Protein AF-0000000079019280 (afdb_homodimer)

InterPro domains:
  IPR000323 Copper type II, ascorbate-dependent monooxygenase, N-terminal [PF01082] (174-286)
  IPR000945 Dopamine beta-hydroxylase-like [PTHR10157] (162-452)
  IPR008977 PHM/PNGase F domain superfamily [SSF49742] (165-303)
  IPR008977 PHM/PNGase F domain superfamily [SSF49742] (304-452)
  IPR014784 Copper type II, ascorbate-dependent monooxygenase-like, C-terminal [G3DSA:2.60.120.230] (309-460)
  IPR024548 Copper type II ascorbate-dependent monooxygenase, C-terminal [PF03712] (306-454)
  IPR036939 Copper type II, ascorbate-dependent monooxygenase, N-terminal domain superfamily [G3DSA:2.60.120.310] (157-306)
  IPR057626 Temptin, Cys/Cys disulfide domain [PF24784] (20-116)

Radius of gyration: 43.37 Å; Cα contacts (8 Å, |Δi|>4): 2721; chains: 2; bounding box: 114×131×93 Å

Sequence (1210 aa):
MTSSTTLRFFLTLSLLLCVTSYRLYQSRIPNGDAVPFPCKPNSIWQGVGHFKDEGTGYRNPFGADFEKEGKIWTQALCQKDSDGDGQTNGQELGDPNCVWKEGTVPTQTRGLSHPAICDPWDSPLCFSKTVTNIKYINQEEWMKDMCKPKDFFCPGVSETGVRNVSLRLPSGSQVPAKETTYMCQIFDFETTTAPGDYHLIGMEPILDNRYVIHHIVAFGCDDSEVPSVGAFECGMSASYLCTSVITIWTVGLSGECFHPSTGVSVGTKGFKRIALQLHWNNPESRSDLVDSSGLLLHYTPHKRQYESGVLMTGVSGFTLPPGRLNFELTGTCHSTCTRQTFKGTVWVTSVWIHMHYAGRKGTIELIRNNKSIDFLLNDTFYSYDSPQVQQYKDNPIQLLPGDELITKCGFSTSIRSKSTKWGEATSDEMCYGFMNIYPKENITNLLCDSDGPDVSQCEPSTYQGCMDLFSYSNASWVNETSLYRDLKENCNSYSPCLEECTKMLVKHKKDNPCLKDEIFTHIKTTWLTHQDVGRELLALMASCDVEAYIAMKSLAAVPTSKPEDDDTIKEFNTASLTASCSRLLLMTSCFMSTALVVLTSGIFHMTSSTTLRFFLTLSLLLCVTSYRLYQSRIPNGDAVPFPCKPNSIWQGVGHFKDEGTGYRNPFGADFEKEGKIWTQALCQKDSDGDGQTNGQELGDPNCVWKEGTVPTQTRGLSHPAICDPWDSPLCFSKTVTNIKYINQEEWMKDMCKPKDFFCPGVSETGVRNVSLRLPSGSQVPAKETTYMCQIFDFETTTAPGDYHLIGMEPILDNRYVIHHIVAFGCDDSEVPSVGAFECGMSASYLCTSVITIWTVGLSGECFHPSTGVSVGTKGFKRIALQLHWNNPESRSDLVDSSGLLLHYTPHKRQYESGVLMTGVSGFTLPPGRLNFELTGTCHSTCTRQTFKGTVWVTSVWIHMHYAGRKGTIELIRNNKSIDFLLNDTFYSYDSPQVQQYKDNPIQLLPGDELITKCGFSTSIRSKSTKWGEATSDEMCYGFMNIYPKENITNLLCDSDGPDVSQCEPSTYQGCMDLFSYSNASWVNETSLYRDLKENCNSYSPCLEECTKMLVKHKKDNPCLKDEIFTHIKTTWLTHQDVGRELLALMASCDVEAYIAMKSLAAVPTSKPEDDDTIKEFNTASLTASCSRLLLMTSCFMSTALVVLTSGIFH

Secondary structure (DSSP, 8-state):
--------------------TTHHHHTTSTTTT-PBPSSSTT-B-S-TTBSSTTS-SSBPHHHHHHHHTTSS--HHHHH--SS-SS--HHHHHT-TTS---TTSPPS--SS---TTS-SSTTSHHHHTSB--SSS-SBHHHHHHHHTS------GGGGSTT-EEEEEEPPTTPBPPSSSEEEEEEEEEHHHHS-SSEEEEEEEEEE-S-TTTEEEEEEEE--TT----SS-EE-SSSS-TT--EEEEEEETT---EE--TTEEEEEESSSBSEEEEEEEEE-TT--SS-B---EEEEEEESS--SEE-EEEEEEEES-EEPTT-S-EEEEEEE-HHHHHHHBSS-EEEEEEEEE--TTEEEEEEEEEETTEEEEEEEEETT--TTS--EEE-SSSPEEE-TT-EEEEEEEE--TT-SS-EEBSSSTTSB-EEEEEEEE-GGGBS-SEEEEETTTB-TT-GGGGTT-TTTTGGG-HHHHHTSHHHHHHHHH--SSSPPPHHHHHHHHHHHHH-GGGSHHHHHHHHHHHHHS-HHHHHHHHHHHTSHHHHHHHHHHHHHS------S----------------------------------------/--------------------TTHHHHTTSTTTT-PBPSSSTT-B-S-TTBSSTTS-SSBPHHHHHHHHTTSS--HHHHH--SS-SS--HHHHHT-TTS---TTSPPS--SS---TTS-SSTTSHHHHTSB--SSS-SBHHHHHHHHTS------GGGGSTT-EEEEEEPPTTPBPPSSSEEEEEEEEEHHHHS-SSEEEEEEEEEE-S-TTTEEEEEEEE--TT----SS-EE-SSSS-TT--EEEEEEETT---EE--TTEEEEEETTSBSEEEEEEEEE-TT--SS-B---EEEEEEESS--SEE-EEEEEEEES-EEPTT-S-EEEEEEE-HHHHHHHBSS-EEEEEEEEE--TTEEEEEEEEEETTEEEEEEEEETT--TTS--EEE-SSSPEEE-TT-EEEEEEEE--TT-SS-EEBSSSTTSB-EEEEEEEE-GGGBS-SEEEEETTTBBTTBGGGGTT-TTGGGGG-HHHHHTSHHHHHHHHH--SSSPPPHHHHHHHHHHHHH-GGGSHHHHHHHHHHHHHH-HHHHHHHHHHHTSHHHHHHHHHHHHHS-----------------TT----------------------------

Nearest PDB structures (foldseek):
  4zel-assembly1_A  TM=9.066E-01  e=1.470E-28  Homo sapiens
  4zel-assembly1_B  TM=7.475E-01  e=1.859E-28  Homo sapiens
  6an3-assembly1_A  TM=7.447E-01  e=2.597E-20  Rattus norvegicus
  6nck-assembly1_A  TM=7.432E-01  e=1.625E-20  Rattus norvegicus
  8dsj-assembly1_A  TM=6.833E-01  e=1.421E-19  Rattus norvegicus

Organism: Lymnaea stagnalis (NCBI:txid6523)

Foldseek 3Di:
DCPPPPPPPPPPPPPPPDFQLLPPLLLQAQQSVPADQLQDPPHHQSLLQCLASLVDDDGFQLVVLCVVVVSHQAPVQQQDQRQPLPHGVCRQRQRNVSPDGRPDHHNGNPPHHRSRQRPVNPDPVQQCDQTPPFPDGGSVVSSVLNNPPLADDAVVLPDPFKDKDWDKADPFAWDFLDFKFKKKWKDQQQVRDDAAKKFFFWKFKFWDRSSWWFKKWKFFFDPPDDTDPGMDTDFPDPDPRTDFTQDMDGAAHGIDGHFQQEGAIEHDPGRRMMMMITMTGDHNSDGNHGITMGMMIMMGNPHGNAYKGKFKEEEAWEKAFAQAAKDKDKKKLALLNLLVFFQFKKWFFKKWKAKAQFWAWKWKWKDAPNHTDDIRDGGRGADNNHIDMGGCNPHTDIDGRRMMIMMMTMGGNNVPPGMATGGRGSSHITIMMITMMPRPVRGRDRYRYAYYQNHGPSDCVSLQQQPCLVVLLPPVSVCPDPLLVQLVVAFDQQDAGDPSLLVVVLVCVVVHVCCDDRNVVVSLVSLVVVPDSSVRSVRSCNNCVVVNVVVNVVVVPPPPDDPPPPPPPPPPPPVDDRPDPDDPDDPPPPPPDPPVDDPPPDDDD/DPPPPPPPPPPPPPVPPPQPLLDPLLLQAQQSVPADQLQDPPHHQSQLQCLASLVAFDGFQLVVLCVVVVSHQAPVQQQDQRQPLPQGVCRQRQRNVSPDGRPDHHNGNPPHHRSRQRPVNPDPVQQADQTPPFPDGGSVVSSVLNNPPLADDAVCLPDPFKDKDWDKADPFAWDFLDFKFKKKWKDQQQVRDDAAKKFFFWKFKFWDDSSWWFKKWKFFFDPPDDTDPGMDTDFPDPDPRTDFTQDMDGAAHGIDGHFPQEGAIEHDVGRRMMMMITMTGNRRSDGNHGITMGMMIMMGNPHGNAYKGKFKEEEAWEKAFAQAAKDKDKKKLALLNLLVFFQFKKWWFKKWKAKAQFWAWKWKWKDAPNHTDDIRDGGRGADNNHIDMGGCNPHTDIDGRRMMIMMMTMGGNNVPPGMATGGRGSSHITIMMITMMPRPVRGRDRYRTAYYQNHGPSDCVSLQQQPCLVVLLPPVSVCPDPLLVQLVVAFDQQDAGDPSLLVVVLVCVVVHVCCDDRNVVVSLVSLVPPDPSSVVSVRSCNNCVVVNVVVNVVVVPPPPDDPPPPPPPPPPPPVDDPPDPDDPPPPPPPDDDDDPDDDDDDDDD

Solvent-accessible surface area (backbone atoms only — not comparable to full-atom values): 64327 Å² total; per-residue (Å²): 137,77,82,74,79,78,79,77,78,77,78,78,78,77,76,80,79,76,91,45,66,60,35,55,65,18,48,34,36,55,54,26,85,57,24,40,31,91,70,38,88,100,35,59,23,50,14,63,35,20,73,33,43,79,43,40,69,51,61,24,53,31,24,50,50,32,52,75,54,71,66,45,69,41,60,70,55,22,65,31,44,49,45,66,58,82,52,28,29,12,49,21,31,14,25,72,81,52,73,67,48,76,89,56,81,44,87,34,86,64,86,53,39,44,43,42,51,33,65,63,59,85,36,74,72,32,25,65,36,73,41,79,91,54,79,30,66,20,38,41,58,43,47,56,60,69,46,47,80,67,67,69,78,50,78,71,66,75,40,89,74,44,44,72,49,77,49,58,44,53,86,70,33,74,39,67,57,39,41,59,45,34,39,16,36,34,38,52,48,39,79,74,40,78,86,44,58,28,16,38,42,32,37,31,71,37,79,63,32,71,62,32,53,41,34,38,36,35,19,33,25,41,86,86,58,70,62,48,98,49,71,42,82,43,62,102,41,72,40,91,49,25,70,44,59,72,46,76,46,43,44,82,58,41,50,48,57,49,52,88,53,27,17,39,58,25,22,75,86,33,34,33,30,39,29,40,37,36,34,33,47,30,84,80,34,50,70,85,45,53,42,34,36,37,37,34,37,31,34,23,66,76,60,45,84,32,42,45,31,52,39,35,33,12,44,37,16,36,52,42,66,43,52,28,71,70,47,75,46,63,7,50,28,43,30,60,36,29,50,70,29,31,77,40,66,31,32,34,36,31,27,34,62,46,44,25,74,39,36,36,25,36,34,31,34,36,30,49,89,89,32,81,74,47,65,68,33,77,39,78,55,42,34,62,47,49,57,65,71,39,76,21,72,91,62,50,44,82,44,48,55,42,30,26,40,42,27,35,35,30,31,37,29,52,89,33,86,50,65,35,42,49,49,86,43,63,82,23,33,53,35,35,35,44,28,37,30,30,41,34,85,26,44,78,57,50,68,38,48,9,31,27,71,43,32,30,92,62,36,70,84,46,41,65,77,20,85,55,59,72,48,62,68,34,64,74,56,41,70,68,33,66,68,48,52,50,40,68,72,39,33,34,66,50,44,52,58,40,71,57,25,27,55,50,48,37,52,48,44,72,73,32,51,49,60,36,73,47,53,22,46,30,51,50,35,46,20,59,73,40,61,72,65,35,48,50,52,50,34,24,46,44,17,27,46,52,58,21,50,52,54,52,51,56,61,66,66,57,71,85,67,76,79,68,81,77,75,78,74,76,80,75,78,77,74,71,75,51,35,7,49,41,82,81,76,78,83,63,89,74,78,80,80,67,80,78,76,75,84,71,86,80,82,90,132,134,84,75,74,77,75,76,77,74,76,77,75,77,76,75,79,75,77,72,50,63,58,33,55,66,18,47,35,34,54,53,25,86,59,24,41,31,92,68,38,88,99,36,58,22,51,13,62,32,20,73,33,45,80,44,39,69,50,60,23,53,31,23,49,49,33,52,74,55,70,65,41,68,41,60,70,55,22,65,31,44,49,43,65,57,81,51,28,29,12,49,21,31,14,25,71,82,51,72,66,49,77,89,59,81,45,86,34,88,64,84,53,40,44,43,41,50,34,64,66,59,83,34,73,72,30,24,63,37,74,42,81,93,53,80,33,65,19,39,40,58,43,47,55,59,69,45,45,80,65,66,71,78,51,78,71,67,76,41,88,75,46,42,74,49,76,49,57,44,56,84,72,33,73,38,66,57,38,40,60,46,32,40,15,36,34,38,51,48,38,80,74,42,77,85,44,58,28,16,38,41,32,38,31,70,38,81,63,32,71,56,32,53,40,36,38,37,34,17,34,25,41,86,85,57,71,63,46,98,48,70,43,81,42,63,100,40,71,41,95,49,24,71,43,60,71,48,75,46,44,46,83,59,43,51,48,57,50,53,87,54,27,17,38,56,25,23,74,84,33,31,34,30,40,28,41,37,35,33,34,48,29,85,82,35,50,70,76,42,50,42,34,36,37,38,35,39,31,31,23,65,77,60,45,84,32,42,47,33,54,38,35,33,11,42,39,17,36,49,43,65,41,52,28,72,70,48,76,48,62,6,49,28,43,32,60,36,30,49,70,30,30,79,40,68,31,31,34,37,31,26,35,63,46,42,25,74,40,35,36,25,38,34,33,34,36,29,49,90,92,33,81,76,47,65,66,34,76,38,79,57,41,34,62,46,48,55,65,71,40,77,22,73,92,64,51,45,80,44,48,57,41,30,26,41,40,29,35,37,30,30,35,30,52,90,33,88,51,65,34,41,49,48,88,44,62,82,22,32,54,36,35,35,43,28,38,31,31,40,35,86,26,45,78,58,51,69,37,48,9,37,33,83,42,33,29,91,64,37,69,83,46,42,66,77,21,86,55,61,74,50,64,71,32,65,73,56,42,68,68,34,67,66,47,52,49,40,68,73,40,33,32,66,51,43,64,60,39,70,57,24,27,54,51,50,39,52,50,44,70,74,32,50,48,61,35,72,52,53,23,39,32,49,49,24,36,21,64,72,74,34,75,65,34,50,52,51,50,34,23,49,44,16,27,45,52,57,21,52,53,54,51,52,55,61,68,67,59,69,87,65,77,79,69,82,78,75,79,75,77,79,76,79,78,73,72,74,65,33,8,46,38,82,81,74,79,80,70,78,80,76,80,80,82,82,92,76,88,77,87,81,91,86,85,126

pLDDT: mean 82.08, std 22.52, range [16.06, 98.0]

Structure (mmCIF, N/CA/C/O backbone):
data_AF-0000000079019280-model_v1
#
loop_
_entity.id
_entity.type
_entity.pdbx_description
1 polymer Temptin
#
loop_
_atom_site.group_PDB
_atom_site.id
_atom_site.type_symbol
_atom_site.label_atom_id
_atom_site.label_alt_id
_atom_site.label_comp_id
_atom_site.label_asym_id
_atom_site.label_entity_id
_atom_site.label_seq_id
_atom_site.pdbx_PDB_ins_code
_atom_site.Cartn_x
_atom_site.Cartn_y
_atom_site.Cartn_z
_atom_site.occupancy
_atom_site.B_iso_or_equiv
_atom_site.auth_seq_id
_atom_site.auth_comp_id
_atom_site.auth_asym_id
_atom_site.auth_atom_id
_atom_site.pdbx_PDB_model_num
ATOM 1 N N . MET A 1 1 ? 73.188 -38.594 2.738 1 24.27 1 MET A N 1
ATOM 2 C CA . MET A 1 1 ? 72 -38.938 3.557 1 24.27 1 MET A CA 1
ATOM 3 C C . MET A 1 1 ? 70.75 -38.75 2.77 1 24.27 1 MET A C 1
ATOM 5 O O . MET A 1 1 ? 70.5 -37.688 2.199 1 24.27 1 MET A O 1
ATOM 9 N N . THR A 1 2 ? 70.125 -39.875 2.266 1 26.86 2 THR A N 1
ATOM 10 C CA . THR A 1 2 ? 69.125 -40.406 1.332 1 26.86 2 THR A CA 1
ATOM 11 C C . THR A 1 2 ? 67.75 -40.094 1.82 1 26.86 2 THR A C 1
ATOM 13 O O . THR A 1 2 ? 66.75 -40.656 1.308 1 26.86 2 THR A O 1
ATOM 16 N N . SER A 1 3 ? 67.5 -38.875 2.334 1 28.83 3 SER A N 1
ATOM 17 C CA . SER A 1 3 ? 66.25 -38.719 3.062 1 28.83 3 SER A CA 1
ATOM 18 C C . SER A 1 3 ? 65.062 -39.062 2.186 1 28.83 3 SER A C 1
ATOM 20 O O . SER A 1 3 ? 64.938 -38.5 1.089 1 28.83 3 SER A O 1
ATOM 22 N N . SER A 1 4 ? 64.625 -40.312 2.27 1 28.17 4 SER A N 1
ATOM 23 C CA . SER A 1 4 ? 63.5 -41.031 1.66 1 28.17 4 SER A CA 1
ATOM 24 C C . SER A 1 4 ? 62.188 -40.344 1.944 1 28.17 4 SER A C 1
ATOM 26 O O . SER A 1 4 ? 61.812 -40.125 3.104 1 28.17 4 SER A O 1
ATOM 28 N N . THR A 1 5 ? 61.844 -39.312 1.137 1 29.53 5 THR A N 1
ATOM 29 C CA . THR A 1 5 ? 60.562 -38.594 1.133 1 29.53 5 THR A CA 1
ATOM 30 C C . THR A 1 5 ? 59.375 -39.531 1.07 1 29.53 5 THR A C 1
ATOM 32 O O . THR A 1 5 ? 59.188 -40.25 0.077 1 29.53 5 THR A O 1
ATOM 35 N N . THR A 1 6 ? 59.031 -40.25 2.221 1 26.84 6 THR A N 1
ATOM 36 C CA . THR A 1 6 ? 57.906 -41.188 2.346 1 26.84 6 THR A CA 1
ATOM 37 C C . THR A 1 6 ? 56.594 -40.5 1.931 1 26.84 6 THR A C 1
ATOM 39 O O . THR A 1 6 ? 56.219 -39.469 2.512 1 26.84 6 THR A O 1
ATOM 42 N N . LEU A 1 7 ? 56.188 -40.531 0.641 1 25.28 7 LEU A N 1
ATOM 43 C CA . LEU A 1 7 ? 54.938 -40.062 0.067 1 25.28 7 LEU A CA 1
ATOM 44 C C . LEU A 1 7 ? 53.75 -40.719 0.76 1 25.28 7 LEU A C 1
ATOM 46 O O . LEU A 1 7 ? 53.594 -41.938 0.698 1 25.28 7 LEU A O 1
ATOM 50 N N . ARG A 1 8 ? 53.281 -40.156 1.973 1 24.67 8 ARG A N 1
ATOM 51 C CA . ARG A 1 8 ? 52.094 -40.625 2.705 1 24.67 8 ARG A CA 1
ATOM 52 C C . ARG A 1 8 ? 50.875 -40.656 1.802 1 24.67 8 ARG A C 1
ATOM 54 O O . ARG A 1 8 ? 50.469 -39.625 1.243 1 24.67 8 ARG A O 1
ATOM 61 N N . PHE A 1 9 ? 50.625 -41.781 1.09 1 23.34 9 PHE A N 1
ATOM 62 C CA . PHE A 1 9 ? 49.438 -42.062 0.327 1 23.34 9 PHE A CA 1
ATOM 63 C C . PHE A 1 9 ? 48.188 -42 1.221 1 23.34 9 PHE A C 1
ATOM 65 O O . PHE A 1 9 ? 48.062 -42.781 2.152 1 23.34 9 PHE A O 1
ATOM 72 N N . PHE A 1 10 ? 47.688 -40.75 1.627 1 26.47 10 PHE A N 1
ATOM 73 C CA . PHE A 1 10 ? 46.406 -40.656 2.311 1 26.47 10 PHE A CA 1
ATOM 74 C C . PHE A 1 10 ? 45.312 -41.375 1.503 1 26.47 10 PHE A C 1
ATOM 76 O O . PHE A 1 10 ? 45.062 -41 0.352 1 26.47 10 PHE A O 1
ATOM 83 N N . LEU A 1 11 ? 45.094 -42.688 1.662 1 24.41 11 LEU A N 1
ATOM 84 C CA . LEU A 1 11 ? 43.969 -43.469 1.202 1 24.41 11 LEU A CA 1
ATOM 85 C C . LEU A 1 11 ? 42.656 -42.844 1.638 1 24.41 11 LEU A C 1
ATOM 87 O O . LEU A 1 11 ? 42.344 -42.75 2.834 1 24.41 11 LEU A O 1
ATOM 91 N N . THR A 1 12 ? 42.156 -41.75 0.911 1 27.11 12 THR A N 1
ATOM 92 C CA . THR A 1 12 ? 40.812 -41.188 1.089 1 27.11 12 THR A CA 1
ATOM 93 C C . THR A 1 12 ? 39.781 -42.281 0.954 1 27.11 12 THR A C 1
ATOM 95 O O . THR A 1 12 ? 39.625 -42.906 -0.108 1 27.11 12 THR A O 1
ATOM 98 N N . LEU A 1 13 ? 39.531 -43.094 1.988 1 25.91 13 LEU A N 1
ATOM 99 C CA . LEU A 1 13 ? 38.406 -44 2.094 1 25.91 13 LEU A CA 1
ATOM 100 C C . LEU A 1 13 ? 37.094 -43.281 1.799 1 25.91 13 LEU A C 1
ATOM 102 O O . LEU A 1 13 ? 36.656 -42.438 2.582 1 25.91 13 LEU A O 1
ATOM 106 N N . SER A 1 14 ? 36.812 -42.844 0.52 1 26.22 14 SER A N 1
ATOM 107 C CA . SER A 1 14 ? 35.531 -42.344 0.044 1 26.22 14 SER A CA 1
ATOM 108 C C . SER A 1 14 ? 34.406 -43.312 0.422 1 26.22 14 SER A C 1
ATOM 110 O O . SER A 1 14 ? 34.312 -44.438 -0.109 1 26.22 14 SER A O 1
ATOM 112 N N . LEU A 1 15 ? 34.031 -43.406 1.714 1 26.72 15 LEU A N 1
ATOM 113 C CA . LEU A 1 15 ? 32.875 -44.188 2.109 1 26.72 15 LEU A CA 1
ATOM 114 C C . LEU A 1 15 ? 31.641 -43.844 1.265 1 26.72 15 LEU A C 1
ATOM 116 O O . LEU A 1 15 ? 31.281 -42.656 1.187 1 26.72 15 LEU A O 1
ATOM 120 N N . LEU A 1 16 ? 31.266 -44.562 0.254 1 25.59 16 LEU A N 1
ATOM 121 C CA . LEU A 1 16 ? 30.094 -44.656 -0.611 1 25.59 16 LEU A CA 1
ATOM 122 C C . LEU A 1 16 ? 28.812 -44.594 0.205 1 25.59 16 LEU A C 1
ATOM 124 O O . LEU A 1 16 ? 28.453 -45.531 0.902 1 25.59 16 LEU A O 1
ATOM 128 N N . LEU A 1 17 ? 28.516 -43.5 0.936 1 27.42 17 LEU A N 1
ATOM 129 C CA . LEU A 1 17 ? 27.203 -43.344 1.562 1 27.42 17 LEU A CA 1
ATOM 130 C C . LEU A 1 17 ? 26.094 -43.469 0.523 1 27.42 17 LEU A C 1
ATOM 132 O O . LEU A 1 17 ? 26 -42.656 -0.392 1 27.42 17 LEU A O 1
ATOM 136 N N . CYS A 1 18 ? 25.578 -44.562 0.143 1 26.58 18 CYS A N 1
ATOM 137 C CA . CYS A 1 18 ? 24.438 -45.031 -0.637 1 26.58 18 CYS A CA 1
ATOM 138 C C . CYS A 1 18 ? 23.203 -44.188 -0.325 1 26.58 18 CYS A C 1
ATOM 140 O O . CYS A 1 18 ? 23.016 -43.75 0.809 1 26.58 18 CYS A O 1
ATOM 142 N N . VAL A 1 19 ? 22.406 -43.688 -1.337 1 29.62 19 VAL A N 1
ATOM 143 C CA . VAL A 1 19 ? 21.281 -42.844 -1.752 1 29.62 19 VAL A CA 1
ATOM 144 C C . VAL A 1 19 ? 20 -43.344 -1.075 1 29.62 19 VAL A C 1
ATOM 146 O O . VAL A 1 19 ? 19.438 -44.375 -1.478 1 29.62 19 VAL A O 1
ATOM 149 N N . THR A 1 20 ? 19.688 -43.281 0.29 1 32.84 20 THR A N 1
ATOM 150 C CA . THR A 1 20 ? 18.719 -43.844 1.225 1 32.84 20 THR A CA 1
ATOM 151 C C . THR A 1 20 ? 17.406 -43.062 1.173 1 32.84 20 THR A C 1
ATOM 153 O O . THR A 1 20 ? 16.578 -43.156 2.094 1 32.84 20 THR A O 1
ATOM 156 N N . SER A 1 21 ? 17.125 -42.375 0.175 1 35.03 21 SER A N 1
ATOM 157 C CA . SER A 1 21 ? 15.961 -41.531 0.494 1 35.03 21 SER A CA 1
ATOM 158 C C . SER A 1 21 ? 14.742 -42.375 0.817 1 35.03 21 SER A C 1
ATOM 160 O O . SER A 1 21 ? 14 -42.094 1.759 1 35.03 21 SER A O 1
ATOM 162 N N . TYR A 1 22 ? 14.117 -43.344 -0.181 1 44.34 22 TYR A N 1
ATOM 163 C CA . TYR A 1 22 ? 13.156 -44.375 0.208 1 44.34 22 TYR A CA 1
ATOM 164 C C . TYR A 1 22 ? 13.57 -45.031 1.517 1 44.34 22 TYR A C 1
ATOM 166 O O . TYR A 1 22 ? 12.711 -45.438 2.316 1 44.34 22 TYR A O 1
ATOM 174 N N . ARG A 1 23 ? 14.82 -44.812 1.728 1 51 23 ARG A N 1
ATOM 175 C CA . ARG A 1 23 ? 15.594 -45.562 2.693 1 51 23 ARG A CA 1
ATOM 176 C C . ARG A 1 23 ? 15.336 -45.094 4.117 1 51 23 ARG A C 1
ATOM 178 O O . ARG A 1 23 ? 15.352 -45.875 5.059 1 51 23 ARG A O 1
ATOM 185 N N . LEU A 1 24 ? 14.742 -43.812 4.082 1 59.81 24 LEU A N 1
ATOM 186 C CA . LEU A 1 24 ? 14.656 -43.375 5.469 1 59.81 24 LEU A CA 1
ATOM 187 C C . LEU A 1 24 ? 13.594 -44.156 6.227 1 59.81 24 LEU A C 1
ATOM 189 O O . LEU A 1 24 ? 13.875 -44.719 7.293 1 59.81 24 LEU A O 1
ATOM 193 N N . TYR A 1 25 ? 12.273 -44.125 5.566 1 76.38 25 TYR A N 1
ATOM 194 C CA . TYR A 1 25 ? 11.258 -44.844 6.332 1 76.38 25 TYR A CA 1
ATOM 195 C C . TYR A 1 25 ? 11.375 -46.344 6.121 1 76.38 25 TYR A C 1
ATOM 197 O O . TYR A 1 25 ? 10.945 -47.125 6.969 1 76.38 25 TYR A O 1
ATOM 205 N N . GLN A 1 26 ? 12.008 -46.594 4.969 1 78.88 26 GLN A N 1
ATOM 206 C CA . GLN A 1 26 ? 12.242 -48.031 4.754 1 78.88 26 GLN A CA 1
ATOM 207 C C . GLN A 1 26 ? 13.133 -48.594 5.844 1 78.88 26 GLN A C 1
ATOM 209 O O . GLN A 1 26 ? 12.914 -49.719 6.301 1 78.88 26 GLN A O 1
ATOM 214 N N . SER A 1 27 ? 14.008 -47.688 6.281 1 78.31 27 SER A N 1
ATOM 215 C CA . SER A 1 27 ? 14.945 -48.156 7.297 1 78.31 27 SER A CA 1
ATOM 216 C C . SER A 1 27 ? 14.305 -48.188 8.68 1 78.31 27 SER A C 1
ATOM 218 O O . SER A 1 27 ? 14.859 -48.75 9.617 1 78.31 27 SER A O 1
ATOM 220 N N . ARG A 1 28 ? 13.148 -47.656 8.758 1 87.31 28 ARG A N 1
ATOM 221 C CA . ARG A 1 28 ? 12.5 -47.531 10.062 1 87.31 28 ARG A CA 1
ATOM 222 C C . ARG A 1 28 ? 11.5 -48.656 10.266 1 87.31 28 ARG A C 1
ATOM 224 O O . ARG A 1 28 ? 10.773 -48.688 11.266 1 87.31 28 ARG A O 1
ATOM 231 N N . ILE A 1 29 ? 11.438 -49.531 9.289 1 91.31 29 ILE A N 1
ATOM 232 C CA . ILE A 1 29 ? 10.633 -50.719 9.43 1 91.31 29 ILE A CA 1
ATOM 233 C C . ILE A 1 29 ? 11.445 -51.938 9.016 1 91.31 29 ILE A C 1
ATOM 235 O O . ILE A 1 29 ? 12.359 -51.844 8.188 1 91.31 29 ILE A O 1
ATOM 239 N N . PRO A 1 30 ? 11.18 -53.125 9.703 1 90.44 30 PRO A N 1
ATOM 240 C CA . PRO A 1 30 ? 11.922 -54.312 9.312 1 90.44 30 PRO A CA 1
ATOM 241 C C . PRO A 1 30 ? 11.703 -54.688 7.852 1 90.44 30 PRO A C 1
ATOM 243 O O . PRO A 1 30 ? 10.562 -54.781 7.395 1 90.44 30 PRO A O 1
ATOM 246 N N . ASN A 1 31 ? 12.828 -54.844 7.094 1 85.31 31 ASN A N 1
ATOM 247 C CA . ASN A 1 31 ? 12.836 -55.25 5.691 1 85.31 31 ASN A CA 1
ATOM 248 C C . ASN A 1 31 ? 12.117 -54.219 4.816 1 85.31 31 ASN A C 1
ATOM 250 O O . ASN A 1 31 ? 11.484 -54.594 3.82 1 85.31 31 ASN A O 1
ATOM 254 N N . GLY A 1 32 ? 12.086 -53.062 5.266 1 86.81 32 GLY A N 1
ATOM 255 C CA . GLY A 1 32 ? 11.375 -52.031 4.535 1 86.81 32 GLY A CA 1
ATOM 256 C C . GLY A 1 32 ? 11.828 -51.875 3.096 1 86.81 32 GLY A C 1
ATOM 257 O O . GLY A 1 32 ? 11.078 -51.406 2.244 1 86.81 32 GLY A O 1
ATOM 258 N N . ASP A 1 33 ? 13.086 -52.312 2.789 1 75.75 33 ASP A N 1
ATOM 259 C CA . ASP A 1 33 ? 13.641 -52.188 1.446 1 75.75 33 ASP A CA 1
ATOM 260 C C . ASP A 1 33 ? 13.547 -53.531 0.696 1 75.75 33 ASP A C 1
ATOM 262 O O . ASP A 1 33 ? 14.18 -53.719 -0.344 1 75.75 33 ASP A O 1
ATOM 266 N N . ALA A 1 34 ? 12.695 -54.438 1.212 1 79.5 34 ALA A N 1
ATOM 267 C CA . ALA A 1 34 ? 12.633 -55.75 0.595 1 79.5 34 ALA A CA 1
ATOM 268 C C . ALA A 1 34 ? 11.195 -56.281 0.532 1 79.5 34 ALA A C 1
ATOM 270 O O . ALA A 1 34 ? 10.961 -57.469 0.278 1 79.5 34 ALA A O 1
ATOM 271 N N . VAL A 1 35 ? 10.297 -55.344 0.715 1 87.94 35 VAL A N 1
ATOM 272 C CA . VAL A 1 35 ? 8.906 -55.781 0.682 1 87.94 35 VAL A CA 1
ATOM 273 C C . VAL A 1 35 ? 8.508 -56.156 -0.747 1 87.94 35 VAL A C 1
ATOM 275 O O . VAL A 1 35 ? 8.578 -55.312 -1.651 1 87.94 35 VAL A O 1
ATOM 278 N N . PRO A 1 36 ? 8.156 -57.344 -0.981 1 82.62 36 PRO A N 1
ATOM 279 C CA . PRO A 1 36 ? 7.926 -57.781 -2.354 1 82.62 36 PRO A CA 1
ATOM 280 C C . PRO A 1 36 ? 6.676 -57.188 -2.977 1 82.62 36 PRO A C 1
ATOM 282 O O . PRO A 1 36 ? 5.691 -56.906 -2.275 1 82.62 36 PRO A O 1
ATOM 285 N N . PHE A 1 37 ? 6.773 -56.906 -4.242 1 82.75 37 PHE A N 1
ATOM 286 C CA . PHE A 1 37 ? 5.602 -56.594 -5.059 1 82.75 37 PHE A CA 1
ATOM 287 C C . PHE A 1 37 ? 4.754 -57.844 -5.266 1 82.75 37 PHE A C 1
ATOM 289 O O . PHE A 1 37 ? 5.262 -58.906 -5.691 1 82.75 37 PHE A O 1
ATOM 296 N N . PRO A 1 38 ? 3.545 -57.812 -4.906 1 85.94 38 PRO A N 1
ATOM 297 C CA . PRO A 1 38 ? 2.764 -59.062 -4.922 1 85.94 38 PRO A CA 1
ATOM 298 C C . PRO A 1 38 ? 2.633 -59.656 -6.32 1 85.94 38 PRO A C 1
ATOM 300 O O . PRO A 1 38 ? 2.6 -60.875 -6.473 1 85.94 38 PRO A O 1
ATOM 303 N N . CYS A 1 39 ? 2.641 -58.812 -7.328 1 77.81 39 CYS A N 1
ATOM 304 C CA . CYS A 1 39 ? 2.324 -59.344 -8.648 1 77.81 39 CYS A CA 1
ATOM 305 C C . CYS A 1 39 ? 3.465 -59.094 -9.625 1 77.81 39 CYS A C 1
ATOM 307 O O . CYS A 1 39 ? 3.311 -59.312 -10.836 1 77.81 39 CYS A O 1
ATOM 309 N N . 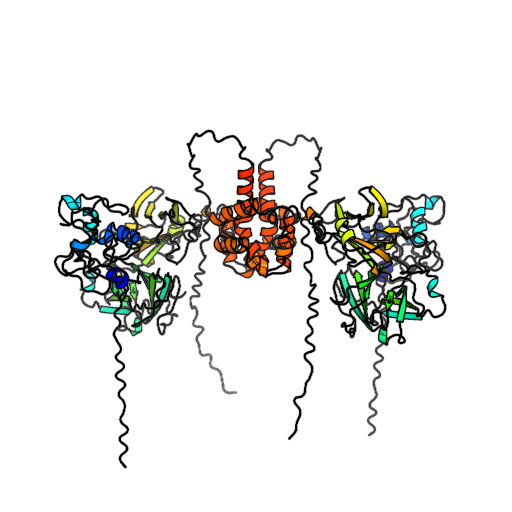LYS A 1 40 ? 4.465 -58.562 -9.227 1 73.56 40 LYS A N 1
ATOM 310 C CA . LYS A 1 40 ? 5.656 -58.375 -10.047 1 73.56 40 LYS A CA 1
ATOM 311 C C . LYS A 1 40 ? 6.859 -59.094 -9.445 1 73.56 40 LYS A C 1
ATOM 313 O O . LYS A 1 40 ? 7.453 -58.625 -8.477 1 73.56 40 LYS A O 1
ATOM 318 N N . PRO A 1 41 ? 7.082 -60.344 -10.102 1 65.06 41 PRO A N 1
ATOM 319 C CA . PRO A 1 41 ? 8.18 -61.156 -9.555 1 65.06 41 PRO A CA 1
ATOM 320 C C . PRO A 1 41 ? 9.5 -60.375 -9.508 1 65.06 41 PRO A C 1
ATOM 322 O O . PRO A 1 41 ? 9.805 -59.594 -10.414 1 65.06 41 PRO A O 1
ATOM 325 N N . ASN A 1 42 ? 10.227 -60.5 -8.445 1 62.66 42 ASN A N 1
ATOM 326 C CA . ASN A 1 42 ? 11.547 -59.938 -8.219 1 62.66 42 ASN A CA 1
ATOM 327 C C . ASN A 1 42 ? 11.484 -58.406 -8.094 1 62.66 42 ASN A C 1
ATOM 329 O O . ASN A 1 42 ? 12.469 -57.719 -8.352 1 62.66 42 ASN A O 1
ATOM 333 N N . SER A 1 43 ? 10.289 -57.906 -7.883 1 71.62 43 SER A N 1
ATOM 334 C CA . SER A 1 43 ? 10.117 -56.469 -7.656 1 71.62 43 SER A CA 1
ATOM 335 C C . SER A 1 43 ? 9.727 -56.188 -6.207 1 71.62 43 SER A C 1
ATOM 337 O O . SER A 1 43 ? 9.164 -57.062 -5.531 1 71.62 43 SER A O 1
ATOM 339 N N . ILE A 1 44 ? 10.094 -54.938 -5.734 1 76.75 44 ILE A N 1
ATOM 340 C CA . ILE A 1 44 ? 9.789 -54.562 -4.359 1 76.75 44 ILE A CA 1
ATOM 341 C C . ILE A 1 44 ? 8.797 -53.406 -4.344 1 76.75 44 ILE A C 1
ATOM 343 O O . ILE A 1 44 ? 8.75 -52.594 -5.285 1 76.75 44 ILE A O 1
ATOM 347 N N . TRP A 1 45 ? 7.867 -53.438 -3.432 1 84.06 45 TRP A N 1
ATOM 348 C CA . TRP A 1 45 ? 7.039 -52.281 -3.133 1 84.06 45 TRP A CA 1
ATOM 349 C C . TRP A 1 45 ? 7.82 -51.25 -2.322 1 84.06 45 TRP A C 1
ATOM 351 O O . TRP A 1 45 ? 7.977 -51.375 -1.107 1 84.06 45 TRP A O 1
ATOM 361 N N . GLN A 1 46 ? 8.312 -50.219 -2.996 1 75.31 46 GLN A N 1
ATOM 362 C CA . GLN A 1 46 ? 9.266 -49.312 -2.396 1 75.31 46 GLN A CA 1
ATOM 363 C C . GLN A 1 46 ? 8.602 -48.469 -1.296 1 75.31 46 GLN A C 1
ATOM 365 O O . GLN A 1 46 ? 9.188 -48.25 -0.233 1 75.31 46 GLN A O 1
ATOM 370 N N . GLY A 1 47 ? 7.445 -48 -1.547 1 81.75 47 GLY A N 1
ATOM 371 C CA . GLY A 1 47 ? 6.711 -47.188 -0.58 1 81.75 47 GLY A CA 1
ATOM 372 C C . GLY A 1 47 ? 5.715 -48 0.23 1 81.75 47 GLY A C 1
ATOM 373 O O . GLY A 1 47 ? 4.504 -47.875 0.032 1 81.75 47 GLY A O 1
ATOM 374 N N . VAL A 1 48 ? 6.199 -48.688 1.178 1 87.69 48 VAL A N 1
ATOM 375 C CA . VAL A 1 48 ? 5.449 -49.75 1.876 1 87.69 48 VAL A CA 1
ATOM 376 C C . VAL A 1 48 ? 4.211 -49.125 2.533 1 87.69 48 VAL A C 1
ATOM 378 O O . VAL A 1 48 ? 3.168 -49.781 2.631 1 87.69 48 VAL A O 1
ATOM 381 N N . GLY A 1 49 ? 4.391 -47.906 2.879 1 88.88 49 GLY A N 1
ATOM 382 C CA . GLY A 1 49 ? 3.285 -47.281 3.58 1 88.88 49 GLY A CA 1
ATOM 383 C C . GLY A 1 49 ? 2.27 -46.656 2.646 1 88.88 49 GLY A C 1
ATOM 384 O O . GLY A 1 49 ? 1.297 -46.062 3.1 1 88.88 49 GLY A O 1
ATOM 385 N N . HIS A 1 50 ? 2.518 -46.812 1.32 1 84.19 50 HIS A N 1
ATOM 386 C CA . HIS A 1 50 ? 1.665 -46.125 0.35 1 84.19 50 HIS A CA 1
ATOM 387 C C . HIS A 1 50 ? 0.966 -47.125 -0.562 1 84.19 50 HIS A C 1
ATOM 389 O O . HIS A 1 50 ? 1.419 -48.281 -0.701 1 84.19 50 HIS A O 1
ATOM 395 N N . PHE A 1 51 ? -0.152 -46.75 -1.088 1 82.88 51 PHE A N 1
ATOM 396 C CA . PHE A 1 51 ? -0.89 -47.594 -2.027 1 82.88 51 PHE A CA 1
ATOM 397 C C . PHE A 1 51 ? -0.102 -47.781 -3.316 1 82.88 51 PHE A C 1
ATOM 399 O O . PHE A 1 51 ? -0.224 -48.812 -3.977 1 82.88 51 PHE A O 1
ATOM 406 N N . LYS A 1 52 ? 0.71 -46.875 -3.537 1 76.31 52 LYS A N 1
ATOM 407 C CA . LYS A 1 52 ? 1.587 -47 -4.703 1 76.31 52 LYS A CA 1
ATOM 408 C C . LYS A 1 52 ? 2.967 -47.5 -4.305 1 76.31 52 LYS A C 1
ATOM 410 O O . LYS A 1 52 ? 3.535 -47.062 -3.303 1 76.31 52 LYS A O 1
ATOM 415 N N . ASP A 1 53 ? 3.43 -48.375 -5.172 1 79.25 53 ASP A N 1
ATOM 416 C CA . ASP A 1 53 ? 4.664 -49.062 -4.816 1 79.25 53 ASP A CA 1
ATOM 417 C C . ASP A 1 53 ? 5.844 -48.094 -4.762 1 79.25 53 ASP A C 1
ATOM 419 O O . ASP A 1 53 ? 6.824 -48.344 -4.055 1 79.25 53 ASP A O 1
ATOM 423 N N . GLU A 1 54 ? 5.715 -47.031 -5.434 1 70 54 GLU A N 1
ATOM 424 C CA . GLU A 1 54 ? 6.824 -46.094 -5.504 1 70 54 GLU A CA 1
ATOM 425 C C . GLU A 1 54 ? 6.844 -45.156 -4.289 1 70 54 GLU A C 1
ATOM 427 O O . GLU A 1 54 ? 7.797 -44.406 -4.098 1 70 54 GLU A O 1
ATOM 432 N N . GLY A 1 55 ? 5.895 -45.312 -3.422 1 70.56 55 GLY A N 1
ATOM 433 C CA . GLY A 1 55 ? 5.883 -44.562 -2.172 1 70.56 55 GLY A CA 1
ATOM 434 C C . GLY A 1 55 ? 5.242 -43.188 -2.295 1 70.56 55 GLY A C 1
ATOM 435 O O . GLY A 1 55 ? 5.426 -42.344 -1.429 1 70.56 55 GLY A O 1
ATOM 436 N N . THR A 1 56 ? 4.625 -43 -3.354 1 64.38 56 THR A N 1
ATOM 437 C CA . THR A 1 56 ? 3.957 -41.719 -3.553 1 64.38 56 THR A CA 1
ATOM 438 C C . THR A 1 56 ? 2.453 -41.844 -3.342 1 64.38 56 THR A C 1
ATOM 440 O O . THR A 1 56 ? 1.925 -42.969 -3.279 1 64.38 56 THR A O 1
ATOM 443 N N . GLY A 1 57 ? 1.776 -40.812 -3.012 1 64.19 57 GLY A N 1
ATOM 444 C CA . GLY A 1 57 ? 0.327 -40.812 -2.895 1 64.19 57 GLY A CA 1
ATOM 445 C C . GLY A 1 57 ? -0.154 -41.125 -1.489 1 64.19 57 GLY A C 1
ATOM 446 O O . GLY A 1 57 ? 0.505 -40.781 -0.509 1 64.19 57 GLY A O 1
ATOM 447 N N . TYR A 1 58 ? -1.354 -41.656 -1.494 1 73.75 58 TYR A N 1
ATOM 448 C CA . TYR A 1 58 ? -2.029 -41.938 -0.229 1 73.75 58 TYR A CA 1
ATOM 449 C C . TYR A 1 58 ? -1.332 -43.062 0.534 1 73.75 58 TYR A C 1
ATOM 451 O O . TYR A 1 58 ? -0.836 -44 -0.068 1 73.75 58 TYR A O 1
ATOM 459 N N . ARG A 1 59 ? -1.369 -42.719 1.791 1 83.44 59 ARG A N 1
ATOM 460 C CA . ARG A 1 59 ? -0.884 -43.812 2.656 1 83.44 59 ARG A CA 1
ATOM 461 C C . ARG A 1 59 ? -1.856 -44.969 2.67 1 83.44 59 ARG A C 1
ATOM 463 O O . ARG A 1 59 ? -3.074 -44.781 2.67 1 83.44 59 ARG A O 1
ATOM 470 N N . ASN A 1 60 ? -1.392 -46.125 2.621 1 87.38 60 ASN A N 1
ATOM 471 C CA . ASN A 1 60 ? -2.197 -47.312 2.844 1 87.38 60 ASN A CA 1
ATOM 472 C C . ASN A 1 60 ? -2.379 -47.594 4.332 1 87.38 60 ASN A C 1
ATOM 474 O O . ASN A 1 60 ? -1.872 -46.875 5.176 1 87.38 60 ASN A O 1
ATOM 478 N N . PRO A 1 61 ? -3.188 -48.562 4.664 1 89.25 61 PRO A N 1
ATOM 479 C CA . PRO A 1 61 ? -3.49 -48.812 6.078 1 89.25 61 PRO A CA 1
ATOM 480 C C . PRO A 1 61 ? -2.234 -48.969 6.93 1 89.25 61 PRO A C 1
ATOM 482 O O . PRO A 1 61 ? -2.191 -48.5 8.07 1 89.25 61 PRO A O 1
ATOM 485 N N . PHE A 1 62 ? -1.229 -49.562 6.395 1 93.75 62 PHE A N 1
ATOM 486 C CA . PHE A 1 62 ? 0.017 -49.688 7.141 1 93.75 62 PHE A CA 1
ATOM 487 C C . PHE A 1 62 ? 0.669 -48.312 7.328 1 93.75 62 PHE A C 1
ATOM 489 O O . PHE A 1 62 ? 1.131 -48 8.422 1 93.75 62 PHE A O 1
ATOM 496 N N . GLY A 1 63 ? 0.708 -47.594 6.172 1 90.81 63 GLY A N 1
ATOM 497 C CA . GLY A 1 63 ? 1.259 -46.25 6.25 1 90.81 63 GLY A CA 1
ATOM 498 C C . GLY A 1 63 ? 0.557 -45.375 7.273 1 90.81 63 GLY A C 1
ATOM 499 O O . GLY A 1 63 ? 1.204 -44.594 7.988 1 90.81 63 GLY A O 1
ATOM 500 N N . ALA A 1 64 ? -0.757 -45.469 7.355 1 89.5 64 ALA A N 1
ATOM 501 C CA . ALA A 1 64 ? -1.54 -44.719 8.336 1 89.5 64 ALA A CA 1
ATOM 502 C C . ALA A 1 64 ? -1.183 -45.156 9.758 1 89.5 64 ALA A C 1
ATOM 504 O O . ALA A 1 64 ? -1.018 -44.312 10.641 1 89.5 64 ALA A O 1
ATOM 505 N N . ASP A 1 65 ? -1.071 -46.438 10 1 93.81 65 ASP A N 1
ATOM 506 C CA . ASP A 1 65 ? -0.697 -46.938 11.312 1 93.81 65 ASP A CA 1
ATOM 507 C C . ASP A 1 65 ? 0.717 -46.531 11.695 1 93.81 65 ASP A C 1
ATOM 509 O O . ASP A 1 65 ? 0.977 -46.156 12.844 1 93.81 65 ASP A O 1
ATOM 513 N N . PHE A 1 66 ? 1.516 -46.5 10.641 1 93 66 PHE A N 1
ATOM 514 C CA . PHE A 1 66 ? 2.896 -46.094 10.836 1 93 66 PHE A CA 1
ATOM 515 C C . PHE A 1 66 ? 2.961 -44.625 11.25 1 93 66 PHE A C 1
ATOM 517 O O . PHE A 1 66 ? 3.699 -44.25 12.164 1 93 66 PHE A O 1
ATOM 524 N N . GLU A 1 67 ? 2.182 -43.844 10.633 1 88.69 67 GLU A N 1
ATOM 525 C CA . GLU A 1 67 ? 2.104 -42.438 10.961 1 88.69 67 GLU A CA 1
ATOM 526 C C . GLU A 1 67 ? 1.603 -42.219 12.383 1 88.69 67 GLU A C 1
ATOM 528 O O . GLU A 1 67 ? 2.131 -41.375 13.117 1 88.69 67 GLU A O 1
ATOM 533 N N . LYS A 1 68 ? 0.621 -42.938 12.781 1 89.31 68 LYS A N 1
ATOM 534 C CA . LYS A 1 68 ? 0.027 -42.844 14.117 1 89.31 68 LYS A CA 1
ATOM 535 C C . LYS A 1 68 ? 1.047 -43.188 15.195 1 89.31 68 LYS A C 1
ATOM 537 O O . LYS A 1 68 ? 0.985 -42.656 16.312 1 89.31 68 LYS A O 1
ATOM 542 N N . GLU A 1 69 ? 1.976 -44.031 14.828 1 91.31 69 GLU A N 1
ATOM 543 C CA . GLU A 1 69 ? 2.984 -44.469 15.789 1 91.31 69 GLU A CA 1
ATOM 544 C C . GLU A 1 69 ? 4.227 -43.594 15.727 1 91.31 69 GLU A C 1
ATOM 546 O O . GLU A 1 69 ? 5.285 -43.969 16.25 1 91.31 69 GLU A O 1
ATOM 551 N N . GLY A 1 70 ? 4.074 -42.406 15.031 1 87.44 70 GLY A N 1
ATOM 552 C CA . GLY A 1 70 ? 5.164 -41.438 15.008 1 87.44 70 GLY A CA 1
ATOM 553 C C . GLY A 1 70 ? 6.25 -41.781 14.008 1 87.44 70 GLY A C 1
ATOM 554 O O . GLY A 1 70 ? 7.406 -41.406 14.188 1 87.44 70 GLY A O 1
ATOM 555 N N . LYS A 1 71 ? 6.023 -42.781 12.984 1 84.81 71 LYS A N 1
ATOM 556 C CA . LYS A 1 71 ? 6.93 -43.188 11.914 1 84.81 71 LYS A CA 1
ATOM 557 C C . LYS A 1 71 ? 8.141 -43.938 12.469 1 84.81 71 LYS A C 1
ATOM 559 O O . LYS A 1 71 ? 9.266 -43.75 11.984 1 84.81 71 LYS A O 1
ATOM 564 N N . ILE A 1 72 ? 7.781 -44.562 13.602 1 89.75 72 ILE A N 1
ATOM 565 C CA . ILE A 1 72 ? 8.789 -45.438 14.188 1 89.75 72 ILE A CA 1
ATOM 566 C C . ILE A 1 72 ? 8.211 -46.844 14.367 1 89.75 72 ILE A C 1
ATOM 568 O O . ILE A 1 72 ? 7.004 -47 14.562 1 89.75 72 ILE A O 1
ATOM 572 N N . TRP A 1 73 ? 9.031 -47.875 14.266 1 93.62 73 TRP A N 1
ATOM 573 C CA . TRP A 1 73 ? 8.625 -49.25 14.453 1 93.62 73 TRP A CA 1
ATOM 574 C C . TRP A 1 73 ? 8.438 -49.562 15.93 1 93.62 73 TRP A C 1
ATOM 576 O O . TRP A 1 73 ? 9.414 -49.781 16.656 1 93.62 73 TRP A O 1
ATOM 586 N N . THR A 1 74 ? 7.207 -49.5 16.375 1 94.06 74 THR A N 1
ATOM 587 C CA . THR A 1 74 ? 6.863 -49.75 17.766 1 94.06 74 THR A CA 1
ATOM 588 C C . THR A 1 74 ? 6.297 -51.156 17.922 1 94.06 74 THR A C 1
ATOM 590 O O . THR A 1 74 ? 5.945 -51.812 16.922 1 94.06 74 THR A O 1
ATOM 593 N N . GLN A 1 75 ? 6.219 -51.594 19.219 1 94.25 75 GLN A N 1
ATOM 594 C CA . GLN A 1 75 ? 5.59 -52.875 19.516 1 94.25 75 GLN A CA 1
ATOM 595 C C . GLN A 1 75 ? 4.125 -52.875 19.094 1 94.25 75 GLN A C 1
ATOM 597 O O . GLN A 1 75 ? 3.625 -53.875 18.562 1 94.25 75 GLN A O 1
ATOM 602 N N . ALA A 1 76 ? 3.504 -51.75 19.297 1 95.19 76 ALA A N 1
ATOM 603 C CA . ALA A 1 76 ? 2.094 -51.625 18.938 1 95.19 76 ALA A CA 1
ATOM 604 C C . ALA A 1 76 ? 1.902 -51.781 17.438 1 95.19 76 ALA A C 1
ATOM 606 O O . ALA A 1 76 ? 0.992 -52.469 16.969 1 95.19 76 ALA A O 1
ATOM 607 N N . LEU A 1 77 ? 2.744 -51.125 16.625 1 96 77 LEU A N 1
ATOM 608 C CA . LEU A 1 77 ? 2.674 -51.219 15.18 1 96 77 LEU A CA 1
ATOM 609 C C . LEU A 1 77 ? 2.975 -52.625 14.695 1 96 77 LEU A C 1
ATOM 611 O O . LEU A 1 77 ? 2.295 -53.156 13.805 1 96 77 LEU A O 1
ATOM 615 N N . CYS A 1 78 ? 3.934 -53.219 15.266 1 96.25 78 CYS A N 1
ATOM 616 C CA . CYS A 1 78 ? 4.375 -54.562 14.914 1 96.25 78 CYS A CA 1
ATOM 617 C C . CYS A 1 78 ? 3.246 -55.562 15.094 1 96.25 78 CYS A C 1
ATOM 619 O O . CYS A 1 78 ? 3.025 -56.406 14.227 1 96.25 78 CYS A O 1
ATOM 621 N N . GLN A 1 79 ? 2.51 -55.375 16.188 1 95.56 79 GLN A N 1
ATOM 622 C CA . GLN A 1 79 ? 1.49 -56.375 16.562 1 95.56 79 GLN A CA 1
ATOM 623 C C . GLN A 1 79 ? 0.185 -56.125 15.812 1 95.56 79 GLN A C 1
ATOM 625 O O . GLN A 1 79 ? -0.695 -56.969 15.781 1 95.56 79 GLN A O 1
ATOM 630 N N . LYS A 1 80 ? 0.115 -55.094 15.125 1 95.94 80 LYS A N 1
ATOM 631 C CA . LYS A 1 80 ? -1.11 -54.75 14.406 1 95.94 80 LYS A CA 1
ATOM 632 C C . LYS A 1 80 ? -1.224 -55.531 13.109 1 95.94 80 LYS A C 1
ATOM 634 O O . LYS A 1 80 ? -0.212 -55.938 12.523 1 95.94 80 LYS A O 1
ATOM 639 N N . ASP A 1 81 ? -2.414 -55.812 12.773 1 95.38 81 ASP A N 1
ATOM 640 C CA . ASP A 1 81 ? -2.789 -56.375 11.477 1 95.38 81 ASP A CA 1
ATOM 641 C C . ASP A 1 81 ? -3.436 -55.312 10.594 1 95.38 81 ASP A C 1
ATOM 643 O O . ASP A 1 81 ? -4.66 -55.188 10.539 1 95.38 81 ASP A O 1
ATOM 647 N N . SER A 1 82 ? -2.508 -54.562 9.898 1 94.19 82 SER A N 1
ATOM 648 C CA . SER A 1 82 ? -2.961 -53.344 9.258 1 94.19 82 SER A CA 1
ATOM 649 C C . SER A 1 82 ? -3.906 -53.625 8.094 1 94.19 82 SER A C 1
ATOM 651 O O . SER A 1 82 ? -4.773 -52.812 7.773 1 94.19 82 SER A O 1
ATOM 653 N N . ASP A 1 83 ? -3.74 -54.75 7.367 1 92.06 83 ASP A N 1
ATOM 654 C CA . ASP A 1 83 ? -4.586 -55.031 6.211 1 92.06 83 ASP A CA 1
ATOM 655 C C . ASP A 1 83 ? -5.648 -56.094 6.539 1 92.06 83 ASP A C 1
ATOM 657 O O . ASP A 1 83 ? -6.465 -56.438 5.688 1 92.06 83 ASP A O 1
ATOM 661 N N . GLY A 1 84 ? -5.578 -56.688 7.766 1 90.81 84 GLY A N 1
ATOM 662 C CA . GLY A 1 84 ? -6.633 -57.531 8.281 1 90.81 84 GLY A CA 1
ATOM 663 C C . GLY A 1 84 ? -6.609 -58.938 7.68 1 90.81 84 GLY A C 1
ATOM 664 O O . GLY A 1 84 ? -7.652 -59.594 7.551 1 90.81 84 GLY A O 1
ATOM 665 N N . ASP A 1 85 ? -5.516 -59.375 7.176 1 91.94 85 ASP A N 1
ATOM 666 C CA . ASP A 1 85 ? -5.484 -60.688 6.551 1 91.94 85 ASP A CA 1
ATOM 667 C C . ASP A 1 85 ? -5.062 -61.75 7.555 1 91.94 85 ASP A C 1
ATOM 669 O O . ASP A 1 85 ? -4.863 -62.906 7.188 1 91.94 85 ASP A O 1
ATOM 673 N N . GLY A 1 86 ? -4.938 -61.344 8.844 1 91.88 86 GLY A N 1
ATOM 674 C CA . GLY A 1 86 ? -4.645 -62.281 9.898 1 91.88 86 GLY A CA 1
ATOM 675 C C . GLY A 1 86 ? -3.174 -62.344 10.266 1 91.88 86 GLY A C 1
ATOM 676 O O . GLY A 1 86 ? -2.789 -63.031 11.211 1 91.88 86 GLY A O 1
ATOM 677 N N . GLN A 1 87 ? -2.387 -61.719 9.492 1 94.12 87 GLN A N 1
ATOM 678 C CA . GLN A 1 87 ? -0.963 -61.625 9.805 1 94.12 87 GLN A CA 1
ATOM 679 C C . GLN A 1 87 ? -0.611 -60.25 10.367 1 94.12 87 GLN A C 1
ATOM 681 O O . GLN A 1 87 ? -1.071 -59.219 9.859 1 94.12 87 GLN A O 1
ATOM 686 N N . THR A 1 88 ? 0.133 -60.219 11.484 1 95.62 88 THR A N 1
ATOM 687 C CA . THR A 1 88 ? 0.583 -58.938 12.031 1 95.62 88 THR A CA 1
ATOM 688 C C . THR A 1 88 ? 1.613 -58.281 11.117 1 95.62 88 THR A C 1
ATOM 690 O O . THR A 1 88 ? 2.229 -58.969 10.289 1 95.62 88 THR A O 1
ATOM 693 N N . ASN A 1 89 ? 1.822 -56.969 11.25 1 96.81 89 ASN A N 1
ATOM 694 C CA . ASN A 1 89 ? 2.842 -56.25 10.484 1 96.81 89 ASN A CA 1
ATOM 695 C C . ASN A 1 89 ? 4.227 -56.875 10.695 1 96.81 89 ASN A C 1
ATOM 697 O O . ASN A 1 89 ? 5.012 -56.969 9.75 1 96.81 89 ASN A O 1
ATOM 701 N N . GLY A 1 90 ? 4.445 -57.281 11.914 1 96.25 90 GLY A N 1
ATOM 702 C CA . GLY A 1 90 ? 5.719 -57.875 12.25 1 96.25 90 GLY A CA 1
ATOM 703 C C . GLY A 1 90 ? 5.957 -59.188 11.508 1 96.25 90 GLY A C 1
ATOM 704 O O . GLY A 1 90 ? 7.059 -59.438 11.008 1 96.25 90 GLY A O 1
ATOM 705 N N . GLN A 1 91 ? 4.953 -60.031 11.484 1 94.56 91 GLN A N 1
ATOM 706 C CA . GLN A 1 91 ? 5.051 -61.281 10.758 1 94.56 91 GLN A CA 1
ATOM 707 C C . GLN A 1 91 ? 5.32 -61.062 9.273 1 94.56 91 GLN A C 1
ATOM 709 O O . GLN A 1 91 ? 6.125 -61.75 8.656 1 94.56 91 GLN A O 1
ATOM 714 N N . GLU A 1 92 ? 4.734 -60 8.711 1 95 92 GLU A N 1
ATOM 715 C CA . GLU A 1 92 ? 4.805 -59.719 7.273 1 95 92 GLU A CA 1
ATOM 716 C C . GLU A 1 92 ? 6.121 -59.062 6.898 1 95 92 GLU A C 1
ATOM 718 O O . GLU A 1 92 ? 6.621 -59.25 5.785 1 95 92 GLU A O 1
ATOM 723 N N . LEU A 1 93 ? 6.66 -58.312 7.836 1 95.12 93 LEU A N 1
ATOM 724 C CA . LEU A 1 93 ? 7.863 -57.562 7.523 1 95.12 93 LEU A CA 1
ATOM 725 C C . LEU A 1 93 ? 9.102 -58.219 8.125 1 95.12 93 LEU A C 1
ATOM 727 O O . LEU A 1 93 ? 10.195 -57.656 8.07 1 95.12 93 LEU A O 1
ATOM 731 N N . GLY A 1 94 ? 8.914 -59.406 8.711 1 92.5 94 GLY A N 1
ATOM 732 C CA . GLY A 1 94 ? 10.055 -60.219 9.125 1 92.5 94 GLY A CA 1
ATOM 733 C C . GLY A 1 94 ? 10.477 -59.969 10.562 1 92.5 94 GLY A C 1
ATOM 734 O O . GLY A 1 94 ? 11.641 -60.156 10.914 1 92.5 94 GLY A O 1
ATOM 735 N N . ASP A 1 95 ? 9.531 -59.469 11.406 1 94.38 95 ASP A N 1
ATOM 736 C CA . ASP A 1 95 ? 9.75 -59.281 12.836 1 94.38 95 ASP A CA 1
ATOM 737 C C . ASP A 1 95 ? 8.609 -59.844 13.656 1 94.38 95 ASP A C 1
ATOM 739 O O . ASP A 1 95 ? 7.949 -59.156 14.414 1 94.38 95 ASP A O 1
ATOM 743 N N . PRO A 1 96 ? 8.422 -61.156 13.562 1 93.81 96 PRO A N 1
ATOM 744 C CA . PRO A 1 96 ? 7.25 -61.75 14.18 1 93.81 96 PRO A CA 1
ATOM 745 C C . PRO A 1 96 ? 7.223 -61.594 15.695 1 93.81 96 PRO A C 1
ATOM 747 O O . PRO A 1 96 ? 6.148 -61.625 16.297 1 93.81 96 PRO A O 1
ATOM 750 N N . ASN A 1 97 ? 8.406 -61.375 16.359 1 92.94 97 ASN A N 1
ATOM 751 C CA . ASN A 1 97 ? 8.461 -61.25 17.812 1 92.94 97 ASN A CA 1
ATOM 752 C C . ASN A 1 97 ? 8.555 -59.781 18.234 1 92.94 97 ASN A C 1
ATOM 754 O O . ASN A 1 97 ? 8.68 -59.5 19.422 1 92.94 97 ASN A O 1
ATOM 758 N N . CYS A 1 98 ? 8.531 -58.844 17.266 1 94.81 98 CYS A N 1
ATOM 759 C CA . CYS A 1 98 ? 8.523 -57.406 17.5 1 94.81 98 CYS A CA 1
ATOM 760 C C . CYS A 1 98 ? 9.719 -56.969 18.328 1 94.81 98 CYS A C 1
ATOM 762 O O . CYS A 1 98 ? 9.578 -56.219 19.297 1 94.81 98 CYS A O 1
ATOM 764 N N . VAL A 1 99 ? 10.883 -57.469 17.906 1 92.12 99 VAL A N 1
ATOM 765 C CA . VAL A 1 99 ? 12.094 -57.156 18.672 1 92.12 99 VAL A CA 1
ATOM 766 C C . VAL A 1 99 ? 13.055 -56.344 17.812 1 92.12 99 VAL A C 1
ATOM 768 O O . VAL A 1 99 ? 14.094 -55.906 18.281 1 92.12 99 VAL A O 1
ATOM 771 N N . TRP A 1 100 ? 12.758 -56.156 16.547 1 92.94 100 TRP A N 1
ATOM 772 C CA . TRP A 1 100 ? 13.656 -55.469 15.617 1 92.94 100 TRP A CA 1
ATOM 773 C C . TRP A 1 100 ? 13.828 -54.031 16.016 1 92.94 100 TRP A C 1
ATOM 775 O O . TRP A 1 100 ? 12.875 -53.375 16.438 1 92.94 100 TRP A O 1
ATOM 785 N N . LYS A 1 101 ? 14.984 -53.469 15.938 1 85.75 101 LYS A N 1
ATOM 786 C CA . LYS A 1 101 ? 15.336 -52.062 16.125 1 85.75 101 LYS A CA 1
ATOM 787 C C . LYS A 1 101 ? 16 -51.5 14.867 1 85.75 101 LYS A C 1
ATOM 789 O O . LYS A 1 101 ? 16.703 -52.219 14.156 1 85.75 101 LYS A O 1
ATOM 794 N N . GLU A 1 102 ? 15.664 -50.281 14.617 1 84.56 102 GLU A N 1
ATOM 795 C CA . GLU A 1 102 ? 16.234 -49.625 13.461 1 84.56 102 GLU A CA 1
ATOM 796 C C . GLU A 1 102 ? 17.75 -49.812 13.406 1 84.56 102 GLU A C 1
ATOM 798 O O . GLU A 1 102 ? 18.438 -49.688 14.422 1 84.56 102 GLU A O 1
ATOM 803 N N . GLY A 1 103 ? 18.203 -50.219 12.273 1 77.94 103 GLY A N 1
ATOM 804 C CA . GLY A 1 103 ? 19.641 -50.406 12.094 1 77.94 103 GLY A CA 1
ATOM 805 C C . GLY A 1 103 ? 20.062 -51.875 12.266 1 77.94 103 GLY A C 1
ATOM 806 O O . GLY A 1 103 ? 21.234 -52.188 12.047 1 77.94 103 GLY A O 1
ATOM 807 N N . THR A 1 104 ? 19.188 -52.719 12.734 1 80.44 104 THR A N 1
ATOM 808 C CA . THR A 1 104 ? 19.516 -54.125 12.914 1 80.44 104 THR A CA 1
ATOM 809 C C . THR A 1 104 ? 18.906 -55 11.805 1 80.44 104 THR A C 1
ATOM 811 O O . THR A 1 104 ? 18.031 -54.531 11.078 1 80.44 104 THR A O 1
ATOM 814 N N . VAL A 1 105 ? 19.5 -56.156 11.641 1 78.88 105 VAL A N 1
ATOM 815 C CA . VAL A 1 105 ? 18.984 -57.094 10.648 1 78.88 105 VAL A CA 1
ATOM 816 C C . VAL A 1 105 ? 17.734 -57.812 11.195 1 78.88 105 VAL A C 1
ATOM 818 O O . VAL A 1 105 ? 17.766 -58.312 12.312 1 78.88 105 VAL A O 1
ATOM 821 N N . PRO A 1 106 ? 16.734 -57.75 10.469 1 84.44 106 PRO A N 1
ATOM 822 C CA . PRO A 1 106 ? 15.523 -58.438 10.938 1 84.44 106 PRO A CA 1
ATOM 823 C C . PRO A 1 106 ? 15.711 -59.938 11.062 1 84.44 106 PRO A C 1
ATOM 825 O O . PRO A 1 106 ? 16.578 -60.531 10.398 1 84.44 106 PRO A O 1
ATOM 828 N N . THR A 1 107 ? 14.969 -60.531 11.914 1 84.62 107 THR A N 1
ATOM 829 C CA . THR A 1 107 ? 15.086 -61.938 12.211 1 84.62 107 THR A CA 1
ATOM 830 C C . THR A 1 107 ? 14.703 -62.781 11 1 84.62 107 THR A C 1
ATOM 832 O O . THR A 1 107 ? 15.258 -63.844 10.773 1 84.62 107 THR A O 1
ATOM 835 N N . GLN A 1 108 ? 13.766 -62.344 10.211 1 83.88 108 GLN A N 1
ATOM 836 C CA . GLN A 1 108 ? 13.312 -63.031 9.008 1 83.88 108 GLN A CA 1
ATOM 837 C C . GLN A 1 108 ? 13.453 -62.125 7.781 1 83.88 108 GLN A C 1
ATOM 839 O O . GLN A 1 108 ? 12.992 -61 7.785 1 83.88 108 GLN A O 1
ATOM 844 N N . THR A 1 109 ? 14.172 -62.688 6.809 1 82.12 109 THR A N 1
ATOM 845 C CA . THR A 1 109 ? 14.383 -61.906 5.605 1 82.12 109 THR A CA 1
ATOM 846 C C . THR A 1 109 ? 13.68 -62.531 4.406 1 82.12 109 THR A C 1
ATOM 848 O O . THR A 1 109 ? 13.734 -62 3.295 1 82.12 109 THR A O 1
ATOM 851 N N . ARG A 1 110 ? 13.148 -63.688 4.598 1 79.19 110 ARG A N 1
ATOM 852 C CA . ARG A 1 110 ? 12.406 -64.375 3.555 1 79.19 110 ARG A CA 1
ATOM 853 C C . ARG A 1 110 ? 10.945 -64.562 3.951 1 79.19 110 ARG A C 1
ATOM 855 O O . ARG A 1 110 ? 10.586 -64.375 5.117 1 79.19 110 ARG A O 1
ATOM 862 N N . GLY A 1 111 ? 10.141 -64.875 2.857 1 81.44 111 GLY A N 1
ATOM 863 C CA . GLY A 1 111 ? 8.734 -65.062 3.129 1 81.44 111 GLY A CA 1
ATOM 864 C C . GLY A 1 111 ? 8 -63.812 3.539 1 81.44 111 GLY A C 1
ATOM 865 O O . GLY A 1 111 ? 7.062 -63.875 4.34 1 81.44 111 GLY A O 1
ATOM 866 N N . LEU A 1 112 ? 8.461 -62.688 3.135 1 90 112 LEU A N 1
ATOM 867 C CA . LEU A 1 112 ? 7.855 -61.375 3.438 1 90 112 LEU A CA 1
ATOM 868 C C . LEU A 1 112 ? 6.586 -61.188 2.617 1 90 112 LEU A C 1
ATOM 870 O O . LEU A 1 112 ? 6.426 -61.781 1.551 1 90 112 LEU A O 1
ATOM 874 N N . SER A 1 113 ? 5.625 -60.406 3.133 1 91.06 113 SER A N 1
ATOM 875 C CA . SER A 1 113 ? 4.445 -59.938 2.428 1 91.06 113 SER A CA 1
ATOM 876 C C . SER A 1 113 ? 4.152 -58.469 2.773 1 91.06 113 SER A C 1
ATOM 878 O O . SER A 1 113 ? 4.727 -57.938 3.721 1 91.06 113 SER A O 1
ATOM 880 N N . HIS A 1 114 ? 3.473 -57.812 1.917 1 92.69 114 HIS A N 1
ATOM 881 C CA . HIS A 1 114 ? 3.16 -56.406 2.123 1 92.69 114 HIS A CA 1
ATOM 882 C C . HIS A 1 114 ? 2.188 -56.219 3.283 1 92.69 114 HIS A C 1
ATOM 884 O O . HIS A 1 114 ? 1.136 -56.844 3.324 1 92.69 114 HIS A O 1
ATOM 890 N N . PRO A 1 115 ? 2.453 -55.344 4.266 1 94.69 115 PRO A N 1
ATOM 891 C CA . PRO A 1 115 ? 1.64 -55.25 5.48 1 94.69 115 PRO A CA 1
ATOM 892 C C . PRO A 1 115 ? 0.31 -54.531 5.246 1 94.69 115 PRO A C 1
ATOM 894 O O . PRO A 1 115 ? -0.557 -54.531 6.125 1 94.69 115 PRO A O 1
ATOM 897 N N . ALA A 1 116 ? 0.204 -54.031 4.098 1 93.56 116 ALA A N 1
ATOM 898 C CA . ALA A 1 116 ? -1.042 -53.312 3.818 1 93.56 116 ALA A CA 1
ATOM 899 C C . ALA A 1 116 ? -1.804 -53.969 2.674 1 93.56 116 ALA A C 1
ATOM 901 O O . ALA A 1 116 ? -2.852 -53.469 2.25 1 93.56 116 ALA A O 1
ATOM 902 N N . ILE A 1 117 ? -1.255 -54.906 2.061 1 92.5 117 ILE A N 1
ATOM 903 C CA . ILE A 1 117 ? -1.918 -55.688 1.002 1 92.5 117 ILE A CA 1
ATOM 904 C C . ILE A 1 117 ? -2.303 -57.062 1.519 1 92.5 117 ILE A C 1
ATOM 906 O O . ILE A 1 117 ? -1.438 -57.844 1.909 1 92.5 117 ILE A O 1
ATOM 910 N N . CYS A 1 118 ? -3.592 -57.312 1.486 1 93.25 118 CYS A N 1
ATOM 911 C CA . CYS A 1 118 ? -4.125 -58.594 1.917 1 93.25 118 CYS A CA 1
ATOM 912 C C . CYS A 1 118 ? -3.477 -59.75 1.146 1 93.25 118 CYS A C 1
ATOM 914 O O . CYS A 1 118 ? -3.318 -59.656 -0.073 1 93.25 118 CYS A O 1
ATOM 916 N N . ASP A 1 119 ? -3.021 -60.719 1.857 1 87.62 119 ASP A N 1
ATOM 917 C CA . ASP A 1 119 ? -2.355 -61.875 1.262 1 87.62 119 ASP A CA 1
ATOM 918 C C . ASP A 1 119 ? -3.176 -63.125 1.467 1 87.62 119 ASP A C 1
ATOM 920 O O . ASP A 1 119 ? -3.732 -63.344 2.545 1 87.62 119 ASP A O 1
ATOM 924 N N . PRO A 1 120 ? -3.258 -64.25 0.518 1 84.88 120 PRO A N 1
ATOM 925 C CA . PRO A 1 120 ? -2.76 -64.125 -0.857 1 84.88 120 PRO A CA 1
ATOM 926 C C . PRO A 1 120 ? -3.443 -63.062 -1.667 1 84.88 120 PRO A C 1
ATOM 928 O O . PRO A 1 120 ? -4.676 -63 -1.722 1 84.88 120 PRO A O 1
ATOM 931 N N . TRP A 1 121 ? -2.615 -62.219 -2.311 1 89.25 121 TRP A N 1
ATOM 932 C CA . TRP A 1 121 ? -3.078 -60.938 -2.812 1 89.25 121 TRP A CA 1
ATOM 933 C C . TRP A 1 121 ? -4.16 -61.125 -3.869 1 89.25 121 TRP A C 1
ATOM 935 O O . TRP A 1 121 ? -5.02 -60.25 -4.043 1 89.25 121 TRP A O 1
ATOM 945 N N . ASP A 1 122 ? -4.105 -62.312 -4.559 1 83.12 122 ASP A N 1
ATOM 946 C CA . ASP A 1 122 ? -5.012 -62.531 -5.68 1 83.12 122 ASP A CA 1
ATOM 947 C C . ASP A 1 122 ? -6.129 -63.5 -5.293 1 83.12 122 ASP A C 1
ATOM 949 O O . ASP A 1 122 ? -6.824 -64.062 -6.16 1 83.12 122 ASP A O 1
ATOM 953 N N . SER A 1 123 ? -6.316 -63.75 -3.973 1 86.06 123 SER A N 1
ATOM 954 C CA . SER A 1 123 ? -7.418 -64.625 -3.514 1 86.06 123 SER A CA 1
ATOM 955 C C . SER A 1 123 ? -8.75 -63.875 -3.607 1 86.06 123 SER A C 1
ATOM 957 O O . SER A 1 123 ? -8.797 -62.625 -3.539 1 86.06 123 SER A O 1
ATOM 959 N N . PRO A 1 124 ? -9.812 -64.625 -3.826 1 85.62 124 PRO A N 1
ATOM 960 C CA . PRO A 1 124 ? -11.133 -64 -3.865 1 85.62 124 PRO A CA 1
ATOM 961 C C . PRO A 1 124 ? -11.445 -63.188 -2.6 1 85.62 124 PRO A C 1
ATOM 963 O O . PRO A 1 124 ? -12.047 -62.125 -2.672 1 85.62 124 PRO A O 1
ATOM 966 N N . LEU A 1 125 ? -11.055 -63.719 -1.498 1 88.75 125 LEU A N 1
ATOM 967 C CA . LEU A 1 125 ? -11.266 -63 -0.236 1 88.75 125 LEU A CA 1
ATOM 968 C C . LEU A 1 125 ? -10.523 -61.688 -0.223 1 88.75 125 LEU A C 1
ATOM 970 O O . LEU A 1 125 ? -11.094 -60.656 0.162 1 88.75 125 LEU A O 1
ATOM 974 N N . CYS A 1 126 ? -9.281 -61.625 -0.603 1 91.88 126 CYS A N 1
ATOM 975 C CA . CYS A 1 126 ? -8.477 -60.406 -0.583 1 91.88 126 CYS A CA 1
ATOM 976 C C . CYS A 1 126 ? -8.914 -59.438 -1.68 1 91.88 126 CYS A C 1
ATOM 978 O O . CYS A 1 126 ? -8.914 -58.219 -1.481 1 91.88 126 CYS A O 1
ATOM 980 N N . PHE A 1 127 ? -9.227 -59.938 -2.822 1 89 127 PHE A N 1
ATOM 981 C CA . PHE A 1 127 ? -9.695 -59.094 -3.924 1 89 127 PHE A CA 1
ATOM 982 C C . PHE A 1 127 ? -10.938 -58.312 -3.52 1 89 127 PHE A C 1
ATOM 984 O O . PHE A 1 127 ? -11.117 -57.156 -3.92 1 89 127 PHE A O 1
ATOM 991 N N . SER A 1 128 ? -11.742 -58.875 -2.609 1 89.25 128 SER A N 1
ATOM 992 C CA . SER A 1 128 ? -13.008 -58.25 -2.23 1 89.25 128 SER A CA 1
ATOM 993 C C . SER A 1 128 ? -12.82 -57.25 -1.099 1 89.25 128 SER A C 1
ATOM 995 O O . SER A 1 128 ? -13.734 -56.5 -0.782 1 89.25 128 SER A O 1
ATOM 997 N N . LYS A 1 129 ? -11.68 -57.219 -0.514 1 91.31 129 LYS A N 1
ATOM 998 C CA . LYS A 1 129 ? -11.438 -56.312 0.593 1 91.31 129 LYS A CA 1
ATOM 999 C C . LYS A 1 129 ? -11.516 -54.875 0.129 1 91.31 129 LYS A C 1
ATOM 1001 O O . LYS A 1 129 ? -10.914 -54.5 -0.88 1 91.31 129 LYS A O 1
ATOM 1006 N N . THR A 1 130 ? -12.258 -54.094 0.835 1 86.88 130 THR A N 1
ATOM 1007 C CA . THR A 1 130 ? -12.453 -52.688 0.514 1 86.88 130 THR A CA 1
ATOM 1008 C C . THR A 1 130 ? -11.18 -51.906 0.803 1 86.88 130 THR A C 1
ATOM 1010 O O . THR A 1 130 ? -10.523 -52.125 1.822 1 86.88 130 THR A O 1
ATOM 1013 N N . VAL A 1 131 ? -10.75 -51.062 -0.178 1 83 131 VAL A N 1
ATOM 1014 C CA . VAL A 1 131 ? -9.664 -50.125 0.038 1 83 131 VAL A CA 1
ATOM 1015 C C . VAL A 1 131 ? -10.227 -48.688 0.124 1 83 131 VAL A C 1
ATOM 1017 O O . VAL A 1 131 ? -11.133 -48.344 -0.625 1 83 131 VAL A O 1
ATOM 1020 N N . THR A 1 132 ? -9.891 -47.938 1.23 1 73.44 132 THR A N 1
ATOM 1021 C CA . THR A 1 132 ? -10.5 -46.625 1.459 1 73.44 132 THR A CA 1
ATOM 1022 C C . THR A 1 132 ? -9.516 -45.5 1.121 1 73.44 132 THR A C 1
ATOM 1024 O O . THR A 1 132 ? -8.297 -45.719 1.143 1 73.44 132 THR A O 1
ATOM 1027 N N . ASN A 1 133 ? -10.016 -44.438 0.734 1 60.31 133 ASN A N 1
ATOM 1028 C CA . ASN A 1 133 ? -9.328 -43.156 0.59 1 60.31 133 ASN A CA 1
ATOM 1029 C C . ASN A 1 133 ? -8.492 -43.125 -0.684 1 60.31 133 ASN A C 1
ATOM 1031 O O . ASN A 1 133 ? -7.5 -42.406 -0.754 1 60.31 133 ASN A O 1
ATOM 1035 N N . ILE A 1 134 ? -8.852 -44.188 -1.548 1 65.06 134 ILE A N 1
ATOM 1036 C CA . ILE A 1 134 ? -8.172 -44.188 -2.842 1 65.06 134 ILE A CA 1
ATOM 1037 C C . ILE A 1 134 ? -9.172 -44.562 -3.943 1 65.06 134 ILE A C 1
ATOM 1039 O O . ILE A 1 134 ? -10.336 -44.844 -3.662 1 65.06 134 ILE A O 1
ATOM 1043 N N . LYS A 1 135 ? -8.727 -44.438 -5.18 1 66.56 135 LYS A N 1
ATOM 1044 C CA . LYS A 1 135 ? -9.609 -44.562 -6.336 1 66.56 135 LYS A CA 1
ATOM 1045 C C . LYS A 1 135 ? -10.109 -46 -6.477 1 66.56 135 LYS A C 1
ATOM 1047 O O . LYS A 1 135 ? -11.047 -46.281 -7.234 1 66.56 135 LYS A O 1
ATOM 1052 N N . TYR A 1 136 ? -9.57 -46.812 -5.77 1 77.75 136 TYR A N 1
ATOM 1053 C CA . TYR A 1 136 ? -9.93 -48.219 -5.91 1 77.75 136 TYR A CA 1
ATOM 1054 C C . TYR A 1 136 ? -10.984 -48.625 -4.887 1 77.75 136 TYR A C 1
ATOM 1056 O O . TYR A 1 136 ? -10.984 -48.125 -3.758 1 77.75 136 TYR A O 1
ATOM 1064 N N . ILE A 1 137 ? -11.906 -49.344 -5.324 1 79.69 137 ILE A N 1
ATOM 1065 C CA . ILE A 1 137 ? -12.977 -49.781 -4.43 1 79.69 137 ILE A CA 1
ATOM 1066 C C . ILE A 1 137 ? -12.492 -50.938 -3.596 1 79.69 137 ILE A C 1
ATOM 1068 O O . ILE A 1 137 ? -12.906 -51.125 -2.443 1 79.69 137 ILE A O 1
ATOM 1072 N N . ASN A 1 138 ? -11.758 -51.75 -4.211 1 87.38 138 ASN A N 1
ATOM 1073 C CA . ASN A 1 138 ? -11.266 -52.938 -3.531 1 87.38 138 ASN A CA 1
ATOM 1074 C C . ASN A 1 138 ? -9.836 -53.281 -3.939 1 87.38 138 ASN A C 1
ATOM 1076 O O . ASN A 1 138 ? -9.266 -52.625 -4.812 1 87.38 138 ASN A O 1
ATOM 1080 N N . GLN A 1 139 ? -9.242 -54.25 -3.301 1 89.75 139 GLN A N 1
ATOM 1081 C CA . GLN A 1 139 ? -7.848 -54.594 -3.547 1 89.75 139 GLN A CA 1
ATOM 1082 C C . GLN A 1 139 ? -7.66 -55.156 -4.961 1 89.75 139 GLN A C 1
ATOM 1084 O O . GLN A 1 139 ? -6.602 -54.969 -5.562 1 89.75 139 GLN A O 1
ATOM 1089 N N . GLU A 1 140 ? -8.672 -55.781 -5.48 1 87.69 140 GLU A N 1
ATOM 1090 C CA . GLU A 1 140 ? -8.562 -56.281 -6.844 1 87.69 140 GLU A CA 1
ATOM 1091 C C . GLU A 1 140 ? -8.242 -55.156 -7.828 1 87.69 140 GLU A C 1
ATOM 1093 O O . GLU A 1 140 ? -7.289 -55.25 -8.602 1 87.69 140 GLU A O 1
ATOM 1098 N N . GLU A 1 141 ? -9.016 -54.188 -7.73 1 85.12 141 GLU A N 1
ATOM 1099 C CA . GLU A 1 141 ? -8.82 -53.062 -8.633 1 85.12 141 GLU A CA 1
ATOM 1100 C C . GLU A 1 141 ? -7.465 -52.406 -8.398 1 85.12 141 GLU A C 1
ATOM 1102 O O . GLU A 1 141 ? -6.781 -52.031 -9.352 1 85.12 141 GLU A O 1
ATOM 1107 N N . TRP A 1 142 ? -7.129 -52.312 -7.16 1 86.31 142 TRP A N 1
ATOM 1108 C CA . TRP A 1 142 ? -5.852 -51.75 -6.773 1 86.31 142 TRP A CA 1
ATOM 1109 C C . TRP A 1 142 ? -4.688 -52.531 -7.355 1 86.31 142 TRP A C 1
ATOM 1111 O O . TRP A 1 142 ? -3.834 -51.969 -8.055 1 86.31 142 TRP A O 1
ATOM 1121 N N . MET A 1 143 ? -4.727 -53.781 -7.184 1 85.81 143 MET A N 1
ATOM 1122 C CA . MET A 1 143 ? -3.598 -54.625 -7.586 1 85.81 143 MET A CA 1
ATOM 1123 C C . MET A 1 143 ? -3.549 -54.781 -9.102 1 85.81 143 MET A C 1
ATOM 1125 O O . MET A 1 143 ? -2.467 -54.844 -9.688 1 85.81 143 MET A O 1
ATOM 1129 N N . LYS A 1 144 ? -4.664 -54.719 -9.703 1 81.06 144 LYS A N 1
ATOM 1130 C CA . LYS A 1 144 ? -4.688 -54.75 -11.156 1 81.06 144 LYS A CA 1
ATOM 1131 C C . LYS A 1 144 ? -3.922 -53.562 -11.742 1 81.06 144 LYS A C 1
ATOM 1133 O O . LYS A 1 144 ? -3.207 -53.719 -12.742 1 81.06 144 LYS A O 1
ATOM 1138 N N . ASP A 1 145 ? -4.113 -52.594 -11.109 1 77 145 ASP A N 1
ATOM 1139 C CA . ASP A 1 145 ? -3.42 -51.406 -11.578 1 77 145 ASP A CA 1
ATOM 1140 C C . ASP A 1 145 ? -1.929 -51.469 -11.258 1 77 145 ASP A C 1
ATOM 1142 O O . ASP A 1 145 ? -1.09 -51.156 -12.102 1 77 145 ASP A O 1
ATOM 1146 N N . MET A 1 146 ? -1.613 -51.875 -10.047 1 78.62 146 MET A N 1
ATOM 1147 C CA . MET A 1 146 ? -0.225 -51.938 -9.602 1 78.62 146 MET A CA 1
ATOM 1148 C C . MET A 1 146 ? 0.551 -52.969 -10.398 1 78.62 146 MET A C 1
ATOM 1150 O O . MET A 1 146 ? 1.758 -52.844 -10.609 1 78.62 146 MET A O 1
ATOM 1154 N N . CYS A 1 147 ? -0.114 -53.906 -10.953 1 71.75 147 CYS A N 1
ATOM 1155 C CA . CYS A 1 147 ? 0.561 -55.062 -11.57 1 71.75 147 CYS A CA 1
ATOM 1156 C C . CYS A 1 147 ? 0.773 -54.812 -13.062 1 71.75 147 CYS A C 1
ATOM 1158 O O . CYS A 1 147 ? 1.401 -55.625 -13.742 1 71.75 147 CYS A O 1
ATOM 1160 N N . LYS A 1 148 ? 0.252 -53.781 -13.555 1 66.12 148 LYS A N 1
ATOM 1161 C CA . LYS A 1 148 ? 0.506 -53.469 -14.961 1 66.12 148 LYS A CA 1
ATOM 1162 C C . LYS A 1 148 ? 1.997 -53.25 -15.219 1 66.12 148 LYS A C 1
ATOM 1164 O O . LYS A 1 148 ? 2.709 -52.719 -14.383 1 66.12 148 LYS A O 1
ATOM 1169 N N . PRO A 1 149 ? 2.359 -54.062 -16.266 1 53.34 149 PRO A N 1
ATOM 1170 C CA . PRO A 1 149 ? 3.775 -53.875 -16.594 1 53.34 149 PRO A CA 1
ATOM 1171 C C . PRO A 1 149 ? 4.16 -52.406 -16.781 1 53.34 149 PRO A C 1
ATOM 1173 O O . PRO A 1 149 ? 3.391 -51.625 -17.359 1 53.34 149 PRO A O 1
ATOM 1176 N N . LYS A 1 150 ? 4.988 -51.875 -15.883 1 58.31 150 LYS A N 1
ATOM 1177 C CA . LYS A 1 150 ? 5.547 -50.5 -15.953 1 58.31 150 LYS A CA 1
ATOM 1178 C C . LYS A 1 150 ? 6.57 -50.406 -17.078 1 58.31 150 LYS A C 1
ATOM 1180 O O . LYS A 1 150 ? 7.234 -49.375 -17.219 1 58.31 150 LYS A O 1
ATOM 1185 N N . ASP A 1 151 ? 6.605 -51.469 -17.938 1 60.81 151 ASP A N 1
ATOM 1186 C CA . ASP A 1 151 ? 7.695 -51.406 -18.906 1 60.81 151 ASP A CA 1
ATOM 1187 C C . ASP A 1 151 ? 7.352 -50.469 -20.062 1 60.81 151 ASP A C 1
ATOM 1189 O O . ASP A 1 151 ? 6.184 -50.344 -20.453 1 60.81 151 ASP A O 1
ATOM 1193 N N . PHE A 1 152 ? 8.289 -49.625 -20.422 1 76.19 152 PHE A N 1
ATOM 1194 C CA . PHE A 1 152 ? 8.164 -48.719 -21.562 1 76.19 152 PHE A CA 1
ATOM 1195 C C . PHE A 1 152 ? 8 -49.531 -22.859 1 76.19 152 PHE A C 1
ATOM 1197 O O . PHE A 1 152 ? 8.828 -50.406 -23.156 1 76.19 152 PHE A O 1
ATOM 1204 N N . PHE A 1 153 ? 6.855 -49.469 -23.453 1 77.56 153 PHE A N 1
ATOM 1205 C CA . PHE A 1 153 ? 6.59 -50.156 -24.719 1 77.56 153 PHE A CA 1
ATOM 1206 C C . PHE A 1 153 ? 6.398 -49.156 -25.844 1 77.56 153 PHE A C 1
ATOM 1208 O O . PHE A 1 153 ? 5.461 -48.344 -25.812 1 77.56 153 PHE A O 1
ATOM 1215 N N . CYS A 1 154 ? 7.312 -49.156 -26.828 1 88.88 154 CYS A N 1
ATOM 1216 C CA . CYS A 1 154 ? 7.293 -48.281 -28 1 88.88 154 CYS A CA 1
ATOM 1217 C C . CYS A 1 154 ? 7.816 -49 -29.234 1 88.88 154 CYS A C 1
ATOM 1219 O O . CYS A 1 154 ? 9.023 -49.031 -29.484 1 88.88 154 CYS A O 1
ATOM 1221 N N . PRO A 1 155 ? 7.008 -49.531 -30.062 1 86.19 155 PRO A N 1
ATOM 1222 C CA . PRO A 1 155 ? 7.43 -50.375 -31.203 1 86.19 155 PRO A CA 1
ATOM 1223 C C . PRO A 1 155 ? 8.414 -49.656 -32.125 1 86.19 155 PRO A C 1
ATOM 1225 O O . PRO A 1 155 ? 9.336 -50.281 -32.656 1 86.19 155 PRO A O 1
ATOM 1228 N N . GLY A 1 156 ? 8.273 -48.469 -32.25 1 90.25 156 GLY A N 1
ATOM 1229 C CA . GLY A 1 156 ? 9.125 -47.688 -33.156 1 90.25 156 GLY A CA 1
ATOM 1230 C C . GLY A 1 156 ? 10.586 -47.719 -32.75 1 90.25 156 GLY A C 1
ATOM 1231 O O . GLY A 1 156 ? 11.477 -47.531 -33.594 1 90.25 156 GLY A O 1
ATOM 1232 N N . VAL A 1 157 ? 10.82 -47.938 -31.562 1 91.31 157 VAL A N 1
ATOM 1233 C CA . VAL A 1 157 ? 12.18 -47.812 -31.047 1 91.31 157 VAL A CA 1
ATOM 1234 C C . VAL A 1 157 ? 13.016 -49 -31.562 1 91.31 157 VAL A C 1
ATOM 1236 O O . VAL A 1 157 ? 14.242 -48.906 -31.594 1 91.31 157 VAL A O 1
ATOM 1239 N N . SER A 1 158 ? 12.375 -50.031 -32 1 88.38 158 SER A N 1
ATOM 1240 C CA . SER A 1 158 ? 13.078 -51.219 -32.5 1 88.38 158 SER A CA 1
ATOM 1241 C C . SER A 1 158 ? 13.297 -51.125 -34 1 88.38 158 SER A C 1
ATOM 1243 O O . SER A 1 158 ? 13.922 -52.031 -34.594 1 88.38 158 SER A O 1
ATOM 1245 N N . GLU A 1 159 ? 12.938 -50.094 -34.594 1 92 159 GLU A N 1
ATOM 1246 C CA . GLU A 1 159 ? 13.102 -49.938 -36.031 1 92 159 GLU A CA 1
ATOM 1247 C C . GLU A 1 159 ? 14.562 -49.688 -36.406 1 92 159 GLU A C 1
ATOM 1249 O O . GLU A 1 159 ? 15.344 -49.219 -35.562 1 92 159 GLU A O 1
ATOM 1254 N N . THR A 1 160 ? 14.789 -50.031 -37.656 1 90.75 160 THR A N 1
ATOM 1255 C CA . THR A 1 160 ? 16.141 -49.844 -38.125 1 90.75 160 THR A CA 1
ATOM 1256 C C . THR A 1 160 ? 16.516 -48.344 -38.156 1 90.75 160 THR A C 1
ATOM 1258 O O . THR A 1 160 ? 15.727 -47.531 -38.625 1 90.75 160 THR A O 1
ATOM 1261 N N . GLY A 1 161 ? 17.719 -48.062 -37.625 1 91.44 161 GLY A N 1
ATOM 1262 C CA . GLY A 1 161 ? 18.234 -46.719 -37.719 1 91.44 161 GLY A CA 1
ATOM 1263 C C . GLY A 1 161 ? 17.922 -45.875 -36.5 1 91.44 161 GLY A C 1
ATOM 1264 O O . GLY A 1 161 ? 18.453 -44.781 -36.344 1 91.44 161 GLY A O 1
ATOM 1265 N N . VAL A 1 162 ? 17.062 -46.406 -35.656 1 94.88 162 VAL A N 1
ATOM 1266 C CA . VAL A 1 162 ? 16.75 -45.656 -34.438 1 94.88 162 VAL A CA 1
ATOM 1267 C C . VAL A 1 162 ? 17.969 -45.625 -33.5 1 94.88 162 VAL A C 1
ATOM 1269 O O . VAL A 1 162 ? 18.656 -46.625 -33.344 1 94.88 162 VAL A O 1
ATOM 1272 N N . ARG A 1 163 ? 18.203 -44.438 -33 1 94.44 163 ARG A N 1
ATOM 1273 C CA . ARG A 1 163 ? 19.297 -44.188 -32.062 1 94.44 163 ARG A CA 1
ATOM 1274 C C . ARG A 1 163 ? 18.766 -43.625 -30.75 1 94.44 163 ARG A C 1
ATOM 1276 O O . ARG A 1 163 ? 17.594 -43.312 -30.641 1 94.44 163 ARG A O 1
ATOM 1283 N N . ASN A 1 164 ? 19.625 -43.625 -29.781 1 94.38 164 ASN A N 1
ATOM 1284 C CA . ASN A 1 164 ? 19.219 -43.031 -28.5 1 94.38 164 ASN A CA 1
ATOM 1285 C C . ASN A 1 164 ? 20.328 -42.156 -27.906 1 94.38 164 ASN A C 1
ATOM 1287 O O . ASN A 1 164 ? 21.484 -42.312 -28.281 1 94.38 164 ASN A O 1
ATOM 1291 N N . VAL A 1 165 ? 19.984 -41.219 -27.188 1 95.06 165 VAL A N 1
ATOM 1292 C CA . VAL A 1 165 ? 20.906 -40.344 -26.453 1 95.06 165 VAL A CA 1
ATOM 1293 C C . VAL A 1 165 ? 20.344 -40.094 -25.047 1 95.06 165 VAL A C 1
ATOM 1295 O O . VAL A 1 165 ? 19.141 -39.906 -24.875 1 95.06 165 VAL A O 1
ATOM 1298 N N . SER A 1 166 ? 21.172 -40.156 -24.094 1 94.56 166 SER A N 1
ATOM 1299 C CA . SER A 1 166 ? 20.781 -39.875 -22.719 1 94.56 166 SER A CA 1
ATOM 1300 C C . SER A 1 166 ? 21.078 -38.438 -22.344 1 94.56 166 SER A C 1
ATOM 1302 O O . SER A 1 166 ? 22.188 -37.938 -22.531 1 94.56 166 SER A O 1
ATOM 1304 N N . LEU A 1 167 ? 20.109 -37.75 -21.922 1 95.94 167 LEU A N 1
ATOM 1305 C CA . LEU A 1 167 ? 20.25 -36.438 -21.312 1 95.94 167 LEU A CA 1
ATOM 1306 C C . LEU A 1 167 ? 19.984 -36.5 -19.812 1 95.94 167 LEU A C 1
ATOM 1308 O O . LEU A 1 167 ? 18.844 -36.75 -19.391 1 95.94 167 LEU A O 1
ATOM 1312 N N . ARG A 1 168 ? 20.969 -36.25 -19.016 1 94.88 168 ARG A N 1
ATOM 1313 C CA . ARG A 1 168 ? 20.844 -36.375 -17.578 1 94.88 168 ARG A CA 1
ATOM 1314 C C . ARG A 1 168 ? 21.562 -35.219 -16.859 1 94.88 168 ARG A C 1
ATOM 1316 O O . ARG A 1 168 ? 22.531 -34.656 -17.391 1 94.88 168 ARG A O 1
ATOM 1323 N N . LEU A 1 169 ? 21.109 -34.969 -15.672 1 96.12 169 LEU A N 1
ATOM 1324 C CA . LEU A 1 169 ? 21.859 -34.031 -14.844 1 96.12 169 LEU A CA 1
ATOM 1325 C C . LEU A 1 169 ? 23.234 -34.594 -14.484 1 96.12 169 LEU A C 1
ATOM 1327 O O . LEU A 1 169 ? 23.422 -35.812 -14.492 1 96.12 169 LEU A O 1
ATOM 1331 N N . PRO A 1 170 ? 24.172 -33.656 -14.195 1 93.81 170 PRO A N 1
ATOM 1332 C CA . PRO A 1 170 ? 25.484 -34.156 -13.781 1 93.81 170 PRO A CA 1
ATOM 1333 C C . PRO A 1 170 ? 25.422 -35.062 -12.555 1 93.81 170 PRO A C 1
ATOM 1335 O O . PRO A 1 170 ? 24.594 -34.844 -11.664 1 93.81 170 PRO A O 1
ATOM 1338 N N . SER A 1 171 ? 26.312 -36.031 -12.617 1 90.81 171 SER A N 1
ATOM 1339 C CA . SER A 1 171 ? 26.391 -36.969 -11.492 1 90.81 171 SER A CA 1
ATOM 1340 C C . SER A 1 171 ? 26.609 -36.219 -10.172 1 90.81 171 SER A C 1
ATOM 1342 O O . SER A 1 171 ? 27.438 -35.312 -10.094 1 90.81 171 SER A O 1
ATOM 1344 N N . GLY A 1 172 ? 25.766 -36.531 -9.258 1 87.88 172 GLY A N 1
ATOM 1345 C CA . GLY A 1 172 ? 25.938 -35.969 -7.938 1 87.88 172 GLY A CA 1
ATOM 1346 C C . GLY A 1 172 ? 25.281 -34.594 -7.777 1 87.88 172 GLY A C 1
ATOM 1347 O O . GLY A 1 172 ? 25.516 -33.906 -6.797 1 87.88 172 GLY A O 1
ATOM 1348 N N . SER A 1 173 ? 24.469 -34.219 -8.672 1 94.44 173 SER A N 1
ATOM 1349 C CA . SER A 1 173 ? 23.766 -32.969 -8.523 1 94.44 173 SER A CA 1
ATOM 1350 C C . SER A 1 173 ? 23.016 -32.906 -7.199 1 94.44 173 SER A C 1
ATOM 1352 O O . SER A 1 173 ? 22.25 -33.812 -6.867 1 94.44 173 SER A O 1
ATOM 1354 N N . GLN A 1 174 ? 23.172 -31.812 -6.445 1 94.62 174 GLN A N 1
ATOM 1355 C CA . GLN A 1 174 ? 22.609 -31.656 -5.102 1 94.62 174 GLN A CA 1
ATOM 1356 C C . GLN A 1 174 ? 21.156 -31.219 -5.152 1 94.62 174 GLN A C 1
ATOM 1358 O O . GLN A 1 174 ? 20.797 -30.312 -5.902 1 94.62 174 GLN A O 1
ATOM 1363 N N . VAL A 1 175 ? 20.344 -31.891 -4.383 1 94.06 175 VAL A N 1
ATOM 1364 C CA . VAL A 1 175 ? 18.953 -31.469 -4.176 1 94.06 175 VAL A CA 1
ATOM 1365 C C . VAL A 1 175 ? 18.891 -30.453 -3.035 1 94.06 175 VAL A C 1
ATOM 1367 O O . VAL A 1 175 ? 19.281 -30.75 -1.901 1 94.06 175 VAL A O 1
ATOM 1370 N N . PRO A 1 176 ? 18.469 -29.25 -3.299 1 94.88 176 PRO A N 1
ATOM 1371 C CA . PRO A 1 176 ? 18.406 -28.234 -2.244 1 94.88 176 PRO A CA 1
ATOM 1372 C C . PRO A 1 176 ? 17.484 -28.625 -1.095 1 94.88 176 PRO A C 1
ATOM 1374 O O . PRO A 1 176 ? 16.5 -29.328 -1.308 1 94.88 176 PRO A O 1
ATOM 1377 N N . ALA A 1 177 ? 17.781 -28.062 0.117 1 92 177 ALA A N 1
ATOM 1378 C CA . ALA A 1 177 ? 17 -28.344 1.319 1 92 177 ALA A CA 1
ATOM 1379 C C . ALA A 1 177 ? 15.75 -27.484 1.374 1 92 177 ALA A C 1
ATOM 1381 O O . ALA A 1 177 ? 15.562 -26.703 2.316 1 92 177 ALA A O 1
ATOM 1382 N N . LYS A 1 178 ? 14.938 -27.609 0.493 1 92.12 178 LYS A N 1
ATOM 1383 C CA . LYS A 1 178 ? 13.625 -26.969 0.43 1 92.12 178 LYS A CA 1
ATOM 1384 C C . LYS A 1 178 ? 12.594 -27.891 -0.207 1 92.12 178 LYS A C 1
ATOM 1386 O O . LYS A 1 178 ? 12.953 -28.828 -0.92 1 92.12 178 LYS A O 1
ATOM 1391 N N . GLU A 1 179 ? 11.414 -27.656 0.009 1 85.5 179 GLU A N 1
ATOM 1392 C CA . GLU A 1 179 ? 10.344 -28.578 -0.364 1 85.5 179 GLU A CA 1
ATOM 1393 C C . GLU A 1 179 ? 10.32 -28.828 -1.87 1 85.5 179 GLU A C 1
ATOM 1395 O O . GLU A 1 179 ? 10.273 -29.969 -2.32 1 85.5 179 GLU A O 1
ATOM 1400 N N . THR A 1 180 ? 10.25 -27.688 -2.658 1 91.12 180 THR A N 1
ATOM 1401 C CA . THR A 1 180 ? 10.109 -27.781 -4.105 1 91.12 180 THR A CA 1
ATOM 1402 C C . THR A 1 180 ? 11.289 -27.094 -4.805 1 91.12 180 THR A C 1
ATOM 1404 O O . THR A 1 180 ? 11.648 -25.969 -4.465 1 91.12 180 THR A O 1
ATOM 1407 N N . THR A 1 181 ? 11.898 -27.812 -5.715 1 94.31 181 THR A N 1
ATOM 1408 C CA . THR A 1 181 ? 12.945 -27.234 -6.547 1 94.31 181 THR A CA 1
ATOM 1409 C C . THR A 1 181 ? 12.742 -27.609 -8.008 1 94.31 181 THR A C 1
ATOM 1411 O O . THR A 1 181 ? 12.469 -28.781 -8.32 1 94.31 181 THR A O 1
ATOM 1414 N N . TYR A 1 182 ? 12.844 -26.641 -8.867 1 94.56 182 TYR A N 1
ATOM 1415 C CA . TYR A 1 182 ? 12.977 -26.875 -10.297 1 94.56 182 TYR A CA 1
ATOM 1416 C C . TYR A 1 182 ? 14.438 -26.75 -10.734 1 94.56 182 TYR A C 1
ATOM 1418 O O . TYR A 1 182 ? 15.031 -25.688 -10.617 1 94.56 182 TYR A O 1
ATOM 1426 N N . MET A 1 183 ? 14.953 -27.859 -11.141 1 96.06 183 MET A N 1
ATOM 1427 C CA . MET A 1 183 ? 16.328 -27.906 -11.602 1 96.06 183 MET A CA 1
ATOM 1428 C C . MET A 1 183 ? 16.391 -28.125 -13.109 1 96.06 183 MET A C 1
ATOM 1430 O O . MET A 1 183 ? 15.789 -29.062 -13.633 1 96.06 183 MET A O 1
ATOM 1434 N N . CYS A 1 184 ? 17.203 -27.25 -13.773 1 97.12 184 CYS A N 1
ATOM 1435 C CA . CYS A 1 184 ? 17.219 -27.312 -15.234 1 97.12 184 CYS A CA 1
ATOM 1436 C C . CYS A 1 184 ? 18.625 -27.5 -15.758 1 97.12 184 CYS A C 1
ATOM 1438 O O . CYS A 1 184 ? 19.594 -27.219 -15.047 1 97.12 184 CYS A O 1
ATOM 1440 N N . GLN A 1 185 ? 18.688 -28.031 -16.969 1 97 185 GLN A N 1
ATOM 1441 C CA . GLN A 1 185 ? 19.906 -28.047 -17.766 1 97 185 GLN A CA 1
ATOM 1442 C C . GLN A 1 185 ? 19.578 -27.984 -19.25 1 97 185 GLN A C 1
ATOM 1444 O O . GLN A 1 185 ? 18.641 -28.641 -19.719 1 97 185 GLN A O 1
ATOM 1449 N N . ILE A 1 186 ? 20.297 -27.188 -19.938 1 97.31 186 ILE A N 1
ATOM 1450 C CA . ILE A 1 186 ? 20.125 -27.047 -21.391 1 97.31 186 ILE A CA 1
ATOM 1451 C C . ILE A 1 186 ? 21.219 -27.844 -22.109 1 97.31 186 ILE A C 1
ATOM 1453 O O . ILE A 1 186 ? 22.406 -27.609 -21.906 1 97.31 186 ILE A O 1
ATOM 1457 N N . PHE A 1 187 ? 20.844 -28.734 -22.969 1 96.62 187 PHE A N 1
ATOM 1458 C CA . PHE A 1 187 ? 21.75 -29.625 -23.688 1 96.62 187 PHE A CA 1
ATOM 1459 C C . PHE A 1 187 ? 21.859 -29.234 -25.156 1 96.62 187 PHE A C 1
ATOM 1461 O O . PHE A 1 187 ? 20.891 -28.75 -25.734 1 96.62 187 PHE A O 1
ATOM 1468 N N . ASP A 1 188 ? 23.016 -29.484 -25.625 1 95.06 188 ASP A N 1
ATOM 1469 C CA . ASP A 1 188 ? 23.234 -29.328 -27.062 1 95.06 188 ASP A CA 1
ATOM 1470 C C . ASP A 1 188 ? 22.984 -30.625 -27.812 1 95.06 188 ASP A C 1
ATOM 1472 O O . ASP A 1 188 ? 23.875 -31.469 -27.938 1 95.06 188 ASP A O 1
ATOM 1476 N N . PHE A 1 189 ? 21.859 -30.828 -28.344 1 94 189 PHE A N 1
ATOM 1477 C CA . PHE A 1 189 ? 21.5 -32.062 -29.047 1 94 189 PHE A CA 1
ATOM 1478 C C . PHE A 1 189 ? 22.297 -32.188 -30.328 1 94 189 PHE A C 1
ATOM 1480 O O . PHE A 1 189 ? 22.75 -33.281 -30.688 1 94 189 PHE A O 1
ATOM 1487 N N . GLU A 1 190 ? 22.469 -31.109 -30.984 1 89.25 190 GLU A N 1
ATOM 1488 C CA . GLU A 1 190 ? 23.125 -31.109 -32.281 1 89.25 190 GLU A CA 1
ATOM 1489 C C . GLU A 1 190 ? 24.562 -31.609 -32.188 1 89.25 190 GLU A C 1
ATOM 1491 O O . GLU A 1 190 ? 25.031 -32.312 -33.062 1 89.25 190 GLU A O 1
ATOM 1496 N N . THR A 1 191 ? 25.234 -31.266 -31.125 1 87.81 191 THR A N 1
ATOM 1497 C CA . THR A 1 191 ? 26.625 -31.656 -31.031 1 87.81 191 THR A CA 1
ATOM 1498 C C . THR A 1 191 ? 26.766 -33 -30.328 1 87.81 191 THR A C 1
ATOM 1500 O O . THR A 1 191 ? 27.797 -33.656 -30.438 1 87.81 191 THR A O 1
ATOM 1503 N N . THR A 1 192 ? 25.75 -33.438 -29.656 1 88.25 192 THR A N 1
ATOM 1504 C CA . THR A 1 192 ? 25.797 -34.688 -28.938 1 88.25 192 THR A CA 1
ATOM 1505 C C . THR A 1 192 ? 25.422 -35.875 -29.844 1 88.25 192 THR A C 1
ATOM 1507 O O . THR A 1 192 ? 25.719 -37.031 -29.531 1 88.25 192 THR A O 1
ATOM 1510 N N . THR A 1 193 ? 24.828 -35.5 -30.938 1 86.88 193 THR A N 1
ATOM 1511 C CA . THR A 1 193 ? 24.406 -36.5 -31.891 1 86.88 193 THR A CA 1
ATOM 1512 C C . THR A 1 193 ? 25.031 -36.281 -33.25 1 86.88 193 THR A C 1
ATOM 1514 O O . THR A 1 193 ? 25.625 -35.219 -33.5 1 86.88 193 THR A O 1
ATOM 1517 N N . ALA A 1 194 ? 24.906 -37.281 -34.125 1 89.44 194 ALA A N 1
ATOM 1518 C CA . ALA A 1 194 ? 25.406 -37.125 -35.5 1 89.44 194 ALA A CA 1
ATOM 1519 C C . ALA A 1 194 ? 24.609 -36.031 -36.219 1 89.44 194 ALA A C 1
ATOM 1521 O O . ALA A 1 194 ? 23.406 -35.875 -36 1 89.44 194 ALA A O 1
ATOM 1522 N N . PRO A 1 195 ? 25.406 -35.281 -37 1 91.25 195 PRO A N 1
ATOM 1523 C CA . PRO A 1 195 ? 24.703 -34.25 -37.75 1 91.25 195 PRO A CA 1
ATOM 1524 C C . PRO A 1 195 ? 23.578 -34.844 -38.625 1 91.25 195 PRO A C 1
ATOM 1526 O O . PRO A 1 195 ? 23.734 -35.906 -39.219 1 91.25 195 PRO A O 1
ATOM 1529 N N . GLY A 1 196 ? 22.406 -34.188 -38.594 1 93.75 196 GLY A N 1
ATOM 1530 C CA . GLY A 1 196 ? 21.281 -34.625 -39.375 1 93.75 196 GLY A CA 1
ATOM 1531 C C . GLY A 1 196 ? 19.938 -34.125 -38.875 1 93.75 196 GLY A C 1
ATOM 1532 O O . GLY A 1 196 ? 19.891 -33.375 -37.875 1 93.75 196 GLY A O 1
ATOM 1533 N N . ASP A 1 197 ? 18.953 -34.5 -39.719 1 95.31 197 ASP A N 1
ATOM 1534 C CA . ASP A 1 197 ? 17.578 -34.188 -39.344 1 95.31 197 ASP A CA 1
ATOM 1535 C C . ASP A 1 197 ? 16.875 -35.438 -38.812 1 95.31 197 ASP A C 1
ATOM 1537 O O . ASP A 1 197 ? 16.828 -36.469 -39.5 1 95.31 197 ASP A O 1
ATOM 1541 N N . TYR A 1 198 ? 16.328 -35.281 -37.594 1 97.31 198 TYR A N 1
ATOM 1542 C CA . TYR A 1 198 ? 15.75 -36.438 -36.938 1 97.31 198 TYR A CA 1
ATOM 1543 C C . TYR A 1 198 ? 14.367 -36.125 -36.375 1 97.31 198 TYR A C 1
ATOM 1545 O O . TYR A 1 198 ? 13.977 -34.969 -36.281 1 97.31 198 TYR A O 1
ATOM 1553 N N . HIS A 1 199 ? 13.625 -37.188 -36.156 1 97.88 199 HIS A N 1
ATOM 1554 C CA . HIS A 1 199 ? 12.438 -37.125 -35.312 1 97.88 199 HIS A CA 1
ATOM 1555 C C . HIS A 1 199 ? 12.656 -37.875 -34 1 97.88 199 HIS A C 1
ATOM 1557 O O . HIS A 1 199 ? 13.148 -39 -34 1 97.88 199 HIS A O 1
ATOM 1563 N N . LEU A 1 200 ? 12.391 -37.125 -32.906 1 97.69 200 LEU A N 1
ATOM 1564 C CA . LEU A 1 200 ? 12.195 -37.875 -31.656 1 97.69 200 LEU A CA 1
ATOM 1565 C C . LEU A 1 200 ? 10.938 -38.719 -31.734 1 97.69 200 LEU A C 1
ATOM 1567 O O . LEU A 1 200 ? 9.875 -38.25 -32.125 1 97.69 200 LEU A O 1
ATOM 1571 N N . ILE A 1 201 ? 10.992 -40 -31.297 1 96.31 201 ILE A N 1
ATOM 1572 C CA . ILE A 1 201 ? 9.828 -40.875 -31.453 1 96.31 201 ILE A CA 1
ATOM 1573 C C . ILE A 1 201 ? 9.484 -41.5 -30.125 1 96.31 201 ILE A C 1
ATOM 1575 O O . ILE A 1 201 ? 8.461 -42.188 -30 1 96.31 201 ILE A O 1
ATOM 1579 N N . GLY A 1 202 ? 10.281 -41.344 -29.156 1 94.69 202 GLY A N 1
ATOM 1580 C CA . GLY A 1 202 ? 10.023 -41.844 -27.828 1 94.69 202 GLY A CA 1
ATOM 1581 C C . GLY A 1 202 ? 11 -41.344 -26.781 1 94.69 202 GLY A C 1
ATOM 1582 O O . GLY A 1 202 ? 12.094 -40.906 -27.125 1 94.69 202 GLY A O 1
ATOM 1583 N N . MET A 1 203 ? 10.594 -41.375 -25.562 1 94.5 203 MET A N 1
ATOM 1584 C CA . MET A 1 203 ? 11.43 -41 -24.422 1 94.5 203 MET A CA 1
ATOM 1585 C C . MET A 1 203 ? 11.18 -41.875 -23.219 1 94.5 203 MET A C 1
ATOM 1587 O O . MET A 1 203 ? 10.039 -42.281 -22.969 1 94.5 203 MET A O 1
ATOM 1591 N N . GLU A 1 204 ? 12.195 -42.156 -22.547 1 90.69 204 GLU A N 1
ATOM 1592 C CA . GLU A 1 204 ? 12.141 -42.906 -21.312 1 90.69 204 GLU A CA 1
ATOM 1593 C C . GLU A 1 204 ? 12.836 -42.188 -20.172 1 90.69 204 GLU A C 1
ATOM 1595 O O . GLU A 1 204 ? 13.883 -41.562 -20.375 1 90.69 204 GLU A O 1
ATOM 1600 N N . PRO A 1 205 ? 12.242 -42.344 -19 1 90.81 205 PRO A N 1
ATOM 1601 C CA . PRO A 1 205 ? 12.922 -41.719 -17.859 1 90.81 205 PRO A CA 1
ATOM 1602 C C . PRO A 1 205 ? 14.164 -42.5 -17.406 1 90.81 205 PRO A C 1
ATOM 1604 O O . PRO A 1 205 ? 14.18 -43.719 -17.469 1 90.81 205 PRO A O 1
ATOM 1607 N N . ILE A 1 206 ? 15.18 -41.719 -17.141 1 90.5 206 ILE A N 1
ATOM 1608 C CA . ILE A 1 206 ? 16.328 -42.25 -16.406 1 90.5 206 ILE A CA 1
ATOM 1609 C C . ILE A 1 206 ? 16.266 -41.75 -14.961 1 90.5 206 ILE A C 1
ATOM 1611 O O . ILE A 1 206 ? 16.469 -40.594 -14.68 1 90.5 206 ILE A O 1
ATOM 1615 N N . LEU A 1 207 ? 15.961 -42.719 -14.055 1 86.69 207 LEU A N 1
ATOM 1616 C CA . LEU A 1 207 ? 15.719 -42.312 -12.68 1 86.69 207 LEU A CA 1
ATOM 1617 C C . LEU A 1 207 ? 16.891 -42.688 -11.781 1 86.69 207 LEU A C 1
ATOM 1619 O O . LEU A 1 207 ? 17.297 -43.844 -11.719 1 86.69 207 LEU A O 1
ATOM 1623 N N . ASP A 1 208 ? 17.484 -41.688 -11.219 1 86.44 208 ASP A N 1
ATOM 1624 C CA . ASP A 1 208 ? 18.578 -41.875 -10.273 1 86.44 208 ASP A CA 1
ATOM 1625 C C . ASP A 1 208 ? 18.078 -41.844 -8.836 1 86.44 208 ASP A C 1
ATOM 1627 O O . ASP A 1 208 ? 18.391 -42.75 -8.055 1 86.44 208 ASP A O 1
ATOM 1631 N N . ASN A 1 209 ? 17.344 -40.844 -8.461 1 85 209 ASN A N 1
ATOM 1632 C CA . ASN A 1 209 ? 16.781 -40.719 -7.117 1 85 209 ASN A CA 1
ATOM 1633 C C . ASN A 1 209 ? 15.258 -40.625 -7.152 1 85 209 ASN A C 1
ATOM 1635 O O . ASN A 1 209 ? 14.703 -39.531 -7.258 1 85 209 ASN A O 1
ATOM 1639 N N . ARG A 1 210 ? 14.578 -41.656 -7.039 1 78 210 ARG A N 1
ATOM 1640 C CA . ARG A 1 210 ? 13.125 -41.75 -7.156 1 78 210 ARG A CA 1
ATOM 1641 C C . ARG A 1 210 ? 12.43 -41.094 -5.977 1 78 210 ARG A C 1
ATOM 1643 O O . ARG A 1 210 ? 11.227 -40.812 -6.023 1 78 210 ARG A O 1
ATOM 1650 N N . TYR A 1 211 ? 13.234 -40.781 -4.965 1 69.75 211 TYR A N 1
ATOM 1651 C CA . TYR A 1 211 ? 12.664 -40.188 -3.756 1 69.75 211 TYR A CA 1
ATOM 1652 C C . TYR A 1 211 ? 12.312 -38.75 -3.979 1 69.75 211 TYR A C 1
ATOM 1654 O O . TYR A 1 211 ? 11.406 -38.219 -3.328 1 69.75 211 TYR A O 1
ATOM 1662 N N . VAL A 1 212 ? 12.992 -38.125 -4.852 1 85.38 212 VAL A N 1
ATOM 1663 C CA . VAL A 1 212 ? 12.797 -36.688 -4.941 1 85.38 212 VAL A CA 1
ATOM 1664 C C . VAL A 1 212 ? 12.25 -36.312 -6.32 1 85.38 212 VAL A C 1
ATOM 1666 O O . VAL A 1 212 ? 11.578 -35.281 -6.477 1 85.38 212 VAL A O 1
ATOM 1669 N N . ILE A 1 213 ? 12.547 -37.156 -7.297 1 88.75 213 ILE A N 1
ATOM 1670 C CA . ILE A 1 213 ? 12.18 -36.812 -8.664 1 88.75 213 ILE A CA 1
ATOM 1671 C C . ILE A 1 213 ? 10.68 -37 -8.867 1 88.75 213 ILE A C 1
ATOM 1673 O O . ILE A 1 213 ? 10.164 -38.094 -8.656 1 88.75 213 ILE A O 1
ATOM 1677 N N . HIS A 1 214 ? 10.039 -36 -9.266 1 87.38 214 HIS A N 1
ATOM 1678 C CA . HIS A 1 214 ? 8.594 -36.094 -9.461 1 87.38 214 HIS A CA 1
ATOM 1679 C C . HIS A 1 214 ? 8.219 -35.969 -10.93 1 87.38 214 HIS A C 1
ATOM 1681 O O . HIS A 1 214 ? 7.379 -36.719 -11.438 1 87.38 214 HIS A O 1
ATOM 1687 N N . HIS A 1 215 ? 8.703 -34.969 -11.586 1 90.38 215 HIS A N 1
ATOM 1688 C CA . HIS A 1 215 ? 8.43 -34.875 -13.016 1 90.38 215 HIS A CA 1
ATOM 1689 C C . HIS A 1 215 ? 9.617 -34.312 -13.773 1 90.38 215 HIS A C 1
ATOM 1691 O O . HIS A 1 215 ? 10.508 -33.719 -13.172 1 90.38 215 HIS A O 1
ATOM 1697 N N . ILE A 1 216 ? 9.672 -34.656 -15.031 1 94.38 216 ILE A N 1
ATOM 1698 C CA . ILE A 1 216 ? 10.664 -34.125 -15.961 1 94.38 216 ILE A CA 1
ATOM 1699 C C . ILE A 1 216 ? 9.977 -33.562 -17.188 1 94.38 216 ILE A C 1
ATOM 1701 O O . ILE A 1 216 ? 9.109 -34.219 -17.797 1 94.38 216 ILE A O 1
ATOM 1705 N N . VAL A 1 217 ? 10.305 -32.344 -17.469 1 95.75 217 VAL A N 1
ATOM 1706 C CA . VAL A 1 217 ? 9.789 -31.719 -18.688 1 95.75 217 VAL A CA 1
ATOM 1707 C C . VAL A 1 217 ? 10.938 -31.453 -19.672 1 95.75 217 VAL A C 1
ATOM 1709 O O . VAL A 1 217 ? 11.984 -30.938 -19.281 1 95.75 217 VAL A O 1
ATOM 1712 N N . ALA A 1 218 ? 10.75 -31.875 -20.906 1 96.81 218 ALA A N 1
ATOM 1713 C CA . ALA A 1 218 ? 11.688 -31.531 -21.969 1 96.81 218 ALA A CA 1
ATOM 1714 C C . ALA A 1 218 ? 11.148 -30.391 -22.828 1 96.81 218 ALA A C 1
ATOM 1716 O O . ALA A 1 218 ? 10.008 -30.438 -23.281 1 96.81 218 ALA A O 1
ATOM 1717 N N . PHE A 1 219 ? 12.008 -29.438 -23 1 96.69 219 PHE A N 1
ATOM 1718 C CA . PHE A 1 219 ? 11.641 -28.266 -23.797 1 96.69 219 PHE A CA 1
ATOM 1719 C C . PHE A 1 219 ? 12.555 -28.156 -25.016 1 96.69 219 PHE A C 1
ATOM 1721 O O . PHE A 1 219 ? 13.758 -28.375 -24.922 1 96.69 219 PHE A O 1
ATOM 1728 N N . GLY A 1 220 ? 11.93 -27.859 -26.141 1 96.44 220 GLY A N 1
ATOM 1729 C CA . GLY A 1 220 ? 12.711 -27.344 -27.266 1 96.44 220 GLY A CA 1
ATOM 1730 C C . GLY A 1 220 ? 13.047 -25.875 -27.125 1 96.44 220 GLY A C 1
ATOM 1731 O O . GLY A 1 220 ? 12.219 -25.078 -26.688 1 96.44 220 GLY A O 1
ATOM 1732 N N . CYS A 1 221 ? 14.297 -25.547 -27.531 1 96.38 221 CYS A N 1
ATOM 1733 C CA . CYS A 1 221 ? 14.75 -24.172 -27.344 1 96.38 221 CYS A CA 1
ATOM 1734 C C . CYS A 1 221 ? 14.914 -23.469 -28.688 1 96.38 221 CYS A C 1
ATOM 1736 O O . CYS A 1 221 ? 15.078 -24.125 -29.719 1 96.38 221 CYS A O 1
ATOM 1738 N N . ASP A 1 222 ? 14.82 -22.188 -28.578 1 94.44 222 ASP A N 1
ATOM 1739 C CA . ASP A 1 222 ? 15.172 -21.359 -29.734 1 94.44 222 ASP A CA 1
ATOM 1740 C C . ASP A 1 222 ? 16.641 -21.547 -30.109 1 94.44 222 ASP A C 1
ATOM 1742 O O . ASP A 1 222 ? 17.484 -21.812 -29.25 1 94.44 222 ASP A O 1
ATOM 1746 N N . ASP A 1 223 ? 16.922 -21.297 -31.375 1 92.88 223 ASP A N 1
ATOM 1747 C CA . ASP A 1 223 ? 18.266 -21.5 -31.906 1 92.88 223 ASP A CA 1
ATOM 1748 C C . ASP A 1 223 ? 19.281 -20.594 -31.203 1 92.88 223 ASP A C 1
ATOM 1750 O O . ASP A 1 223 ? 20.469 -20.938 -31.125 1 92.88 223 ASP A O 1
ATOM 1754 N N . SER A 1 224 ? 18.75 -19.5 -30.719 1 93.81 224 SER A N 1
ATOM 1755 C CA . SER A 1 224 ? 19.656 -18.516 -30.125 1 93.81 224 SER A CA 1
ATOM 1756 C C . SER A 1 224 ? 20.047 -18.922 -28.703 1 93.81 224 SER A C 1
ATOM 1758 O O . SER A 1 224 ? 20.953 -18.328 -28.125 1 93.81 224 SER A O 1
ATOM 1760 N N . GLU A 1 225 ? 19.359 -19.953 -28.219 1 92.31 225 GLU A N 1
ATOM 1761 C CA . GLU A 1 225 ? 19.703 -20.422 -26.875 1 92.31 225 GLU A CA 1
ATOM 1762 C C . GLU A 1 225 ? 21.062 -21.094 -26.844 1 92.31 225 GLU A C 1
ATOM 1764 O O . GLU A 1 225 ? 21.5 -21.656 -27.844 1 92.31 225 GLU A O 1
ATOM 1769 N N . VAL A 1 226 ? 21.781 -20.953 -25.672 1 93.69 226 VAL A N 1
ATOM 1770 C CA . VAL A 1 226 ? 23.094 -21.578 -25.5 1 93.69 226 VAL A CA 1
ATOM 1771 C C . VAL A 1 226 ? 23.016 -22.656 -24.438 1 93.69 226 VAL A C 1
ATOM 1773 O O . VAL A 1 226 ? 22.281 -22.5 -23.438 1 93.69 226 VAL A O 1
ATOM 1776 N N . PRO A 1 227 ? 23.734 -23.797 -24.75 1 94.25 227 PRO A N 1
ATOM 1777 C CA . PRO A 1 227 ? 23.75 -24.828 -23.719 1 94.25 227 PRO A CA 1
ATOM 1778 C C . PRO A 1 227 ? 24.25 -24.312 -22.375 1 94.25 227 PRO A C 1
ATOM 1780 O O . PRO A 1 227 ? 25.141 -23.469 -22.328 1 94.25 227 PRO A O 1
ATOM 1783 N N . SER A 1 228 ? 23.734 -24.875 -21.312 1 94.25 228 SER A N 1
ATOM 1784 C CA . SER A 1 228 ? 24.203 -24.484 -19.984 1 94.25 228 SER A CA 1
ATOM 1785 C C . SER A 1 228 ? 25.422 -25.297 -19.578 1 94.25 228 SER A C 1
ATOM 1787 O O . SER A 1 228 ? 25.625 -26.422 -20.047 1 94.25 228 SER A O 1
ATOM 1789 N N . VAL A 1 229 ? 26.344 -24.781 -18.781 1 89.75 229 VAL A N 1
ATOM 1790 C CA . VAL A 1 229 ? 27.547 -25.469 -18.312 1 89.75 229 VAL A CA 1
ATOM 1791 C C . VAL A 1 229 ? 27.172 -26.547 -17.312 1 89.75 229 VAL A C 1
ATOM 1793 O O . VAL A 1 229 ? 27.844 -27.578 -17.219 1 89.75 229 VAL A O 1
ATOM 1796 N N . GLY A 1 230 ? 26.031 -26.547 -16.781 1 91.81 230 GLY A N 1
ATOM 1797 C CA . GLY A 1 230 ? 25.547 -27.469 -15.781 1 91.81 230 GLY A CA 1
ATOM 1798 C C . GLY A 1 230 ? 24.094 -27.234 -15.398 1 91.81 230 GLY A C 1
ATOM 1799 O O . GLY A 1 230 ? 23.359 -26.594 -16.141 1 91.81 230 GLY A O 1
ATOM 1800 N N . ALA A 1 231 ? 23.844 -27.953 -14.359 1 95.06 231 ALA A N 1
ATOM 1801 C CA . ALA A 1 231 ? 22.484 -27.812 -13.859 1 95.06 231 ALA A CA 1
ATOM 1802 C C . ALA A 1 231 ? 22.297 -26.5 -13.117 1 95.06 231 ALA A C 1
ATOM 1804 O O . ALA A 1 231 ? 23.25 -25.984 -12.516 1 95.06 231 ALA A O 1
ATOM 1805 N N . PHE A 1 232 ? 21.156 -25.875 -13.234 1 95.31 232 PHE A N 1
ATOM 1806 C CA . PHE A 1 232 ? 20.844 -24.625 -12.547 1 95.31 232 PHE A CA 1
ATOM 1807 C C . PHE A 1 232 ? 19.391 -24.594 -12.102 1 95.31 232 PHE A C 1
ATOM 1809 O O . PHE A 1 232 ? 18.531 -25.234 -12.727 1 95.31 232 PHE A O 1
ATOM 1816 N N . GLU A 1 233 ? 19.109 -23.906 -10.977 1 94.31 233 GLU A N 1
ATOM 1817 C CA . GLU A 1 233 ? 17.734 -23.734 -10.523 1 94.31 233 GLU A CA 1
ATOM 1818 C C . GLU A 1 233 ? 16.953 -22.812 -11.453 1 94.31 233 GLU A C 1
ATOM 1820 O O . GLU A 1 233 ? 17.469 -21.766 -11.883 1 94.31 233 GLU A O 1
ATOM 1825 N N . CYS A 1 234 ? 15.773 -23.281 -11.789 1 93.19 234 CYS A N 1
ATOM 1826 C CA . CYS A 1 234 ? 14.93 -22.5 -12.688 1 93.19 234 CYS A CA 1
ATOM 1827 C C . CYS A 1 234 ? 13.492 -22.469 -12.188 1 93.19 234 CYS A C 1
ATOM 1829 O O . CYS A 1 234 ? 13.234 -22.719 -11.008 1 93.19 234 CYS A O 1
ATOM 1831 N N . GLY A 1 235 ? 12.562 -22 -13.039 1 88.44 235 GLY A N 1
ATOM 1832 C CA . GLY A 1 235 ? 11.141 -21.984 -12.75 1 88.44 235 GLY A CA 1
ATOM 1833 C C . GLY A 1 235 ? 10.32 -22.844 -13.695 1 88.44 235 GLY A C 1
ATOM 1834 O O . GLY A 1 235 ? 10.688 -24 -13.969 1 88.44 235 GLY A O 1
ATOM 1835 N N . MET A 1 236 ? 9.227 -22.266 -14.117 1 80.25 236 MET A N 1
ATOM 1836 C CA . MET A 1 236 ? 8.297 -23.016 -14.961 1 80.25 236 MET A CA 1
ATOM 1837 C C . MET A 1 236 ? 8.969 -23.438 -16.266 1 80.25 236 MET A C 1
ATOM 1839 O O . MET A 1 236 ? 8.516 -24.391 -16.906 1 80.25 236 MET A O 1
ATOM 1843 N N . SER A 1 237 ? 9.992 -22.703 -16.594 1 86.62 237 SER A N 1
ATOM 1844 C CA . SER A 1 237 ? 10.797 -23.062 -17.75 1 86.62 237 SER A CA 1
ATOM 1845 C C . SER A 1 237 ? 12.281 -22.797 -17.5 1 86.62 237 SER A C 1
ATOM 1847 O O . SER A 1 237 ? 12.641 -22.125 -16.547 1 86.62 237 SER A O 1
ATOM 1849 N N . ALA A 1 238 ? 13.047 -23.516 -18.391 1 86.62 238 ALA A N 1
ATOM 1850 C CA . ALA A 1 238 ? 14.484 -23.344 -18.25 1 86.62 238 ALA A CA 1
ATOM 1851 C C . ALA A 1 238 ? 14.906 -21.938 -18.656 1 86.62 238 ALA A C 1
ATOM 1853 O O . ALA A 1 238 ? 15.836 -21.359 -18.094 1 86.62 238 ALA A O 1
ATOM 1854 N N . SER A 1 239 ? 14.305 -21.406 -19.609 1 88.19 239 SER A N 1
ATOM 1855 C CA . SER A 1 239 ? 14.539 -20.047 -20.125 1 88.19 239 SER A CA 1
ATOM 1856 C C . SER A 1 239 ? 13.359 -19.578 -20.969 1 88.19 239 SER A C 1
ATOM 1858 O O . SER A 1 239 ? 12.523 -20.375 -21.391 1 88.19 239 SER A O 1
ATOM 1860 N N . TYR A 1 240 ? 13.383 -18.312 -21.219 1 85.94 240 TYR A N 1
ATOM 1861 C CA . TYR A 1 240 ? 12.336 -17.75 -22.062 1 85.94 240 TYR A CA 1
ATOM 1862 C C . TYR A 1 240 ? 12.5 -18.188 -23.5 1 85.94 240 TYR A C 1
ATOM 1864 O O . TYR A 1 240 ? 11.586 -18.047 -24.328 1 85.94 240 TYR A O 1
ATOM 1872 N N . LEU A 1 241 ? 13.617 -18.797 -23.766 1 91.56 241 LEU A N 1
ATOM 1873 C CA . LEU A 1 241 ? 13.891 -19.266 -25.125 1 91.56 241 LEU A CA 1
ATOM 1874 C C . LEU A 1 241 ? 13.641 -20.766 -25.234 1 91.56 241 LEU A C 1
ATOM 1876 O O . LEU A 1 241 ? 13.773 -21.344 -26.312 1 91.56 241 LEU A O 1
ATOM 1880 N N . CYS A 1 242 ? 13.305 -21.406 -24.156 1 93.31 242 CYS A N 1
ATOM 1881 C CA . CYS A 1 242 ? 13.039 -22.844 -24.125 1 93.31 242 CYS A CA 1
ATOM 1882 C C . CYS A 1 242 ? 11.617 -23.125 -23.641 1 93.31 242 CYS A C 1
ATOM 1884 O O . CYS A 1 242 ? 11.422 -23.672 -22.562 1 93.31 242 CYS A O 1
ATOM 1886 N N . THR A 1 243 ? 10.625 -22.844 -24.453 1 89.25 243 THR A N 1
ATOM 1887 C CA . THR A 1 243 ? 9.242 -22.875 -23.969 1 89.25 243 THR A CA 1
ATOM 1888 C C . THR A 1 243 ? 8.422 -23.906 -24.719 1 89.25 243 THR A C 1
ATOM 1890 O O . THR A 1 243 ? 7.266 -24.172 -24.375 1 89.25 243 THR A O 1
ATOM 1893 N N . SER A 1 244 ? 9.023 -24.469 -25.75 1 91.56 244 SER A N 1
ATOM 1894 C CA . SER A 1 244 ? 8.273 -25.469 -26.5 1 91.56 244 SER A CA 1
ATOM 1895 C C . SER A 1 244 ? 8.289 -26.828 -25.797 1 91.56 244 SER A C 1
ATOM 1897 O O . SER A 1 244 ? 9.297 -27.531 -25.844 1 91.56 244 SER A O 1
ATOM 1899 N N . VAL A 1 245 ? 7.188 -27.234 -25.312 1 93.56 245 VAL A N 1
ATOM 1900 C CA . VAL A 1 245 ? 7.113 -28.5 -24.594 1 93.56 245 VAL A CA 1
ATOM 1901 C C . VAL A 1 245 ? 7.227 -29.656 -25.562 1 93.56 245 VAL A C 1
ATOM 1903 O O . VAL A 1 245 ? 6.445 -29.766 -26.516 1 93.56 245 VAL A O 1
ATOM 1906 N N . ILE A 1 246 ? 8.203 -30.469 -25.312 1 95.06 246 ILE A N 1
ATOM 1907 C CA . ILE A 1 246 ? 8.383 -31.672 -26.125 1 95.06 246 ILE A CA 1
ATOM 1908 C C . ILE A 1 246 ? 7.645 -32.844 -25.469 1 95.06 246 ILE A C 1
ATOM 1910 O O . ILE A 1 246 ? 6.898 -33.562 -26.141 1 95.06 246 ILE A O 1
ATOM 1914 N N . THR A 1 247 ? 7.91 -33 -24.219 1 91 247 THR A N 1
ATOM 1915 C CA . THR A 1 247 ? 7.266 -34.062 -23.469 1 91 247 THR A CA 1
ATOM 1916 C C . THR A 1 247 ? 7.34 -33.812 -21.969 1 91 247 THR A C 1
ATOM 1918 O O . THR A 1 247 ? 8.125 -32.969 -21.516 1 91 247 THR A O 1
ATOM 1921 N N . ILE A 1 248 ? 6.43 -34.438 -21.328 1 91.88 248 ILE A N 1
ATOM 1922 C CA . ILE A 1 248 ? 6.383 -34.375 -19.859 1 91.88 248 ILE A CA 1
ATOM 1923 C C . ILE A 1 248 ? 6.316 -35.812 -19.297 1 91.88 248 ILE A C 1
ATOM 1925 O O . ILE A 1 248 ? 5.457 -36.594 -19.688 1 91.88 248 ILE A O 1
ATOM 1929 N N . TRP A 1 249 ? 7.285 -36.125 -18.5 1 90.62 249 TRP A N 1
ATOM 1930 C CA . TRP A 1 249 ? 7.223 -37.344 -17.734 1 90.62 249 TRP A CA 1
ATOM 1931 C C . TRP A 1 249 ? 6.883 -37.094 -16.281 1 90.62 249 TRP A C 1
ATOM 1933 O O . TRP A 1 249 ? 7.398 -36.125 -15.68 1 90.62 249 TRP A O 1
ATOM 1943 N N . THR A 1 250 ? 6.047 -37.812 -15.75 1 83.94 250 THR A N 1
ATOM 1944 C CA . THR A 1 250 ? 5.766 -37.75 -14.32 1 83.94 250 THR A CA 1
ATOM 1945 C C . THR A 1 250 ? 5.852 -39.125 -13.68 1 83.94 250 THR A C 1
ATOM 1947 O O . THR A 1 250 ? 5.738 -40.156 -14.375 1 83.94 250 THR A O 1
ATOM 1950 N N . VAL A 1 251 ? 6.137 -39.062 -12.414 1 76.12 251 VAL A N 1
ATOM 1951 C CA . VAL A 1 251 ? 6.242 -40.312 -11.648 1 76.12 251 VAL A CA 1
ATOM 1952 C C . VAL A 1 251 ? 5.035 -41.188 -11.938 1 76.12 251 VAL A C 1
ATOM 1954 O O . VAL A 1 251 ? 3.902 -40.719 -12.016 1 76.12 251 VAL A O 1
ATOM 1957 N N . GLY A 1 252 ? 5.309 -42.438 -12.188 1 67.69 252 GLY A N 1
ATOM 1958 C CA . GLY A 1 252 ? 4.254 -43.406 -12.469 1 67.69 252 GLY A CA 1
ATOM 1959 C C . GLY A 1 252 ? 4.137 -43.75 -13.945 1 67.69 252 GLY A C 1
ATOM 1960 O O . GLY A 1 252 ? 3.531 -44.75 -14.305 1 67.69 252 GLY A O 1
ATOM 1961 N N . LEU A 1 253 ? 4.676 -42.906 -14.758 1 75.19 253 LEU A N 1
ATOM 1962 C CA . LEU A 1 253 ? 4.637 -43.188 -16.188 1 75.19 253 LEU A CA 1
ATOM 1963 C C . LEU A 1 253 ? 5.922 -43.875 -16.656 1 75.19 253 LEU A C 1
ATOM 1965 O O . LEU A 1 253 ? 6.996 -43.594 -16.109 1 75.19 253 LEU A O 1
ATOM 1969 N N . SER A 1 254 ? 5.82 -44.75 -17.625 1 76 254 SER A N 1
ATOM 1970 C CA . SER A 1 254 ? 6.984 -45.469 -18.141 1 76 254 SER A CA 1
ATOM 1971 C C . SER A 1 254 ? 7.738 -44.625 -19.172 1 76 254 SER A C 1
ATOM 1973 O O . SER A 1 254 ? 8.914 -44.875 -19.438 1 76 254 SER A O 1
ATOM 1975 N N . GLY A 1 255 ? 7.18 -43.688 -19.703 1 87.44 255 GLY A N 1
ATOM 1976 C CA . GLY A 1 255 ? 7.734 -42.875 -20.781 1 87.44 255 GLY A CA 1
ATOM 1977 C C . GLY A 1 255 ? 6.699 -42.438 -21.797 1 87.44 255 GLY A C 1
ATOM 1978 O O . GLY A 1 255 ? 5.496 -42.625 -21.578 1 87.44 255 GLY A O 1
ATOM 1979 N N . GLU A 1 256 ? 7.203 -41.812 -22.75 1 90.06 256 GLU A N 1
ATOM 1980 C CA . GLU A 1 256 ? 6.34 -41.344 -23.828 1 90.06 256 GLU A CA 1
ATOM 1981 C C . GLU A 1 256 ? 6.688 -42 -25.141 1 90.06 256 GLU A C 1
ATOM 1983 O O . GLU A 1 256 ? 7.855 -42.062 -25.531 1 90.06 256 GLU A O 1
ATOM 1988 N N . CYS A 1 257 ? 5.738 -42.656 -25.672 1 91.81 257 CYS A N 1
ATOM 1989 C CA . CYS A 1 257 ? 5.855 -43.188 -27.031 1 91.81 257 CYS A CA 1
ATOM 1990 C C . CYS A 1 257 ? 4.977 -42.406 -27.984 1 91.81 257 CYS A C 1
ATOM 1992 O O . CYS A 1 257 ? 3.75 -42.438 -27.906 1 91.81 257 CYS A O 1
ATOM 1994 N N . PHE A 1 258 ? 5.59 -41.688 -28.922 1 94.19 258 PHE A N 1
ATOM 1995 C CA . PHE A 1 258 ? 4.816 -40.875 -29.859 1 94.19 258 PHE A CA 1
ATOM 1996 C C . PHE A 1 258 ? 4.023 -41.75 -30.812 1 94.19 258 PHE A C 1
ATOM 1998 O O . PHE A 1 258 ? 4.398 -42.906 -31.078 1 94.19 258 PHE A O 1
ATOM 2005 N N . HIS A 1 259 ? 2.908 -41.25 -31.297 1 93.44 259 HIS A N 1
ATOM 2006 C CA . HIS A 1 259 ? 2.135 -41.938 -32.312 1 93.44 259 HIS A CA 1
ATOM 2007 C C . HIS A 1 259 ? 3.016 -42.312 -33.5 1 93.44 259 HIS A C 1
ATOM 2009 O O . HIS A 1 259 ? 3.908 -41.562 -33.906 1 93.44 259 HIS A O 1
ATOM 2015 N N . PRO A 1 260 ? 2.752 -43.438 -34.125 1 92.5 260 PRO A N 1
ATOM 2016 C CA . PRO A 1 260 ? 3.633 -43.938 -35.188 1 92.5 260 PRO A CA 1
ATOM 2017 C C . PRO A 1 260 ? 3.775 -42.938 -36.344 1 92.5 260 PRO A C 1
ATOM 2019 O O . PRO A 1 260 ? 4.777 -42.969 -37.062 1 92.5 260 PRO A O 1
ATOM 2022 N N . SER A 1 261 ? 2.873 -42.094 -36.531 1 94.19 261 SER A N 1
ATOM 2023 C CA . SER A 1 261 ? 2.906 -41.156 -37.656 1 94.19 261 SER A CA 1
ATOM 2024 C C . SER A 1 261 ? 3.549 -39.844 -37.25 1 94.19 261 SER A C 1
ATOM 2026 O O . SER A 1 261 ? 3.588 -38.875 -38.062 1 94.19 261 SER A O 1
ATOM 2028 N N . THR A 1 262 ? 3.945 -39.781 -36.031 1 96 262 THR A N 1
ATOM 2029 C CA . THR A 1 262 ? 4.367 -38.469 -35.562 1 96 262 THR A CA 1
ATOM 2030 C C . THR A 1 262 ? 5.746 -38.531 -34.906 1 96 262 THR A C 1
ATOM 2032 O O . THR A 1 262 ? 6.207 -39.625 -34.531 1 96 262 THR A O 1
ATOM 2035 N N . GLY A 1 263 ? 6.371 -37.438 -34.812 1 97 263 GLY A N 1
ATOM 2036 C CA . GLY A 1 263 ? 7.609 -37.188 -34.094 1 97 263 GLY A CA 1
ATOM 2037 C C . GLY A 1 263 ? 7.848 -35.719 -33.812 1 97 263 GLY A C 1
ATOM 2038 O O . GLY A 1 263 ? 7.047 -34.844 -34.188 1 97 263 GLY A O 1
ATOM 2039 N N . VAL A 1 264 ? 8.891 -35.438 -33.062 1 97.62 264 VAL A N 1
ATOM 2040 C CA . VAL A 1 264 ? 9.32 -34.062 -32.812 1 97.62 264 VAL A CA 1
ATOM 2041 C C . VAL A 1 264 ? 10.656 -33.812 -33.5 1 97.62 264 VAL A C 1
ATOM 2043 O O . VAL A 1 264 ? 11.633 -34.531 -33.25 1 97.62 264 VAL A O 1
ATOM 2046 N N . SER A 1 265 ? 10.727 -32.75 -34.281 1 97.19 265 SER A N 1
ATOM 2047 C CA . SER A 1 265 ? 11.922 -32.469 -35.094 1 97.19 265 SER A CA 1
ATOM 2048 C C . SER A 1 265 ? 13.07 -32 -34.188 1 97.19 265 SER A C 1
ATOM 2050 O O . SER A 1 265 ? 12.914 -31.062 -33.406 1 97.19 265 SER A O 1
ATOM 2052 N N . VAL A 1 266 ? 14.172 -32.688 -34.312 1 96.81 266 VAL A N 1
ATOM 2053 C CA . VAL A 1 266 ? 15.414 -32.312 -33.656 1 96.81 266 VAL A CA 1
ATOM 2054 C C . VAL A 1 266 ? 16.578 -32.406 -34.625 1 96.81 266 VAL A C 1
ATOM 2056 O O . VAL A 1 266 ? 16.453 -33.031 -35.688 1 96.81 266 VAL A O 1
ATOM 2059 N N . GLY A 1 267 ? 17.656 -31.75 -34.281 1 94.56 267 GLY A N 1
ATOM 2060 C CA . GLY A 1 267 ? 18.812 -31.75 -35.156 1 94.56 267 GLY A CA 1
ATOM 2061 C C . GLY A 1 267 ? 18.984 -30.469 -35.938 1 94.56 267 GLY A C 1
ATOM 2062 O O . GLY A 1 267 ? 18.625 -29.391 -35.469 1 94.56 267 GLY A O 1
ATOM 2063 N N . THR A 1 268 ? 19.453 -30.594 -37.125 1 92.94 268 THR A N 1
ATOM 2064 C CA . THR A 1 268 ? 19.875 -29.438 -37.906 1 92.94 268 THR A CA 1
ATOM 2065 C C . THR A 1 268 ? 18.672 -28.547 -38.281 1 92.94 268 THR A C 1
ATOM 2067 O O . THR A 1 268 ? 18.781 -27.328 -38.25 1 92.94 268 THR A O 1
ATOM 2070 N N . LYS A 1 269 ? 17.547 -29.141 -38.625 1 93.25 269 LYS A N 1
ATOM 2071 C CA . LYS A 1 269 ? 16.375 -28.359 -39.031 1 93.25 269 LYS A CA 1
ATOM 2072 C C . LYS A 1 269 ? 15.312 -28.344 -37.938 1 93.25 269 LYS A C 1
ATOM 2074 O O . LYS A 1 269 ? 14.211 -27.844 -38.156 1 93.25 269 LYS A O 1
ATOM 2079 N N . GLY A 1 270 ? 15.586 -28.969 -36.844 1 95.12 270 GLY A N 1
ATOM 2080 C CA . GLY A 1 270 ? 14.711 -28.969 -35.688 1 95.12 270 GLY A CA 1
ATOM 2081 C C . GLY A 1 270 ? 15.328 -28.312 -34.469 1 95.12 270 GLY A C 1
ATOM 2082 O O . GLY A 1 270 ? 16.141 -27.406 -34.594 1 95.12 270 GLY A O 1
ATOM 2083 N N . PHE A 1 271 ? 14.859 -28.719 -33.312 1 96.44 271 PHE A N 1
ATOM 2084 C CA . PHE A 1 271 ? 15.461 -28.203 -32.094 1 96.44 271 PHE A CA 1
ATOM 2085 C C . PHE A 1 271 ? 16.922 -28.609 -32 1 96.44 271 PHE A C 1
ATOM 2087 O O . PHE A 1 271 ? 17.234 -29.812 -31.984 1 96.44 271 PHE A O 1
ATOM 2094 N N . LYS A 1 272 ? 17.766 -27.688 -31.875 1 96.38 272 LYS A N 1
ATOM 2095 C CA . LYS A 1 272 ? 19.188 -27.938 -31.719 1 96.38 272 LYS A CA 1
ATOM 2096 C C . LYS A 1 272 ? 19.562 -28.062 -30.234 1 96.38 272 LYS A C 1
ATOM 2098 O O . LYS A 1 272 ? 20.562 -28.703 -29.906 1 96.38 272 LYS A O 1
ATOM 2103 N N . ARG A 1 273 ? 18.781 -27.359 -29.484 1 96.75 273 ARG A N 1
ATOM 2104 C CA . ARG A 1 273 ? 18.953 -27.375 -28.031 1 96.75 273 ARG A CA 1
ATOM 2105 C C . ARG A 1 273 ? 17.688 -27.906 -27.344 1 96.75 273 ARG A C 1
ATOM 2107 O O . ARG A 1 273 ? 16.578 -27.578 -27.75 1 96.75 273 ARG A O 1
ATOM 2114 N N . ILE A 1 274 ? 17.922 -28.766 -26.344 1 97.31 274 ILE A N 1
ATOM 2115 C CA . ILE A 1 274 ? 16.844 -29.312 -25.547 1 97.31 274 ILE A CA 1
ATOM 2116 C C . ILE A 1 274 ? 17.109 -29.047 -24.062 1 97.31 274 ILE A C 1
ATOM 2118 O O . ILE A 1 274 ? 18.219 -29.297 -23.562 1 97.31 274 ILE A O 1
ATOM 2122 N N . ALA A 1 275 ? 16.141 -28.469 -23.438 1 97.94 275 ALA A N 1
ATOM 2123 C CA . ALA A 1 275 ? 16.234 -28.234 -22 1 97.94 275 ALA A CA 1
ATOM 2124 C C . ALA A 1 275 ? 15.445 -29.281 -21.219 1 97.94 275 ALA A C 1
ATOM 2126 O O . ALA A 1 275 ? 14.336 -29.641 -21.609 1 97.94 275 ALA A O 1
ATOM 2127 N N . LEU A 1 276 ? 16.047 -29.797 -20.172 1 97.44 276 LEU A N 1
ATOM 2128 C CA . LEU A 1 276 ? 15.328 -30.625 -19.219 1 97.44 276 LEU A CA 1
ATOM 2129 C C . LEU A 1 276 ? 15.047 -29.844 -17.938 1 97.44 276 LEU A C 1
ATOM 2131 O O . LEU A 1 276 ? 15.906 -29.125 -17.438 1 97.44 276 LEU A O 1
ATOM 2135 N N . GLN A 1 277 ? 13.812 -29.906 -17.531 1 97 277 GLN A N 1
ATOM 2136 C CA . GLN A 1 277 ? 13.406 -29.391 -16.234 1 97 277 GLN A CA 1
ATOM 2137 C C . GLN A 1 277 ? 12.969 -30.531 -15.305 1 97 277 GLN A C 1
ATOM 2139 O O . GLN A 1 277 ? 12.039 -31.266 -15.617 1 97 277 GLN A O 1
ATOM 2144 N N . LEU A 1 278 ? 13.688 -30.719 -14.25 1 95.56 278 LEU A N 1
ATOM 2145 C CA . LEU A 1 278 ? 13.344 -31.703 -13.234 1 95.56 278 LEU A CA 1
ATOM 2146 C C . LEU A 1 278 ? 12.68 -31.047 -12.031 1 95.56 278 LEU A C 1
ATOM 2148 O O . LEU A 1 278 ? 13.164 -30.031 -11.523 1 95.56 278 LEU A O 1
ATOM 2152 N N . HIS A 1 279 ? 11.641 -31.609 -11.664 1 94.06 279 HIS A N 1
ATOM 2153 C CA . HIS A 1 279 ? 10.938 -31.172 -10.469 1 94.06 279 HIS A CA 1
ATOM 2154 C C . HIS A 1 279 ? 11.188 -32.125 -9.297 1 94.06 279 HIS A C 1
ATOM 2156 O O . HIS A 1 279 ? 10.805 -33.281 -9.352 1 94.06 279 HIS A O 1
ATOM 2162 N N . TRP A 1 280 ? 11.844 -31.562 -8.281 1 92.06 280 TRP A N 1
ATOM 2163 C CA . TRP A 1 280 ? 12.117 -32.344 -7.066 1 92.06 280 TRP A CA 1
ATOM 2164 C C . TRP A 1 280 ? 11.133 -31.969 -5.961 1 92.06 280 TRP A C 1
ATOM 2166 O O . TRP A 1 280 ? 10.812 -30.797 -5.773 1 92.06 280 TRP A O 1
ATOM 2176 N N . ASN A 1 281 ? 10.562 -32.969 -5.355 1 86.12 281 ASN A N 1
ATOM 2177 C CA . ASN A 1 281 ? 9.789 -32.781 -4.133 1 86.12 281 ASN A CA 1
ATOM 2178 C C . ASN A 1 281 ? 10.547 -33.312 -2.912 1 86.12 281 ASN A C 1
ATOM 2180 O O . ASN A 1 281 ? 10.836 -34.5 -2.816 1 86.12 281 ASN A O 1
ATOM 2184 N N . ASN A 1 282 ? 10.953 -32.344 -2.029 1 86.12 282 ASN A N 1
ATOM 2185 C CA . ASN A 1 282 ? 11.734 -32.625 -0.827 1 86.12 282 ASN A CA 1
ATOM 2186 C C . ASN A 1 282 ? 11.047 -32.062 0.422 1 86.12 282 ASN A C 1
ATOM 2188 O O . ASN A 1 282 ? 11.523 -31.125 1.042 1 86.12 282 ASN A O 1
ATOM 2192 N N . PRO A 1 283 ? 9.906 -32.719 0.815 1 76.56 283 PRO A N 1
ATOM 2193 C CA . PRO A 1 283 ? 9.047 -32.125 1.861 1 76.56 283 PRO A CA 1
ATOM 2194 C C . PRO A 1 283 ? 9.758 -32.031 3.209 1 76.56 283 PRO A C 1
ATOM 2196 O O . PRO A 1 283 ? 9.406 -31.172 4.027 1 76.56 283 PRO A O 1
ATOM 2199 N N . GLU A 1 284 ? 10.797 -32.844 3.488 1 77.19 284 GLU A N 1
ATOM 2200 C CA . GLU A 1 284 ? 11.516 -32.812 4.758 1 77.19 284 GLU A CA 1
ATOM 2201 C C . GLU A 1 284 ? 12.695 -31.828 4.695 1 77.19 284 GLU A C 1
ATOM 2203 O O . GLU A 1 284 ? 13.445 -31.703 5.664 1 77.19 284 GLU A O 1
ATOM 2208 N N . SER A 1 285 ? 12.906 -31.25 3.604 1 88.44 285 SER A N 1
ATOM 2209 C CA . SER A 1 285 ? 13.977 -30.281 3.396 1 88.44 285 SER A CA 1
ATOM 2210 C C . SER A 1 285 ? 15.336 -30.875 3.75 1 88.44 285 SER A C 1
ATOM 2212 O O . SER A 1 285 ? 16.125 -30.234 4.453 1 88.44 285 SER A O 1
ATOM 2214 N N . ARG A 1 286 ? 15.57 -32.031 3.273 1 84.12 286 ARG A N 1
ATOM 2215 C CA . ARG A 1 286 ? 16.844 -32.719 3.498 1 84.12 286 ARG A CA 1
ATOM 2216 C C . ARG A 1 286 ? 17.938 -32.094 2.627 1 84.12 286 ARG A C 1
ATOM 2218 O O . ARG A 1 286 ? 17.703 -31.766 1.466 1 84.12 286 ARG A O 1
ATOM 2225 N N . SER A 1 287 ? 19.125 -32.031 3.25 1 90.06 287 SER A N 1
ATOM 2226 C CA . SER A 1 287 ? 20.25 -31.422 2.541 1 90.06 287 SER A CA 1
ATOM 2227 C C . SER A 1 287 ? 21.203 -32.469 1.983 1 90.06 287 SER A C 1
ATOM 2229 O O . SER A 1 287 ? 22.141 -32.156 1.263 1 90.06 287 SER A O 1
ATOM 2231 N N . ASP A 1 288 ? 21 -33.75 2.25 1 88.5 288 ASP A N 1
ATOM 2232 C CA . ASP A 1 288 ? 21.938 -34.812 1.892 1 88.5 288 ASP A CA 1
ATOM 2233 C C . ASP A 1 288 ? 21.516 -35.5 0.592 1 88.5 288 ASP A C 1
ATOM 2235 O O . ASP A 1 288 ? 22.172 -36.438 0.142 1 88.5 288 ASP A O 1
ATOM 2239 N N . LEU A 1 289 ? 20.516 -35.031 -0.034 1 87.19 289 LEU A N 1
ATOM 2240 C CA . LEU A 1 289 ? 19.969 -35.719 -1.2 1 87.19 289 LEU A CA 1
ATOM 2241 C C . LEU A 1 289 ? 20.672 -35.281 -2.475 1 87.19 289 LEU A C 1
ATOM 2243 O O . LEU A 1 289 ? 21.031 -34.094 -2.605 1 87.19 289 LEU A O 1
ATOM 2247 N N . VAL A 1 290 ? 20.906 -36.25 -3.393 1 91.75 290 VAL A N 1
ATOM 2248 C CA . VAL A 1 290 ? 21.453 -35.969 -4.719 1 91.75 290 VAL A CA 1
ATOM 2249 C C . VAL A 1 290 ? 20.594 -36.656 -5.781 1 91.75 290 VAL A C 1
ATOM 2251 O O . VAL A 1 290 ? 19.875 -37.625 -5.488 1 91.75 290 VAL A O 1
ATOM 2254 N N . ASP A 1 291 ? 20.594 -36.156 -6.988 1 92 291 ASP A N 1
ATOM 2255 C CA . ASP A 1 291 ? 19.828 -36.75 -8.078 1 92 291 ASP A CA 1
ATOM 2256 C C . ASP A 1 291 ? 20.438 -36.406 -9.438 1 92 291 ASP A C 1
ATOM 2258 O O . ASP A 1 291 ? 20.766 -35.25 -9.688 1 92 291 ASP A O 1
ATOM 2262 N N . SER A 1 292 ? 20.641 -37.406 -10.258 1 93.75 292 SER A N 1
ATOM 2263 C CA . SER A 1 292 ? 21.172 -37.219 -11.609 1 93.75 292 SER A CA 1
ATOM 2264 C C . SER A 1 292 ? 20.219 -37.781 -12.648 1 93.75 292 SER A C 1
ATOM 2266 O O . SER A 1 292 ? 20.672 -38.344 -13.656 1 93.75 292 SER A O 1
ATOM 2268 N N . SER A 1 293 ? 18.953 -37.75 -12.336 1 92.62 293 SER A N 1
ATOM 2269 C CA . SER A 1 293 ? 17.938 -38.281 -13.234 1 92.62 293 SER A CA 1
ATOM 2270 C C . SER A 1 293 ? 17.906 -37.5 -14.547 1 92.62 293 SER A C 1
ATOM 2272 O O . SER A 1 293 ? 18.5 -36.438 -14.648 1 92.62 293 SER A O 1
ATOM 2274 N N . GLY A 1 294 ? 17.203 -38.062 -15.539 1 95.5 294 GLY A N 1
ATOM 2275 C CA . GLY A 1 294 ? 17.031 -37.469 -16.859 1 95.5 294 GLY A CA 1
ATOM 2276 C C . GLY A 1 294 ? 16.125 -38.25 -17.766 1 95.5 294 GLY A C 1
ATOM 2277 O O . GLY A 1 294 ? 15.156 -38.875 -17.312 1 95.5 294 GLY A O 1
ATOM 2278 N N . LEU A 1 295 ? 16.406 -38.125 -19.047 1 96.19 295 LEU A N 1
ATOM 2279 C CA . LEU A 1 295 ? 15.609 -38.812 -20.062 1 96.19 295 LEU A CA 1
ATOM 2280 C C . LEU A 1 295 ? 16.5 -39.469 -21.094 1 96.19 295 LEU A C 1
ATOM 2282 O O . LEU A 1 295 ? 17.531 -38.906 -21.484 1 96.19 295 LEU A O 1
ATOM 2286 N N . LEU A 1 296 ? 16.062 -40.625 -21.453 1 95 296 LEU A N 1
ATOM 2287 C CA . LEU A 1 296 ? 16.578 -41.281 -22.656 1 95 296 LEU A CA 1
ATOM 2288 C C . LEU A 1 296 ? 15.719 -40.938 -23.875 1 95 296 LEU A C 1
ATOM 2290 O O . LEU A 1 296 ? 14.531 -41.25 -23.891 1 95 296 LEU A O 1
ATOM 2294 N N . LEU A 1 297 ? 16.328 -40.344 -24.875 1 96.56 297 LEU A N 1
ATOM 2295 C CA . LEU A 1 297 ? 15.594 -39.938 -26.078 1 96.56 297 LEU A CA 1
ATOM 2296 C C . LEU A 1 297 ? 15.852 -40.906 -27.219 1 96.56 297 LEU A C 1
ATOM 2298 O O . LEU A 1 297 ? 17 -41.219 -27.531 1 96.56 297 LEU A O 1
ATOM 2302 N N . HIS A 1 298 ? 14.828 -41.406 -27.781 1 96.38 298 HIS A N 1
ATOM 2303 C CA . HIS A 1 298 ? 14.914 -42.219 -28.984 1 96.38 298 HIS A CA 1
ATOM 2304 C C . HIS A 1 298 ? 14.609 -41.406 -30.234 1 96.38 298 HIS A C 1
ATOM 2306 O O . HIS A 1 298 ? 13.539 -40.812 -30.328 1 96.38 298 HIS A O 1
ATOM 2312 N N . TYR A 1 299 ? 15.562 -41.344 -31.188 1 96.5 299 TYR A N 1
ATOM 2313 C CA . TYR A 1 299 ? 15.391 -40.531 -32.375 1 96.5 299 TYR A CA 1
ATOM 2314 C C . TYR A 1 299 ? 15.758 -41.281 -33.625 1 96.5 299 TYR A C 1
ATOM 2316 O O . TYR A 1 299 ? 16.469 -42.281 -33.562 1 96.5 299 TYR A O 1
ATOM 2324 N N . THR A 1 300 ? 15.234 -40.875 -34.781 1 97.19 300 THR A N 1
ATOM 2325 C CA . THR A 1 300 ? 15.422 -41.594 -36.031 1 97.19 300 THR A CA 1
ATOM 2326 C C . THR A 1 300 ? 15.594 -40.625 -37.188 1 97.19 300 THR A C 1
ATOM 2328 O O . THR A 1 300 ? 14.984 -39.531 -37.219 1 97.19 300 THR A O 1
ATOM 2331 N N . PRO A 1 301 ? 16.422 -40.969 -38.156 1 95.75 301 PRO A N 1
ATOM 2332 C CA . PRO A 1 301 ? 16.516 -40.156 -39.375 1 95.75 301 PRO A CA 1
ATOM 2333 C C . PRO A 1 301 ? 15.344 -40.375 -40.312 1 95.75 301 PRO A C 1
ATOM 2335 O O . PRO A 1 301 ? 15.164 -39.594 -41.281 1 95.75 301 PRO A O 1
ATOM 2338 N N . HIS A 1 302 ? 14.602 -41.438 -40.094 1 95.62 302 HIS A N 1
ATOM 2339 C CA . HIS A 1 302 ? 13.398 -41.688 -40.875 1 95.62 302 HIS A CA 1
ATOM 2340 C C . HIS A 1 302 ? 12.219 -40.875 -40.344 1 95.62 302 HIS A C 1
ATOM 2342 O O . HIS A 1 302 ? 11.391 -41.438 -39.594 1 95.62 302 HIS A O 1
ATOM 2348 N N . LYS A 1 303 ? 12.117 -39.719 -40.781 1 95.62 303 LYS A N 1
ATOM 2349 C CA . LYS A 1 303 ? 11.141 -38.781 -40.219 1 95.62 303 LYS A CA 1
ATOM 2350 C C . LYS A 1 303 ? 9.719 -39.281 -40.469 1 95.62 303 LYS A C 1
ATOM 2352 O O . LYS A 1 303 ? 9.422 -39.844 -41.531 1 95.62 303 LYS A O 1
ATOM 2357 N N . ARG A 1 304 ? 8.969 -39.062 -39.531 1 96.19 304 ARG A N 1
ATOM 2358 C CA . ARG A 1 304 ? 7.551 -39.406 -39.594 1 96.19 304 ARG A CA 1
ATOM 2359 C C . ARG A 1 304 ? 6.77 -38.344 -40.375 1 96.19 304 ARG A C 1
ATOM 2361 O O . ARG A 1 304 ? 7.312 -37.281 -40.719 1 96.19 304 ARG A O 1
ATOM 2368 N N . GLN A 1 305 ? 5.562 -38.688 -40.625 1 96.38 305 GLN A N 1
ATOM 2369 C CA . GLN A 1 305 ? 4.75 -37.875 -41.531 1 96.38 305 GLN A CA 1
ATOM 2370 C C . GLN A 1 305 ? 4.422 -36.531 -40.906 1 96.38 305 GLN A C 1
ATOM 2372 O O . GLN A 1 305 ? 4.367 -35.5 -41.594 1 96.38 305 GLN A O 1
ATOM 2377 N N . TYR A 1 306 ? 4.125 -36.5 -39.594 1 97.12 306 TYR A N 1
ATOM 2378 C CA . TYR A 1 306 ? 3.635 -35.281 -38.969 1 97.12 306 TYR A CA 1
ATOM 2379 C C . TYR A 1 306 ? 4.504 -34.906 -37.781 1 97.12 306 TYR A C 1
ATOM 2381 O O . TYR A 1 306 ? 5.164 -35.75 -37.156 1 97.12 306 TYR A O 1
ATOM 2389 N N . GLU A 1 307 ? 4.438 -33.531 -37.469 1 97.19 307 GLU A N 1
ATOM 2390 C CA . GLU A 1 307 ? 5.023 -33.031 -36.219 1 97.19 307 GLU A CA 1
ATOM 2391 C C . GLU A 1 307 ? 4.059 -33.188 -35.062 1 97.19 307 GLU A C 1
ATOM 2393 O O . GLU A 1 307 ? 2.859 -32.906 -35.188 1 97.19 307 GLU A O 1
ATOM 2398 N N . SER A 1 308 ? 4.609 -33.625 -33.969 1 96.44 308 SER A N 1
ATOM 2399 C CA . SER A 1 308 ? 3.828 -33.719 -32.75 1 96.44 308 SER A CA 1
ATOM 2400 C C . SER A 1 308 ? 3.945 -32.469 -31.906 1 96.44 308 SER A C 1
ATOM 2402 O O . SER A 1 308 ? 4.953 -31.75 -31.984 1 96.44 308 SER A O 1
ATOM 2404 N N . GLY A 1 309 ? 2.848 -32.094 -31.203 1 95.56 309 GLY A N 1
ATOM 2405 C CA . GLY A 1 309 ? 2.83 -31 -30.25 1 95.56 309 GLY A CA 1
ATOM 2406 C C . GLY A 1 309 ? 2.035 -31.312 -29 1 95.56 309 GLY A C 1
ATOM 2407 O O . GLY A 1 309 ? 1.399 -32.375 -28.906 1 95.56 309 GLY A O 1
ATOM 2408 N N . VAL A 1 310 ? 2.17 -30.422 -28.047 1 95.44 310 VAL A N 1
ATOM 2409 C CA . VAL A 1 310 ? 1.4 -30.562 -26.812 1 95.44 310 VAL A CA 1
ATOM 2410 C C . VAL A 1 310 ? 0.49 -29.344 -26.641 1 95.44 310 VAL A C 1
ATOM 2412 O O . VAL A 1 310 ? 0.969 -28.219 -26.453 1 95.44 310 VAL A O 1
ATOM 2415 N N . LEU A 1 311 ? -0.785 -29.547 -26.734 1 96.5 311 LEU A N 1
ATOM 2416 C CA . LEU A 1 311 ? -1.763 -28.5 -26.453 1 96.5 311 LEU A CA 1
ATOM 2417 C C . LEU A 1 311 ? -2.092 -28.438 -24.969 1 96.5 311 LEU A C 1
ATOM 2419 O O . LEU A 1 311 ? -2.402 -29.469 -24.359 1 96.5 311 LEU A O 1
ATOM 2423 N N . MET A 1 312 ? -1.957 -27.297 -24.406 1 95.5 312 MET A N 1
ATOM 2424 C CA . MET A 1 312 ? -2.221 -27.078 -22.984 1 95.5 312 MET A CA 1
ATOM 2425 C C . MET A 1 312 ? -3.5 -26.281 -22.781 1 95.5 312 MET A C 1
ATOM 2427 O O . MET A 1 312 ? -3.707 -25.25 -23.438 1 95.5 312 MET A O 1
ATOM 2431 N N . THR A 1 313 ? -4.414 -26.781 -21.953 1 96.25 313 THR A N 1
ATOM 2432 C CA . THR A 1 313 ? -5.629 -26.094 -21.531 1 96.25 313 THR A CA 1
ATOM 2433 C C . THR A 1 313 ? -5.695 -25.984 -20.016 1 96.25 313 THR A C 1
ATOM 2435 O O . THR A 1 313 ? -4.891 -26.594 -19.312 1 96.25 313 THR A O 1
ATOM 2438 N N . GLY A 1 314 ? -6.617 -25.141 -19.531 1 95.75 314 GLY A N 1
ATOM 2439 C CA . GLY A 1 314 ? -6.785 -25.062 -18.078 1 95.75 314 GLY A CA 1
ATOM 2440 C C . GLY A 1 314 ? -6.961 -23.641 -17.578 1 95.75 314 GLY A C 1
ATOM 2441 O O . GLY A 1 314 ? -7.527 -22.797 -18.281 1 95.75 314 GLY A O 1
ATOM 2442 N N . VAL A 1 315 ? -6.617 -23.531 -16.266 1 92.94 315 VAL A N 1
ATOM 2443 C CA . VAL A 1 315 ? -6.824 -22.234 -15.609 1 92.94 315 VAL A CA 1
ATOM 2444 C C . VAL A 1 315 ? -5.574 -21.859 -14.82 1 92.94 315 VAL A C 1
ATOM 2446 O O . VAL A 1 315 ? -4.953 -22.703 -14.18 1 92.94 315 VAL A O 1
ATOM 2449 N N . SER A 1 316 ? -5.285 -20.531 -14.906 1 90.44 316 SER A N 1
ATOM 2450 C CA . SER A 1 316 ? -4.188 -19.984 -14.117 1 90.44 316 SER A CA 1
ATOM 2451 C C . SER A 1 316 ? -4.676 -18.875 -13.18 1 90.44 316 SER A C 1
ATOM 2453 O O . SER A 1 316 ? -5.816 -18.422 -13.297 1 90.44 316 SER A O 1
ATOM 2455 N N . GLY A 1 317 ? -3.861 -18.547 -12.219 1 88.5 317 GLY A N 1
ATOM 2456 C CA . GLY A 1 317 ? -4.078 -17.359 -11.414 1 88.5 317 GLY A CA 1
ATOM 2457 C C . GLY A 1 317 ? -5.242 -17.484 -10.453 1 88.5 317 GLY A C 1
ATOM 2458 O O . GLY A 1 317 ? -6.031 -16.547 -10.289 1 88.5 317 GLY A O 1
ATOM 2459 N N . PHE A 1 318 ? -5.48 -18.594 -9.898 1 90.62 318 PHE A N 1
ATOM 2460 C CA . PHE A 1 318 ? -6.598 -18.797 -8.984 1 90.62 318 PHE A CA 1
ATOM 2461 C C . PHE A 1 318 ? -6.105 -18.984 -7.555 1 90.62 318 PHE A C 1
ATOM 2463 O O . PHE A 1 318 ? -4.902 -19.125 -7.32 1 90.62 318 PHE A O 1
ATOM 2470 N N . THR A 1 319 ? -6.988 -18.859 -6.629 1 92.25 319 THR A N 1
ATOM 2471 C CA . THR A 1 319 ? -6.781 -19.156 -5.215 1 92.25 319 THR A CA 1
ATOM 2472 C C . THR A 1 319 ? -7.883 -20.078 -4.691 1 92.25 319 THR A C 1
ATOM 2474 O O . THR A 1 319 ? -9.062 -19.844 -4.938 1 92.25 319 THR A O 1
ATOM 2477 N N . LEU A 1 320 ? -7.477 -21.109 -4.027 1 94.38 320 LEU A N 1
ATOM 2478 C CA . LEU A 1 320 ? -8.422 -22.031 -3.412 1 94.38 320 LEU A CA 1
ATOM 2479 C C . LEU A 1 320 ? -8.656 -21.672 -1.946 1 94.38 320 LEU A C 1
ATOM 2481 O O . LEU A 1 320 ? -7.695 -21.469 -1.196 1 94.38 320 LEU A O 1
ATOM 2485 N N . PRO A 1 321 ? -9.906 -21.594 -1.539 1 93.81 321 PRO A N 1
ATOM 2486 C CA . PRO A 1 321 ? -10.172 -21.359 -0.117 1 93.81 321 PRO A CA 1
ATOM 2487 C C . PRO A 1 321 ? -9.781 -22.547 0.764 1 93.81 321 PRO A C 1
ATOM 2489 O O . PRO A 1 321 ? -9.789 -23.688 0.305 1 93.81 321 PRO A O 1
ATOM 2492 N N . PRO A 1 322 ? -9.438 -22.297 1.985 1 92.62 322 PRO A N 1
ATOM 2493 C CA . PRO A 1 322 ? -9.078 -23.391 2.895 1 92.62 322 PRO A CA 1
ATOM 2494 C C . PRO A 1 322 ? -10.297 -24.156 3.418 1 92.62 322 PRO A C 1
ATOM 2496 O O . PRO A 1 322 ? -11.406 -23.609 3.426 1 92.62 322 PRO A O 1
ATOM 2499 N N . GLY A 1 323 ? -10.102 -25.359 3.723 1 90.62 323 GLY A N 1
ATOM 2500 C CA . GLY A 1 323 ? -11.078 -26.125 4.48 1 90.62 323 GLY A CA 1
ATOM 2501 C C . GLY A 1 323 ? -12.258 -26.578 3.646 1 90.62 323 GLY A C 1
ATOM 2502 O O . GLY A 1 323 ? -13.352 -26.797 4.176 1 90.62 323 GLY A O 1
ATOM 2503 N N . ARG A 1 324 ? -12.117 -26.641 2.383 1 91.81 324 ARG A N 1
ATOM 2504 C CA . ARG A 1 324 ? -13.219 -27.047 1.52 1 91.81 324 ARG A CA 1
ATOM 2505 C C . ARG A 1 324 ? -13.055 -28.5 1.074 1 91.81 324 ARG A C 1
ATOM 2507 O O . ARG A 1 324 ? -11.992 -28.891 0.589 1 91.81 324 ARG A O 1
ATOM 2514 N N . LEU A 1 325 ? -14.07 -29.281 1.183 1 88.31 325 LEU A N 1
ATOM 2515 C CA . LEU A 1 325 ? -14.047 -30.672 0.743 1 88.31 325 LEU A CA 1
ATOM 2516 C C . LEU A 1 325 ? -14.062 -30.766 -0.779 1 88.31 325 LEU A C 1
ATOM 2518 O O . LEU A 1 325 ? -13.453 -31.672 -1.359 1 88.31 325 LEU A O 1
ATOM 2522 N N . ASN A 1 326 ? -14.844 -29.891 -1.268 1 91.12 326 ASN A N 1
ATOM 2523 C CA . ASN A 1 326 ? -14.969 -29.859 -2.721 1 91.12 326 ASN A CA 1
ATOM 2524 C C . ASN A 1 326 ? -14.914 -28.438 -3.264 1 91.12 326 ASN A C 1
ATOM 2526 O O . ASN A 1 326 ? -15.586 -27.547 -2.742 1 91.12 326 ASN A O 1
ATOM 2530 N N . PHE A 1 327 ? -14.062 -28.234 -4.152 1 94.25 327 PHE A N 1
ATOM 2531 C CA . PHE A 1 327 ? -13.945 -26.969 -4.887 1 94.25 327 PHE A CA 1
ATOM 2532 C C . PHE A 1 327 ? -13.594 -27.234 -6.348 1 94.25 327 PHE A C 1
ATOM 2534 O O . PHE A 1 327 ? -12.641 -27.953 -6.645 1 94.25 327 PHE A O 1
ATOM 2541 N N . GLU A 1 328 ? -14.352 -26.656 -7.246 1 94.12 328 GLU A N 1
ATOM 2542 C CA . GLU A 1 328 ? -14.148 -26.938 -8.664 1 94.12 328 GLU A CA 1
ATOM 2543 C C . GLU A 1 328 ? -13.75 -25.672 -9.43 1 94.12 328 GLU A C 1
ATOM 2545 O O . GLU A 1 328 ? -14.312 -24.609 -9.188 1 94.12 328 GLU A O 1
ATOM 2550 N N . LEU A 1 329 ? -12.812 -25.828 -10.281 1 94.19 329 LEU A N 1
ATOM 2551 C CA . LEU A 1 329 ? -12.406 -24.781 -11.211 1 94.19 329 LEU A CA 1
ATOM 2552 C C . LEU A 1 329 ? -12.641 -25.219 -12.656 1 94.19 329 LEU A C 1
ATOM 2554 O O . LEU A 1 329 ? -12.5 -26.391 -12.984 1 94.19 329 LEU A O 1
ATOM 2558 N N . THR A 1 330 ? -12.961 -24.25 -13.414 1 93.06 330 THR A N 1
ATOM 2559 C CA . THR A 1 330 ? -13.195 -24.516 -14.828 1 93.06 330 THR A CA 1
ATOM 2560 C C . THR A 1 330 ? -12.391 -23.547 -15.703 1 93.06 330 THR A C 1
ATOM 2562 O O . THR A 1 330 ? -12.367 -22.344 -15.445 1 93.06 330 THR A O 1
ATOM 2565 N N . GLY A 1 331 ? -11.633 -24.125 -16.609 1 94.38 331 GLY A N 1
ATOM 2566 C CA . GLY A 1 331 ? -10.992 -23.375 -17.688 1 94.38 331 GLY A CA 1
ATOM 2567 C C . GLY A 1 331 ? -11.516 -23.75 -19.062 1 94.38 331 GLY A C 1
ATOM 2568 O O . GLY A 1 331 ? -11.648 -24.922 -19.391 1 94.38 331 GLY A O 1
ATOM 2569 N N . THR A 1 332 ? -11.867 -22.703 -19.828 1 94.25 332 THR A N 1
ATOM 2570 C CA . THR A 1 332 ? -12.492 -22.969 -21.125 1 94.25 332 THR A CA 1
ATOM 2571 C C . THR A 1 332 ? -11.609 -22.469 -22.266 1 94.25 332 THR A C 1
ATOM 2573 O O . THR A 1 332 ? -11.211 -21.297 -22.281 1 94.25 332 THR A O 1
ATOM 2576 N N . CYS A 1 333 ? -11.227 -23.328 -23.125 1 96.06 333 CYS A N 1
ATOM 2577 C CA . CYS A 1 333 ? -10.781 -22.938 -24.469 1 96.06 333 CYS A CA 1
ATOM 2578 C C . CYS A 1 333 ? -11.969 -22.75 -25.406 1 96.06 333 CYS A C 1
ATOM 2580 O O . CYS A 1 333 ? -12.477 -23.734 -25.969 1 96.06 333 CYS A O 1
ATOM 2582 N N . HIS A 1 334 ? -12.305 -21.547 -25.578 1 95.38 334 HIS A N 1
ATOM 2583 C CA . HIS A 1 334 ? -13.547 -21.203 -26.266 1 95.38 334 HIS A CA 1
ATOM 2584 C C . HIS A 1 334 ? -13.461 -21.484 -27.75 1 95.38 334 HIS A C 1
ATOM 2586 O O . HIS A 1 334 ? -12.359 -21.531 -28.312 1 95.38 334 HIS A O 1
ATOM 2592 N N . SER A 1 335 ? -14.656 -21.578 -28.312 1 96.06 335 SER A N 1
ATOM 2593 C CA . SER A 1 335 ? -14.75 -21.797 -29.75 1 96.06 335 SER A CA 1
ATOM 2594 C C . SER A 1 335 ? -14.055 -20.688 -30.531 1 96.06 335 SER A C 1
ATOM 2596 O O . SER A 1 335 ? -13.422 -20.938 -31.562 1 96.06 335 SER A O 1
ATOM 2598 N N . THR A 1 336 ? -14.156 -19.562 -30 1 95.19 336 THR A N 1
ATOM 2599 C CA . THR A 1 336 ? -13.516 -18.406 -30.625 1 95.19 336 THR A CA 1
ATOM 2600 C C . THR A 1 336 ? -12 -18.578 -30.625 1 95.19 336 THR A C 1
ATOM 2602 O O . THR A 1 336 ? -11.328 -18.188 -31.594 1 95.19 336 THR A O 1
ATOM 2605 N N . CYS A 1 337 ? -11.477 -19.172 -29.641 1 95.44 337 CYS A N 1
ATOM 2606 C CA . CYS A 1 337 ? -10.031 -19.359 -29.516 1 95.44 337 CYS A CA 1
ATOM 2607 C C . CYS A 1 337 ? -9.531 -20.375 -30.547 1 95.44 337 CYS A C 1
ATOM 2609 O O . CYS A 1 337 ? -8.547 -20.109 -31.234 1 95.44 337 CYS A O 1
ATOM 2611 N N . THR A 1 338 ? -10.211 -21.453 -30.656 1 96.62 338 THR A N 1
ATOM 2612 C CA . THR A 1 338 ? -9.781 -22.484 -31.594 1 96.62 338 THR A CA 1
ATOM 2613 C C . THR A 1 338 ? -9.969 -22.031 -33.031 1 96.62 338 THR A C 1
ATOM 2615 O O . THR A 1 338 ? -9.188 -22.391 -33.906 1 96.62 338 THR A O 1
ATOM 2618 N N . ARG A 1 339 ? -11.008 -21.219 -33.312 1 96.5 339 ARG A N 1
ATOM 2619 C CA . ARG A 1 339 ? -11.188 -20.656 -34.656 1 96.5 339 ARG A CA 1
ATOM 2620 C C . ARG A 1 339 ? -10.008 -19.781 -35.062 1 96.5 339 ARG A C 1
ATOM 2622 O O . ARG A 1 339 ? -9.633 -19.719 -36.219 1 96.5 339 ARG A O 1
ATOM 2629 N N . GLN A 1 340 ? -9.461 -19.188 -34.031 1 95 340 GLN A N 1
ATOM 2630 C CA . GLN A 1 340 ? -8.359 -18.266 -34.312 1 95 340 GLN A CA 1
ATOM 2631 C C . GLN A 1 340 ? -7.031 -19.016 -34.406 1 95 340 GLN A C 1
ATOM 2633 O O . GLN A 1 340 ? -6.148 -18.609 -35.156 1 95 340 GLN A O 1
ATOM 2638 N N . THR A 1 341 ? -6.875 -20.078 -33.688 1 95.56 341 THR A N 1
ATOM 2639 C CA . THR A 1 341 ? -5.539 -20.641 -33.531 1 95.56 341 THR A CA 1
ATOM 2640 C C . THR A 1 341 ? -5.375 -21.906 -34.375 1 95.56 341 THR A C 1
ATOM 2642 O O . THR A 1 341 ? -4.258 -22.266 -34.75 1 95.56 341 THR A O 1
ATOM 2645 N N . PHE A 1 342 ? -6.52 -22.625 -34.688 1 97 342 PHE A N 1
ATOM 2646 C CA . PHE A 1 342 ? -6.441 -23.828 -35.5 1 97 342 PHE A CA 1
ATOM 2647 C C . PHE A 1 342 ? -6.512 -23.5 -36.969 1 97 342 PHE A C 1
ATOM 2649 O O . PHE A 1 342 ? -7.43 -22.797 -37.438 1 97 342 PHE A O 1
ATOM 2656 N N . LYS A 1 343 ? -5.59 -23.953 -37.75 1 96.88 343 LYS A N 1
ATOM 2657 C CA . LYS A 1 343 ? -5.566 -23.75 -39.188 1 96.88 343 LYS A CA 1
ATOM 2658 C C . LYS A 1 343 ? -6.195 -24.922 -39.938 1 96.88 343 LYS A C 1
ATOM 2660 O O . LYS A 1 343 ? -6.434 -24.844 -41.156 1 96.88 343 LYS A O 1
ATOM 2665 N N . GLY A 1 344 ? -6.445 -25.984 -39.219 1 96.81 344 GLY A N 1
ATOM 2666 C CA . GLY A 1 344 ? -7.051 -27.188 -39.719 1 96.81 344 GLY A CA 1
ATOM 2667 C C . GLY A 1 344 ? -7.32 -28.234 -38.656 1 96.81 344 GLY A C 1
ATOM 2668 O O . GLY A 1 344 ? -7.367 -27.906 -37.469 1 96.81 344 GLY A O 1
ATOM 2669 N N . THR A 1 345 ? -7.551 -29.422 -39.156 1 96.94 345 THR A N 1
ATOM 2670 C CA . THR A 1 345 ? -7.844 -30.531 -38.25 1 96.94 345 THR A CA 1
ATOM 2671 C C . THR A 1 345 ? -6.605 -30.922 -37.469 1 96.94 345 THR A C 1
ATOM 2673 O O . THR A 1 345 ? -5.496 -30.953 -38 1 96.94 345 THR A O 1
ATOM 2676 N N . VAL A 1 346 ? -6.902 -31.156 -36.219 1 97.31 346 VAL A N 1
ATOM 2677 C CA . VAL A 1 346 ? -5.867 -31.656 -35.312 1 97.31 346 VAL A CA 1
ATOM 2678 C C . VAL A 1 346 ? -6.34 -32.938 -34.656 1 97.31 346 VAL A C 1
ATOM 2680 O O . VAL A 1 346 ? -7.531 -33.125 -34.406 1 97.31 346 VAL A O 1
ATOM 2683 N N . TRP A 1 347 ? -5.43 -33.812 -34.469 1 97.5 347 TRP A N 1
ATOM 2684 C CA . TRP A 1 347 ? -5.754 -35.125 -33.875 1 97.5 347 TRP A CA 1
ATOM 2685 C C . TRP A 1 347 ? -5.09 -35.281 -32.531 1 97.5 347 TRP A C 1
ATOM 2687 O O . TRP A 1 347 ? -3.893 -35.031 -32.375 1 97.5 347 TRP A O 1
ATOM 2697 N N . VAL A 1 348 ? -5.902 -35.75 -31.547 1 97.56 348 VAL A N 1
ATOM 2698 C CA . VAL A 1 348 ? -5.41 -35.969 -30.188 1 97.56 348 VAL A CA 1
ATOM 2699 C C . VAL A 1 348 ? -5.027 -37.438 -30.016 1 97.56 348 VAL A C 1
ATOM 2701 O O . VAL A 1 348 ? -5.824 -38.344 -30.312 1 97.56 348 VAL A O 1
ATOM 2704 N N . THR A 1 349 ? -3.82 -37.688 -29.484 1 95.75 349 THR A N 1
ATOM 2705 C CA . THR A 1 349 ? -3.346 -39.062 -29.375 1 95.75 349 THR A CA 1
ATOM 2706 C C . THR A 1 349 ? -3.268 -39.469 -27.906 1 95.75 349 THR A C 1
ATOM 2708 O O . THR A 1 349 ? -3.205 -40.656 -27.594 1 95.75 349 THR A O 1
ATOM 2711 N N . SER A 1 350 ? -3.234 -38.594 -27.016 1 93.06 350 SER A N 1
ATOM 2712 C CA . SER A 1 350 ? -3.279 -38.875 -25.578 1 93.06 350 SER A CA 1
ATOM 2713 C C . SER A 1 350 ? -3.641 -37.625 -24.797 1 93.06 350 SER A C 1
ATOM 2715 O O . SER A 1 350 ? -3.479 -36.5 -25.281 1 93.06 350 SER A O 1
ATOM 2717 N N . VAL A 1 351 ? -4.211 -37.812 -23.609 1 94.69 351 VAL A N 1
ATOM 2718 C CA . VAL A 1 351 ? -4.656 -36.688 -22.781 1 94.69 351 VAL A CA 1
ATOM 2719 C C . VAL A 1 351 ? -4.441 -37.031 -21.312 1 94.69 351 VAL A C 1
ATOM 2721 O O . VAL A 1 351 ? -4.645 -38.188 -20.891 1 94.69 351 VAL A O 1
ATOM 2724 N N . TRP A 1 352 ? -4.023 -36.094 -20.547 1 91.5 352 TRP A N 1
ATOM 2725 C CA . TRP A 1 352 ? -3.971 -36.188 -19.094 1 91.5 352 TRP A CA 1
ATOM 2726 C C . TRP A 1 352 ? -4.047 -34.844 -18.438 1 91.5 352 TRP A C 1
ATOM 2728 O O . TRP A 1 352 ? -4.055 -33.812 -19.125 1 91.5 352 TRP A O 1
ATOM 2738 N N . ILE A 1 353 ? -4.25 -34.812 -17.156 1 94.19 353 ILE A N 1
ATOM 2739 C CA . ILE A 1 353 ? -4.426 -33.562 -16.422 1 94.19 353 ILE A CA 1
ATOM 2740 C C . ILE A 1 353 ? -3.393 -33.469 -15.305 1 94.19 353 ILE A C 1
ATOM 2742 O O . ILE A 1 353 ? -2.867 -34.5 -14.859 1 94.19 353 ILE A O 1
ATOM 2746 N N . HIS A 1 354 ? -3.031 -32.25 -14.992 1 93.81 354 HIS A N 1
ATOM 2747 C CA . HIS A 1 354 ? -2.02 -32.031 -13.961 1 93.81 354 HIS A CA 1
ATOM 2748 C C . HIS A 1 354 ? -2.539 -31.094 -12.867 1 93.81 354 HIS A C 1
ATOM 2750 O O . HIS A 1 354 ? -2.955 -29.969 -13.148 1 93.81 354 HIS A O 1
ATOM 2756 N N . MET A 1 355 ? -2.545 -31.547 -11.703 1 94 355 MET A N 1
ATOM 2757 C CA . MET A 1 355 ? -2.779 -30.828 -10.461 1 94 355 MET A CA 1
ATOM 2758 C C . MET A 1 355 ? -1.761 -31.234 -9.398 1 94 355 MET A C 1
ATOM 2760 O O . MET A 1 355 ? -0.862 -32.031 -9.664 1 94 355 MET A O 1
ATOM 2764 N N . HIS A 1 356 ? -1.77 -30.531 -8.305 1 92.44 356 HIS A N 1
ATOM 2765 C CA . HIS A 1 356 ? -0.899 -30.938 -7.207 1 92.44 356 HIS A CA 1
ATOM 2766 C C . HIS A 1 356 ? -1.678 -31.703 -6.141 1 92.44 356 HIS A C 1
ATOM 2768 O O . HIS A 1 356 ? -2.562 -32.5 -6.461 1 92.44 356 HIS A O 1
ATOM 2774 N N . TYR A 1 357 ? -1.377 -31.547 -4.891 1 87.5 357 TYR A N 1
ATOM 2775 C CA . TYR A 1 357 ? -1.821 -32.469 -3.859 1 87.5 357 TYR A CA 1
ATOM 2776 C C . TYR A 1 357 ? -3.268 -32.188 -3.467 1 87.5 357 TYR A C 1
ATOM 2778 O O . TYR A 1 357 ? -3.922 -33.062 -2.855 1 87.5 357 TYR A O 1
ATOM 2786 N N . ALA A 1 358 ? -3.818 -31.062 -3.785 1 93.06 358 ALA A N 1
ATOM 2787 C CA . ALA A 1 358 ? -5.223 -30.812 -3.463 1 93.06 358 ALA A CA 1
ATOM 2788 C C . ALA A 1 358 ? -6.141 -31.375 -4.539 1 93.06 358 ALA A C 1
ATOM 2790 O O . ALA A 1 358 ? -7.355 -31.484 -4.34 1 93.06 358 ALA A O 1
ATOM 2791 N N . GLY A 1 359 ? -5.57 -31.688 -5.719 1 94.38 359 GLY A N 1
ATOM 2792 C CA . GLY A 1 359 ? -6.363 -32.219 -6.816 1 94.38 359 GLY A CA 1
ATOM 2793 C C . GLY A 1 359 ? -6.977 -33.562 -6.508 1 94.38 359 GLY A C 1
ATOM 2794 O O . GLY A 1 359 ? -6.332 -34.438 -5.906 1 94.38 359 GLY A O 1
ATOM 2795 N N . ARG A 1 360 ? -8.273 -33.781 -6.941 1 88.56 360 ARG A N 1
ATOM 2796 C CA . ARG A 1 360 ? -8.984 -35 -6.656 1 88.56 360 ARG A CA 1
ATOM 2797 C C . ARG A 1 360 ? -9.609 -35.594 -7.922 1 88.56 360 ARG A C 1
ATOM 2799 O O . ARG A 1 360 ? -9.75 -36.812 -8.047 1 88.56 360 ARG A O 1
ATOM 2806 N N . LYS A 1 361 ? -9.969 -34.688 -8.766 1 90.5 361 LYS A N 1
ATOM 2807 C CA . LYS A 1 361 ? -10.594 -35.125 -10.008 1 90.5 361 LYS A CA 1
ATOM 2808 C C . LYS A 1 361 ? -10.359 -34.125 -11.133 1 90.5 361 LYS A C 1
ATOM 2810 O O . LYS A 1 361 ? -10.055 -32.969 -10.867 1 90.5 361 LYS A O 1
ATOM 2815 N N . GLY A 1 362 ? -10.438 -34.594 -12.391 1 94.88 362 GLY A N 1
ATOM 2816 C CA . GLY A 1 362 ? -10.273 -33.75 -13.547 1 94.88 362 GLY A CA 1
ATOM 2817 C C . GLY A 1 362 ? -10.945 -34.281 -14.797 1 94.88 362 GLY A C 1
ATOM 2818 O O . GLY A 1 362 ? -10.969 -35.5 -15.023 1 94.88 362 GLY A O 1
ATOM 2819 N N . THR A 1 363 ? -11.531 -33.344 -15.516 1 95.19 363 THR A N 1
ATOM 2820 C CA . THR A 1 363 ? -12.148 -33.719 -16.781 1 95.19 363 THR A CA 1
ATOM 2821 C C . THR A 1 363 ? -11.766 -32.75 -17.891 1 95.19 363 THR A C 1
ATOM 2823 O O . THR A 1 363 ? -11.453 -31.594 -17.609 1 95.19 363 THR A O 1
ATOM 2826 N N . ILE A 1 364 ? -11.625 -33.219 -19.062 1 97.62 364 ILE A N 1
ATOM 2827 C CA . ILE A 1 364 ? -11.531 -32.438 -20.281 1 97.62 364 ILE A CA 1
ATOM 2828 C C . ILE A 1 364 ? -12.625 -32.844 -21.25 1 97.62 364 ILE A C 1
ATOM 2830 O O . ILE A 1 364 ? -12.641 -34 -21.734 1 97.62 364 ILE A O 1
ATOM 2834 N N . GLU A 1 365 ? -13.508 -31.938 -21.516 1 97.38 365 GLU A N 1
ATOM 2835 C CA . GLU A 1 365 ? -14.68 -32.188 -22.344 1 97.38 365 GLU A CA 1
ATOM 2836 C C . GLU A 1 365 ? -14.578 -31.484 -23.688 1 97.38 365 GLU A C 1
ATOM 2838 O O . GLU A 1 365 ? -14.164 -30.312 -23.734 1 97.38 365 GLU A O 1
ATOM 2843 N N . LEU A 1 366 ? -14.891 -32.188 -24.75 1 97.88 366 LEU A N 1
ATOM 2844 C CA . LEU A 1 366 ? -14.953 -31.625 -26.094 1 97.88 366 LEU A CA 1
ATOM 2845 C C . LEU A 1 366 ? -16.391 -31.281 -26.469 1 97.88 366 LEU A C 1
ATOM 2847 O O . LEU A 1 366 ? -17.266 -32.156 -26.453 1 97.88 366 LEU A O 1
ATOM 2851 N N . ILE A 1 367 ? -16.562 -29.984 -26.75 1 97.31 367 ILE A N 1
ATOM 2852 C CA . ILE A 1 367 ? -17.859 -29.484 -27.188 1 97.31 367 ILE A CA 1
ATOM 2853 C C . ILE A 1 367 ? -17.766 -29.016 -28.625 1 97.31 367 ILE A C 1
ATOM 2855 O O . ILE A 1 367 ? -16.844 -28.297 -29 1 97.31 367 ILE A O 1
ATOM 2859 N N . ARG A 1 368 ? -18.656 -29.438 -29.547 1 96.88 368 ARG A N 1
ATOM 2860 C CA . ARG A 1 368 ? -18.766 -29 -30.938 1 96.88 368 ARG A CA 1
ATOM 2861 C C . ARG A 1 368 ? -20.172 -28.531 -31.266 1 96.88 368 ARG A C 1
ATOM 2863 O O . ARG A 1 368 ? -21.141 -29.281 -31.078 1 96.88 368 ARG A O 1
ATOM 2870 N N . ASN A 1 369 ? -20.266 -27.281 -31.766 1 95.31 369 ASN A N 1
ATOM 2871 C CA . ASN A 1 369 ? -21.578 -26.703 -32.094 1 95.31 369 ASN A CA 1
ATOM 2872 C C . ASN A 1 369 ? -22.531 -26.797 -30.906 1 95.31 369 ASN A C 1
ATOM 2874 O O . ASN A 1 369 ? -23.656 -27.266 -31.062 1 95.31 369 ASN A O 1
ATOM 2878 N N . ASN A 1 370 ? -22.016 -26.562 -29.734 1 92.75 370 ASN A N 1
ATOM 2879 C CA . ASN A 1 370 ? -22.766 -26.469 -28.484 1 92.75 370 ASN A CA 1
ATOM 2880 C C . ASN A 1 370 ? -23.266 -27.828 -28.031 1 92.75 370 ASN A C 1
ATOM 2882 O O . ASN A 1 370 ? -24.219 -27.922 -27.25 1 92.75 370 ASN A O 1
ATOM 2886 N N . LYS A 1 371 ? -22.688 -28.828 -28.531 1 94.69 371 LYS A N 1
ATOM 2887 C CA . LYS A 1 371 ? -23.031 -30.172 -28.109 1 94.69 371 LYS A CA 1
ATOM 2888 C C . LYS A 1 371 ? -21.797 -30.906 -27.578 1 94.69 371 LYS A C 1
ATOM 2890 O O . LYS A 1 371 ? -20.719 -30.797 -28.172 1 94.69 371 LYS A O 1
ATOM 2895 N N . SER A 1 372 ? -22.016 -31.578 -26.5 1 93.94 372 SER A N 1
ATOM 2896 C CA . SER A 1 372 ? -20.938 -32.406 -25.969 1 93.94 372 SER A CA 1
ATOM 2897 C C . SER A 1 372 ? -20.625 -33.562 -26.875 1 93.94 372 SER A C 1
ATOM 2899 O O . SER A 1 372 ? -21.516 -34.375 -27.188 1 93.94 372 SER A O 1
ATOM 2901 N N . ILE A 1 373 ? -19.469 -33.75 -27.344 1 92.56 373 ILE A N 1
ATOM 2902 C CA . ILE A 1 373 ? -19.062 -34.812 -28.25 1 92.56 373 ILE A CA 1
ATOM 2903 C C . ILE A 1 373 ? -18.469 -35.969 -27.453 1 92.56 373 ILE A C 1
ATOM 2905 O O . ILE A 1 373 ? -18.797 -37.125 -27.688 1 92.56 373 ILE A O 1
ATOM 2909 N N . ASP A 1 374 ? -17.516 -35.625 -26.516 1 90.88 374 ASP A N 1
ATOM 2910 C CA . ASP A 1 374 ? -16.812 -36.656 -25.734 1 90.88 374 ASP A CA 1
ATOM 2911 C C . ASP A 1 374 ? -16.062 -36.031 -24.562 1 90.88 374 ASP A C 1
ATOM 2913 O O . ASP A 1 374 ? -15.852 -34.812 -24.531 1 90.88 374 ASP A O 1
ATOM 2917 N N . PHE A 1 375 ? -15.875 -36.875 -23.578 1 94 375 PHE A N 1
ATOM 2918 C CA . PHE A 1 375 ? -14.867 -36.562 -22.578 1 94 375 PHE A CA 1
ATOM 2919 C C . PHE A 1 375 ? -13.508 -37.125 -22.969 1 94 375 PHE A C 1
ATOM 2921 O O . PHE A 1 375 ? -13.297 -38.312 -22.938 1 94 375 PHE A O 1
ATOM 2928 N N . LEU A 1 376 ? -12.633 -36.188 -23.359 1 96.44 376 LEU A N 1
ATOM 2929 C CA . LEU A 1 376 ? -11.289 -36.625 -23.703 1 96.44 376 LEU A CA 1
ATOM 2930 C C . LEU A 1 376 ? -10.586 -37.25 -22.5 1 96.44 376 LEU A C 1
ATOM 2932 O O . LEU A 1 376 ? -9.742 -38.125 -22.672 1 96.44 376 LEU A O 1
ATOM 2936 N N . LEU A 1 377 ? -10.891 -36.719 -21.375 1 95.06 377 LEU A N 1
ATOM 2937 C CA . LEU A 1 377 ? -10.406 -37.25 -20.109 1 95.06 377 LEU A CA 1
ATOM 2938 C C . LEU A 1 377 ? -11.492 -37.156 -19.031 1 95.06 377 LEU A C 1
ATOM 2940 O O . LEU A 1 377 ? -12.203 -36.156 -18.938 1 95.06 377 LEU A O 1
ATOM 2944 N N . ASN A 1 378 ? -11.672 -38.188 -18.359 1 92.06 378 ASN A N 1
ATOM 2945 C CA . ASN A 1 378 ? -12.516 -38.25 -17.172 1 92.06 378 ASN A CA 1
ATOM 2946 C C . ASN A 1 378 ? -11.828 -38.969 -16.016 1 92.06 378 ASN A C 1
ATOM 2948 O O . ASN A 1 378 ? -12.109 -40.156 -15.773 1 92.06 378 ASN A O 1
ATOM 2952 N N . ASP A 1 379 ? -10.945 -38.25 -15.375 1 89.12 379 ASP A N 1
ATOM 2953 C CA . ASP A 1 379 ? -10.211 -38.781 -14.242 1 89.12 379 ASP A CA 1
ATOM 2954 C C . ASP A 1 379 ? -10.953 -38.531 -12.93 1 89.12 379 ASP A C 1
ATOM 2956 O O . ASP A 1 379 ? -10.805 -37.469 -12.328 1 89.12 379 ASP A O 1
ATOM 2960 N N . THR A 1 380 ? -11.664 -39.438 -12.414 1 81.88 380 THR A N 1
ATOM 2961 C CA . THR A 1 380 ? -12.531 -39.281 -11.25 1 81.88 380 THR A CA 1
ATOM 2962 C C . THR A 1 380 ? -11.758 -39.5 -9.961 1 81.88 380 THR A C 1
ATOM 2964 O O . THR A 1 380 ? -12.258 -39.188 -8.867 1 81.88 380 THR A O 1
ATOM 2967 N N . PHE A 1 381 ? -10.609 -40.062 -10.094 1 78.94 381 PHE A N 1
ATOM 2968 C CA . PHE A 1 381 ? -9.758 -40.281 -8.93 1 78.94 381 PHE A CA 1
ATOM 2969 C C . PHE A 1 381 ? -8.328 -39.844 -9.203 1 78.94 381 PHE A C 1
ATOM 2971 O O . PHE A 1 381 ? -7.398 -40.625 -9.148 1 78.94 381 PHE A O 1
ATOM 2978 N N . TYR A 1 382 ? -8.156 -38.625 -9.391 1 86.06 382 TYR A N 1
ATOM 2979 C CA . TYR A 1 382 ? -6.855 -38.031 -9.727 1 86.06 382 TYR A CA 1
ATOM 2980 C C . TYR A 1 382 ? -5.883 -38.188 -8.562 1 86.06 382 TYR A C 1
ATOM 2982 O O . TYR A 1 382 ? -6.266 -38 -7.406 1 86.06 382 TYR A O 1
ATOM 2990 N N . SER A 1 383 ? -4.66 -38.5 -8.938 1 76.62 383 SER A N 1
ATOM 2991 C CA . SER A 1 383 ? -3.553 -38.5 -7.984 1 76.62 383 SER A CA 1
ATOM 2992 C C . SER A 1 383 ? -2.316 -37.844 -8.57 1 76.62 383 SER A C 1
ATOM 2994 O O . SER A 1 383 ? -1.869 -38.188 -9.664 1 76.62 383 SER A O 1
ATOM 2996 N N . TYR A 1 384 ? -1.841 -36.875 -7.867 1 82.44 384 TYR A N 1
ATOM 2997 C CA . TYR A 1 384 ? -0.637 -36.156 -8.273 1 82.44 384 TYR A CA 1
ATOM 2998 C C . TYR A 1 384 ? 0.526 -37.125 -8.484 1 82.44 384 TYR A C 1
ATOM 3000 O O . TYR A 1 384 ? 1.359 -36.906 -9.367 1 82.44 384 TYR A O 1
ATOM 3008 N N . ASP A 1 385 ? 0.562 -38.125 -7.754 1 70.88 385 ASP A N 1
ATOM 3009 C CA . ASP A 1 385 ? 1.677 -39.094 -7.789 1 70.88 385 ASP A CA 1
ATOM 3010 C C . ASP A 1 385 ? 1.443 -40.156 -8.828 1 70.88 385 ASP A C 1
ATOM 3012 O O . ASP A 1 385 ? 2.35 -40.938 -9.133 1 70.88 385 ASP A O 1
ATOM 3016 N N . SER A 1 386 ? 0.264 -40.219 -9.328 1 72.94 386 SER A N 1
ATOM 3017 C CA . SER A 1 386 ? -0.052 -41.25 -10.336 1 72.94 386 SER A CA 1
ATOM 3018 C C . SER A 1 386 ? -1.122 -40.75 -11.297 1 72.94 386 SER A C 1
ATOM 3020 O O . SER A 1 386 ? -2.234 -41.281 -11.328 1 72.94 386 SER A O 1
ATOM 3022 N N . PRO A 1 387 ? -0.735 -39.875 -12.062 1 77.94 387 PRO A N 1
ATOM 3023 C CA . PRO A 1 387 ? -1.743 -39.344 -13 1 77.94 387 PRO A CA 1
ATOM 3024 C C . PRO A 1 387 ? -2.133 -40.375 -14.062 1 77.94 387 PRO A C 1
ATOM 3026 O O . PRO A 1 387 ? -1.324 -41.25 -14.422 1 77.94 387 PRO A O 1
ATOM 3029 N N . GLN A 1 388 ? -3.352 -40.281 -14.461 1 76.69 388 GLN A N 1
ATOM 3030 C CA . GLN A 1 388 ? -3.852 -41.156 -15.516 1 76.69 388 GLN A CA 1
ATOM 3031 C C . GLN A 1 388 ? -3.709 -40.5 -16.891 1 76.69 388 GLN A C 1
ATOM 3033 O O . GLN A 1 388 ? -3.955 -39.312 -17.031 1 76.69 388 GLN A O 1
ATOM 3038 N N . VAL A 1 389 ? -3.162 -41.312 -17.797 1 86.06 389 VAL A N 1
ATOM 3039 C CA . VAL A 1 389 ? -3.055 -40.812 -19.172 1 86.06 389 VAL A CA 1
ATOM 3040 C C . VAL A 1 389 ? -4.035 -41.594 -20.062 1 86.06 389 VAL A C 1
ATOM 3042 O O . VAL A 1 389 ? -3.992 -42.812 -20.141 1 86.06 389 VAL A O 1
ATOM 3045 N N . GLN A 1 390 ? -4.938 -40.875 -20.594 1 88.94 390 GLN A N 1
ATOM 3046 C CA . GLN A 1 390 ? -5.836 -41.469 -21.578 1 88.94 390 GLN A CA 1
ATOM 3047 C C . GLN A 1 390 ? -5.184 -41.531 -22.953 1 88.94 390 GLN A C 1
ATOM 3049 O O . GLN A 1 390 ? -4.738 -40.5 -23.484 1 88.94 390 GLN A O 1
ATOM 3054 N N . GLN A 1 391 ? -5.156 -42.781 -23.531 1 87 391 GLN A N 1
ATOM 3055 C CA . GLN A 1 391 ? -4.484 -43 -24.812 1 87 391 GLN A CA 1
ATOM 3056 C C . GLN A 1 391 ? -5.492 -43.125 -25.953 1 87 391 GLN A C 1
ATOM 3058 O O . GLN A 1 391 ? -6.543 -43.75 -25.797 1 87 391 GLN A O 1
ATOM 3063 N N . TYR A 1 392 ? -5.207 -42.438 -27.031 1 90.31 392 TYR A N 1
ATOM 3064 C CA . TYR A 1 392 ? -5.988 -42.531 -28.266 1 90.31 392 TYR A CA 1
ATOM 3065 C C . TYR A 1 392 ? -5.105 -42.906 -29.453 1 90.31 392 TYR A C 1
ATOM 3067 O O . TYR A 1 392 ? -5.23 -42.344 -30.531 1 90.31 392 TYR A O 1
ATOM 3075 N N . LYS A 1 393 ? -4.242 -43.781 -29.312 1 80.38 393 LYS A N 1
ATOM 3076 C CA . LYS A 1 393 ? -3.236 -44.094 -30.312 1 80.38 393 LYS A CA 1
ATOM 3077 C C . LYS A 1 393 ? -3.877 -44.719 -31.547 1 80.38 393 LYS A C 1
ATOM 3079 O O . LYS A 1 393 ? -3.553 -44.375 -32.688 1 80.38 393 LYS A O 1
ATOM 3084 N N . ASP A 1 394 ? -4.785 -45.656 -31.375 1 83.81 394 ASP A N 1
ATOM 3085 C CA . ASP A 1 394 ? -5.395 -46.375 -32.5 1 83.81 394 ASP A CA 1
ATOM 3086 C C . ASP A 1 394 ? -6.5 -45.562 -33.125 1 83.81 394 ASP A C 1
ATOM 3088 O O . ASP A 1 394 ? -6.688 -45.594 -34.344 1 83.81 394 ASP A O 1
ATOM 3092 N N . ASN A 1 395 ? -7.152 -44.812 -32.344 1 90 395 ASN A N 1
ATOM 3093 C CA . ASN A 1 395 ? -8.234 -43.969 -32.844 1 90 395 ASN A CA 1
ATOM 3094 C C . ASN A 1 395 ? -8.117 -42.531 -32.281 1 90 395 ASN A C 1
ATOM 3096 O O . ASN A 1 395 ? -8.883 -42.125 -31.406 1 90 395 ASN A O 1
ATOM 3100 N N . PRO A 1 396 ? -7.234 -41.781 -32.906 1 95.06 396 PRO A N 1
ATOM 3101 C CA . PRO A 1 396 ? -7.078 -40.406 -32.438 1 95.06 396 PRO A CA 1
ATOM 3102 C C . PRO A 1 396 ? -8.367 -39.594 -32.562 1 95.06 396 PRO A C 1
ATOM 3104 O O . PRO A 1 396 ? -9.156 -39.812 -33.469 1 95.06 396 PRO A O 1
ATOM 3107 N N . ILE A 1 397 ? -8.555 -38.719 -31.625 1 96.44 397 ILE A N 1
ATOM 3108 C CA . ILE A 1 397 ? -9.766 -37.906 -31.594 1 96.44 397 ILE A CA 1
ATOM 3109 C C . ILE A 1 397 ? -9.547 -36.625 -32.375 1 96.44 397 ILE A C 1
ATOM 3111 O O . ILE A 1 397 ? -8.516 -35.969 -32.219 1 96.44 397 ILE A O 1
ATOM 3115 N N . GLN A 1 398 ? -10.539 -36.312 -33.125 1 96.5 398 GLN A N 1
ATOM 3116 C CA . GLN A 1 398 ? -10.461 -35.156 -34 1 96.5 398 GLN A CA 1
ATOM 3117 C C . GLN A 1 398 ? -10.875 -33.875 -33.281 1 96.5 398 GLN A C 1
ATOM 3119 O O . GLN A 1 398 ? -11.922 -33.844 -32.625 1 96.5 398 GLN A O 1
ATOM 3124 N N . LEU A 1 399 ? -10.023 -32.812 -33.344 1 98 399 LEU A N 1
ATOM 3125 C CA . LEU A 1 399 ? -10.383 -31.453 -32.969 1 98 399 LEU A CA 1
ATOM 3126 C C . LEU A 1 399 ? -10.484 -30.547 -34.188 1 98 399 LEU A C 1
ATOM 3128 O O . LEU A 1 399 ? -9.688 -30.656 -35.125 1 98 399 LEU A O 1
ATOM 3132 N N . LEU A 1 400 ? -11.422 -29.703 -34.219 1 97.81 400 LEU A N 1
ATOM 3133 C CA . LEU A 1 400 ? -11.68 -28.812 -35.344 1 97.81 400 LEU A CA 1
ATOM 3134 C C . LEU A 1 400 ? -11.719 -27.359 -34.906 1 97.81 400 LEU A C 1
ATOM 3136 O O . LEU A 1 400 ? -12.016 -27.062 -33.719 1 97.81 400 LEU A O 1
ATOM 3140 N N . PRO A 1 401 ? -11.32 -26.469 -35.938 1 97.38 401 PRO A N 1
ATOM 3141 C CA . PRO A 1 401 ? -11.617 -25.062 -35.625 1 97.38 401 PRO A CA 1
ATOM 3142 C C . PRO A 1 401 ? -13.078 -24.844 -35.219 1 97.38 401 PRO A C 1
ATOM 3144 O O . PRO A 1 401 ? -13.984 -25.344 -35.906 1 97.38 401 PRO A O 1
ATOM 3147 N N . GLY A 1 402 ? -13.273 -24.156 -34.062 1 97.38 402 GLY A N 1
ATOM 3148 C CA . GLY A 1 402 ? -14.625 -23.922 -33.594 1 97.38 402 GLY A CA 1
ATOM 3149 C C . GLY A 1 402 ? -15.016 -24.828 -32.438 1 97.38 402 GLY A C 1
ATOM 3150 O O . GLY A 1 402 ? -16.031 -24.594 -31.781 1 97.38 402 GLY A O 1
ATOM 3151 N N . ASP A 1 403 ? -14.227 -25.844 -32.188 1 97.81 403 ASP A N 1
ATOM 3152 C CA . ASP A 1 403 ? -14.461 -26.703 -31.016 1 97.81 403 ASP A CA 1
ATOM 3153 C C . ASP A 1 403 ? -14.195 -25.953 -29.719 1 97.81 403 ASP A C 1
ATOM 3155 O O . ASP A 1 403 ? -13.438 -24.969 -29.703 1 97.81 403 ASP A O 1
ATOM 3159 N N . GLU A 1 404 ? -14.867 -26.391 -28.719 1 96.75 404 GLU A N 1
ATOM 3160 C CA . GLU A 1 404 ? -14.633 -25.906 -27.375 1 96.75 404 GLU A CA 1
ATOM 3161 C C . GLU A 1 404 ? -14.102 -27.016 -26.469 1 96.75 404 GLU A C 1
ATOM 3163 O O . GLU A 1 404 ? -14.57 -28.156 -26.531 1 96.75 404 GLU A O 1
ATOM 3168 N N . LEU A 1 405 ? -13.094 -26.688 -25.688 1 97.62 405 LEU A N 1
ATOM 3169 C CA . LEU A 1 405 ? -12.562 -27.625 -24.688 1 97.62 405 LEU A CA 1
ATOM 3170 C C . LEU A 1 405 ? -12.758 -27.094 -23.281 1 97.62 405 LEU A C 1
ATOM 3172 O O . LEU A 1 405 ? -12.289 -26 -22.953 1 97.62 405 LEU A O 1
ATOM 3176 N N . ILE A 1 406 ? -13.438 -27.828 -22.469 1 96.5 406 ILE A N 1
ATOM 3177 C CA . ILE A 1 406 ? -13.688 -27.438 -21.078 1 96.5 406 ILE A CA 1
ATOM 3178 C C . ILE A 1 406 ? -12.844 -28.297 -20.141 1 96.5 406 ILE A C 1
ATOM 3180 O O . ILE A 1 406 ? -13.047 -29.516 -20.047 1 96.5 406 ILE A O 1
ATOM 3184 N N . THR A 1 407 ? -11.898 -27.703 -19.484 1 96.81 407 THR A N 1
ATOM 3185 C CA . THR A 1 407 ? -11.062 -28.359 -18.484 1 96.81 407 THR A CA 1
ATOM 3186 C C . THR A 1 407 ? -11.578 -28.078 -17.078 1 96.81 407 THR A C 1
ATOM 3188 O O . THR A 1 407 ? -11.664 -26.906 -16.672 1 96.81 407 THR A O 1
ATOM 3191 N N . LYS A 1 408 ? -11.922 -29.094 -16.359 1 96 408 LYS A N 1
ATOM 3192 C CA . LYS A 1 408 ? -12.406 -28.953 -14.984 1 96 408 LYS A CA 1
ATOM 3193 C C . LYS A 1 408 ? -11.477 -29.656 -14 1 96 408 LYS A C 1
ATOM 3195 O O . LYS A 1 408 ? -11.086 -30.797 -14.219 1 96 408 LYS A O 1
ATOM 3200 N N . CYS A 1 409 ? -11.125 -28.984 -12.992 1 96.44 409 CYS A N 1
ATOM 3201 C CA . CYS A 1 409 ? -10.32 -29.531 -11.906 1 96.44 409 CYS A CA 1
ATOM 3202 C C . CYS A 1 409 ? -11.086 -29.5 -10.586 1 96.44 409 CYS A C 1
ATOM 3204 O O . CYS A 1 409 ? -11.648 -28.469 -10.219 1 96.44 409 CYS A O 1
ATOM 3206 N N . GLY A 1 410 ? -11.156 -30.594 -9.938 1 95.5 410 GLY A N 1
ATOM 3207 C CA . GLY A 1 410 ? -11.727 -30.688 -8.602 1 95.5 410 GLY A CA 1
ATOM 3208 C C . GLY A 1 410 ? -10.688 -30.781 -7.508 1 95.5 410 GLY A C 1
ATOM 3209 O O . GLY A 1 410 ? -9.742 -31.578 -7.613 1 95.5 410 GLY A O 1
ATOM 3210 N N . PHE A 1 411 ? -10.852 -30 -6.453 1 95.44 411 PHE A N 1
ATOM 3211 C CA . PHE A 1 411 ? -9.875 -29.906 -5.379 1 95.44 411 PHE A CA 1
ATOM 3212 C C . PHE A 1 411 ? -10.523 -30.203 -4.031 1 95.44 411 PHE A C 1
ATOM 3214 O O . PHE A 1 411 ? -11.727 -30 -3.855 1 95.44 411 PHE A O 1
ATOM 3221 N N . SER A 1 412 ? -9.695 -30.703 -3.145 1 91.94 412 SER A N 1
ATOM 3222 C CA . SER A 1 412 ? -10.039 -30.734 -1.725 1 91.94 412 SER A CA 1
ATOM 3223 C C . SER A 1 412 ? -8.977 -30.047 -0.885 1 91.94 412 SER A C 1
ATOM 3225 O O . SER A 1 412 ? -7.809 -30.453 -0.89 1 91.94 412 SER A O 1
ATOM 3227 N N . THR A 1 413 ? -9.398 -28.984 -0.238 1 93.12 413 THR A N 1
ATOM 3228 C CA . THR A 1 413 ? -8.5 -28.266 0.665 1 93.12 413 THR A CA 1
ATOM 3229 C C . THR A 1 413 ? -8.922 -28.469 2.117 1 93.12 413 THR A C 1
ATOM 3231 O O . THR A 1 413 ? -8.68 -27.609 2.967 1 93.12 413 THR A O 1
ATOM 3234 N N . SER A 1 414 ? -9.594 -29.5 2.443 1 86.19 414 SER A N 1
ATOM 3235 C CA . SER A 1 414 ? -10.219 -29.75 3.738 1 86.19 414 SER A CA 1
ATOM 3236 C C . SER A 1 414 ? -9.18 -29.797 4.852 1 86.19 414 SER A C 1
ATOM 3238 O O . SER A 1 414 ? -9.469 -29.453 5.996 1 86.19 414 SER A O 1
ATOM 3240 N N . ILE A 1 415 ? -7.984 -30.172 4.52 1 81.31 415 ILE A N 1
ATOM 3241 C CA . ILE A 1 415 ? -6.977 -30.328 5.566 1 81.31 415 ILE A CA 1
ATOM 3242 C C . ILE A 1 415 ? -6.027 -29.141 5.551 1 81.31 415 ILE A C 1
ATOM 3244 O O . ILE A 1 415 ? -4.973 -29.172 6.188 1 81.31 415 ILE A O 1
ATOM 3248 N N . ARG A 1 416 ? -6.32 -28.203 4.719 1 87.56 416 ARG A N 1
ATOM 3249 C CA . ARG A 1 416 ? -5.496 -27 4.648 1 87.56 416 ARG A CA 1
ATOM 3250 C C . ARG A 1 416 ? -6.145 -25.844 5.414 1 87.56 416 ARG A C 1
ATOM 3252 O O . ARG A 1 416 ? -7.32 -25.547 5.211 1 87.56 416 ARG A O 1
ATOM 3259 N N . SER A 1 417 ? -5.453 -25.172 6.27 1 88.94 417 SER A N 1
ATOM 3260 C CA . SER A 1 417 ? -5.98 -24.094 7.102 1 88.94 417 SER A CA 1
ATOM 3261 C C . SER A 1 417 ? -5.809 -22.734 6.426 1 88.94 417 SER A C 1
ATOM 3263 O O . SER A 1 417 ? -6.406 -21.734 6.852 1 88.94 417 SER A O 1
ATOM 3265 N N . LYS A 1 418 ? -5.039 -22.688 5.355 1 92.81 418 LYS A N 1
ATOM 3266 C CA . LYS A 1 418 ? -4.797 -21.469 4.605 1 92.81 418 LYS A CA 1
ATOM 3267 C C . LYS A 1 418 ? -5.18 -21.625 3.137 1 92.81 418 LYS A C 1
ATOM 3269 O O . LYS A 1 418 ? -5.238 -22.75 2.629 1 92.81 418 LYS A O 1
ATOM 3274 N N . SER A 1 419 ? -5.43 -20.562 2.539 1 95.31 419 SER A N 1
ATOM 3275 C CA . SER A 1 419 ? -5.707 -20.578 1.106 1 95.31 419 SER A CA 1
ATOM 3276 C C . SER A 1 419 ? -4.527 -21.141 0.32 1 95.31 419 SER A C 1
ATOM 3278 O O . SER A 1 419 ? -3.377 -21.016 0.747 1 95.31 419 SER A O 1
ATOM 3280 N N . THR A 1 420 ? -4.898 -21.781 -0.765 1 94.56 420 THR A N 1
ATOM 3281 C CA . THR A 1 420 ? -3.885 -22.328 -1.658 1 94.56 420 THR A CA 1
ATOM 3282 C C . THR A 1 420 ? -3.816 -21.531 -2.957 1 94.56 420 THR A C 1
ATOM 3284 O O . THR A 1 420 ? -4.816 -21.406 -3.668 1 94.56 420 THR A O 1
ATOM 3287 N N . LYS A 1 421 ? -2.713 -21.047 -3.256 1 92.94 421 LYS A N 1
ATOM 3288 C CA . LYS A 1 421 ? -2.568 -20.219 -4.441 1 92.94 421 LYS A CA 1
ATOM 3289 C C . LYS A 1 421 ? -2.16 -21.047 -5.656 1 92.94 421 LYS A C 1
ATOM 3291 O O . LYS A 1 421 ? -1.62 -22.141 -5.508 1 92.94 421 LYS A O 1
ATOM 3296 N N . TRP A 1 422 ? -2.451 -20.531 -6.766 1 93.94 422 TRP A N 1
ATOM 3297 C CA . TRP A 1 422 ? -1.857 -21.047 -7.996 1 93.94 422 TRP A CA 1
ATOM 3298 C C . TRP A 1 422 ? -0.35 -20.812 -8.016 1 93.94 422 TRP A C 1
ATOM 3300 O O . TRP A 1 422 ? 0.116 -19.719 -7.711 1 93.94 422 TRP A O 1
ATOM 3310 N N . GLY A 1 423 ? 0.38 -21.875 -8.336 1 90.81 423 GLY A N 1
ATOM 3311 C CA . GLY A 1 423 ? 1.821 -21.688 -8.344 1 90.81 423 GLY A CA 1
ATOM 3312 C C . GLY A 1 423 ? 2.592 -22.938 -8.695 1 90.81 423 GLY A C 1
ATOM 3313 O O . GLY A 1 423 ? 1.996 -23.969 -9.016 1 90.81 423 GLY A O 1
ATOM 3314 N N . GLU A 1 424 ? 3.844 -22.812 -8.602 1 88.06 424 GLU A N 1
ATOM 3315 C CA . GLU A 1 424 ? 4.75 -23.859 -9.07 1 88.06 424 GLU A CA 1
ATOM 3316 C C . GLU A 1 424 ? 5.027 -24.875 -7.969 1 88.06 424 GLU A C 1
ATOM 3318 O O . GLU A 1 424 ? 5.309 -26.047 -8.25 1 88.06 424 GLU A O 1
ATOM 3323 N N . ALA A 1 425 ? 4.902 -24.438 -6.762 1 88.12 425 ALA A N 1
ATOM 3324 C CA . ALA A 1 425 ? 5.277 -25.297 -5.648 1 88.12 425 ALA A CA 1
ATOM 3325 C C . ALA A 1 425 ? 4.254 -26.422 -5.453 1 88.12 425 ALA A C 1
ATOM 3327 O O . ALA A 1 425 ? 3.064 -26.234 -5.723 1 88.12 425 ALA A O 1
ATOM 3328 N N . THR A 1 426 ? 4.711 -27.531 -4.957 1 85.94 426 THR A N 1
ATOM 3329 C CA . THR A 1 426 ? 3.855 -28.672 -4.684 1 85.94 426 THR A CA 1
ATOM 3330 C C . THR A 1 426 ? 2.721 -28.297 -3.736 1 85.94 426 THR A C 1
ATOM 3332 O O . THR A 1 426 ? 1.613 -28.828 -3.838 1 85.94 426 THR A O 1
ATOM 3335 N N . SER A 1 427 ? 3.039 -27.266 -2.846 1 88.56 427 SER A N 1
ATOM 3336 C CA . SER A 1 427 ? 2.035 -26.812 -1.887 1 88.56 427 SER A CA 1
ATOM 3337 C C . SER A 1 427 ? 1.047 -25.859 -2.531 1 88.56 427 SER A C 1
ATOM 3339 O O . SER A 1 427 ? -0.017 -25.578 -1.972 1 88.56 427 SER A O 1
ATOM 3341 N N . ASP A 1 428 ? 1.408 -25.375 -3.676 1 93.62 428 ASP A N 1
ATOM 3342 C CA . ASP A 1 428 ? 0.474 -24.609 -4.496 1 93.62 428 ASP A CA 1
ATOM 3343 C C . ASP A 1 428 ? -0.449 -25.547 -5.285 1 93.62 428 ASP A C 1
ATOM 3345 O O . ASP A 1 428 ? -0.533 -26.734 -4.992 1 93.62 428 ASP A O 1
ATOM 3349 N N . GLU A 1 429 ? -1.146 -24.953 -6.23 1 94.5 429 GLU A N 1
ATOM 3350 C CA . GLU A 1 429 ? -1.954 -25.812 -7.098 1 94.5 429 GLU A CA 1
ATOM 3351 C C . GLU A 1 429 ? -1.887 -25.344 -8.547 1 94.5 429 GLU A C 1
ATOM 3353 O O . GLU A 1 429 ? -1.539 -24.188 -8.82 1 94.5 429 GLU A O 1
ATOM 3358 N N . MET A 1 430 ? -2.16 -26.266 -9.406 1 94.81 430 MET A N 1
ATOM 3359 C CA . MET A 1 430 ? -2.285 -26.031 -10.844 1 94.81 430 MET A CA 1
ATOM 3360 C C . MET A 1 430 ? -3.531 -26.719 -11.391 1 94.81 430 MET A C 1
ATOM 3362 O O . MET A 1 430 ? -4.137 -27.562 -10.719 1 94.81 430 MET A O 1
ATOM 3366 N N . CYS A 1 431 ? -3.984 -26.281 -12.5 1 95.88 431 CYS A N 1
ATOM 3367 C CA . CYS A 1 431 ? -5.066 -26.922 -13.25 1 95.88 431 CYS A CA 1
ATOM 3368 C C . CYS A 1 431 ? -4.805 -26.859 -14.75 1 95.88 431 CYS A C 1
ATOM 3370 O O . CYS A 1 431 ? -5.254 -25.938 -15.422 1 95.88 431 CYS A O 1
ATOM 3372 N N . TYR A 1 432 ? -4.152 -27.969 -15.211 1 95.81 432 TYR A N 1
ATOM 3373 C CA . TYR A 1 432 ? -3.793 -27.953 -16.625 1 95.81 432 TYR A CA 1
ATOM 3374 C C . TYR A 1 432 ? -4.102 -29.297 -17.281 1 95.81 432 TYR A C 1
ATOM 3376 O O . TYR A 1 432 ? -3.877 -30.344 -16.672 1 95.81 432 TYR A O 1
ATOM 3384 N N . GLY A 1 433 ? -4.672 -29.219 -18.406 1 95.88 433 GLY A N 1
ATOM 3385 C CA . GLY A 1 433 ? -4.766 -30.359 -19.297 1 95.88 433 GLY A CA 1
ATOM 3386 C C . GLY A 1 433 ? -3.695 -30.375 -20.375 1 95.88 433 GLY A C 1
ATOM 3387 O O . GLY A 1 433 ? -3.377 -29.328 -20.953 1 95.88 433 GLY A O 1
ATOM 3388 N N . PHE A 1 434 ? -3.131 -31.531 -20.562 1 95.06 434 PHE A N 1
ATOM 3389 C CA . PHE A 1 434 ? -2.127 -31.719 -21.594 1 95.06 434 PHE A CA 1
ATOM 3390 C C . PHE A 1 434 ? -2.615 -32.719 -22.641 1 95.06 434 PHE A C 1
ATOM 3392 O O . PHE A 1 434 ? -3.033 -33.812 -22.312 1 95.06 434 PHE A O 1
ATOM 3399 N N . MET A 1 435 ? -2.514 -32.312 -23.906 1 96.31 435 MET A N 1
ATOM 3400 C CA . MET A 1 435 ? -2.93 -33.156 -25.016 1 96.31 435 MET A CA 1
ATOM 3401 C C . MET A 1 435 ? -1.823 -33.25 -26.062 1 96.31 435 MET A C 1
ATOM 3403 O O . MET A 1 435 ? -1.401 -32.25 -26.641 1 96.31 435 MET A O 1
ATOM 3407 N N . ASN A 1 436 ? -1.401 -34.469 -26.25 1 95.56 436 ASN A N 1
ATOM 3408 C CA . ASN A 1 436 ? -0.542 -34.688 -27.422 1 95.56 436 ASN A CA 1
ATOM 3409 C C . ASN A 1 436 ? -1.335 -34.625 -28.719 1 95.56 436 ASN A C 1
ATOM 3411 O O . ASN A 1 436 ? -2.361 -35.312 -28.859 1 95.56 436 ASN A O 1
ATOM 3415 N N . ILE A 1 437 ? -0.805 -33.844 -29.656 1 97.31 437 ILE A N 1
ATOM 3416 C CA . ILE A 1 437 ? -1.605 -33.594 -30.844 1 97.31 437 ILE A CA 1
ATOM 3417 C C . ILE A 1 437 ? -0.716 -33.656 -32.094 1 97.31 437 ILE A C 1
ATOM 3419 O O . ILE A 1 437 ? 0.512 -33.625 -31.984 1 97.31 437 ILE A O 1
ATOM 3423 N N . TYR A 1 438 ? -1.306 -33.844 -33.25 1 96.81 438 TYR A N 1
ATOM 3424 C CA . TYR A 1 438 ? -0.688 -33.688 -34.562 1 96.81 438 TYR A CA 1
ATOM 3425 C C . TYR A 1 438 ? -1.725 -33.281 -35.594 1 96.81 438 TYR A C 1
ATOM 3427 O O . TYR A 1 438 ? -2.916 -33.562 -35.438 1 96.81 438 TYR A O 1
ATOM 3435 N N . PRO A 1 439 ? -1.427 -32.688 -36.688 1 97.38 439 PRO A N 1
ATOM 3436 C CA . PRO A 1 439 ? -0.115 -32.062 -36.906 1 97.38 439 PRO A CA 1
ATOM 3437 C C . PRO A 1 439 ? 0.056 -30.75 -36.125 1 97.38 439 PRO A C 1
ATOM 3439 O O . PRO A 1 439 ? -0.844 -29.906 -36.125 1 97.38 439 PRO A O 1
ATOM 3442 N N . LYS A 1 440 ? 1.149 -30.578 -35.562 1 96.12 440 LYS A N 1
ATOM 3443 C CA . LYS A 1 440 ? 1.44 -29.359 -34.812 1 96.12 440 LYS A CA 1
ATOM 3444 C C . LYS A 1 440 ? 1.322 -28.109 -35.688 1 96.12 440 LYS A C 1
ATOM 3446 O O . LYS A 1 440 ? 0.933 -27.047 -35.219 1 96.12 440 LYS A O 1
ATOM 3451 N N . GLU A 1 441 ? 1.583 -28.219 -36.938 1 94.06 441 GLU A N 1
ATOM 3452 C CA . GLU A 1 441 ? 1.57 -27.125 -37.875 1 94.06 441 GLU A CA 1
ATOM 3453 C C . GLU A 1 441 ? 0.175 -26.516 -38 1 94.06 441 GLU A C 1
ATOM 3455 O O . GLU A 1 441 ? 0.024 -25.375 -38.469 1 94.06 441 GLU A O 1
ATOM 3460 N N . ASN A 1 442 ? -0.8 -27.312 -37.594 1 97.06 442 ASN A N 1
ATOM 3461 C CA . ASN A 1 442 ? -2.174 -26.828 -37.75 1 97.06 442 ASN A CA 1
ATOM 3462 C C . ASN A 1 442 ? -2.598 -25.984 -36.562 1 97.06 442 ASN A C 1
ATOM 3464 O O . ASN A 1 442 ? -3.756 -25.578 -36.469 1 97.06 442 ASN A O 1
ATOM 3468 N N . ILE A 1 443 ? -1.701 -25.719 -35.656 1 96.12 443 ILE A N 1
ATOM 3469 C CA . ILE A 1 443 ? -2.025 -24.891 -34.5 1 96.12 443 ILE A CA 1
ATOM 3470 C C . ILE A 1 443 ? -0.985 -23.797 -34.344 1 96.12 443 ILE A C 1
ATOM 3472 O O . ILE A 1 443 ? 0.219 -24.047 -34.406 1 96.12 443 ILE A O 1
ATOM 3476 N N . THR A 1 444 ? -1.451 -22.578 -34.156 1 94.56 444 THR A N 1
ATOM 3477 C CA . THR A 1 444 ? -0.537 -21.438 -34.094 1 94.56 444 THR A CA 1
ATOM 3478 C C . THR A 1 444 ? -0.167 -21.125 -32.656 1 94.56 444 THR A C 1
ATOM 3480 O O . THR A 1 444 ? 0.847 -20.484 -32.375 1 94.56 444 THR A O 1
ATOM 3483 N N . ASN A 1 445 ? -1.03 -21.547 -31.734 1 92.81 445 ASN A N 1
ATOM 3484 C CA . ASN A 1 445 ? -0.787 -21.359 -30.312 1 92.81 445 ASN A CA 1
ATOM 3485 C C . ASN A 1 445 ? -1.16 -22.594 -29.516 1 92.81 445 ASN A C 1
ATOM 3487 O O . ASN A 1 445 ? -2.318 -23.016 -29.516 1 92.81 445 ASN A O 1
ATOM 3491 N N . LEU A 1 446 ? -0.262 -23.094 -28.75 1 93.81 446 LEU A N 1
ATOM 3492 C CA . LEU A 1 446 ? -0.452 -24.375 -28.078 1 93.81 446 LEU A CA 1
ATOM 3493 C C . LEU A 1 446 ? -0.944 -24.172 -26.656 1 93.81 446 LEU A C 1
ATOM 3495 O O . LEU A 1 446 ? -1.114 -25.141 -25.906 1 93.81 446 LEU A O 1
ATOM 3499 N N . LEU A 1 447 ? -1.135 -23 -26.281 1 92.31 447 LEU A N 1
ATOM 3500 C CA . LEU A 1 447 ? -1.689 -22.688 -24.969 1 92.31 447 LEU A CA 1
ATOM 3501 C C . LEU A 1 447 ? -3.082 -22.078 -25.094 1 92.31 447 LEU A C 1
ATOM 3503 O O . LEU A 1 447 ? -3.258 -21.062 -25.766 1 92.31 447 LEU A O 1
ATOM 3507 N N . CYS A 1 448 ? -4.062 -22.688 -24.562 1 94 448 CYS A N 1
ATOM 3508 C CA . CYS A 1 448 ? -5.43 -22.188 -24.516 1 94 448 CYS A CA 1
ATOM 3509 C C . CYS A 1 448 ? -6.012 -22.266 -23.109 1 94 448 CYS A C 1
ATOM 3511 O O . CYS A 1 448 ? -6.812 -23.141 -22.828 1 94 448 CYS A O 1
ATOM 3513 N N . ASP A 1 449 ? -5.582 -21.438 -22.266 1 90.44 449 ASP A N 1
ATOM 3514 C CA . ASP A 1 449 ? -6.004 -21.453 -20.859 1 90.44 449 ASP A CA 1
ATOM 3515 C C . ASP A 1 449 ? -6.742 -20.156 -20.516 1 90.44 449 ASP A C 1
ATOM 3517 O O . ASP A 1 449 ? -6.816 -19.234 -21.328 1 90.44 449 ASP A O 1
ATOM 3521 N N . SER A 1 450 ? -7.453 -20.219 -19.438 1 88.19 450 SER A N 1
ATOM 3522 C CA . SER A 1 450 ? -8.109 -19.047 -18.875 1 88.19 450 SER A CA 1
ATOM 3523 C C . SER A 1 450 ? -7.391 -18.547 -17.625 1 88.19 450 SER A C 1
ATOM 3525 O O . SER A 1 450 ? -6.602 -19.281 -17.016 1 88.19 450 SER A O 1
ATOM 3527 N N . ASP A 1 451 ? -7.555 -17.281 -17.375 1 81.5 451 ASP A N 1
ATOM 3528 C CA . ASP A 1 451 ? -7.016 -16.688 -16.156 1 81.5 451 ASP A CA 1
ATOM 3529 C C . ASP A 1 451 ? -8.117 -16.469 -15.125 1 81.5 451 ASP A C 1
ATOM 3531 O O . ASP A 1 451 ? -9.25 -16.125 -15.477 1 81.5 451 ASP A O 1
ATOM 3535 N N . GLY A 1 452 ? -7.789 -16.641 -13.844 1 69.44 452 GLY A N 1
ATOM 3536 C CA . GLY A 1 452 ? -8.633 -16.25 -12.727 1 69.44 452 GLY A CA 1
ATOM 3537 C C . GLY A 1 452 ? -10.047 -16.781 -12.828 1 69.44 452 GLY A C 1
ATOM 3538 O O . GLY A 1 452 ? -10.266 -17.984 -12.844 1 69.44 452 GLY A O 1
ATOM 3539 N N . PRO A 1 453 ? -11.031 -15.711 -13.023 1 67.38 453 PRO A N 1
ATOM 3540 C CA . PRO A 1 453 ? -12.461 -16 -13.18 1 67.38 453 PRO A CA 1
ATOM 3541 C C . PRO A 1 453 ? -12.836 -16.375 -14.617 1 67.38 453 PRO A C 1
ATOM 3543 O O . PRO A 1 453 ? -13.781 -15.805 -15.172 1 67.38 453 PRO A O 1
ATOM 3546 N N . ASP A 1 454 ? -12.039 -17.219 -15.148 1 75.62 454 ASP A N 1
ATOM 3547 C CA . ASP A 1 454 ? -12.258 -17.766 -16.484 1 75.62 454 ASP A CA 1
ATOM 3548 C C . ASP A 1 454 ? -12.18 -16.672 -17.547 1 75.62 454 ASP A C 1
ATOM 3550 O O . ASP A 1 454 ? -13.031 -16.625 -18.438 1 75.62 454 ASP A O 1
ATOM 3554 N N . VAL A 1 455 ? -11.289 -15.734 -17.359 1 85.5 455 VAL A N 1
ATOM 3555 C CA . VAL A 1 455 ? -11.023 -14.719 -18.375 1 85.5 455 VAL A CA 1
ATOM 3556 C C . VAL A 1 455 ? -10.109 -15.289 -19.453 1 85.5 455 VAL A C 1
ATOM 3558 O O . VAL A 1 455 ? -9.07 -15.875 -19.141 1 85.5 455 VAL A O 1
ATOM 3561 N N . SER A 1 456 ? -10.57 -15.18 -20.672 1 88.94 456 SER A N 1
ATOM 3562 C CA . SER A 1 456 ? -9.797 -15.68 -21.812 1 88.94 456 SER A CA 1
ATOM 3563 C C . SER A 1 456 ? -9.422 -14.555 -22.766 1 88.94 456 SER A C 1
ATOM 3565 O O . SER A 1 456 ? -10.273 -13.766 -23.172 1 88.94 456 SER A O 1
ATOM 3567 N N . GLN A 1 457 ? -8.18 -14.547 -23.109 1 83.75 457 GLN A N 1
ATOM 3568 C CA . GLN A 1 457 ? -7.695 -13.492 -23.984 1 83.75 457 GLN A CA 1
ATOM 3569 C C . GLN A 1 457 ? -8.367 -13.555 -25.359 1 83.75 457 GLN A C 1
ATOM 3571 O O . GLN A 1 457 ? -8.594 -12.523 -26 1 83.75 457 GLN A O 1
ATOM 3576 N N . CYS A 1 458 ? -8.742 -14.695 -25.719 1 89.06 458 CYS A N 1
ATOM 3577 C CA . CYS A 1 458 ? -9.273 -14.883 -27.062 1 89.06 458 CYS A CA 1
ATOM 3578 C C . CYS A 1 458 ? -10.789 -14.781 -27.062 1 89.06 458 CYS A C 1
ATOM 3580 O O . CYS A 1 458 ? -11.422 -14.891 -28.125 1 89.06 458 CYS A O 1
ATOM 3582 N N . GLU A 1 459 ? -11.398 -14.516 -25.906 1 91.38 459 GLU A N 1
ATOM 3583 C CA . GLU A 1 459 ? -12.859 -14.422 -25.812 1 91.38 459 GLU A CA 1
ATOM 3584 C C . GLU A 1 459 ? -13.289 -13.18 -25.047 1 91.38 459 GLU A C 1
ATOM 3586 O O . GLU A 1 459 ? -13.57 -13.242 -23.844 1 91.38 459 GLU A O 1
ATOM 3591 N N . PRO A 1 460 ? -13.547 -12.117 -25.703 1 89.06 460 PRO A N 1
ATOM 3592 C CA . PRO A 1 460 ? -13.859 -10.836 -25.062 1 89.06 460 PRO A CA 1
ATOM 3593 C C . PRO A 1 460 ? -15.125 -10.891 -24.203 1 89.06 460 PRO A C 1
ATOM 3595 O O . PRO A 1 460 ? -15.289 -10.078 -23.297 1 89.06 460 PRO A O 1
ATOM 3598 N N . SER A 1 461 ? -16.031 -11.797 -24.531 1 89.06 461 SER A N 1
ATOM 3599 C CA . SER A 1 461 ? -17.25 -11.898 -23.734 1 89.06 461 SER A CA 1
ATOM 3600 C C . SER A 1 461 ? -16.953 -12.227 -22.281 1 89.06 461 SER A C 1
ATOM 3602 O O . SER A 1 461 ? -17.781 -12.008 -21.406 1 89.06 461 SER A O 1
ATOM 3604 N N . THR A 1 462 ? -15.703 -12.727 -22.031 1 90.19 462 THR A N 1
ATOM 3605 C CA . THR A 1 462 ? -15.312 -13.109 -20.672 1 90.19 462 THR A CA 1
ATOM 3606 C C . THR A 1 462 ? -14.797 -11.898 -19.906 1 90.19 462 THR A C 1
ATOM 3608 O O . THR A 1 462 ? -14.516 -11.992 -18.703 1 90.19 462 THR A O 1
ATOM 3611 N N . TYR A 1 463 ? -14.719 -10.742 -20.516 1 89.94 463 TYR A N 1
ATOM 3612 C CA . TYR A 1 463 ? -14.141 -9.562 -19.891 1 89.94 463 TYR A CA 1
ATOM 3613 C C . TYR A 1 463 ? -15.18 -8.828 -19.047 1 89.94 463 TYR A C 1
ATOM 3615 O O . TYR A 1 463 ? -14.859 -7.832 -18.391 1 89.94 463 TYR A O 1
ATOM 3623 N N . GLN A 1 464 ? -16.391 -9.219 -19.109 1 90.31 464 GLN A N 1
ATOM 3624 C CA . GLN A 1 464 ? -17.484 -8.641 -18.344 1 90.31 464 GLN A CA 1
ATOM 3625 C C . GLN A 1 464 ? -17.594 -7.137 -18.578 1 90.31 464 GLN A C 1
ATOM 3627 O O . GLN A 1 464 ? -17.672 -6.355 -17.625 1 90.31 464 GLN A O 1
ATOM 3632 N N . GLY A 1 465 ? -17.359 -6.738 -19.781 1 91.94 465 GLY A N 1
ATOM 3633 C CA . GLY A 1 465 ? -17.562 -5.355 -20.172 1 91.94 465 GLY A CA 1
ATOM 3634 C C . GLY A 1 465 ? -16.281 -4.539 -20.125 1 91.94 465 GLY A C 1
ATOM 3635 O O . GLY A 1 465 ? -16.234 -3.41 -20.625 1 91.94 465 GLY A O 1
ATOM 3636 N N . CYS A 1 466 ? -15.195 -5.039 -19.562 1 93.81 466 CYS A N 1
ATOM 3637 C CA . CYS A 1 466 ? -13.922 -4.336 -19.484 1 93.81 466 CYS A CA 1
ATOM 3638 C C . CYS A 1 466 ? -13.125 -4.504 -20.781 1 93.81 466 CYS A C 1
ATOM 3640 O O . CYS A 1 466 ? -12.273 -5.387 -20.875 1 93.81 466 CYS A O 1
ATOM 3642 N N . MET A 1 467 ? -13.234 -3.623 -21.609 1 91.06 467 MET A N 1
ATOM 3643 C CA . MET A 1 467 ? -12.609 -3.74 -22.922 1 91.06 467 MET A CA 1
ATOM 3644 C C . MET A 1 467 ? -11.133 -3.375 -22.859 1 91.06 467 MET A C 1
ATOM 3646 O O . MET A 1 467 ? -10.359 -3.744 -23.75 1 91.06 467 MET A O 1
ATOM 3650 N N . ASP A 1 468 ? -10.758 -2.697 -21.781 1 90.88 468 ASP A N 1
ATOM 3651 C CA . ASP A 1 468 ? -9.367 -2.287 -21.625 1 90.88 468 ASP A CA 1
ATOM 3652 C C . ASP A 1 468 ? -8.609 -3.244 -20.719 1 90.88 468 ASP A C 1
ATOM 3654 O O . ASP A 1 468 ? -7.555 -2.895 -20.172 1 90.88 468 ASP A O 1
ATOM 3658 N N . LEU A 1 469 ? -9.156 -4.352 -20.484 1 90 469 LEU A N 1
ATOM 3659 C CA . LEU A 1 469 ? -8.625 -5.293 -19.5 1 90 469 LEU A CA 1
ATOM 3660 C C . LEU A 1 469 ? -7.121 -5.492 -19.703 1 90 469 LEU A C 1
ATOM 3662 O O . LEU A 1 469 ? -6.352 -5.395 -18.734 1 90 469 LEU A O 1
ATOM 3666 N N . PHE A 1 470 ? -6.68 -5.688 -20.875 1 87 470 PHE A N 1
ATOM 3667 C CA . PHE A 1 470 ? -5.277 -6 -21.109 1 87 470 PHE A CA 1
ATOM 3668 C C . PHE A 1 470 ? -4.445 -4.723 -21.203 1 87 470 PHE A C 1
ATOM 3670 O O . PHE A 1 470 ? -3.221 -4.766 -21.047 1 87 470 PHE A O 1
ATOM 3677 N N . SER A 1 471 ? -5.105 -3.586 -21.391 1 89.38 471 SER A N 1
ATOM 3678 C CA . SER A 1 471 ? -4.402 -2.307 -21.359 1 89.38 471 SER A CA 1
ATOM 3679 C C . SER A 1 471 ? -3.873 -1.998 -19.969 1 89.38 471 SER A C 1
ATOM 3681 O O . SER A 1 471 ? -2.838 -1.345 -19.812 1 89.38 471 SER A O 1
ATOM 3683 N N . TYR A 1 472 ? -4.527 -2.496 -19.047 1 89.31 472 TYR A N 1
ATOM 3684 C CA . TYR A 1 472 ? -4.164 -2.219 -17.656 1 89.31 472 TYR A CA 1
ATOM 3685 C C . TYR A 1 472 ? -2.848 -2.896 -17.297 1 89.31 472 TYR A C 1
ATOM 3687 O O . TYR A 1 472 ? -2.248 -2.588 -16.266 1 89.31 472 TYR A O 1
ATOM 3695 N N . SER A 1 473 ? -2.381 -3.777 -18.109 1 84.56 473 SER A N 1
ATOM 3696 C CA . SER A 1 473 ? -1.093 -4.418 -17.859 1 84.56 473 SER A CA 1
ATOM 3697 C C . SER A 1 473 ? 0.058 -3.547 -18.344 1 84.56 473 SER A C 1
ATOM 3699 O O . SER A 1 473 ? 1.222 -3.816 -18.047 1 84.56 473 SER A O 1
ATOM 3701 N N . ASN A 1 474 ? -0.298 -2.553 -19.031 1 88 474 ASN A N 1
ATOM 3702 C CA . ASN A 1 474 ? 0.692 -1.625 -19.562 1 88 474 ASN A CA 1
ATOM 3703 C C . ASN A 1 474 ? 0.823 -0.381 -18.688 1 88 474 ASN A C 1
ATOM 3705 O O . ASN A 1 474 ? -0.054 0.485 -18.703 1 88 474 ASN A O 1
ATOM 3709 N N . ALA A 1 475 ? 1.945 -0.203 -18.109 1 86.56 475 ALA A N 1
ATOM 3710 C CA . ALA A 1 475 ? 2.17 0.882 -17.156 1 86.56 475 ALA A CA 1
ATOM 3711 C C . ALA A 1 475 ? 2.072 2.242 -17.844 1 86.56 475 ALA A C 1
ATOM 3713 O O . ALA A 1 475 ? 1.549 3.199 -17.281 1 86.56 475 ALA A O 1
ATOM 3714 N N . SER A 1 476 ? 2.643 2.311 -19 1 88.12 476 SER A N 1
ATOM 3715 C CA . SER A 1 476 ? 2.613 3.576 -19.734 1 88.12 476 SER A CA 1
ATOM 3716 C C . SER A 1 476 ? 1.183 4 -20.047 1 88.12 476 SER A C 1
ATOM 3718 O O . SER A 1 476 ? 0.854 5.188 -19.984 1 88.12 476 SER A O 1
ATOM 3720 N N . TRP A 1 477 ? 0.394 3.029 -20.406 1 91.5 477 TRP A N 1
ATOM 3721 C CA . TRP A 1 477 ? -1.007 3.324 -20.688 1 91.5 477 TRP A CA 1
ATOM 3722 C C . TRP A 1 477 ? -1.737 3.758 -19.422 1 91.5 477 TRP A C 1
ATOM 3724 O O . TRP A 1 477 ? -2.504 4.727 -19.438 1 91.5 477 TRP A O 1
ATOM 3734 N N . VAL A 1 478 ? -1.496 3.119 -18.344 1 90.75 478 VAL A N 1
ATOM 3735 C CA . VAL A 1 478 ? -2.154 3.412 -17.078 1 90.75 478 VAL A CA 1
ATOM 3736 C C . VAL A 1 478 ? -1.827 4.84 -16.641 1 90.75 478 VAL A C 1
ATOM 3738 O O . VAL A 1 478 ? -2.699 5.559 -16.156 1 90.75 478 VAL A O 1
ATOM 3741 N N . ASN A 1 479 ? -0.608 5.309 -16.828 1 89.88 479 ASN A N 1
ATOM 3742 C CA . ASN A 1 479 ? -0.137 6.629 -16.422 1 89.88 479 ASN A CA 1
ATOM 3743 C C . ASN A 1 479 ? -0.869 7.742 -17.172 1 89.88 479 ASN A C 1
ATOM 3745 O O . ASN A 1 479 ? -0.878 8.891 -16.734 1 89.88 479 ASN A O 1
ATOM 3749 N N . GLU A 1 480 ? -1.47 7.336 -18.266 1 92.19 480 GLU A N 1
ATOM 3750 C CA . GLU A 1 480 ? -2.131 8.336 -19.094 1 92.19 480 GLU A CA 1
ATOM 3751 C C . GLU A 1 480 ? -3.639 8.336 -18.859 1 92.19 480 GLU A C 1
ATOM 3753 O O . GLU A 1 480 ? -4.352 9.195 -19.391 1 92.19 480 GLU A O 1
ATOM 3758 N N . THR A 1 481 ? -4.09 7.488 -18.062 1 92.19 481 THR A N 1
ATOM 3759 C CA . THR A 1 481 ? -5.527 7.371 -17.844 1 92.19 481 THR A CA 1
ATOM 3760 C C . THR A 1 481 ? -6.02 8.477 -16.922 1 92.19 481 THR A C 1
ATOM 3762 O O . THR A 1 481 ? -5.25 9.016 -16.109 1 92.19 481 THR A O 1
ATOM 3765 N N . SER A 1 482 ? -7.297 8.781 -16.969 1 94.5 482 SER A N 1
ATOM 3766 C CA . SER A 1 482 ? -7.934 9.719 -16.047 1 94.5 482 SER A CA 1
ATOM 3767 C C . SER A 1 482 ? -7.98 9.148 -14.625 1 94.5 482 SER A C 1
ATOM 3769 O O . SER A 1 482 ? -7.91 9.898 -13.648 1 94.5 482 SER A O 1
ATOM 3771 N N . LEU A 1 483 ? -8.102 7.789 -14.562 1 94.06 483 LEU A N 1
ATOM 3772 C CA . LEU A 1 483 ? -8.117 7.148 -13.25 1 94.06 483 LEU A CA 1
ATOM 3773 C C . LEU A 1 483 ? -6.852 7.484 -12.469 1 94.06 483 LEU A C 1
ATOM 3775 O O . LEU A 1 483 ? -6.926 7.871 -11.297 1 94.06 483 LEU A O 1
ATOM 3779 N N . TYR A 1 484 ? -5.711 7.395 -13.078 1 93.44 484 TYR A N 1
ATOM 3780 C CA . TYR A 1 484 ? -4.438 7.664 -12.422 1 93.44 484 TYR A CA 1
ATOM 3781 C C . TYR A 1 484 ? -4.348 9.125 -11.984 1 93.44 484 TYR A C 1
ATOM 3783 O O . TYR A 1 484 ? -3.992 9.414 -10.844 1 93.44 484 TYR A O 1
ATOM 3791 N N . ARG A 1 485 ? -4.656 9.977 -12.898 1 95 485 ARG A N 1
ATOM 3792 C CA . ARG A 1 485 ? -4.598 11.406 -12.617 1 95 485 ARG A CA 1
ATOM 3793 C C . ARG A 1 485 ? -5.531 11.773 -11.469 1 95 485 ARG A C 1
ATOM 3795 O O . ARG A 1 485 ? -5.141 12.492 -10.547 1 95 485 ARG A O 1
ATOM 3802 N N . ASP A 1 486 ? -6.703 11.289 -11.523 1 96.56 486 ASP A N 1
ATOM 3803 C CA . ASP A 1 486 ? -7.711 11.617 -10.523 1 96.56 486 ASP A CA 1
ATOM 3804 C C . ASP A 1 486 ? -7.312 11.086 -9.148 1 96.56 486 ASP A C 1
ATOM 3806 O O . ASP A 1 486 ? -7.516 11.75 -8.133 1 96.56 486 ASP A O 1
ATOM 3810 N N . LEU A 1 487 ? -6.797 9.875 -9.125 1 96.69 487 LEU A N 1
ATOM 3811 C CA . LEU A 1 487 ? -6.352 9.305 -7.859 1 96.69 487 LEU A CA 1
ATOM 3812 C C . LEU A 1 487 ? -5.234 10.141 -7.246 1 96.69 487 LEU A C 1
ATOM 3814 O O . LEU A 1 487 ? -5.277 10.469 -6.059 1 96.69 487 LEU A O 1
ATOM 3818 N N . LYS A 1 488 ? -4.309 10.555 -8.023 1 95.06 488 LYS A N 1
ATOM 3819 C CA . LYS A 1 488 ? -3.17 11.344 -7.559 1 95.06 488 LYS A CA 1
ATOM 3820 C C . LYS A 1 488 ? -3.621 12.711 -7.051 1 95.06 488 LYS A C 1
ATOM 3822 O O . LYS A 1 488 ? -3.062 13.234 -6.086 1 95.06 488 LYS A O 1
ATOM 3827 N N . GLU A 1 489 ? -4.621 13.156 -7.641 1 94.81 489 GLU A N 1
ATOM 3828 C CA . GLU A 1 489 ? -5.062 14.508 -7.336 1 94.81 489 GLU A CA 1
ATOM 3829 C C . GLU A 1 489 ? -5.984 14.531 -6.121 1 94.81 489 GLU A C 1
ATOM 3831 O O . GLU A 1 489 ? -6.047 15.531 -5.402 1 94.81 489 GLU A O 1
ATOM 3836 N N . ASN A 1 490 ? -6.66 13.43 -5.863 1 95.75 490 ASN A N 1
ATOM 3837 C CA . ASN A 1 490 ? -7.777 13.539 -4.934 1 95.75 490 ASN A CA 1
ATOM 3838 C C . ASN A 1 490 ? -7.594 12.625 -3.725 1 95.75 490 ASN A C 1
ATOM 3840 O O . ASN A 1 490 ? -8.312 12.75 -2.732 1 95.75 490 ASN A O 1
ATOM 3844 N N . CYS A 1 491 ? -6.707 11.727 -3.797 1 96.25 491 CYS A N 1
ATOM 3845 C CA . CYS A 1 491 ? -6.633 10.727 -2.738 1 96.25 491 CYS A CA 1
ATOM 3846 C C . CYS A 1 491 ? -5.277 10.773 -2.041 1 96.25 491 CYS A C 1
ATOM 3848 O O . CYS A 1 491 ? -4.281 11.18 -2.639 1 96.25 491 CYS A O 1
ATOM 3850 N N . ASN A 1 492 ? -5.297 10.477 -0.712 1 94 492 ASN A N 1
ATOM 3851 C CA . ASN A 1 492 ? -4.07 10.188 0.025 1 94 492 ASN A CA 1
ATOM 3852 C C . ASN A 1 492 ? -3.703 8.703 -0.066 1 94 492 ASN A C 1
ATOM 3854 O O . ASN A 1 492 ? -4.559 7.863 -0.344 1 94 492 ASN A O 1
ATOM 3858 N N . SER A 1 493 ? -2.414 8.461 0.104 1 92.44 493 SER A N 1
ATOM 3859 C CA . SER A 1 493 ? -2.023 7.059 0.217 1 92.44 493 SER A CA 1
ATOM 3860 C C . SER A 1 493 ? -2.461 6.469 1.554 1 92.44 493 SER A C 1
ATOM 3862 O O . SER A 1 493 ? -1.997 6.898 2.611 1 92.44 493 SER A O 1
ATOM 3864 N N . TYR A 1 494 ? -3.432 5.527 1.64 1 92.75 494 TYR A N 1
ATOM 3865 C CA . TYR A 1 494 ? -3.898 4.711 2.754 1 92.75 494 TYR A CA 1
ATOM 3866 C C . TYR A 1 494 ? -4.816 5.508 3.672 1 92.75 494 TYR A C 1
ATOM 3868 O O . TYR A 1 494 ? -5.824 4.992 4.152 1 92.75 494 TYR A O 1
ATOM 3876 N N . SER A 1 495 ? -4.473 6.773 4.016 1 90.81 495 SER A N 1
ATOM 3877 C CA . SER A 1 495 ? -5.199 7.539 5.02 1 90.81 495 SER A CA 1
ATOM 3878 C C . SER A 1 495 ? -4.77 9 5.02 1 90.81 495 SER A C 1
ATOM 3880 O O . SER A 1 495 ? -3.631 9.32 4.672 1 90.81 495 SER A O 1
ATOM 3882 N N . PRO A 1 496 ? -5.574 9.797 5.449 1 90.25 496 PRO A N 1
ATOM 3883 C CA . PRO A 1 496 ? -7.008 9.609 5.676 1 90.25 496 PRO A CA 1
ATOM 3884 C C . PRO A 1 496 ? -7.816 9.594 4.379 1 90.25 496 PRO A C 1
ATOM 3886 O O . PRO A 1 496 ? -7.301 9.977 3.326 1 90.25 496 PRO A O 1
ATOM 3889 N N . CYS A 1 497 ? -9 9.086 4.523 1 94.44 497 CYS A N 1
ATOM 3890 C CA . CYS A 1 497 ? -9.93 9.172 3.4 1 94.44 497 CYS A CA 1
ATOM 3891 C C . CYS A 1 497 ? -10.484 10.578 3.254 1 94.44 497 CYS A C 1
ATOM 3893 O O . CYS A 1 497 ? -11.031 11.141 4.207 1 94.44 497 CYS A O 1
ATOM 3895 N N . LEU A 1 498 ? -10.336 11.148 2.094 1 95.38 498 LEU A N 1
ATOM 3896 C CA . LEU A 1 498 ? -10.844 12.484 1.804 1 95.38 498 LEU A CA 1
ATOM 3897 C C . LEU A 1 498 ? -12.195 12.414 1.088 1 95.38 498 LEU A C 1
ATOM 3899 O O . LEU A 1 498 ? -12.438 11.477 0.32 1 95.38 498 LEU A O 1
ATOM 3903 N N . GLU A 1 499 ? -13.016 13.344 1.3 1 94.25 499 GLU A N 1
ATOM 3904 C CA . GLU A 1 499 ? -14.352 13.352 0.702 1 94.25 499 GLU A CA 1
ATOM 3905 C C . GLU A 1 499 ? -14.273 13.359 -0.822 1 94.25 499 GLU A C 1
ATOM 3907 O O . GLU A 1 499 ? -15.031 12.656 -1.492 1 94.25 499 GLU A O 1
ATOM 3912 N N . GLU A 1 500 ? -13.391 14.195 -1.344 1 95.25 500 GLU A N 1
ATOM 3913 C CA . GLU A 1 500 ? -13.242 14.258 -2.795 1 95.25 500 GLU A CA 1
ATOM 3914 C C . GLU A 1 500 ? -12.75 12.922 -3.355 1 95.25 500 GLU A C 1
ATOM 3916 O O . GLU A 1 500 ? -13.094 12.555 -4.48 1 95.25 500 GLU A O 1
ATOM 3921 N N . CYS A 1 501 ? -11.969 12.195 -2.631 1 97.38 501 CYS A N 1
ATOM 3922 C CA . CYS A 1 501 ? -11.484 10.883 -3.053 1 97.38 501 CYS A CA 1
ATOM 3923 C C . CYS A 1 501 ? -12.625 9.883 -3.146 1 97.38 501 CYS A C 1
ATOM 3925 O O . CYS A 1 501 ? -12.75 9.164 -4.141 1 97.38 501 CYS A O 1
ATOM 3927 N N . THR A 1 502 ? -13.453 9.805 -2.09 1 96.75 502 THR A N 1
ATOM 3928 C CA . THR A 1 502 ? -14.609 8.914 -2.088 1 96.75 502 THR A CA 1
ATOM 3929 C C . THR A 1 502 ? -15.508 9.188 -3.291 1 96.75 502 THR A C 1
ATOM 3931 O O . THR A 1 502 ? -15.898 8.266 -4.004 1 96.75 502 THR A O 1
ATOM 3934 N N . LYS A 1 503 ? -15.781 10.508 -3.465 1 94.94 503 LYS A N 1
ATOM 3935 C CA . LYS A 1 503 ? -16.656 10.891 -4.566 1 94.94 503 LYS A CA 1
ATOM 3936 C C . LYS A 1 503 ? -16.062 10.469 -5.91 1 94.94 503 LYS A C 1
ATOM 3938 O O . LYS A 1 503 ? -16.781 9.938 -6.766 1 94.94 503 LYS A O 1
ATOM 3943 N N . MET A 1 504 ? -14.828 10.75 -6.035 1 96.31 504 MET A N 1
ATOM 3944 C CA . MET A 1 504 ? -14.133 10.414 -7.273 1 96.31 504 MET A CA 1
ATOM 3945 C C . MET A 1 504 ? -14.133 8.906 -7.508 1 96.31 504 MET A C 1
ATOM 3947 O O . MET A 1 504 ? -14.414 8.445 -8.617 1 96.31 504 MET A O 1
ATOM 3951 N N . LEU A 1 505 ? -13.836 8.062 -6.488 1 97.12 505 LEU A N 1
ATOM 3952 C CA . LEU A 1 505 ? -13.789 6.605 -6.598 1 97.12 505 LEU A CA 1
ATOM 3953 C C . LEU A 1 505 ? -15.156 6.047 -6.969 1 97.12 505 LEU A C 1
ATOM 3955 O O . LEU A 1 505 ? -15.258 5.148 -7.809 1 97.12 505 LEU A O 1
ATOM 3959 N N . VAL A 1 506 ? -16.156 6.562 -6.363 1 96.38 506 VAL A N 1
ATOM 3960 C CA . VAL A 1 506 ? -17.531 6.121 -6.656 1 96.38 506 VAL A CA 1
ATOM 3961 C C . VAL A 1 506 ? -17.844 6.379 -8.125 1 96.38 506 VAL A C 1
ATOM 3963 O O . VAL A 1 506 ? -18.406 5.512 -8.805 1 96.38 506 VAL A O 1
ATOM 3966 N N . LYS A 1 507 ? -17.484 7.578 -8.586 1 95.75 507 LYS A N 1
ATOM 3967 C CA . LYS A 1 507 ? -17.734 7.926 -9.984 1 95.75 507 LYS A CA 1
ATOM 3968 C C . LYS A 1 507 ? -17.031 6.953 -10.93 1 95.75 507 LYS A C 1
ATOM 3970 O O . LYS A 1 507 ? -17.656 6.414 -11.844 1 95.75 507 LYS A O 1
ATOM 3975 N N . HIS A 1 508 ? -15.789 6.68 -10.703 1 96.38 508 HIS A N 1
ATOM 3976 C CA . HIS A 1 508 ? -15.016 5.789 -11.562 1 96.38 508 HIS A CA 1
ATOM 3977 C C . HIS A 1 508 ? -15.547 4.363 -11.492 1 96.38 508 HIS A C 1
ATOM 3979 O O . HIS A 1 508 ? -15.633 3.676 -12.516 1 96.38 508 HIS A O 1
ATOM 3985 N N . LYS A 1 509 ? -15.875 3.879 -10.328 1 94.88 509 LYS A N 1
ATOM 3986 C CA . LYS A 1 509 ? -16.344 2.508 -10.156 1 94.88 509 LYS A CA 1
ATOM 3987 C C . LYS A 1 509 ? -17.734 2.32 -10.766 1 94.88 509 LYS A C 1
ATOM 3989 O O . LYS A 1 509 ? -18.062 1.231 -11.234 1 94.88 509 LYS A O 1
ATOM 3994 N N . LYS A 1 510 ? -18.516 3.332 -10.766 1 93.44 510 LYS A N 1
ATOM 3995 C CA . LYS A 1 510 ? -19.828 3.271 -11.383 1 93.44 510 LYS A CA 1
ATOM 3996 C C . LYS A 1 510 ? -19.719 3.223 -12.898 1 93.44 510 LYS A C 1
ATOM 3998 O O . LYS A 1 510 ? -20.422 2.447 -13.555 1 93.44 510 LYS A O 1
ATOM 4003 N N . ASP A 1 511 ? -18.812 4.008 -13.445 1 92.94 511 ASP A N 1
ATOM 4004 C CA . ASP A 1 511 ? -18.766 4.238 -14.883 1 92.94 511 ASP A CA 1
ATOM 4005 C C . ASP A 1 511 ? -17.859 3.217 -15.578 1 92.94 511 ASP A C 1
ATOM 4007 O O . ASP A 1 511 ? -18.016 2.953 -16.766 1 92.94 511 ASP A O 1
ATOM 4011 N N . ASN A 1 512 ? -16.922 2.633 -14.883 1 94.94 512 ASN A N 1
ATOM 4012 C CA . ASN A 1 512 ? -15.891 1.793 -15.484 1 94.94 512 ASN A CA 1
ATOM 4013 C C . ASN A 1 512 ? -16.062 0.33 -15.086 1 94.94 512 ASN A C 1
ATOM 4015 O O . ASN A 1 512 ? -15.703 -0.058 -13.969 1 94.94 512 ASN A O 1
ATOM 4019 N N . PRO A 1 513 ? -16.469 -0.541 -15.977 1 94.12 513 PRO A N 1
ATOM 4020 C CA . PRO A 1 513 ? -16.672 -1.954 -15.656 1 94.12 513 PRO A CA 1
ATOM 4021 C C . PRO A 1 513 ? -15.391 -2.658 -15.227 1 94.12 513 PRO A C 1
ATOM 4023 O O . PRO A 1 513 ? -15.438 -3.695 -14.562 1 94.12 513 PRO A O 1
ATOM 4026 N N . CYS A 1 514 ? -14.219 -2.088 -15.547 1 94.5 514 CYS A N 1
ATOM 4027 C CA . CYS A 1 514 ? -12.938 -2.711 -15.227 1 94.5 514 CYS A CA 1
ATOM 4028 C C . CYS A 1 514 ? -12.656 -2.627 -13.727 1 94.5 514 CYS A C 1
ATOM 4030 O O . CYS A 1 514 ? -11.789 -3.336 -13.211 1 94.5 514 CYS A O 1
ATOM 4032 N N . LEU A 1 515 ? -13.383 -1.769 -13.031 1 94.75 515 LEU A N 1
ATOM 4033 C CA . LEU A 1 515 ? -13.102 -1.545 -11.617 1 94.75 515 LEU A CA 1
ATOM 4034 C C . LEU A 1 515 ? -14.125 -2.262 -10.742 1 94.75 515 LEU A C 1
ATOM 4036 O O . LEU A 1 515 ? -14.328 -1.885 -9.586 1 94.75 515 LEU A O 1
ATOM 4040 N N . LYS A 1 516 ? -14.727 -3.295 -11.352 1 89.06 516 LYS A N 1
ATOM 4041 C CA . LYS A 1 516 ? -15.781 -3.979 -10.609 1 89.06 516 LYS A CA 1
ATOM 4042 C C . LYS A 1 516 ? -15.453 -5.457 -10.43 1 89.06 516 LYS A C 1
ATOM 4044 O O . LYS A 1 516 ? -14.906 -6.094 -11.328 1 89.06 516 LYS A O 1
ATOM 4049 N N . ASP A 1 517 ? -15.695 -5.922 -9.242 1 82.75 517 ASP A N 1
ATOM 4050 C CA . ASP A 1 517 ? -15.828 -7.344 -8.93 1 82.75 517 ASP A CA 1
ATOM 4051 C C . ASP A 1 517 ? -14.539 -8.094 -9.266 1 82.75 517 ASP A C 1
ATOM 4053 O O . ASP A 1 517 ? -13.445 -7.652 -8.914 1 82.75 517 ASP A O 1
ATOM 4057 N N . GLU A 1 518 ? -14.68 -9.258 -9.969 1 85.62 518 GLU A N 1
ATOM 4058 C CA . GLU A 1 518 ? -13.562 -10.164 -10.188 1 85.62 518 GLU A CA 1
ATOM 4059 C C . GLU A 1 518 ? -12.586 -9.602 -11.227 1 85.62 518 GLU A C 1
ATOM 4061 O O . GLU A 1 518 ? -11.383 -9.852 -11.148 1 85.62 518 GLU A O 1
ATOM 4066 N N . ILE A 1 519 ? -13.156 -8.875 -12.094 1 89.69 519 ILE A N 1
ATOM 4067 C CA . ILE A 1 519 ? -12.305 -8.273 -13.117 1 89.69 519 ILE A CA 1
ATOM 4068 C C . ILE A 1 519 ? -11.328 -7.301 -12.469 1 89.69 519 ILE A C 1
ATOM 4070 O O . ILE A 1 519 ? -10.141 -7.285 -12.812 1 89.69 519 ILE A O 1
ATOM 4074 N N . PHE A 1 520 ? -11.859 -6.566 -11.531 1 91.56 520 PHE A N 1
ATOM 4075 C CA . PHE A 1 520 ? -10.977 -5.625 -10.859 1 91.56 520 PHE A CA 1
ATOM 4076 C C . PHE A 1 520 ? -9.93 -6.367 -10.023 1 91.56 520 PHE A C 1
ATOM 4078 O O . PHE A 1 520 ? -8.781 -5.938 -9.938 1 91.56 520 PHE A O 1
ATOM 4085 N N . THR A 1 521 ? -10.273 -7.375 -9.414 1 88.56 521 THR A N 1
ATOM 4086 C CA . THR A 1 521 ? -9.312 -8.195 -8.68 1 88.56 521 THR A CA 1
ATOM 4087 C C . THR A 1 521 ? -8.195 -8.68 -9.594 1 88.56 521 THR A C 1
ATOM 4089 O O . THR A 1 521 ? -7.023 -8.688 -9.211 1 88.56 521 THR A O 1
ATOM 4092 N N . HIS A 1 522 ? -8.586 -9.086 -10.75 1 87.25 522 HIS A N 1
ATOM 4093 C CA . HIS A 1 522 ? -7.605 -9.508 -11.742 1 87.25 522 HIS A CA 1
ATOM 4094 C C . HIS A 1 522 ? -6.664 -8.375 -12.109 1 87.25 522 HIS A C 1
ATOM 4096 O O . HIS A 1 522 ? -5.453 -8.57 -12.219 1 87.25 522 HIS A O 1
ATOM 4102 N N . ILE A 1 523 ? -7.242 -7.238 -12.281 1 89.94 523 ILE A N 1
ATOM 4103 C CA . ILE A 1 523 ? -6.441 -6.07 -12.633 1 89.94 523 ILE A CA 1
ATOM 4104 C C . ILE A 1 523 ? -5.484 -5.738 -11.492 1 89.94 523 ILE A C 1
ATOM 4106 O O . ILE A 1 523 ? -4.309 -5.449 -11.727 1 89.94 523 ILE A O 1
ATOM 4110 N N . LYS A 1 524 ? -5.938 -5.762 -10.281 1 90.5 524 LYS A N 1
ATOM 4111 C CA . LYS A 1 524 ? -5.086 -5.492 -9.125 1 90.5 524 LYS A CA 1
ATOM 4112 C C . LYS A 1 524 ? -3.891 -6.441 -9.086 1 90.5 524 LYS A C 1
ATOM 4114 O O . LYS A 1 524 ? -2.762 -6.016 -8.828 1 90.5 524 LYS A O 1
ATOM 4119 N N . THR A 1 525 ? -4.184 -7.602 -9.32 1 81.5 525 THR A N 1
ATOM 4120 C CA . THR A 1 525 ? -3.129 -8.609 -9.289 1 81.5 525 THR A CA 1
ATOM 4121 C C . THR A 1 525 ? -2.098 -8.344 -10.383 1 81.5 525 THR A C 1
ATOM 4123 O O . THR A 1 525 ? -0.897 -8.523 -10.172 1 81.5 525 THR A O 1
ATOM 4126 N N . THR A 1 526 ? -2.641 -7.984 -11.492 1 82.12 526 THR A N 1
ATOM 4127 C CA . THR A 1 526 ? -1.752 -7.613 -12.586 1 82.12 526 THR A CA 1
ATOM 4128 C C . THR A 1 526 ? -0.888 -6.414 -12.203 1 82.12 526 THR A C 1
ATOM 4130 O O . THR A 1 526 ? 0.302 -6.375 -12.516 1 82.12 526 THR A O 1
ATOM 4133 N N . TRP A 1 527 ? -1.459 -5.492 -11.539 1 87.38 527 TRP A N 1
ATOM 4134 C CA . TRP A 1 527 ? -0.756 -4.285 -11.109 1 87.38 527 TRP A CA 1
ATOM 4135 C C . TRP A 1 527 ? 0.356 -4.625 -10.117 1 87.38 527 TRP A C 1
ATOM 4137 O O . TRP A 1 527 ? 1.406 -3.98 -10.117 1 87.38 527 TRP A O 1
ATOM 4147 N N . LEU A 1 528 ? 0.144 -5.535 -9.336 1 85.94 528 LEU A N 1
ATOM 4148 C CA . LEU A 1 528 ? 1.107 -5.91 -8.305 1 85.94 528 LEU A CA 1
ATOM 4149 C C . LEU A 1 528 ? 2.32 -6.598 -8.922 1 85.94 528 LEU A C 1
ATOM 4151 O O . LEU A 1 528 ? 3.414 -6.566 -8.352 1 85.94 528 LEU A O 1
ATOM 4155 N N . THR A 1 529 ? 2.039 -7.172 -10.016 1 72.56 529 THR A N 1
ATOM 4156 C CA . THR A 1 529 ? 3.148 -7.805 -10.727 1 72.56 529 THR A CA 1
ATOM 4157 C C . THR A 1 529 ? 4.02 -6.754 -11.406 1 72.56 529 THR A C 1
ATOM 4159 O O . THR A 1 529 ? 5.227 -6.949 -11.57 1 72.56 529 THR A O 1
ATOM 4162 N N . HIS A 1 530 ? 3.281 -5.66 -11.695 1 63.97 530 HIS A N 1
ATOM 4163 C CA . HIS A 1 530 ? 4.012 -4.527 -12.258 1 63.97 530 HIS A CA 1
ATOM 4164 C C . HIS A 1 530 ? 4.375 -3.516 -11.18 1 63.97 530 HIS A C 1
ATOM 4166 O O . HIS A 1 530 ? 3.607 -3.299 -10.242 1 63.97 530 HIS A O 1
ATOM 4172 N N . GLN A 1 531 ? 5.625 -3.361 -10.883 1 67.19 531 GLN A N 1
ATOM 4173 C CA . GLN A 1 531 ? 6.199 -2.996 -9.594 1 67.19 531 GLN A CA 1
ATOM 4174 C C . GLN A 1 531 ? 5.703 -1.627 -9.133 1 67.19 531 GLN A C 1
ATOM 4176 O O . GLN A 1 531 ? 4.664 -1.523 -8.477 1 67.19 531 GLN A O 1
ATOM 4181 N N . ASP A 1 532 ? 6.062 -0.481 -9.555 1 74.94 532 ASP A N 1
ATOM 4182 C CA . ASP A 1 532 ? 6.066 0.738 -8.75 1 74.94 532 ASP A CA 1
ATOM 4183 C C . ASP A 1 532 ? 4.77 1.522 -8.938 1 74.94 532 ASP A C 1
ATOM 4185 O O . ASP A 1 532 ? 4.164 1.971 -7.961 1 74.94 532 ASP A O 1
ATOM 4189 N N . VAL A 1 533 ? 4.152 1.412 -10.188 1 82.56 533 VAL A N 1
ATOM 4190 C CA . VAL A 1 533 ? 2.992 2.26 -10.445 1 82.56 533 VAL A CA 1
ATOM 4191 C C . VAL A 1 533 ? 1.732 1.6 -9.891 1 82.56 533 VAL A C 1
ATOM 4193 O O . VAL A 1 533 ? 0.869 2.273 -9.328 1 82.56 533 VAL A O 1
ATOM 4196 N N . GLY A 1 534 ? 1.569 0.282 -10.062 1 87 534 GLY A N 1
ATOM 4197 C CA . GLY A 1 534 ? 0.42 -0.445 -9.547 1 87 534 GLY A CA 1
ATOM 4198 C C . GLY A 1 534 ? 0.281 -0.351 -8.039 1 87 534 GLY A C 1
ATOM 4199 O O . GLY A 1 534 ? -0.814 -0.118 -7.523 1 87 534 GLY A O 1
ATOM 4200 N N . ARG A 1 535 ? 1.354 -0.446 -7.414 1 88.69 535 ARG A N 1
ATOM 4201 C CA . ARG A 1 535 ? 1.342 -0.361 -5.957 1 88.69 535 ARG A CA 1
ATOM 4202 C C . ARG A 1 535 ? 0.94 1.035 -5.492 1 88.69 535 ARG A C 1
ATOM 4204 O O . ARG A 1 535 ? 0.226 1.184 -4.496 1 88.69 535 ARG A O 1
ATOM 4211 N N . GLU A 1 536 ? 1.437 2.014 -6.199 1 91.44 536 GLU A N 1
ATOM 4212 C CA . GLU A 1 536 ? 1.08 3.393 -5.883 1 91.44 536 GLU A CA 1
ATOM 4213 C C . GLU A 1 536 ? -0.421 3.623 -6.035 1 91.44 536 GLU A C 1
ATOM 4215 O O . GLU A 1 536 ? -1.053 4.227 -5.164 1 91.44 536 GLU A O 1
ATOM 4220 N N . LEU A 1 537 ? -0.978 3.137 -7.082 1 92.88 537 LEU A N 1
ATOM 4221 C CA . LEU A 1 537 ? -2.402 3.311 -7.344 1 92.88 537 LEU A CA 1
ATOM 4222 C C . LEU A 1 537 ? -3.238 2.607 -6.277 1 92.88 537 LEU A C 1
ATOM 4224 O O . LEU A 1 537 ? -4.234 3.156 -5.801 1 92.88 537 LEU A O 1
ATOM 4228 N N . LEU A 1 538 ? -2.793 1.441 -5.98 1 95.06 538 LEU A N 1
ATOM 4229 C CA . LEU A 1 538 ? -3.543 0.672 -4.992 1 95.06 538 LEU A CA 1
ATOM 4230 C C . LEU A 1 538 ? -3.477 1.336 -3.623 1 95.06 538 LEU A C 1
ATOM 4232 O O . LEU A 1 538 ? -4.453 1.317 -2.871 1 95.06 538 LEU A O 1
ATOM 4236 N N . ALA A 1 539 ? -2.363 1.916 -3.301 1 94.06 539 ALA A N 1
ATOM 4237 C CA . ALA A 1 539 ? -2.221 2.641 -2.039 1 94.06 539 ALA A CA 1
ATOM 4238 C C . ALA A 1 539 ? -3.166 3.838 -1.986 1 94.06 539 ALA A C 1
ATOM 4240 O O . ALA A 1 539 ? -3.754 4.125 -0.941 1 94.06 539 ALA A O 1
ATOM 4241 N N . LEU A 1 540 ? -3.311 4.57 -3.08 1 96.06 540 LEU A N 1
ATOM 4242 C CA . LEU A 1 540 ? -4.211 5.715 -3.17 1 96.06 540 LEU A CA 1
ATOM 4243 C C . LEU A 1 540 ? -5.664 5.273 -3.027 1 96.06 540 LEU A C 1
ATOM 4245 O O . LEU A 1 540 ? -6.438 5.895 -2.293 1 96.06 540 LEU A O 1
ATOM 4249 N N . MET A 1 541 ? -6.012 4.164 -3.633 1 95.75 541 MET A N 1
ATOM 4250 C CA . MET A 1 541 ? -7.375 3.654 -3.564 1 95.75 541 MET A CA 1
ATOM 4251 C C . MET A 1 541 ? -7.707 3.168 -2.158 1 95.75 541 MET A C 1
ATOM 4253 O O . MET A 1 541 ? -8.844 3.291 -1.704 1 95.75 541 MET A O 1
ATOM 4257 N N . ALA A 1 542 ? -6.684 2.641 -1.509 1 95.19 542 ALA A N 1
ATOM 4258 C CA . ALA A 1 542 ? -6.863 2.037 -0.191 1 95.19 542 ALA A CA 1
ATOM 4259 C C . ALA A 1 542 ? -7.305 3.078 0.834 1 95.19 542 ALA A C 1
ATOM 4261 O O . ALA A 1 542 ? -7.863 2.732 1.877 1 95.19 542 ALA A O 1
ATOM 4262 N N . SER A 1 543 ? -7.074 4.375 0.555 1 95.25 543 SER A N 1
ATOM 4263 C CA . SER A 1 543 ? -7.426 5.414 1.518 1 95.25 543 SER A CA 1
ATOM 4264 C C . SER A 1 543 ? -8.938 5.484 1.727 1 95.25 543 SER A C 1
ATOM 4266 O O . SER A 1 543 ? -9.398 5.844 2.811 1 95.25 543 SER A O 1
ATOM 4268 N N . CYS A 1 544 ? -9.695 5.121 0.688 1 96.75 544 CYS A N 1
ATOM 4269 C CA . CYS A 1 544 ? -11.133 5.332 0.799 1 96.75 544 CYS A CA 1
ATOM 4270 C C . CYS A 1 544 ? -11.906 4.133 0.253 1 96.75 544 CYS A C 1
ATOM 4272 O O . CYS A 1 544 ? -13.039 4.277 -0.213 1 96.75 544 CYS A O 1
ATOM 4274 N N . ASP A 1 545 ? -11.305 2.973 0.2 1 94.81 545 ASP A N 1
ATOM 4275 C CA . ASP A 1 545 ? -11.953 1.803 -0.386 1 94.81 545 ASP A CA 1
ATOM 4276 C C . ASP A 1 545 ? -13.242 1.454 0.363 1 94.81 545 ASP A C 1
ATOM 4278 O O . ASP A 1 545 ? -14.266 1.162 -0.256 1 94.81 545 ASP A O 1
ATOM 4282 N N . VAL A 1 546 ? -13.195 1.45 1.642 1 94 546 VAL A N 1
ATOM 4283 C CA . VAL A 1 546 ? -14.352 1.105 2.461 1 94 546 VAL A CA 1
ATOM 4284 C C . VAL A 1 546 ? -15.438 2.166 2.295 1 94 546 VAL A C 1
ATOM 4286 O O . VAL A 1 546 ? -16.609 1.839 2.08 1 94 546 VAL A O 1
ATOM 4289 N N . GLU A 1 547 ? -15.031 3.463 2.367 1 94.5 547 GLU A N 1
ATOM 4290 C CA . GLU A 1 547 ? -15.977 4.57 2.217 1 94.5 547 GLU A CA 1
ATOM 4291 C C . GLU A 1 547 ? -16.641 4.543 0.844 1 94.5 547 GLU A C 1
ATOM 4293 O O . GLU A 1 547 ? -17.828 4.828 0.721 1 94.5 547 GLU A O 1
ATOM 4298 N N . ALA A 1 548 ? -15.836 4.234 -0.121 1 95.31 548 ALA A N 1
ATOM 4299 C CA . ALA A 1 548 ? -16.391 4.133 -1.468 1 95.31 548 ALA A CA 1
ATOM 4300 C C . ALA A 1 548 ? -17.406 2.998 -1.559 1 95.31 548 ALA A C 1
ATOM 4302 O O . ALA A 1 548 ? -18.453 3.146 -2.189 1 95.31 548 ALA A O 1
ATOM 4303 N N . TYR A 1 549 ? -17.125 1.854 -0.99 1 94.12 549 TYR A N 1
ATOM 4304 C CA . TYR A 1 549 ? -18.062 0.732 -0.968 1 94.12 549 TYR A CA 1
ATOM 4305 C C . TYR A 1 549 ? -19.375 1.124 -0.3 1 94.12 549 TYR A C 1
ATOM 4307 O O . TYR A 1 549 ? -20.453 0.818 -0.811 1 94.12 549 TYR A O 1
ATOM 4315 N N . ILE A 1 550 ? -19.203 1.789 0.823 1 93.25 550 ILE A N 1
ATOM 4316 C CA . ILE A 1 550 ? -20.375 2.211 1.573 1 93.25 550 ILE A CA 1
ATOM 4317 C C . ILE A 1 550 ? -21.219 3.17 0.726 1 93.25 550 ILE A C 1
ATOM 4319 O O . ILE A 1 550 ? -22.438 3.023 0.636 1 93.25 550 ILE A O 1
ATOM 4323 N N . ALA A 1 551 ? -20.531 4.109 0.144 1 93.19 551 ALA A N 1
ATOM 4324 C CA . ALA A 1 551 ? -21.219 5.105 -0.672 1 93.19 551 ALA A CA 1
ATOM 4325 C C . ALA A 1 551 ? -21.938 4.449 -1.854 1 93.19 551 ALA A C 1
ATOM 4327 O O . ALA A 1 551 ? -23.047 4.844 -2.215 1 93.19 551 ALA A O 1
ATOM 4328 N N . MET A 1 552 ? -21.359 3.475 -2.459 1 92.25 552 MET A N 1
ATOM 4329 C CA . MET A 1 552 ? -21.938 2.785 -3.611 1 92.25 552 MET A CA 1
ATOM 4330 C C . MET A 1 552 ? -23.156 1.967 -3.203 1 92.25 552 MET A C 1
ATOM 4332 O O . MET A 1 552 ? -24.125 1.867 -3.961 1 92.25 552 MET A O 1
ATOM 4336 N N . LYS A 1 553 ? -23.109 1.319 -2.062 1 87.75 553 LYS A N 1
ATOM 4337 C CA . LYS A 1 553 ? -24.234 0.536 -1.575 1 87.75 553 LYS A CA 1
ATOM 4338 C C . LYS A 1 553 ? -25.406 1.438 -1.193 1 87.75 553 LYS A C 1
ATOM 4340 O O . LYS A 1 553 ? -26.562 1.062 -1.361 1 87.75 553 LYS A O 1
ATOM 4345 N N . SER A 1 554 ? -25.125 2.611 -0.609 1 82.06 554 SER A N 1
ATOM 4346 C CA . SER A 1 554 ? -26.172 3.564 -0.254 1 82.06 554 SER A CA 1
ATOM 4347 C C . SER A 1 554 ? -26.891 4.086 -1.495 1 82.06 554 SER A C 1
ATOM 4349 O O . SER A 1 554 ? -28.109 4.309 -1.471 1 82.06 554 SER A O 1
ATOM 4351 N N . LEU A 1 555 ? -26.219 4.246 -2.5 1 72.56 555 LEU A N 1
ATOM 4352 C CA . LEU A 1 555 ? -26.797 4.707 -3.76 1 72.56 555 LEU A CA 1
ATOM 4353 C C . LEU A 1 555 ? -27.672 3.625 -4.383 1 72.56 555 LEU A C 1
ATOM 4355 O O . LEU A 1 555 ? -28.688 3.928 -5.016 1 72.56 555 LEU A O 1
ATOM 4359 N N . ALA A 1 556 ? -27.328 2.375 -4.09 1 67.94 556 ALA A N 1
ATOM 4360 C CA . ALA A 1 556 ? -28.078 1.266 -4.664 1 67.94 556 ALA A CA 1
ATOM 4361 C C . ALA A 1 556 ? -29.375 1.028 -3.895 1 67.94 556 ALA A C 1
ATOM 4363 O O . ALA A 1 556 ? -30.359 0.536 -4.457 1 67.94 556 ALA A O 1
ATOM 4364 N N . ALA A 1 557 ? -29.531 1.37 -2.592 1 60.69 557 ALA A N 1
ATOM 4365 C CA . ALA A 1 557 ? -30.719 1.19 -1.766 1 60.69 557 ALA A CA 1
ATOM 4366 C C . ALA A 1 557 ? -31.734 2.307 -2.01 1 60.69 557 ALA A C 1
ATOM 4368 O O . ALA A 1 557 ? -32.875 2.234 -1.547 1 60.69 557 ALA A O 1
ATOM 4369 N N . VAL A 1 558 ? -31.562 3.438 -2.531 1 50.34 558 VAL A N 1
ATOM 4370 C CA . VAL A 1 558 ? -32.562 4.473 -2.797 1 50.34 558 VAL A CA 1
ATOM 4371 C C . VAL A 1 558 ? -33.469 4.043 -3.953 1 50.34 558 VAL A C 1
ATOM 4373 O O . VAL A 1 558 ? -33 3.871 -5.082 1 50.34 558 VAL A O 1
ATOM 4376 N N . PRO A 1 559 ? -34.688 3.432 -3.578 1 41.41 559 PRO A N 1
ATOM 4377 C CA . PRO A 1 559 ? -35.656 3.119 -4.617 1 41.41 559 PRO A CA 1
ATOM 4378 C C . PRO A 1 559 ? -35.875 4.27 -5.598 1 41.41 559 PRO A C 1
ATOM 4380 O O . PRO A 1 559 ? -35.688 5.434 -5.234 1 41.41 559 PRO A O 1
ATOM 4383 N N . THR A 1 560 ? -35.844 3.93 -6.914 1 41.34 560 THR A N 1
ATOM 4384 C CA . THR A 1 560 ? -36.219 4.84 -7.988 1 41.34 560 THR A CA 1
ATOM 4385 C C . THR A 1 560 ? -37.531 5.523 -7.676 1 41.34 560 THR A C 1
ATOM 4387 O O . THR A 1 560 ? -38.406 5.66 -8.555 1 41.34 560 THR A O 1
ATOM 4390 N N . SER A 1 561 ? -38.062 5.637 -6.551 1 34.19 561 SER A N 1
ATOM 4391 C CA . SER A 1 561 ? -39.281 6.395 -6.609 1 34.19 561 SER A CA 1
ATOM 4392 C C . SER A 1 561 ? -39.031 7.848 -6.996 1 34.19 561 SER A C 1
ATOM 4394 O O . SER A 1 561 ? -38 8.422 -6.629 1 34.19 561 SER A O 1
ATOM 4396 N N . LYS A 1 562 ? -40 8.336 -8 1 38.09 562 LYS A N 1
ATOM 4397 C CA . LYS A 1 562 ? -40.125 9.688 -8.539 1 38.09 562 LYS A CA 1
ATOM 4398 C C . LYS A 1 562 ? -40.031 10.727 -7.43 1 38.09 562 LYS A C 1
ATOM 4400 O O . LYS A 1 562 ? -40.781 10.695 -6.469 1 38.09 562 LYS A O 1
ATOM 4405 N N . PRO A 1 563 ? -38.875 11.508 -7.34 1 32.81 563 PRO A N 1
ATOM 4406 C CA . PRO A 1 563 ? -38.844 12.602 -6.367 1 32.81 5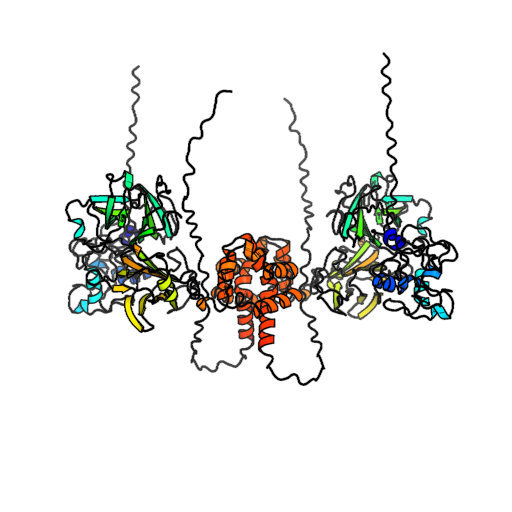63 PRO A CA 1
ATOM 4407 C C . PRO A 1 563 ? -40.125 13.422 -6.375 1 32.81 563 PRO A C 1
ATOM 4409 O O . PRO A 1 563 ? -40.562 13.898 -7.434 1 32.81 563 PRO A O 1
ATOM 4412 N N . GLU A 1 564 ? -41.125 13.023 -5.664 1 29.36 564 GLU A N 1
ATOM 4413 C CA . GLU A 1 564 ? -41.938 14.211 -5.371 1 29.36 564 GLU A CA 1
ATOM 4414 C C . GLU A 1 564 ? -41.062 15.336 -4.809 1 29.36 564 GLU A C 1
ATOM 4416 O O . GLU A 1 564 ? -40.062 15.078 -4.145 1 29.36 564 GLU A O 1
ATOM 4421 N N . ASP A 1 565 ? -41.281 16.703 -5.246 1 26.5 565 ASP A N 1
ATOM 4422 C CA . ASP A 1 565 ? -40.594 17.984 -5.18 1 26.5 565 ASP A CA 1
ATOM 4423 C C . ASP A 1 565 ? -40.25 18.344 -3.742 1 26.5 565 ASP A C 1
ATOM 4425 O O . ASP A 1 565 ? -39.906 19.5 -3.447 1 26.5 565 ASP A O 1
ATOM 4429 N N . ASP A 1 566 ? -40.656 17.531 -2.752 1 25.8 566 ASP A N 1
ATOM 4430 C CA . ASP A 1 566 ? -40.531 18.281 -1.511 1 25.8 566 ASP A CA 1
ATOM 4431 C C . ASP A 1 566 ? -39.031 18.453 -1.135 1 25.8 566 ASP A C 1
ATOM 4433 O O . ASP A 1 566 ? -38.312 17.469 -1.031 1 25.8 566 ASP A O 1
ATOM 4437 N N . ASP A 1 567 ? -38.406 19.656 -1.349 1 23.88 567 ASP A N 1
ATOM 4438 C CA . ASP A 1 567 ? -37.094 20.297 -1.257 1 23.88 567 ASP A CA 1
ATOM 4439 C C . ASP A 1 567 ? -36.5 20.125 0.132 1 23.88 567 ASP A C 1
ATOM 4441 O O . ASP A 1 567 ? -35.531 20.812 0.493 1 23.88 567 ASP A O 1
ATOM 4445 N N . THR A 1 568 ? -37.156 19.484 1.115 1 23.31 568 THR A N 1
ATOM 4446 C CA . THR A 1 568 ? -36.531 19.766 2.398 1 23.31 568 THR A CA 1
ATOM 4447 C C . THR A 1 568 ? -35.219 18.984 2.549 1 23.31 568 THR A C 1
ATOM 4449 O O . THR A 1 568 ? -35.25 17.766 2.615 1 23.31 568 THR A O 1
ATOM 4452 N N . ILE A 1 569 ? -34.125 19.375 1.937 1 21.55 569 ILE A N 1
ATOM 4453 C CA . ILE A 1 569 ? -32.812 18.766 2.023 1 21.55 569 ILE A CA 1
ATOM 4454 C C . ILE A 1 569 ? -32.375 18.703 3.484 1 21.55 569 ILE A C 1
ATOM 4456 O O . ILE A 1 569 ? -32.188 19.734 4.137 1 21.55 569 ILE A O 1
ATOM 4460 N N . LYS A 1 570 ? -32.75 17.672 4.227 1 24.5 570 LYS A N 1
ATOM 4461 C CA . LYS A 1 570 ? -32.188 17.422 5.559 1 24.5 570 LYS A CA 1
ATOM 4462 C C . LYS A 1 570 ? -30.656 17.359 5.52 1 24.5 570 LYS A C 1
ATOM 4464 O O . LYS A 1 570 ? -30.094 16.594 4.742 1 24.5 570 LYS A O 1
ATOM 4469 N N . GLU A 1 571 ? -29.984 18.469 5.941 1 20.66 571 GLU A N 1
ATOM 4470 C CA . GLU A 1 571 ? -28.547 18.688 6.168 1 20.66 571 GLU A CA 1
ATOM 4471 C C . GLU A 1 571 ? -27.953 17.578 7.035 1 20.66 571 GLU A C 1
ATOM 4473 O O . GLU A 1 571 ? -28.375 17.391 8.18 1 20.66 571 GLU A O 1
ATOM 4478 N N . PHE A 1 572 ? -27.719 16.375 6.41 1 20.33 572 PHE A N 1
ATOM 4479 C CA . PHE A 1 572 ? -26.969 15.359 7.141 1 20.33 572 PHE A CA 1
ATOM 4480 C C . PHE A 1 572 ? -25.656 15.922 7.652 1 20.33 572 PHE A C 1
ATOM 4482 O O . PHE A 1 572 ? -24.859 16.484 6.879 1 20.33 572 PHE A O 1
ATOM 4489 N N . ASN A 1 573 ? -25.594 16.312 8.922 1 20.81 573 ASN A N 1
ATOM 4490 C CA . ASN A 1 573 ? -24.469 16.719 9.742 1 20.81 573 ASN A CA 1
ATOM 4491 C C . ASN A 1 573 ? -23.391 15.633 9.781 1 20.81 573 ASN A C 1
ATOM 4493 O O . ASN A 1 573 ? -23.547 14.633 10.484 1 20.81 573 ASN A O 1
ATOM 4497 N N . THR A 1 574 ? -22.953 15.203 8.625 1 20.5 574 THR A N 1
ATOM 4498 C CA . THR A 1 574 ? -21.828 14.281 8.68 1 20.5 574 THR A CA 1
ATOM 4499 C C . THR A 1 574 ? -20.609 14.938 9.328 1 20.5 574 THR A C 1
ATOM 4501 O O . THR A 1 574 ? -19.875 15.672 8.672 1 20.5 574 THR A O 1
ATOM 4504 N N . ALA A 1 575 ? -20.656 15.445 10.562 1 23.14 575 ALA A N 1
ATOM 4505 C CA . ALA A 1 575 ? -19.531 16 11.32 1 23.14 575 ALA A CA 1
ATOM 4506 C C . ALA A 1 575 ? -18.375 15.016 11.414 1 23.14 575 ALA A C 1
ATOM 4508 O O . ALA A 1 575 ? -17.312 15.344 11.938 1 23.14 575 ALA A O 1
ATOM 4509 N N . SER A 1 576 ? -18.656 13.656 11.141 1 19.64 576 SER A N 1
ATOM 4510 C CA . SER A 1 576 ? -17.75 12.867 11.969 1 19.64 576 SER A CA 1
ATOM 4511 C C . SER A 1 576 ? -16.297 13.117 11.594 1 19.64 576 SER A C 1
ATOM 4513 O O . SER A 1 576 ? -15.469 13.43 12.453 1 19.64 576 SER A O 1
ATOM 4515 N N . LEU A 1 577 ? -15.688 12.203 10.75 1 18.98 577 LEU A N 1
ATOM 4516 C CA . LEU A 1 577 ? -14.516 11.398 11.094 1 18.98 577 LEU A CA 1
ATOM 4517 C C . LEU A 1 577 ? -13.242 12.016 10.523 1 18.98 577 LEU A C 1
ATOM 4519 O O . LEU A 1 577 ? -12.898 11.789 9.367 1 18.98 577 LEU A O 1
ATOM 4523 N N . THR A 1 578 ? -13.219 13.289 10.383 1 18.81 578 THR A N 1
ATOM 4524 C CA . THR A 1 578 ? -11.984 13.617 9.68 1 18.81 578 THR A CA 1
ATOM 4525 C C . THR A 1 578 ? -10.766 13.344 10.555 1 18.81 578 THR A C 1
ATOM 4527 O O . THR A 1 578 ? -10.648 13.898 11.648 1 18.81 578 THR A O 1
ATOM 4530 N N . ALA A 1 579 ? -10.195 12.062 10.492 1 18.39 579 ALA A N 1
ATOM 4531 C CA . ALA A 1 579 ? -9.039 11.5 11.18 1 18.39 579 ALA A CA 1
ATOM 4532 C C . ALA A 1 579 ? -7.77 12.281 10.836 1 18.39 579 ALA A C 1
ATOM 4534 O O . ALA A 1 579 ? -7.422 12.43 9.664 1 18.39 579 ALA A O 1
ATOM 4535 N N . SER A 1 580 ? -7.477 13.234 11.648 1 18.41 580 SER A N 1
ATOM 4536 C CA . SER A 1 580 ? -6.336 14.141 11.531 1 18.41 580 SER A CA 1
ATOM 4537 C C . SER A 1 580 ? -5.02 13.391 11.703 1 18.41 580 SER A C 1
ATOM 4539 O O . SER A 1 580 ? -4.84 12.648 12.672 1 18.41 580 SER A O 1
ATOM 4541 N N . CYS A 1 581 ? -4.246 12.945 10.672 1 18.06 581 CYS A N 1
ATOM 4542 C CA . CYS A 1 581 ? -2.971 12.242 10.586 1 18.06 581 CYS A CA 1
ATOM 4543 C C . CYS A 1 581 ? -1.831 13.117 11.094 1 18.06 581 CYS A C 1
ATOM 4545 O O . CYS A 1 581 ? -1.404 14.047 10.414 1 18.06 581 CYS A O 1
ATOM 4547 N N . SER A 1 582 ? -1.863 13.594 12.422 1 16.84 582 SER A N 1
ATOM 4548 C CA . SER A 1 582 ? -0.805 14.508 12.836 1 16.84 582 SER A CA 1
ATOM 4549 C C . SER A 1 582 ? 0.56 13.828 12.805 1 16.84 582 SER A C 1
ATOM 4551 O O . SER A 1 582 ? 0.645 12.594 12.781 1 16.84 582 SER A O 1
ATOM 4553 N N . ARG A 1 583 ? 1.743 14.625 13.273 1 16.89 583 ARG A N 1
ATOM 4554 C CA . ARG A 1 583 ? 3.164 14.945 13.211 1 16.89 583 ARG A CA 1
ATOM 4555 C C . ARG A 1 583 ? 3.955 14.141 14.234 1 16.89 583 ARG A C 1
ATOM 4557 O O . ARG A 1 583 ? 3.779 14.32 15.445 1 16.89 583 ARG A O 1
ATOM 4564 N N . LEU A 1 584 ? 4.395 12.906 14.039 1 18.92 584 LEU A N 1
ATOM 4565 C CA . LEU A 1 584 ? 5.289 12.164 14.914 1 18.92 584 LEU A CA 1
ATOM 4566 C C . LEU A 1 584 ? 6.648 12.852 15.016 1 18.92 584 LEU A C 1
ATOM 4568 O O . LEU A 1 584 ? 7.555 12.555 14.227 1 18.92 584 LEU A O 1
ATOM 4572 N N . LEU A 1 585 ? 6.848 14.195 14.906 1 16.77 585 LEU A N 1
ATOM 4573 C CA . LEU A 1 585 ? 8.273 14.508 14.961 1 16.77 585 LEU A CA 1
ATOM 4574 C C . LEU A 1 585 ? 8.906 13.914 16.219 1 16.77 585 LEU A C 1
ATOM 4576 O O . LEU A 1 585 ? 8.203 13.602 17.188 1 16.77 585 LEU A O 1
ATOM 4580 N N . LEU A 1 586 ? 10.336 14.266 16.375 1 17.58 586 LEU A N 1
ATOM 4581 C CA . LEU A 1 586 ? 11.766 14.039 16.578 1 17.58 586 LEU A CA 1
ATOM 4582 C C . LEU A 1 586 ? 12.164 14.305 18.016 1 17.58 586 LEU A C 1
ATOM 4584 O O . LEU A 1 586 ? 12.328 15.461 18.422 1 17.58 586 LEU A O 1
ATOM 4588 N N . MET A 1 587 ? 11.492 14.133 19.031 1 18.73 587 MET A N 1
ATOM 4589 C CA . MET A 1 587 ? 12.281 14.531 20.203 1 18.73 587 MET A CA 1
ATOM 4590 C C . MET A 1 587 ? 13.469 13.594 20.391 1 18.73 587 MET A C 1
ATOM 4592 O O . MET A 1 587 ? 13.32 12.469 20.859 1 18.73 587 MET A O 1
ATOM 4596 N N . THR A 1 588 ? 14.508 13.406 19.438 1 19.5 588 THR A N 1
ATOM 4597 C CA . THR A 1 588 ? 15.789 12.773 19.719 1 19.5 588 THR A CA 1
ATOM 4598 C C . THR A 1 588 ? 16.562 13.555 20.781 1 19.5 588 THR A C 1
ATOM 4600 O O . THR A 1 588 ? 17.719 13.25 21.062 1 19.5 588 THR A O 1
ATOM 4603 N N . SER A 1 589 ? 16.281 14.516 21.625 1 19.98 589 SER A N 1
ATOM 4604 C CA . SER A 1 589 ? 17.375 14.867 22.516 1 19.98 589 SER A CA 1
ATOM 4605 C C . SER A 1 589 ? 17.828 13.656 23.344 1 19.98 589 SER A C 1
ATOM 4607 O O . SER A 1 589 ? 17.141 13.234 24.266 1 19.98 589 SER A O 1
ATOM 4609 N N . CYS A 1 590 ? 18.5 12.578 22.672 1 17.78 590 CYS A N 1
ATOM 4610 C CA . CYS A 1 590 ? 19.656 11.828 23.172 1 17.78 590 CYS A CA 1
ATOM 4611 C C . CYS A 1 590 ? 20.75 12.773 23.641 1 17.78 590 CYS A C 1
ATOM 4613 O O . CYS A 1 590 ? 21.359 13.477 22.828 1 17.78 590 CYS A O 1
ATOM 4615 N N . PHE A 1 591 ? 20.797 13.453 24.75 1 17.86 591 PHE A N 1
ATOM 4616 C CA . PHE A 1 591 ? 21.875 13.891 25.625 1 17.86 591 PHE A CA 1
ATOM 4617 C C . PHE A 1 591 ? 22.859 12.75 25.875 1 17.86 591 PHE A C 1
ATOM 4619 O O . PHE A 1 591 ? 23.141 12.422 27.031 1 17.86 591 PHE A O 1
ATOM 4626 N N . MET A 1 592 ? 22.984 11.438 25.422 1 16.41 592 MET A N 1
ATOM 4627 C CA . MET A 1 592 ? 24.203 10.758 25.891 1 16.41 592 MET A CA 1
ATOM 4628 C C . MET A 1 592 ? 25.438 11.562 25.531 1 16.41 592 MET A C 1
ATOM 4630 O O . MET A 1 592 ? 25.453 12.281 24.516 1 16.41 592 MET A O 1
ATOM 4634 N N . SER A 1 593 ? 26.5 11.695 26.547 1 17.28 593 SER A N 1
ATOM 4635 C CA . SER A 1 593 ? 27.812 12.07 27.047 1 17.28 593 SER A CA 1
ATOM 4636 C C . SER A 1 593 ? 28.922 11.516 26.156 1 17.28 593 SER A C 1
ATOM 4638 O O . SER A 1 593 ? 29.297 10.352 26.266 1 17.28 593 SER A O 1
ATOM 4640 N N . THR A 1 594 ? 28.875 11.344 24.875 1 16.81 594 THR A N 1
ATOM 4641 C CA . THR A 1 594 ? 30.156 10.891 24.344 1 16.81 594 THR A CA 1
ATOM 4642 C C . THR A 1 594 ? 31.219 11.984 24.5 1 16.81 594 THR A C 1
ATOM 4644 O O . THR A 1 594 ? 32.219 11.992 23.766 1 16.81 594 THR A O 1
ATOM 4647 N N . ALA A 1 595 ? 31.438 12.859 25.469 1 16.48 595 ALA A N 1
ATOM 4648 C CA . ALA A 1 595 ? 32.719 13.516 25.328 1 16.48 595 ALA A CA 1
ATOM 4649 C C . ALA A 1 595 ? 33.875 12.516 25.453 1 16.48 595 ALA A C 1
ATOM 4651 O O . ALA A 1 595 ? 34.219 12.07 26.547 1 16.48 595 ALA A O 1
ATOM 4652 N N . LEU A 1 596 ? 33.875 11.18 24.953 1 16.44 596 LEU A N 1
ATOM 4653 C CA . LEU A 1 596 ? 35.156 10.523 25.062 1 16.44 596 LEU A CA 1
ATOM 4654 C C . LEU A 1 596 ? 36.25 11.383 24.438 1 16.44 596 LEU A C 1
ATOM 4656 O O . LEU A 1 596 ? 36.219 11.695 23.25 1 16.44 596 LEU A O 1
ATOM 4660 N N . VAL A 1 597 ? 37 12.109 25.344 1 16.08 597 VAL A N 1
ATOM 4661 C CA . VAL A 1 597 ? 38.25 12.859 25.469 1 16.08 597 VAL A CA 1
ATOM 4662 C C . VAL A 1 597 ? 39.375 12.117 24.75 1 16.08 597 VAL A C 1
ATOM 4664 O O . VAL A 1 597 ? 39.312 10.898 24.594 1 16.08 597 VAL A O 1
ATOM 4667 N N . VAL A 1 598 ? 40.406 12.922 24.25 1 17.41 598 VAL A N 1
ATOM 4668 C CA . VAL A 1 598 ? 41.688 12.977 23.547 1 17.41 598 VAL A CA 1
ATOM 4669 C C . VAL A 1 598 ? 42.75 12.211 24.344 1 17.41 598 VAL A C 1
ATOM 4671 O O . VAL A 1 598 ? 43.906 12.148 23.938 1 17.41 598 VAL A O 1
ATOM 4674 N N . LEU A 1 599 ? 42.562 11.312 25.438 1 17.19 599 LEU A N 1
ATOM 4675 C CA . LEU A 1 599 ? 43.844 11.07 26.062 1 17.19 599 LEU A CA 1
ATOM 4676 C C . LEU A 1 599 ? 44.844 10.469 25.047 1 17.19 599 LEU A C 1
ATOM 4678 O O . LEU A 1 599 ? 44.531 9.453 24.406 1 17.19 599 LEU A O 1
ATOM 4682 N N . THR A 1 600 ? 45.719 11.383 24.469 1 16.64 600 THR A N 1
ATOM 4683 C CA . THR A 1 600 ? 47.031 11.219 23.828 1 16.64 600 THR A CA 1
ATOM 4684 C C . THR A 1 600 ? 47.906 10.281 24.656 1 16.64 600 THR A C 1
ATOM 4686 O O . THR A 1 600 ? 48.062 10.453 25.859 1 16.64 600 THR A O 1
ATOM 4689 N N . SER A 1 601 ? 47.781 8.805 24.609 1 16.77 601 SER A N 1
ATOM 4690 C CA . SER A 1 601 ? 49.031 8.039 24.797 1 16.77 601 SER A CA 1
ATOM 4691 C C . SER A 1 601 ? 50.188 8.68 24.047 1 16.77 601 SER A C 1
ATOM 4693 O O . SER A 1 601 ? 50.156 8.773 22.828 1 16.77 601 SER A O 1
ATOM 4695 N N . GLY A 1 602 ? 50.781 9.742 24.547 1 17.25 602 GLY A N 1
ATOM 4696 C CA . GLY A 1 602 ? 52.156 10.195 24.484 1 17.25 602 GLY A CA 1
ATOM 4697 C C . GLY A 1 602 ? 53.156 9.062 24.469 1 17.25 602 GLY A C 1
ATOM 4698 O O . GLY A 1 602 ? 52.812 7.918 24.781 1 17.25 602 GLY A O 1
ATOM 4699 N N . ILE A 1 603 ? 54.625 9.359 24.672 1 19.23 603 ILE A N 1
ATOM 4700 C CA . ILE A 1 603 ? 56.031 9.234 24.391 1 19.23 603 ILE A CA 1
ATOM 4701 C C . ILE A 1 603 ? 56.656 8.188 25.312 1 19.23 603 ILE A C 1
ATOM 4703 O O . ILE A 1 603 ? 57.375 7.281 24.859 1 19.23 603 ILE A O 1
ATOM 4707 N N . PHE A 1 604 ? 57.062 8.477 26.734 1 18.92 604 PHE A N 1
ATOM 4708 C CA . PHE A 1 604 ? 58.438 8.188 27.141 1 18.92 604 PHE A CA 1
ATOM 4709 C C . PHE A 1 604 ? 58.656 6.691 27.297 1 18.92 604 PHE A C 1
ATOM 4711 O O . PHE A 1 604 ? 57.688 5.938 27.484 1 18.92 604 PHE A O 1
ATOM 4718 N N . HIS A 1 605 ? 59.969 6.473 27.75 1 18.78 605 HIS A N 1
ATOM 4719 C CA . HIS A 1 605 ? 61.031 5.805 28.484 1 18.78 605 HIS A CA 1
ATOM 4720 C C . HIS A 1 605 ? 60.594 5.43 29.891 1 18.78 605 HIS A C 1
ATOM 4722 O O . HIS A 1 605 ? 60.062 6.273 30.625 1 18.78 605 HIS A O 1
ATOM 4728 N N . MET B 1 1 ? 57.094 51 -25.812 1 24.14 1 MET B N 1
ATOM 4729 C CA . MET B 1 1 ? 55.75 51.438 -26.172 1 24.14 1 MET B CA 1
ATOM 4730 C C . MET B 1 1 ? 54.719 51.062 -25.109 1 24.14 1 MET B C 1
ATOM 4732 O O . MET B 1 1 ? 54.688 49.906 -24.672 1 24.14 1 MET B O 1
ATOM 4736 N N . THR B 1 2 ? 54.312 52.094 -24.281 1 26.91 2 THR B N 1
ATOM 4737 C CA . THR B 1 2 ? 53.594 52.344 -23.047 1 26.91 2 THR B CA 1
ATOM 4738 C C . THR B 1 2 ? 52.125 51.938 -23.219 1 26.91 2 THR B C 1
ATOM 4740 O O . THR B 1 2 ? 51.375 52.594 -23.938 1 26.91 2 THR B O 1
ATOM 4743 N N . SER B 1 3 ? 51.969 50.625 -23.547 1 28.36 3 SER B N 1
ATOM 4744 C CA . SER B 1 3 ? 50.688 50.094 -23.891 1 28.36 3 SER B CA 1
ATOM 4745 C C . SER B 1 3 ? 49.625 50.406 -22.828 1 28.36 3 SER B C 1
ATOM 4747 O O . SER B 1 3 ? 49.812 50.062 -21.656 1 28.36 3 SER B O 1
ATOM 4749 N N . SER B 1 4 ? 49.094 51.625 -22.953 1 27.42 4 SER B N 1
ATOM 4750 C CA . SER B 1 4 ? 48.094 52.25 -22.125 1 27.42 4 SER B CA 1
ATOM 4751 C C . SER B 1 4 ? 46.812 51.406 -22.047 1 27.42 4 SER B C 1
ATOM 4753 O O . SER B 1 4 ? 46.188 51.125 -23.078 1 27.42 4 SER B O 1
ATOM 4755 N N . THR B 1 5 ? 46.906 50.312 -21.266 1 28.95 5 THR B N 1
ATOM 4756 C CA . THR B 1 5 ? 45.812 49.375 -20.969 1 28.95 5 THR B CA 1
ATOM 4757 C C . THR B 1 5 ? 44.562 50.125 -20.5 1 28.95 5 THR B C 1
ATOM 4759 O O . THR B 1 5 ? 44.594 50.75 -19.453 1 28.95 5 THR B O 1
ATOM 4762 N N . THR B 1 6 ? 43.875 50.812 -21.484 1 26.06 6 THR B N 1
ATOM 4763 C CA . THR B 1 6 ? 42.656 51.562 -21.172 1 26.06 6 THR B CA 1
ATOM 4764 C C . THR B 1 6 ? 41.656 50.688 -20.438 1 26.06 6 THR B C 1
ATOM 4766 O O . THR B 1 6 ? 41.281 49.625 -20.906 1 26.06 6 THR B O 1
ATOM 4769 N N . LEU B 1 7 ? 41.656 50.75 -19.078 1 25.02 7 LEU B N 1
ATOM 4770 C CA . LEU B 1 7 ? 40.75 50.156 -18.094 1 25.02 7 LEU B CA 1
ATOM 4771 C C . LEU B 1 7 ? 39.312 50.531 -18.391 1 25.02 7 LEU B C 1
ATOM 4773 O O . LEU B 1 7 ? 38.938 51.719 -18.328 1 25.02 7 LEU B O 1
ATOM 4777 N N . ARG B 1 8 ? 38.688 49.906 -19.516 1 24.89 8 ARG B N 1
ATOM 4778 C CA . ARG B 1 8 ? 37.281 50.156 -19.797 1 24.89 8 ARG B CA 1
ATOM 4779 C C . ARG B 1 8 ? 36.406 49.906 -18.562 1 24.89 8 ARG B C 1
ATOM 4781 O O . ARG B 1 8 ? 36.406 48.812 -18.031 1 24.89 8 ARG B O 1
ATOM 4788 N N . PHE B 1 9 ? 36.312 50.938 -17.719 1 23.16 9 PHE B N 1
ATOM 4789 C CA . PHE B 1 9 ? 35.406 50.969 -16.578 1 23.16 9 PHE B CA 1
ATOM 4790 C C . PHE B 1 9 ? 33.969 50.75 -17.031 1 23.16 9 PHE B C 1
ATOM 4792 O O . PHE B 1 9 ? 33.406 51.531 -17.781 1 23.16 9 PHE B O 1
ATOM 4799 N N . PHE B 1 10 ? 33.625 49.438 -17.422 1 26.41 10 PHE B N 1
ATOM 4800 C CA . PHE B 1 10 ? 32.219 49.156 -17.656 1 26.41 10 PHE B CA 1
ATOM 4801 C C . PHE B 1 10 ? 31.359 49.625 -16.469 1 26.41 10 PHE B C 1
ATOM 4803 O O . PHE B 1 10 ? 31.578 49.156 -15.344 1 26.41 10 PHE B O 1
ATOM 4810 N N . LEU B 1 11 ? 30.938 50.875 -16.438 1 24.75 11 LEU B N 1
ATOM 4811 C CA . LEU B 1 11 ? 29.922 51.406 -15.539 1 24.75 11 LEU B CA 1
ATOM 4812 C C . LEU B 1 11 ? 28.656 50.562 -15.586 1 24.75 11 LEU B C 1
ATOM 4814 O O . LEU B 1 11 ? 27.984 50.469 -16.609 1 24.75 11 LEU B O 1
ATOM 4818 N N . THR B 1 12 ? 28.703 49.312 -14.938 1 26.8 12 THR B N 1
ATOM 4819 C CA . THR B 1 12 ? 27.5 48.531 -14.703 1 26.8 12 THR B CA 1
ATOM 4820 C C . THR B 1 12 ? 26.422 49.406 -14.047 1 26.8 12 THR B C 1
ATOM 4822 O O . THR B 1 12 ? 26.609 49.906 -12.938 1 26.8 12 THR B O 1
ATOM 4825 N N . LEU B 1 13 ? 25.734 50.219 -14.852 1 26.66 13 LEU B N 1
ATOM 4826 C CA . LEU B 1 13 ? 24.516 50.875 -14.422 1 26.66 13 LEU B CA 1
ATOM 4827 C C . LEU B 1 13 ? 23.562 49.875 -13.758 1 26.66 13 LEU B C 1
ATOM 4829 O O . LEU B 1 13 ? 23.031 48.969 -14.414 1 26.66 13 LEU B O 1
ATOM 4833 N N . SER B 1 14 ? 23.891 49.406 -12.508 1 25.81 14 SER B N 1
ATOM 4834 C CA . SER B 1 14 ? 22.984 48.656 -11.625 1 25.81 14 SER B CA 1
ATOM 4835 C C . SER B 1 14 ? 21.625 49.344 -11.539 1 25.81 14 SER B C 1
ATOM 4837 O O . SER B 1 14 ? 21.5 50.438 -10.945 1 25.81 14 SER B O 1
ATOM 4839 N N . LEU B 1 15 ? 20.891 49.375 -12.656 1 26.86 15 LEU B N 1
ATOM 4840 C CA . LEU B 1 15 ? 19.516 49.875 -12.539 1 26.86 15 LEU B CA 1
ATOM 4841 C C . LEU B 1 15 ? 18.797 49.188 -11.375 1 26.86 15 LEU B C 1
ATOM 4843 O O . LEU B 1 15 ? 18.703 47.969 -11.328 1 26.86 15 LEU B O 1
ATOM 4847 N N . LEU B 1 16 ? 18.781 49.75 -10.195 1 25.44 16 LEU B N 1
ATOM 4848 C CA . LEU B 1 16 ? 18.031 49.5 -8.961 1 25.44 16 LEU B CA 1
ATOM 4849 C C . LEU B 1 16 ? 16.562 49.219 -9.266 1 25.44 16 LEU B C 1
ATOM 4851 O O . LEU B 1 16 ? 15.82 50.125 -9.648 1 25.44 16 LEU B O 1
ATOM 4855 N N . LEU B 1 17 ? 16.234 48.188 -9.992 1 27.47 17 LEU B N 1
ATOM 4856 C CA . LEU B 1 17 ? 14.82 47.812 -10.109 1 27.47 17 LEU B CA 1
ATOM 4857 C C . LEU B 1 17 ? 14.203 47.625 -8.727 1 27.47 17 LEU B C 1
ATOM 4859 O O . LEU B 1 17 ? 14.609 46.719 -7.977 1 27.47 17 LEU B O 1
ATOM 4863 N N . CYS B 1 18 ? 13.805 48.594 -8 1 26.28 18 CYS B N 1
ATOM 4864 C CA . CYS B 1 18 ? 12.984 48.688 -6.801 1 26.28 18 CYS B CA 1
ATOM 4865 C C . CYS B 1 18 ? 11.82 47.719 -6.852 1 26.28 18 CYS B C 1
ATOM 4867 O O . CYS B 1 18 ? 11.047 47.719 -7.812 1 26.28 18 CYS B O 1
ATOM 4869 N N . VAL B 1 19 ? 11.828 46.625 -6.145 1 29.05 19 VAL B N 1
ATOM 4870 C CA . VAL B 1 19 ? 11.039 45.406 -5.855 1 29.05 19 VAL B CA 1
ATOM 4871 C C . VAL B 1 19 ? 9.68 45.812 -5.289 1 29.05 19 VAL B C 1
ATOM 4873 O O . VAL B 1 19 ? 9.578 46.25 -4.133 1 29.05 19 VAL B O 1
ATOM 4876 N N . THR B 1 20 ? 8.648 46.5 -5.965 1 31.97 20 THR B N 1
ATOM 4877 C CA . THR B 1 20 ? 7.324 47.031 -5.684 1 31.97 20 THR B CA 1
ATOM 4878 C C . THR B 1 20 ? 6.316 45.906 -5.488 1 31.97 20 THR B C 1
ATOM 4880 O O . THR B 1 20 ? 5.684 45.438 -6.449 1 31.97 20 THR B O 1
ATOM 4883 N N . SER B 1 21 ? 6.523 45 -4.711 1 34.69 21 SER B N 1
ATOM 4884 C CA . SER B 1 21 ? 5.551 43.938 -4.652 1 34.69 21 SER B CA 1
ATOM 4885 C C . SER B 1 21 ? 4.133 44.469 -4.469 1 34.69 21 SER B C 1
ATOM 4887 O O . SER B 1 21 ? 3.195 44 -5.109 1 34.69 21 SER B O 1
ATOM 4889 N N . TYR B 1 22 ? 3.709 45.281 -3.236 1 43.53 22 TYR B N 1
ATOM 4890 C CA . TYR B 1 22 ? 2.479 46.062 -3.195 1 43.53 22 TYR B CA 1
ATOM 4891 C C . TYR B 1 22 ? 2.242 46.781 -4.52 1 43.53 22 TYR B C 1
ATOM 4893 O O . TYR B 1 22 ? 1.098 46.969 -4.938 1 43.53 22 TYR B O 1
ATOM 4901 N N . ARG B 1 23 ? 3.375 46.812 -5.168 1 50.12 23 ARG B N 1
ATOM 4902 C CA . ARG B 1 23 ? 3.582 47.688 -6.301 1 50.12 23 ARG B CA 1
ATOM 4903 C C . ARG B 1 23 ? 2.953 47.125 -7.57 1 50.12 23 ARG B C 1
ATOM 4905 O O . ARG B 1 23 ? 2.479 47.875 -8.422 1 50.12 23 ARG B O 1
ATOM 4912 N N . LEU B 1 24 ? 2.709 45.75 -7.375 1 58.84 24 LEU B N 1
ATOM 4913 C CA . LEU B 1 24 ? 2.23 45.281 -8.664 1 58.84 24 LEU B CA 1
ATOM 4914 C C . LEU B 1 24 ? 0.845 45.844 -8.977 1 58.84 24 LEU B C 1
ATOM 4916 O O . LEU B 1 24 ? 0.622 46.375 -10.055 1 58.84 24 LEU B O 1
ATOM 4920 N N . TYR B 1 25 ? -0.126 45.562 -7.918 1 76.56 25 TYR B N 1
ATOM 4921 C CA . TYR B 1 25 ? -1.462 46.062 -8.25 1 76.56 25 TYR B CA 1
ATOM 4922 C C . TYR B 1 25 ? -1.565 47.562 -8.047 1 76.56 25 TYR B C 1
ATOM 4924 O O . TYR B 1 25 ? -2.416 48.219 -8.648 1 76.56 25 TYR B O 1
ATOM 4932 N N . GLN B 1 26 ? -0.602 47.969 -7.195 1 78.25 26 GLN B N 1
ATOM 4933 C CA . GLN B 1 26 ? -0.587 49.406 -7.023 1 78.25 26 GLN B CA 1
ATOM 4934 C C . GLN B 1 26 ? -0.267 50.125 -8.336 1 78.25 26 GLN B C 1
ATOM 4936 O O . GLN B 1 26 ? -0.848 51.156 -8.641 1 78.25 26 GLN B O 1
ATOM 4941 N N . SER B 1 27 ? 0.544 49.375 -9.102 1 77.56 27 SER B N 1
ATOM 4942 C CA . SER B 1 27 ? 0.96 50 -10.359 1 77.56 27 SER B CA 1
ATOM 4943 C C . SER B 1 27 ? -0.123 49.844 -11.422 1 77.56 27 SER B C 1
ATOM 4945 O O . SER B 1 27 ? -0.048 50.5 -12.477 1 77.56 27 SER B O 1
ATOM 4947 N N . ARG B 1 28 ? -1.101 49.094 -11.109 1 87.44 28 ARG B N 1
ATOM 4948 C CA . ARG B 1 28 ? -2.133 48.844 -12.102 1 87.44 28 ARG B CA 1
ATOM 4949 C C . ARG B 1 28 ? -3.34 49.75 -11.906 1 87.44 28 ARG B C 1
ATOM 4951 O O . ARG B 1 28 ? -4.359 49.594 -12.578 1 87.44 28 ARG B O 1
ATOM 4958 N N . ILE B 1 29 ? -3.213 50.594 -10.945 1 91.38 29 ILE B N 1
ATOM 4959 C CA . ILE B 1 29 ? -4.238 51.625 -10.75 1 91.38 29 ILE B CA 1
ATOM 4960 C C . ILE B 1 29 ? -3.578 52.969 -10.602 1 91.38 29 ILE B C 1
ATOM 4962 O O . ILE B 1 29 ? -2.432 53.094 -10.156 1 91.38 29 ILE B O 1
ATOM 4966 N N . PRO B 1 30 ? -4.297 54.062 -11.102 1 90.56 30 PRO B N 1
ATOM 4967 C CA . PRO B 1 30 ? -3.707 55.406 -10.953 1 90.56 30 PRO B CA 1
ATOM 4968 C C . PRO B 1 30 ? -3.465 55.781 -9.492 1 90.56 30 PRO B C 1
ATOM 4970 O O . PRO B 1 30 ? -4.363 55.625 -8.656 1 90.56 30 PRO B O 1
ATOM 4973 N N . ASN B 1 31 ? -2.195 56.156 -9.156 1 85 31 ASN B N 1
ATOM 4974 C CA . ASN B 1 31 ? -1.772 56.594 -7.832 1 85 31 ASN B CA 1
ATOM 4975 C C . ASN B 1 31 ? -1.92 55.469 -6.801 1 85 31 ASN B C 1
ATOM 4977 O O . ASN B 1 31 ? -2.227 55.75 -5.637 1 85 31 ASN B O 1
ATOM 4981 N N . GLY B 1 32 ? -1.869 54.312 -7.258 1 86.75 32 GLY B N 1
ATOM 4982 C CA . GLY B 1 32 ? -2.059 53.188 -6.371 1 86.75 32 GLY B CA 1
ATOM 4983 C C . GLY B 1 32 ? -1.109 53.188 -5.188 1 86.75 32 GLY B C 1
ATOM 4984 O O . GLY B 1 32 ? -1.404 52.594 -4.145 1 86.75 32 GLY B O 1
ATOM 4985 N N . ASP B 1 33 ? 0.06 53.875 -5.309 1 74.81 33 ASP B N 1
ATOM 4986 C CA . ASP B 1 33 ? 1.062 53.938 -4.25 1 74.81 33 ASP B CA 1
ATOM 4987 C C . ASP B 1 33 ? 0.975 55.25 -3.469 1 74.81 33 ASP B C 1
ATOM 4989 O O . ASP B 1 33 ? 1.895 55.594 -2.723 1 74.81 33 ASP B O 1
ATOM 4993 N N . ALA B 1 34 ? -0.15 55.938 -3.633 1 79.06 34 ALA B N 1
ATOM 4994 C CA . ALA B 1 34 ? -0.254 57.25 -2.986 1 79.06 34 ALA B CA 1
ATOM 4995 C C . ALA B 1 34 ? -1.647 57.469 -2.402 1 79.06 34 ALA B C 1
ATOM 4997 O O . ALA B 1 34 ? -2.004 58.594 -2.023 1 79.06 34 ALA B O 1
ATOM 4998 N N . VAL B 1 35 ? -2.373 56.375 -2.307 1 88 35 VAL B N 1
ATOM 4999 C CA . VAL B 1 35 ? -3.721 56.531 -1.77 1 88 35 VAL B CA 1
ATOM 5000 C C . VAL B 1 35 ? -3.65 56.844 -0.28 1 88 35 VAL B C 1
ATOM 5002 O O . VAL B 1 35 ? -3.102 56.094 0.508 1 88 35 VAL B O 1
ATOM 5005 N N . PRO B 1 36 ? -4.117 57.969 0.105 1 82.5 36 PRO B N 1
ATOM 5006 C CA . PRO B 1 36 ? -3.934 58.406 1.488 1 82.5 36 PRO B CA 1
ATOM 5007 C C . PRO B 1 36 ? -4.742 57.594 2.486 1 82.5 36 PRO B C 1
ATOM 5009 O O . PRO B 1 36 ? -5.84 57.125 2.164 1 82.5 36 PRO B O 1
ATOM 5012 N N . PHE B 1 37 ? -4.156 57.375 3.629 1 82.88 37 PHE B N 1
ATOM 5013 C CA . PHE B 1 37 ? -4.887 56.906 4.793 1 82.88 37 PHE B CA 1
ATOM 5014 C C . PHE B 1 37 ? -5.836 57.969 5.324 1 82.88 37 PHE B C 1
ATOM 5016 O O . PHE B 1 37 ? -5.422 59.094 5.582 1 82.88 37 PHE B O 1
ATOM 5023 N N . PRO B 1 38 ? -7.055 57.656 5.402 1 86 38 PRO B N 1
ATOM 5024 C CA . PRO B 1 38 ? -8.008 58.719 5.734 1 86 38 PRO B CA 1
ATOM 5025 C C . PRO B 1 38 ? -7.754 59.344 7.113 1 86 38 PRO B C 1
ATOM 5027 O O . PRO B 1 38 ? -7.973 60.531 7.312 1 86 38 PRO B O 1
ATOM 5030 N N . CYS B 1 39 ? -7.242 58.562 8.023 1 78.12 39 CYS B N 1
ATOM 5031 C CA . CYS B 1 39 ? -7.176 59.062 9.391 1 78.12 39 CYS B CA 1
ATOM 5032 C C . CYS B 1 39 ? -5.738 59.094 9.898 1 78.12 39 CYS B C 1
ATOM 5034 O O . CYS B 1 39 ? -5.5 59.312 11.094 1 78.12 39 CYS B O 1
ATOM 5036 N N . LYS B 1 40 ? -4.855 58.719 9.172 1 73.69 40 LYS B N 1
ATOM 5037 C CA . LYS B 1 40 ? -3.438 58.812 9.516 1 73.69 40 LYS B CA 1
ATOM 5038 C C . LYS B 1 40 ? -2.689 59.719 8.555 1 73.69 40 LYS B C 1
ATOM 5040 O O . LYS B 1 40 ? -2.385 59.344 7.422 1 73.69 40 LYS B O 1
ATOM 5045 N N . PRO B 1 41 ? -2.504 61.031 9.141 1 64.31 41 PRO B N 1
ATOM 5046 C CA . PRO B 1 41 ? -1.848 62 8.266 1 64.31 41 PRO B CA 1
ATOM 5047 C C . PRO B 1 41 ? -0.502 61.5 7.738 1 64.31 41 PRO B C 1
ATOM 5049 O O . PRO B 1 41 ? 0.243 60.844 8.453 1 64.31 41 PRO B O 1
ATOM 5052 N N . ASN B 1 42 ? -0.221 61.719 6.492 1 62.06 42 ASN B N 1
ATOM 5053 C CA . ASN B 1 42 ? 1.024 61.406 5.797 1 62.06 42 ASN B CA 1
ATOM 5054 C C . ASN B 1 42 ? 1.218 59.906 5.652 1 62.06 42 ASN B C 1
ATOM 5056 O O . ASN B 1 42 ? 2.348 59.438 5.527 1 62.06 42 ASN B O 1
ATOM 5060 N N . SER B 1 43 ? 0.14 59.156 5.855 1 71.38 43 SER B N 1
ATOM 5061 C CA . SER B 1 43 ? 0.175 57.719 5.645 1 71.38 43 SER B CA 1
ATOM 5062 C C . SER B 1 43 ? -0.631 57.312 4.414 1 71.38 43 SER B C 1
ATOM 5064 O O . SER B 1 43 ? -1.547 58.031 4.004 1 71.38 43 SER B O 1
ATOM 5066 N N . ILE B 1 44 ? -0.207 56.125 3.797 1 76.31 44 ILE B N 1
ATOM 5067 C CA . ILE B 1 44 ? -0.898 55.656 2.602 1 76.31 44 ILE B CA 1
ATOM 5068 C C . ILE B 1 44 ? -1.591 54.344 2.893 1 76.31 44 ILE B C 1
ATOM 5070 O O . ILE B 1 44 ? -1.156 53.594 3.766 1 76.31 44 ILE B O 1
ATOM 5074 N N . TRP B 1 45 ? -2.764 54.156 2.352 1 84.31 45 TRP B N 1
ATOM 5075 C CA . TRP B 1 45 ? -3.402 52.844 2.32 1 84.31 45 TRP B CA 1
ATOM 5076 C C . TRP B 1 45 ? -2.771 51.969 1.253 1 84.31 45 TRP B C 1
ATOM 5078 O O . TRP B 1 45 ? -3.086 52.062 0.067 1 84.31 45 TRP B O 1
ATOM 5088 N N . GLN B 1 46 ? -1.877 51.094 1.679 1 75.12 46 GLN B N 1
ATOM 5089 C CA . GLN B 1 46 ? -1.038 50.344 0.751 1 75.12 46 GLN B CA 1
ATOM 5090 C C . GLN B 1 46 ? -1.871 49.375 -0.078 1 75.12 46 GLN B C 1
ATOM 5092 O O . GLN B 1 46 ? -1.66 49.219 -1.285 1 75.12 46 GLN B O 1
ATOM 5097 N N . GLY B 1 47 ? -2.762 48.688 0.545 1 81.56 47 GLY B N 1
ATOM 5098 C CA . GLY B 1 47 ? -3.621 47.719 -0.133 1 81.56 47 GLY B CA 1
ATOM 5099 C C . GLY B 1 47 ? -4.973 48.281 -0.513 1 81.56 47 GLY B C 1
ATOM 5100 O O . GLY B 1 47 ? -5.992 47.938 0.083 1 81.56 47 GLY B O 1
ATOM 5101 N N . VAL B 1 48 ? -5 49.062 -1.545 1 87.62 48 VAL B N 1
ATOM 5102 C CA . VAL B 1 48 ? -6.133 49.906 -1.898 1 87.62 48 VAL B CA 1
ATOM 5103 C C . VAL B 1 48 ? -7.379 49.031 -2.1 1 87.62 48 VAL B C 1
ATOM 5105 O O . VAL B 1 48 ? -8.492 49.469 -1.804 1 87.62 48 VAL B O 1
ATOM 5108 N N . GLY B 1 49 ? -7.105 47.875 -2.529 1 88.81 49 GLY B N 1
ATOM 5109 C CA . GLY B 1 49 ? -8.242 47 -2.82 1 88.81 49 GLY B CA 1
ATOM 5110 C C . GLY B 1 49 ? -8.719 46.219 -1.615 1 88.81 49 GLY B C 1
ATOM 5111 O O . GLY B 1 49 ? -9.656 45.438 -1.72 1 88.81 49 GLY B O 1
ATOM 5112 N N . HIS B 1 50 ? -8.047 46.469 -0.458 1 83.88 50 HIS B N 1
ATOM 5113 C CA . HIS B 1 50 ? -8.352 45.656 0.724 1 83.88 50 HIS B CA 1
ATOM 5114 C C . HIS B 1 50 ? -8.867 46.531 1.86 1 83.88 50 HIS B C 1
ATOM 5116 O O . HIS B 1 50 ? -8.633 47.75 1.874 1 83.88 50 HIS B O 1
ATOM 5122 N N . PHE B 1 51 ? -9.641 45.969 2.719 1 82.69 51 PHE B N 1
ATOM 5123 C CA . PHE B 1 51 ? -10.156 46.656 3.889 1 82.69 51 PHE B CA 1
ATOM 5124 C C . PHE B 1 51 ? -9.016 47.062 4.828 1 82.69 51 PHE B C 1
ATOM 5126 O O . PHE B 1 51 ? -9.094 48.062 5.527 1 82.69 51 PHE B O 1
ATOM 5133 N N . LYS B 1 52 ? -8.008 46.344 4.715 1 75.75 52 LYS B N 1
ATOM 5134 C CA . LYS B 1 52 ? -6.82 46.656 5.5 1 75.75 52 LYS B CA 1
ATOM 5135 C C . LYS B 1 52 ? -5.797 47.438 4.668 1 75.75 52 LYS B C 1
ATOM 5137 O O . LYS B 1 52 ? -5.539 47.094 3.512 1 75.75 52 LYS B O 1
ATOM 5142 N N . ASP B 1 53 ? -5.254 48.406 5.344 1 79.12 53 ASP B N 1
ATOM 5143 C CA . ASP B 1 53 ? -4.391 49.312 4.602 1 79.12 53 ASP B CA 1
ATOM 5144 C C . ASP B 1 53 ? -3.133 48.594 4.105 1 79.12 53 ASP B C 1
ATOM 5146 O O . ASP B 1 53 ? -2.529 49.031 3.113 1 79.12 53 ASP B O 1
ATOM 5150 N N . GLU B 1 54 ? -2.803 47.531 4.734 1 69.88 54 GLU B N 1
ATOM 5151 C CA . GLU B 1 54 ? -1.574 46.844 4.379 1 69.88 54 GLU B CA 1
ATOM 5152 C C . GLU B 1 54 ? -1.798 45.906 3.199 1 69.88 54 GLU B C 1
ATOM 5154 O O . GLU B 1 54 ? -0.843 45.344 2.654 1 69.88 54 GLU B O 1
ATOM 5159 N N . GLY B 1 55 ? -3.006 45.812 2.727 1 70.44 55 GLY B N 1
ATOM 5160 C CA . GLY B 1 55 ? -3.303 45.062 1.532 1 70.44 55 GLY B CA 1
ATOM 5161 C C . GLY B 1 55 ? -3.574 43.594 1.821 1 70.44 55 GLY B C 1
ATOM 5162 O O . GLY B 1 55 ? -3.521 42.75 0.917 1 70.44 55 GLY B O 1
ATOM 5163 N N . THR B 1 56 ? -3.746 43.312 3.016 1 63.94 56 THR B N 1
ATOM 5164 C CA . THR B 1 56 ? -4.031 41.938 3.385 1 63.94 56 THR B CA 1
ATOM 5165 C C . THR B 1 56 ? -5.508 41.75 3.725 1 63.94 56 THR B C 1
ATOM 5167 O O . THR B 1 56 ? -6.238 42.75 3.877 1 63.94 56 THR B O 1
ATOM 5170 N N . GLY B 1 57 ? -6.031 40.594 3.627 1 63.69 57 GLY B N 1
ATOM 5171 C CA . GLY B 1 57 ? -7.402 40.312 4.027 1 63.69 57 GLY B CA 1
ATOM 5172 C C . GLY B 1 57 ? -8.398 40.469 2.896 1 63.69 57 GLY B C 1
ATOM 5173 O O . GLY B 1 57 ? -8.07 40.219 1.735 1 63.69 57 GLY B O 1
ATOM 5174 N N . TYR B 1 58 ? -9.609 40.75 3.336 1 73.12 58 TYR B N 1
ATOM 5175 C CA . TYR B 1 58 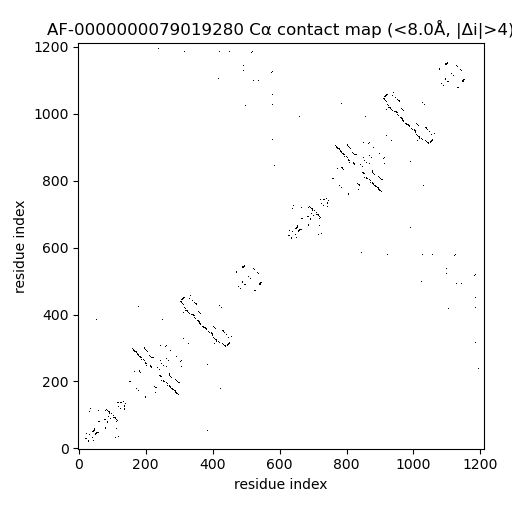? -10.719 40.844 2.398 1 73.12 58 TYR B CA 1
ATOM 5176 C C . TYR B 1 58 ? -10.578 42.062 1.484 1 73.12 58 TYR B C 1
ATOM 5178 O O . TYR B 1 58 ? -10.102 43.094 1.914 1 73.12 58 TYR B O 1
ATOM 5186 N N . ARG B 1 59 ? -10.977 41.688 0.308 1 83.25 59 ARG B N 1
ATOM 5187 C CA . ARG B 1 59 ? -11.047 42.812 -0.63 1 83.25 59 ARG B CA 1
ATOM 5188 C C . ARG B 1 59 ? -12.172 43.781 -0.255 1 83.25 59 ARG B C 1
ATOM 5190 O O . ARG B 1 59 ? -13.25 43.344 0.165 1 83.25 59 ARG B O 1
ATOM 5197 N N . ASN B 1 60 ? -11.961 44.969 -0.326 1 87.25 60 ASN B N 1
ATOM 5198 C CA . ASN B 1 60 ? -13.008 45.969 -0.206 1 87.25 60 ASN B CA 1
ATOM 5199 C C . ASN B 1 60 ? -13.75 46.188 -1.522 1 87.25 60 ASN B C 1
ATOM 5201 O O . ASN B 1 60 ? -13.445 45.531 -2.518 1 87.25 60 ASN B O 1
ATOM 5205 N N . PRO B 1 61 ? -14.797 46.969 -1.524 1 89.25 61 PRO B N 1
ATOM 5206 C CA . PRO B 1 61 ? -15.617 47.094 -2.73 1 89.25 61 PRO B CA 1
ATOM 5207 C C . PRO B 1 61 ? -14.797 47.469 -3.963 1 89.25 61 PRO B C 1
ATOM 5209 O O . PRO B 1 61 ? -15.07 47 -5.062 1 89.25 61 PRO B O 1
ATOM 5212 N N . PHE B 1 62 ? -13.797 48.281 -3.783 1 93.94 62 PHE B N 1
ATOM 5213 C CA . PHE B 1 62 ? -12.945 48.594 -4.914 1 93.94 62 PHE B CA 1
ATOM 5214 C C . PHE B 1 62 ? -12.148 47.375 -5.367 1 93.94 62 PHE B C 1
ATOM 5216 O O . PHE B 1 62 ? -12.039 47.125 -6.566 1 93.94 62 PHE B O 1
ATOM 5223 N N . GLY B 1 63 ? -11.57 46.719 -4.324 1 90.94 63 GLY B N 1
ATOM 5224 C CA . GLY B 1 63 ? -10.836 45.5 -4.641 1 90.94 63 GLY B CA 1
ATOM 5225 C C . GLY B 1 63 ? -11.664 44.469 -5.387 1 90.94 63 GLY B C 1
ATOM 5226 O O . GLY B 1 63 ? -11.172 43.844 -6.312 1 90.94 63 GLY B O 1
ATOM 5227 N N . ALA B 1 64 ? -12.906 44.312 -5 1 89.56 64 ALA B N 1
ATOM 5228 C CA . ALA B 1 64 ? -13.82 43.406 -5.672 1 89.56 64 ALA B CA 1
ATOM 5229 C C . ALA B 1 64 ? -14.078 43.844 -7.113 1 89.56 64 ALA B C 1
ATOM 5231 O O . ALA B 1 64 ? -14.07 43 -8.031 1 89.56 64 ALA B O 1
ATOM 5232 N N . ASP B 1 65 ? -14.328 45.094 -7.332 1 93.88 65 ASP B N 1
ATOM 5233 C CA . ASP B 1 65 ? -14.547 45.625 -8.672 1 93.88 65 ASP B CA 1
ATOM 5234 C C . ASP B 1 65 ? -13.297 45.469 -9.539 1 93.88 65 ASP B C 1
ATOM 5236 O O . ASP B 1 65 ? -13.398 45.156 -10.727 1 93.88 65 ASP B O 1
ATOM 5240 N N . PHE B 1 66 ? -12.188 45.656 -8.828 1 93.19 66 PHE B N 1
ATOM 5241 C CA . PHE B 1 66 ? -10.906 45.531 -9.516 1 93.19 66 PHE B CA 1
ATOM 5242 C C . PHE B 1 66 ? -10.711 44.094 -9.984 1 93.19 66 PHE B C 1
ATOM 5244 O O . PHE B 1 66 ? -10.289 43.844 -11.117 1 93.19 66 PHE B O 1
ATOM 5251 N N . GLU B 1 67 ? -11.062 43.219 -9.164 1 88.75 67 GLU B N 1
ATOM 5252 C CA . GLU B 1 67 ? -10.977 41.812 -9.5 1 88.75 67 GLU B CA 1
ATOM 5253 C C . GLU B 1 67 ? -11.898 41.438 -10.672 1 88.75 67 GLU B C 1
ATOM 5255 O O . GLU B 1 67 ? -11.508 40.719 -11.57 1 88.75 67 GLU B O 1
ATOM 5260 N N . LYS B 1 68 ? -13.078 41.906 -10.68 1 89.19 68 LYS B N 1
ATOM 5261 C CA . LYS B 1 68 ? -14.07 41.656 -11.719 1 89.19 68 LYS B CA 1
ATOM 5262 C C . LYS B 1 68 ? -13.586 42.156 -13.07 1 89.19 68 LYS B C 1
ATOM 5264 O O . LYS B 1 68 ? -13.922 41.594 -14.109 1 89.19 68 LYS B O 1
ATOM 5269 N N . GLU B 1 69 ? -12.781 43.188 -13.031 1 91.56 69 GLU B N 1
ATOM 5270 C CA . GLU B 1 69 ? -12.273 43.781 -14.258 1 91.56 69 GLU B CA 1
ATOM 5271 C C . GLU B 1 69 ? -10.93 43.156 -14.664 1 91.56 69 GLU B C 1
ATOM 5273 O O . GLU B 1 69 ? -10.211 43.719 -15.492 1 91.56 69 GLU B O 1
ATOM 5278 N N . GLY B 1 70 ? -10.602 42 -14.008 1 87.25 70 GLY B N 1
ATOM 5279 C CA . GLY B 1 70 ? -9.406 41.281 -14.398 1 87.25 70 GLY B CA 1
ATOM 5280 C C . GLY B 1 70 ? -8.133 41.875 -13.828 1 87.25 70 GLY B C 1
ATOM 5281 O O . GLY B 1 70 ? -7.059 41.719 -14.414 1 87.25 70 GLY B O 1
ATOM 5282 N N . LYS B 1 71 ? -8.227 42.75 -12.789 1 87.94 71 LYS B N 1
ATOM 5283 C CA . LYS B 1 71 ? -7.105 43.344 -12.086 1 87.94 71 LYS B CA 1
ATOM 5284 C C . LYS B 1 71 ? -6.328 44.312 -13 1 87.94 71 LYS B C 1
ATOM 5286 O O . LYS B 1 71 ? -5.098 44.344 -12.953 1 87.94 71 LYS B O 1
ATOM 5291 N N . ILE B 1 72 ? -7.121 44.875 -13.891 1 89.75 72 ILE B N 1
ATOM 5292 C CA . ILE B 1 72 ? -6.578 45.906 -14.758 1 89.75 72 ILE B CA 1
ATOM 5293 C C . ILE B 1 72 ? -7.445 47.156 -14.664 1 89.75 72 ILE B C 1
ATOM 5295 O O . ILE B 1 72 ? -8.648 47.062 -14.406 1 89.75 72 ILE B O 1
ATOM 5299 N N . TRP B 1 73 ? -6.867 48.344 -14.836 1 93.62 73 TRP B N 1
ATOM 5300 C CA . TRP B 1 73 ? -7.566 49.625 -14.805 1 93.62 73 TRP B CA 1
ATOM 5301 C C . TRP B 1 73 ? -8.328 49.844 -16.109 1 93.62 73 TRP B C 1
ATOM 5303 O O . TRP B 1 73 ? -7.73 50.25 -17.125 1 93.62 73 TRP B O 1
ATOM 5313 N N . THR B 1 74 ? -9.578 49.5 -16.109 1 94.12 74 THR B N 1
ATOM 5314 C CA . THR B 1 74 ? -10.438 49.656 -17.281 1 94.12 74 THR B CA 1
ATOM 5315 C C . THR B 1 74 ? -11.281 50.938 -17.172 1 94.12 74 THR B C 1
ATOM 5317 O O . THR B 1 74 ? -11.367 51.531 -16.094 1 94.12 74 THR B O 1
ATOM 5320 N N . GLN B 1 75 ? -11.898 51.281 -18.344 1 94.31 75 GLN B N 1
ATOM 5321 C CA . GLN B 1 75 ? -12.812 52.438 -18.344 1 94.31 75 GLN B CA 1
ATOM 5322 C C . GLN B 1 75 ? -14.016 52.156 -17.438 1 94.31 75 GLN B C 1
ATOM 5324 O O . GLN B 1 75 ? -14.477 53.062 -16.719 1 94.31 75 GLN B O 1
ATOM 5329 N N . ALA B 1 76 ? -14.438 50.906 -17.453 1 95.25 76 ALA B N 1
ATOM 5330 C CA . ALA B 1 76 ? -15.578 50.531 -16.625 1 95.25 76 ALA B CA 1
ATOM 5331 C C . ALA B 1 76 ? -15.25 50.656 -15.141 1 95.25 76 ALA B C 1
ATOM 5333 O O . ALA B 1 76 ? -16.047 51.188 -14.359 1 95.25 76 ALA B O 1
ATOM 5334 N N . LEU B 1 77 ? -14.07 50.25 -14.719 1 96.12 77 LEU B N 1
ATOM 5335 C CA . LEU B 1 77 ? -13.633 50.344 -13.328 1 96.12 77 LEU B CA 1
ATOM 5336 C C . LEU B 1 77 ? -13.469 51.812 -12.93 1 96.12 77 LEU B C 1
ATOM 5338 O O . LEU B 1 77 ? -13.875 52.219 -11.836 1 96.12 77 LEU B O 1
ATOM 5342 N N . CYS B 1 78 ? -12.891 52.562 -13.766 1 96.31 78 CYS B N 1
ATOM 5343 C CA . CYS B 1 78 ? -12.625 53.969 -13.539 1 96.31 78 CYS B CA 1
ATOM 5344 C C . CYS B 1 78 ? -13.914 54.719 -13.273 1 96.31 78 CYS B C 1
ATOM 5346 O O . CYS B 1 78 ? -13.977 55.562 -12.352 1 96.31 78 CYS B O 1
ATOM 5348 N N . GLN B 1 79 ? -14.945 54.375 -14.047 1 95.62 79 GLN B N 1
ATOM 5349 C CA . GLN B 1 79 ? -16.203 55.125 -14 1 95.62 79 GLN B CA 1
ATOM 5350 C C . GLN B 1 79 ? -17.078 54.656 -12.852 1 95.62 79 GLN B C 1
ATOM 5352 O O . GLN B 1 79 ? -18.047 55.344 -12.477 1 95.62 79 GLN B O 1
ATOM 5357 N N . LYS B 1 80 ? -16.703 53.656 -12.227 1 96.06 80 LYS B N 1
ATOM 5358 C CA . LYS B 1 80 ? -17.516 53.094 -11.141 1 96.06 80 LYS B CA 1
ATOM 5359 C C . LYS B 1 80 ? -17.312 53.906 -9.859 1 96.06 80 LYS B C 1
ATOM 5361 O O . LYS B 1 80 ? -16.266 54.5 -9.641 1 96.06 80 LYS B O 1
ATOM 5366 N N . ASP B 1 81 ? -18.344 53.938 -9.117 1 95.31 81 ASP B N 1
ATOM 5367 C CA . ASP B 1 81 ? -18.344 54.469 -7.75 1 95.31 81 ASP B CA 1
ATOM 5368 C C . ASP B 1 81 ? -18.406 53.312 -6.738 1 95.31 81 ASP B C 1
ATOM 5370 O O . ASP B 1 81 ? -19.5 52.969 -6.254 1 95.31 81 ASP B O 1
ATOM 5374 N N . SER B 1 82 ? -17.188 52.812 -6.438 1 94.25 82 SER B N 1
ATOM 5375 C CA . SER B 1 82 ? -17.125 51.531 -5.727 1 94.25 82 SER B CA 1
ATOM 5376 C C . SER B 1 82 ? -17.641 51.688 -4.297 1 94.25 82 SER B C 1
ATOM 5378 O O . SER B 1 82 ? -18.172 50.719 -3.723 1 94.25 82 SER B O 1
ATOM 5380 N N . ASP B 1 83 ? -17.453 52.844 -3.623 1 92.12 83 ASP B N 1
ATOM 5381 C CA . ASP B 1 83 ? -17.875 52.969 -2.232 1 92.12 83 ASP B CA 1
ATOM 5382 C C . ASP B 1 83 ? -19.156 53.781 -2.131 1 92.12 83 ASP B C 1
ATOM 5384 O O . ASP B 1 83 ? -19.688 54 -1.035 1 92.12 83 ASP B O 1
ATOM 5388 N N . GLY B 1 84 ? -19.641 54.344 -3.283 1 90.88 84 GLY B N 1
ATOM 5389 C CA . GLY B 1 84 ? -20.953 54.969 -3.361 1 90.88 84 GLY B CA 1
ATOM 5390 C C . GLY B 1 84 ? -21 56.375 -2.756 1 90.88 84 GLY B C 1
ATOM 5391 O O . GLY B 1 84 ? -22.031 56.781 -2.223 1 90.88 84 GLY B O 1
ATOM 5392 N N . ASP B 1 85 ? -19.906 57.031 -2.646 1 92.06 85 ASP B N 1
ATOM 5393 C CA . ASP B 1 85 ? -19.922 58.344 -2.025 1 92.06 85 ASP B CA 1
ATOM 5394 C C . ASP B 1 85 ? -20.094 59.438 -3.072 1 92.06 85 ASP B C 1
ATOM 5396 O O . ASP B 1 85 ? -20 60.625 -2.754 1 92.06 85 ASP B O 1
ATOM 5400 N N . GLY B 1 86 ? -20.344 59 -4.348 1 91.94 86 GLY B N 1
ATOM 5401 C CA . GLY B 1 86 ? -20.641 59.969 -5.398 1 91.94 86 GLY B CA 1
ATOM 5402 C C . GLY B 1 86 ? -19.422 60.281 -6.254 1 91.94 86 GLY B C 1
ATOM 5403 O O . GLY B 1 86 ? -19.547 61 -7.25 1 91.94 86 GLY B O 1
ATOM 5404 N N . GLN B 1 87 ? -18.297 59.844 -5.84 1 94.25 87 GLN B N 1
ATOM 5405 C CA . GLN B 1 87 ? -17.094 60.031 -6.629 1 94.25 87 GLN B CA 1
ATOM 5406 C C . GLN B 1 87 ? -16.703 58.719 -7.336 1 94.25 87 GLN B C 1
ATOM 5408 O O . GLN B 1 87 ? -16.75 57.656 -6.738 1 94.25 87 GLN B O 1
ATOM 5413 N N . THR B 1 88 ? -16.406 58.812 -8.641 1 95.75 88 THR B N 1
ATOM 5414 C CA . THR B 1 88 ? -15.938 57.656 -9.359 1 95.75 88 THR B CA 1
ATOM 5415 C C . THR B 1 88 ? -14.547 57.219 -8.891 1 95.75 88 THR B C 1
ATOM 5417 O O . THR B 1 88 ? -13.82 58.031 -8.297 1 95.75 88 THR B O 1
ATOM 5420 N N . ASN B 1 89 ? -14.148 55.969 -9.141 1 96.88 89 ASN B N 1
ATOM 5421 C CA . ASN B 1 89 ? -12.805 55.5 -8.812 1 96.88 89 ASN B CA 1
ATOM 5422 C C . ASN B 1 89 ? -11.734 56.344 -9.461 1 96.88 89 ASN B C 1
ATOM 5424 O O . ASN B 1 89 ? -10.703 56.625 -8.852 1 96.88 89 ASN B O 1
ATOM 5428 N N . GLY B 1 90 ? -12.039 56.75 -10.664 1 96.25 90 GLY B N 1
ATOM 5429 C CA . GLY B 1 90 ? -11.109 57.594 -11.391 1 96.25 90 GLY B CA 1
ATOM 5430 C C . GLY B 1 90 ? -10.883 58.938 -10.734 1 96.25 90 GLY B C 1
ATOM 5431 O O . GLY B 1 90 ? -9.75 59.406 -10.641 1 96.25 90 GLY B O 1
ATOM 5432 N N . GLN B 1 91 ? -11.961 59.562 -10.336 1 94.62 91 GLN B N 1
ATOM 5433 C CA . GLN B 1 91 ? -11.859 60.844 -9.641 1 94.62 91 GLN B CA 1
ATOM 5434 C C . GLN B 1 91 ? -11.047 60.719 -8.352 1 94.62 91 GLN B C 1
ATOM 5436 O O . GLN B 1 91 ? -10.242 61.594 -8.031 1 94.62 91 GLN B O 1
ATOM 5441 N N . GLU B 1 92 ? -11.18 59.594 -7.656 1 95 92 GLU B N 1
ATOM 5442 C CA . GLU B 1 92 ? -10.562 59.375 -6.348 1 95 92 GLU B CA 1
ATOM 5443 C C . GLU B 1 92 ? -9.094 59 -6.484 1 95 92 GLU B C 1
ATOM 5445 O O . GLU B 1 92 ? -8.273 59.312 -5.613 1 95 92 GLU B O 1
ATOM 5450 N N . LEU B 1 93 ? -8.781 58.344 -7.59 1 95.25 93 LEU B N 1
ATOM 5451 C CA . LEU B 1 93 ? -7.422 57.812 -7.75 1 95.25 93 LEU B CA 1
ATOM 5452 C C . LEU B 1 93 ? -6.629 58.688 -8.719 1 95.25 93 LEU B C 1
ATOM 5454 O O . LEU B 1 93 ? -5.496 58.375 -9.07 1 95.25 93 LEU B O 1
ATOM 5458 N N . GLY B 1 94 ? -7.234 59.812 -9.156 1 92.69 94 GLY B N 1
ATOM 5459 C CA . GLY B 1 94 ? -6.488 60.812 -9.914 1 92.69 94 GLY B CA 1
ATOM 5460 C C . GLY B 1 94 ? -6.566 60.625 -11.414 1 92.69 94 GLY B C 1
ATOM 5461 O O . GLY B 1 94 ? -5.668 61.031 -12.148 1 92.69 94 GLY B O 1
ATOM 5462 N N . ASP B 1 95 ? -7.641 59.906 -11.883 1 94.44 95 ASP B N 1
ATOM 5463 C CA . ASP B 1 95 ? -7.902 59.719 -13.312 1 94.44 95 ASP B CA 1
ATOM 5464 C C . ASP B 1 95 ? -9.352 60.031 -13.648 1 94.44 95 ASP B C 1
ATOM 5466 O O . ASP B 1 95 ? -10.078 59.188 -14.172 1 94.44 95 ASP B O 1
ATOM 5470 N N . PRO B 1 96 ? -9.727 61.25 -13.453 1 93.88 96 PRO B N 1
ATOM 5471 C CA . PRO B 1 96 ? -11.141 61.625 -13.602 1 93.88 96 PRO B CA 1
ATOM 5472 C C . PRO B 1 96 ? -11.672 61.406 -15.016 1 93.88 96 PRO B C 1
ATOM 5474 O O . PRO B 1 96 ? -12.875 61.188 -15.203 1 93.88 96 PRO B O 1
ATOM 5477 N N . ASN B 1 97 ? -10.766 61.406 -16.047 1 93 97 ASN B N 1
ATOM 5478 C CA . ASN B 1 97 ? -11.203 61.219 -17.438 1 93 97 ASN B CA 1
ATOM 5479 C C . ASN B 1 97 ? -10.984 59.812 -17.922 1 93 97 ASN B C 1
ATOM 5481 O O . ASN B 1 97 ? -11.234 59.5 -19.094 1 93 97 ASN B O 1
ATOM 5485 N N . CYS B 1 98 ? -10.484 58.906 -17.047 1 94.88 98 CYS B N 1
ATOM 5486 C CA . CYS B 1 98 ? -10.297 57.5 -17.312 1 94.88 98 CYS B CA 1
ATOM 5487 C C . CYS B 1 98 ? -9.414 57.281 -18.531 1 94.88 98 CYS B C 1
ATOM 5489 O O . CYS B 1 98 ? -9.742 56.469 -19.422 1 94.88 98 CYS B O 1
ATOM 5491 N N . VAL B 1 99 ? -8.289 57.969 -18.516 1 92.06 99 VAL B N 1
ATOM 5492 C CA . VAL B 1 99 ? -7.395 57.906 -19.672 1 92.06 99 VAL B CA 1
ATOM 5493 C C . VAL B 1 99 ? -6.051 57.312 -19.234 1 92.06 99 VAL B C 1
ATOM 5495 O O . VAL B 1 99 ? -5.176 57.062 -20.062 1 92.06 99 VAL B O 1
ATOM 5498 N N . TRP B 1 100 ? -5.848 57.125 -17.953 1 93 100 TRP B N 1
ATOM 5499 C CA . TRP B 1 100 ? -4.566 56.688 -17.422 1 93 100 TRP B CA 1
ATOM 5500 C C . TRP B 1 100 ? -4.258 55.25 -17.906 1 93 100 TRP B C 1
ATOM 5502 O O . TRP B 1 100 ? -5.152 54.406 -18 1 93 100 TRP B O 1
ATOM 5512 N N . LYS B 1 101 ? -3.055 54.938 -18.281 1 85.56 101 LYS B N 1
ATOM 5513 C CA . LYS B 1 101 ? -2.516 53.656 -18.625 1 85.56 101 LYS B CA 1
ATOM 5514 C C . LYS B 1 101 ? -1.362 53.25 -17.703 1 85.56 101 LYS B C 1
ATOM 5516 O O . LYS B 1 101 ? -0.603 54.125 -17.266 1 85.56 101 LYS B O 1
ATOM 5521 N N . GLU B 1 102 ? -1.35 52 -17.406 1 84.25 102 GLU B N 1
ATOM 5522 C CA . GLU B 1 102 ? -0.282 51.5 -16.547 1 84.25 102 GLU B CA 1
ATOM 5523 C C . GLU B 1 102 ? 1.085 52 -17.031 1 84.25 102 GLU B C 1
ATOM 5525 O O . GLU B 1 102 ? 1.375 51.969 -18.219 1 84.25 102 GLU B O 1
ATOM 5530 N N . GLY B 1 103 ? 1.816 52.5 -16.094 1 77.19 103 GLY B N 1
ATOM 5531 C CA . GLY B 1 103 ? 3.15 53 -16.422 1 77.19 103 GLY B CA 1
ATOM 5532 C C . GLY B 1 103 ? 3.201 54.469 -16.672 1 77.19 103 GLY B C 1
ATOM 5533 O O . GLY B 1 103 ? 4.277 55.031 -16.875 1 77.19 103 GLY B O 1
ATOM 5534 N N . THR B 1 104 ? 2.062 55.156 -16.766 1 79.94 104 THR B N 1
ATOM 5535 C CA . THR B 1 104 ? 2.029 56.594 -17 1 79.94 104 THR B CA 1
ATOM 5536 C C . THR B 1 104 ? 1.694 57.312 -15.703 1 79.94 104 THR B C 1
ATOM 5538 O O . THR B 1 104 ? 1.235 56.719 -14.734 1 79.94 104 THR B O 1
ATOM 5541 N N . VAL B 1 105 ? 2.066 58.625 -15.711 1 78.44 105 VAL B N 1
ATOM 5542 C CA . VAL B 1 105 ? 1.752 59.469 -14.562 1 78.44 105 VAL B CA 1
ATOM 5543 C C . VAL B 1 105 ? 0.287 59.875 -14.617 1 78.44 105 VAL B C 1
ATOM 5545 O O . VAL B 1 105 ? -0.186 60.344 -15.656 1 78.44 105 VAL B O 1
ATOM 5548 N N . PRO B 1 106 ? -0.385 59.656 -13.594 1 84.81 106 PRO B N 1
ATOM 5549 C CA . PRO B 1 106 ? -1.786 60.094 -13.586 1 84.81 106 PRO B CA 1
ATOM 5550 C C . PRO B 1 106 ? -1.946 61.594 -13.719 1 84.81 106 PRO B C 1
ATOM 5552 O O . PRO B 1 106 ? -1.031 62.344 -13.375 1 84.81 106 PRO B O 1
ATOM 5555 N N . THR B 1 107 ? -3.039 61.969 -14.227 1 84.25 107 THR B N 1
ATOM 5556 C CA . THR B 1 107 ? -3.307 63.375 -14.492 1 84.25 107 THR B CA 1
ATOM 5557 C C . THR B 1 107 ? -3.393 64.188 -13.188 1 84.25 107 THR B C 1
ATOM 5559 O O . THR B 1 107 ? -3.014 65.375 -13.141 1 84.25 107 THR B O 1
ATOM 5562 N N . GLN B 1 108 ? -3.895 63.594 -12.141 1 83.75 108 GLN B N 1
ATOM 5563 C CA . GLN B 1 108 ? -4.023 64.188 -10.828 1 83.75 108 GLN B CA 1
ATOM 5564 C C . GLN B 1 108 ? -3.281 63.406 -9.766 1 83.75 108 GLN B C 1
ATOM 5566 O O . GLN B 1 108 ? -3.477 62.188 -9.656 1 83.75 108 GLN B O 1
ATOM 5571 N N . THR B 1 109 ? -2.398 64.125 -9.102 1 82.12 109 THR B N 1
ATOM 5572 C CA . THR B 1 109 ? -1.626 63.438 -8.078 1 82.12 109 THR B CA 1
ATOM 5573 C C . THR B 1 109 ? -1.969 63.969 -6.684 1 82.12 109 THR B C 1
ATOM 5575 O O . THR B 1 109 ? -1.428 63.5 -5.684 1 82.12 109 THR B O 1
ATOM 5578 N N . ARG B 1 110 ? -2.746 65 -6.629 1 79.12 110 ARG B N 1
ATOM 5579 C CA . ARG B 1 110 ? -3.195 65.562 -5.363 1 79.12 110 ARG B CA 1
ATOM 5580 C C . ARG B 1 110 ? -4.707 65.438 -5.215 1 79.12 110 ARG B C 1
ATOM 5582 O O . ARG B 1 110 ? -5.41 65.125 -6.18 1 79.12 110 ARG B O 1
ATOM 5589 N N . GLY B 1 111 ? -5.109 65.625 -3.916 1 81.31 111 GLY B N 1
ATOM 5590 C CA . GLY B 1 111 ? -6.543 65.562 -3.668 1 81.31 111 GLY B CA 1
ATOM 5591 C C . GLY B 1 111 ? -7.109 64.125 -3.838 1 81.31 111 GLY B C 1
ATOM 5592 O O . GLY B 1 111 ? -8.25 63.969 -4.273 1 81.31 111 GLY B O 1
ATOM 5593 N N . LEU B 1 112 ? -6.316 63.125 -3.66 1 90.19 112 LEU B N 1
ATOM 5594 C CA . LEU B 1 112 ? -6.727 61.719 -3.779 1 90.19 112 LEU B CA 1
ATOM 5595 C C . LEU B 1 112 ? -7.559 61.312 -2.574 1 90.19 112 LEU B C 1
ATOM 5597 O O . LEU B 1 112 ? -7.453 61.906 -1.499 1 90.19 112 LEU B O 1
ATOM 5601 N N . SER B 1 113 ? -8.477 60.344 -2.742 1 91.06 113 SER B N 1
ATOM 5602 C CA . SER B 1 113 ? -9.219 59.656 -1.686 1 91.06 113 SER B CA 1
ATOM 5603 C C . SER B 1 113 ? -9.328 58.156 -1.96 1 91.06 113 SER B C 1
ATOM 5605 O O . SER B 1 113 ? -9.023 57.719 -3.064 1 91.06 113 SER B O 1
ATOM 5607 N N . HIS B 1 114 ? -9.523 57.406 -0.942 1 92.81 114 HIS B N 1
ATOM 5608 C CA . HIS B 1 114 ? -9.602 55.969 -1.077 1 92.81 114 HIS B CA 1
ATOM 5609 C C . HIS B 1 114 ? -10.867 55.531 -1.83 1 92.81 114 HIS B C 1
ATOM 5611 O O . HIS B 1 114 ? -11.969 55.969 -1.478 1 92.81 114 HIS B O 1
ATOM 5617 N N . PRO B 1 115 ? -10.812 54.719 -2.879 1 94.75 115 PRO B N 1
ATOM 5618 C CA . PRO B 1 115 ? -11.961 54.406 -3.734 1 94.75 115 PRO B CA 1
ATOM 5619 C C . PRO B 1 115 ? -12.961 53.469 -3.076 1 94.75 115 PRO B C 1
ATOM 5621 O O . PRO B 1 115 ? -14.062 53.281 -3.594 1 94.75 115 PRO B O 1
ATOM 5624 N N . ALA B 1 116 ? -12.555 53 -1.989 1 93.69 116 ALA B N 1
ATOM 5625 C CA . ALA B 1 116 ? -13.453 52.062 -1.317 1 93.69 116 ALA B CA 1
ATOM 5626 C C . ALA B 1 116 ? -13.883 52.594 0.047 1 93.69 116 ALA B C 1
ATOM 5628 O O . ALA B 1 116 ? -14.602 51.938 0.788 1 93.69 116 ALA B O 1
ATOM 5629 N N . ILE B 1 117 ? -13.328 53.656 0.466 1 92.75 117 ILE B N 1
ATOM 5630 C CA . ILE B 1 117 ? -13.719 54.281 1.716 1 92.75 117 ILE B CA 1
ATOM 5631 C C . ILE B 1 117 ? -14.523 55.562 1.418 1 92.75 117 ILE B C 1
ATOM 5633 O O . ILE B 1 117 ? -14.023 56.469 0.772 1 92.75 117 ILE B O 1
ATOM 5637 N N . CYS B 1 118 ? -15.734 55.562 1.913 1 93.44 118 CYS B N 1
ATOM 5638 C CA . CYS B 1 118 ? -16.625 56.719 1.741 1 93.44 118 CYS B CA 1
ATOM 5639 C C . CYS B 1 118 ? -15.984 58 2.275 1 93.44 118 CYS B C 1
ATOM 5641 O O . CYS B 1 118 ? -15.391 57.969 3.357 1 93.44 118 CYS B O 1
ATOM 5643 N N . ASP B 1 119 ? -16.016 59 1.489 1 87.88 119 ASP B N 1
ATOM 5644 C CA . ASP B 1 119 ? -15.43 60.281 1.857 1 87.88 119 ASP B CA 1
ATOM 5645 C C . ASP B 1 119 ? -16.5 61.344 2.002 1 87.88 119 ASP B C 1
ATOM 5647 O O . ASP B 1 119 ? -17.438 61.406 1.199 1 87.88 119 ASP B O 1
ATOM 5651 N N . PRO B 1 120 ? -16.453 62.469 2.977 1 85.25 120 PRO B N 1
ATOM 5652 C CA . PRO B 1 120 ? -15.5 62.531 4.09 1 85.25 120 PRO B CA 1
ATOM 5653 C C . PRO B 1 120 ? -15.625 61.344 5.043 1 85.25 120 PRO B C 1
ATOM 5655 O O . PRO B 1 120 ? -16.719 61.031 5.527 1 85.25 120 PRO B O 1
ATOM 5658 N N . TRP B 1 121 ? -14.484 60.688 5.316 1 89.5 121 TRP B N 1
ATOM 5659 C CA . TRP B 1 121 ? -14.477 59.375 5.898 1 89.5 121 TRP B CA 1
ATOM 5660 C C . TRP B 1 121 ? -15.133 59.375 7.273 1 89.5 121 TRP B C 1
ATOM 5662 O O . TRP B 1 121 ? -15.68 58.344 7.707 1 89.5 121 TRP B O 1
ATOM 5672 N N . ASP B 1 122 ? -15.086 60.562 7.945 1 83.56 122 ASP B N 1
ATOM 5673 C CA . ASP B 1 122 ? -15.562 60.656 9.32 1 83.56 122 ASP B CA 1
ATOM 5674 C C . ASP B 1 122 ? -16.906 61.344 9.391 1 83.56 122 ASP B C 1
ATOM 5676 O O . ASP B 1 122 ? -17.344 61.781 10.461 1 83.56 122 ASP B O 1
ATOM 5680 N N . SER B 1 123 ? -17.578 61.5 8.234 1 86.44 123 SER B N 1
ATOM 5681 C CA . SER B 1 123 ? -18.922 62.094 8.227 1 86.44 123 SER B CA 1
ATOM 5682 C C . SER B 1 123 ? -19.969 61.125 8.758 1 86.44 123 SER B C 1
ATOM 5684 O O . SER B 1 123 ? -19.781 59.906 8.656 1 86.44 123 SER B O 1
ATOM 5686 N N . PRO B 1 124 ? -21.016 61.688 9.359 1 86.25 124 PRO B N 1
ATOM 5687 C CA . PRO B 1 124 ? -22.078 60.812 9.836 1 86.25 124 PRO B CA 1
ATOM 5688 C C . PRO B 1 124 ? -22.656 59.906 8.727 1 86.25 124 PRO B C 1
ATOM 5690 O O . PRO B 1 124 ? -22.984 58.75 8.969 1 86.25 124 PRO B O 1
ATOM 5693 N N . LEU B 1 125 ? -22.781 60.469 7.586 1 89.38 125 LEU B N 1
ATOM 5694 C CA . LEU B 1 125 ? -23.281 59.688 6.453 1 89.38 125 LEU B CA 1
ATOM 5695 C C . LEU B 1 125 ? -22.344 58.531 6.125 1 89.38 125 LEU B C 1
ATOM 5697 O O . LEU B 1 125 ? -22.797 57.406 5.918 1 89.38 125 LEU B O 1
ATOM 5701 N N . CYS B 1 126 ? -21.078 58.719 6.043 1 92.12 126 CYS B N 1
ATOM 5702 C CA . CYS B 1 126 ? -20.109 57.688 5.695 1 92.12 126 CYS B CA 1
ATOM 5703 C C . CYS B 1 126 ? -19.938 56.688 6.836 1 92.12 126 CYS B C 1
ATOM 5705 O O . CYS B 1 126 ? -19.75 55.5 6.602 1 92.12 126 CYS B O 1
ATOM 5707 N N . PHE B 1 127 ? -19.906 57.156 8.031 1 89.31 127 PHE B N 1
ATOM 5708 C CA . PHE B 1 127 ? -19.797 56.281 9.195 1 89.31 127 PHE B CA 1
ATOM 5709 C C . PHE B 1 127 ? -20.922 55.25 9.227 1 89.31 127 PHE B C 1
ATOM 5711 O O . PHE B 1 127 ? -20.703 54.094 9.617 1 89.31 127 PHE B O 1
ATOM 5718 N N . SER B 1 128 ? -22.078 55.625 8.672 1 89.25 128 SER B N 1
ATOM 5719 C CA . SER B 1 128 ? -23.25 54.75 8.742 1 89.25 128 SER B CA 1
ATOM 5720 C C . SER B 1 128 ? -23.281 53.75 7.574 1 89.25 128 SER B C 1
ATOM 5722 O O . SER B 1 128 ? -24.078 52.812 7.566 1 89.25 128 SER B O 1
ATOM 5724 N N . LYS B 1 129 ? -22.422 53.969 6.637 1 91.44 129 LYS B N 1
ATOM 5725 C CA . LYS B 1 129 ? -22.406 53.062 5.477 1 91.44 129 LYS B CA 1
ATOM 5726 C C . LYS B 1 129 ? -22.031 51.625 5.887 1 91.44 129 LYS B C 1
ATOM 5728 O O . LYS B 1 129 ? -21.062 51.438 6.609 1 91.44 129 LYS B O 1
ATOM 5733 N N . THR B 1 130 ? -22.828 50.719 5.441 1 87.06 130 THR B N 1
ATOM 5734 C CA . THR B 1 130 ? -22.625 49.312 5.758 1 87.06 130 THR B CA 1
ATOM 5735 C C . THR B 1 130 ? -21.406 48.75 5.016 1 87.06 130 THR B C 1
ATOM 5737 O O . THR B 1 130 ? -21.188 49.062 3.84 1 87.06 130 THR B O 1
ATOM 5740 N N . VAL B 1 131 ? -20.5 48.062 5.75 1 83.06 131 VAL B N 1
ATOM 5741 C CA . VAL B 1 131 ? -19.391 47.344 5.137 1 83.06 131 VAL B CA 1
ATOM 5742 C C . VAL B 1 131 ? -19.672 45.844 5.199 1 83.06 131 VAL B C 1
ATOM 5744 O O . VAL B 1 131 ? -20.203 45.344 6.199 1 83.06 131 VAL B O 1
ATOM 5747 N N . THR B 1 132 ? -19.594 45.094 4.027 1 73.06 132 THR B N 1
ATOM 5748 C CA . THR B 1 132 ? -19.984 43.688 3.975 1 73.06 132 THR B CA 1
ATOM 5749 C C . THR B 1 132 ? -18.75 42.812 3.912 1 73.06 132 THR B C 1
ATOM 5751 O O . THR B 1 132 ? -17.688 43.25 3.479 1 73.06 132 THR B O 1
ATOM 5754 N N . ASN B 1 133 ? -18.875 41.656 4.426 1 60.47 133 ASN B N 1
ATOM 5755 C CA . ASN B 1 133 ? -17.938 40.531 4.277 1 60.47 133 ASN B CA 1
ATOM 5756 C C . ASN B 1 133 ? -16.719 40.719 5.172 1 60.47 133 ASN B C 1
ATOM 5758 O O . ASN B 1 133 ? -15.648 40.188 4.871 1 60.47 133 ASN B O 1
ATOM 5762 N N . ILE B 1 134 ? -16.938 41.75 6.125 1 65.44 134 ILE B N 1
ATOM 5763 C CA . ILE B 1 134 ? -15.867 41.906 7.098 1 65.44 134 ILE B CA 1
ATOM 5764 C C . ILE B 1 134 ? -16.453 42.094 8.492 1 65.44 134 ILE B C 1
ATOM 5766 O O . ILE B 1 134 ? -17.672 42.156 8.648 1 65.44 134 ILE B O 1
ATOM 5770 N N . LYS B 1 135 ? -15.602 42.094 9.477 1 67.12 135 LYS B N 1
ATOM 5771 C CA . LYS B 1 135 ? -16.031 42.094 10.875 1 67.12 135 LYS B CA 1
ATOM 5772 C C . LYS B 1 135 ? -16.719 43.406 11.242 1 67.12 135 LYS B C 1
ATOM 5774 O O . LYS B 1 135 ? -17.391 43.5 12.273 1 67.12 135 LYS B O 1
ATOM 5779 N N . TYR B 1 136 ? -16.609 44.312 10.445 1 77.69 136 TYR B N 1
ATOM 5780 C CA . TYR B 1 136 ? -17.156 45.625 10.758 1 77.69 136 TYR B CA 1
ATOM 5781 C C . TYR B 1 136 ? -18.562 45.781 10.188 1 77.69 136 TYR B C 1
ATOM 5783 O O . TYR B 1 136 ? -18.859 45.25 9.109 1 77.69 136 TYR B O 1
ATOM 5791 N N . ILE B 1 137 ? -19.406 46.312 10.93 1 79.62 137 ILE B N 1
ATOM 5792 C CA . ILE B 1 137 ? -20.781 46.5 10.477 1 79.62 137 ILE B CA 1
ATOM 5793 C C . ILE B 1 137 ? -20.891 47.719 9.586 1 79.62 137 ILE B C 1
ATOM 5795 O O . ILE B 1 137 ? -21.719 47.781 8.672 1 79.62 137 ILE B O 1
ATOM 5799 N N . ASN B 1 138 ? -20.141 48.688 9.93 1 87.88 138 ASN B N 1
ATOM 5800 C CA . ASN B 1 138 ? -20.172 49.938 9.172 1 87.88 138 ASN B CA 1
ATOM 5801 C C . ASN B 1 138 ? -18.781 50.562 9.062 1 87.88 138 ASN B C 1
ATOM 5803 O O . ASN B 1 138 ? -17.812 50.062 9.648 1 87.88 138 ASN B O 1
ATOM 5807 N N . GLN B 1 139 ? -18.641 51.594 8.273 1 89.94 139 GLN B N 1
ATOM 5808 C CA . GLN B 1 139 ? -17.359 52.219 8.031 1 89.94 139 GLN B CA 1
ATOM 5809 C C . GLN B 1 139 ? -16.797 52.844 9.312 1 89.94 139 GLN B C 1
ATOM 5811 O O . GLN B 1 139 ? -15.578 52.906 9.5 1 89.94 139 GLN B O 1
ATOM 5816 N N . GLU B 1 140 ? -17.656 53.281 10.172 1 88.25 140 GLU B N 1
ATOM 5817 C CA . GLU B 1 140 ? -17.188 53.844 11.43 1 88.25 140 GLU B CA 1
ATOM 5818 C C . GLU B 1 140 ? -16.328 52.844 12.195 1 88.25 140 GLU B C 1
ATOM 5820 O O . GLU B 1 140 ? -15.203 53.156 12.594 1 88.25 140 GLU B O 1
ATOM 5825 N N . GLU B 1 141 ? -16.875 51.75 12.344 1 85.38 141 GLU B N 1
ATOM 5826 C CA . GLU B 1 141 ? -16.172 50.719 13.078 1 85.38 141 GLU B CA 1
ATOM 5827 C C . GLU B 1 141 ? -14.875 50.312 12.359 1 85.38 141 GLU B C 1
ATOM 5829 O O . GLU B 1 141 ? -13.844 50.125 13 1 85.38 141 GLU B O 1
ATOM 5834 N N . TRP B 1 142 ? -14.984 50.25 11.078 1 86.5 142 TRP B N 1
ATOM 5835 C CA . TRP B 1 142 ? -13.836 49.938 10.242 1 86.5 142 TRP B CA 1
ATOM 5836 C C . TRP B 1 142 ? -12.727 50.969 10.414 1 86.5 142 TRP B C 1
ATOM 5838 O O . TRP B 1 142 ? -11.594 50.594 10.742 1 86.5 142 TRP B O 1
ATOM 5848 N N . MET B 1 143 ? -13.07 52.156 10.305 1 86.25 143 MET B N 1
ATOM 5849 C CA . MET B 1 143 ? -12.062 53.219 10.32 1 86.25 143 MET B CA 1
ATOM 5850 C C . MET B 1 143 ? -11.516 53.438 11.727 1 86.25 143 MET B C 1
ATOM 5852 O O . MET B 1 143 ? -10.336 53.75 11.898 1 86.25 143 MET B O 1
ATOM 5856 N N . LYS B 1 144 ? -12.312 53.188 12.68 1 81.12 144 LYS B N 1
ATOM 5857 C CA . LYS B 1 144 ? -11.828 53.281 14.055 1 81.12 144 LYS B CA 1
ATOM 5858 C C . LYS B 1 144 ? -10.688 52.281 14.289 1 81.12 144 LYS B C 1
ATOM 5860 O O . LYS B 1 144 ? -9.711 52.625 14.977 1 81.12 144 LYS B O 1
ATOM 5865 N N . ASP B 1 145 ? -10.883 51.281 13.727 1 77.06 145 ASP B N 1
ATOM 5866 C CA . ASP B 1 145 ? -9.844 50.25 13.875 1 77.06 145 ASP B CA 1
ATOM 5867 C C . ASP B 1 145 ? -8.609 50.625 13.047 1 77.06 145 ASP B C 1
ATOM 5869 O O . ASP B 1 145 ? -7.477 50.5 13.531 1 77.06 145 ASP B O 1
ATOM 5873 N N . MET B 1 146 ? -8.836 51 11.812 1 78.75 146 MET B N 1
ATOM 5874 C CA . MET B 1 146 ? -7.738 51.344 10.914 1 78.75 146 MET B CA 1
ATOM 5875 C C . MET B 1 146 ? -6.949 52.531 11.422 1 78.75 146 MET B C 1
ATOM 5877 O O . MET B 1 146 ? -5.746 52.656 11.188 1 78.75 146 MET B O 1
ATOM 5881 N N . CYS B 1 147 ? -7.562 53.375 12.188 1 72 147 CYS B N 1
ATOM 5882 C CA . CYS B 1 147 ? -6.957 54.625 12.57 1 72 147 CYS B CA 1
ATOM 5883 C C . CYS B 1 147 ? -6.191 54.5 13.883 1 72 147 CYS B C 1
ATOM 5885 O O . CYS B 1 147 ? -5.539 55.469 14.32 1 72 147 CYS B O 1
ATOM 5887 N N . LYS B 1 148 ? -6.289 53.406 14.477 1 66 148 LYS B N 1
ATOM 5888 C CA . LYS B 1 148 ? -5.496 53.188 15.68 1 66 148 LYS B CA 1
ATOM 5889 C C . LYS B 1 148 ? -4.004 53.312 15.383 1 66 148 LYS B C 1
ATOM 5891 O O . LYS B 1 148 ? -3.535 52.875 14.328 1 66 148 LYS B O 1
ATOM 5896 N N . PRO B 1 149 ? -3.469 54.219 16.266 1 53.03 149 PRO B N 1
ATOM 5897 C CA . PRO B 1 149 ? -2.023 54.344 16.062 1 53.03 149 PRO B CA 1
ATOM 5898 C C . PRO B 1 149 ? -1.302 53 16.047 1 53.03 149 PRO B C 1
ATOM 5900 O O . PRO B 1 149 ? -1.631 52.094 16.828 1 53.03 149 PRO B O 1
ATOM 5903 N N . LYS B 1 150 ? -0.768 52.594 14.867 1 58.03 150 LYS B N 1
ATOM 5904 C CA . LYS B 1 150 ? 0.046 51.406 14.68 1 58.03 150 LYS B CA 1
ATOM 5905 C C . LYS B 1 150 ? 1.409 51.562 15.352 1 58.03 150 LYS B C 1
ATOM 5907 O O . LYS B 1 150 ? 2.275 50.688 15.211 1 58.03 150 LYS B O 1
ATOM 5912 N N . ASP B 1 151 ? 1.527 52.656 16.188 1 60.56 151 ASP B N 1
ATOM 5913 C CA . ASP B 1 151 ? 2.881 52.844 16.688 1 60.56 151 ASP B CA 1
ATOM 5914 C C . ASP B 1 151 ? 3.186 51.906 17.844 1 60.56 151 ASP B C 1
ATOM 5916 O O . ASP B 1 151 ? 2.289 51.562 18.609 1 60.56 151 ASP B O 1
ATOM 5920 N N . PHE B 1 152 ? 4.352 51.281 17.781 1 76.31 152 PHE B N 1
ATOM 5921 C CA . PHE B 1 152 ? 4.844 50.438 18.859 1 76.31 152 PHE B CA 1
ATOM 5922 C C . PHE B 1 152 ? 4.984 51.25 20.156 1 76.31 152 PHE B C 1
ATOM 5924 O O . PHE B 1 152 ? 5.66 52.281 20.172 1 76.31 152 PHE B O 1
ATOM 5931 N N . PHE B 1 153 ? 4.172 50.969 21.125 1 77.56 153 PHE B N 1
ATOM 5932 C CA . PHE B 1 153 ? 4.242 51.625 22.422 1 77.56 153 PHE B CA 1
ATOM 5933 C C . PHE B 1 153 ? 4.688 50.625 23.5 1 77.56 153 PHE B C 1
ATOM 5935 O O . PHE B 1 153 ? 4 49.656 23.766 1 77.56 153 PHE B O 1
ATOM 5942 N N . CYS B 1 154 ? 5.848 50.875 24.078 1 88.88 154 CYS B N 1
ATOM 5943 C CA . CYS B 1 154 ? 6.434 50.062 25.141 1 88.88 154 CYS B CA 1
ATOM 5944 C C . CYS B 1 154 ? 7.203 50.938 26.125 1 88.88 154 CYS B C 1
ATOM 5946 O O . CYS B 1 154 ? 8.398 51.188 25.953 1 88.88 154 CYS B O 1
ATOM 5948 N N . PRO B 1 155 ? 6.664 51.312 27.219 1 86.12 155 PRO B N 1
ATOM 5949 C CA . PRO B 1 155 ? 7.281 52.25 28.172 1 86.12 155 PRO B CA 1
ATOM 5950 C C . PRO B 1 155 ? 8.656 51.781 28.641 1 86.12 155 PRO B C 1
ATOM 5952 O O . PRO B 1 155 ? 9.562 52.594 28.828 1 86.12 155 PRO B O 1
ATOM 5955 N N . GLY B 1 156 ? 8.82 50.594 28.781 1 90.25 156 GLY B N 1
ATOM 5956 C CA . GLY B 1 156 ? 10.086 50.062 29.297 1 90.25 156 GLY B CA 1
ATOM 5957 C C . GLY B 1 156 ? 11.258 50.375 28.391 1 90.25 156 GLY B C 1
ATOM 5958 O O . GLY B 1 156 ? 12.406 50.406 28.844 1 90.25 156 GLY B O 1
ATOM 5959 N N . VAL B 1 157 ? 11.008 50.594 27.203 1 91.38 157 VAL B N 1
ATOM 5960 C CA . VAL B 1 157 ? 12.078 50.75 26.219 1 91.38 157 VAL B CA 1
ATOM 5961 C C . VAL B 1 157 ? 12.773 52.094 26.453 1 91.38 157 VAL B C 1
ATOM 5963 O O . VAL B 1 157 ? 13.93 52.281 26.047 1 91.38 157 VAL B O 1
ATOM 5966 N N . SER B 1 158 ? 12.141 53 27.141 1 88.31 158 SER B N 1
ATOM 5967 C CA . SER B 1 158 ? 12.719 54.312 27.406 1 88.31 158 SER B CA 1
ATOM 5968 C C . SER B 1 158 ? 13.477 54.344 28.719 1 88.31 158 SER B C 1
ATOM 5970 O O . SER B 1 158 ? 14.086 55.344 29.078 1 88.31 158 SER B O 1
ATOM 5972 N N . GLU B 1 159 ? 13.57 53.281 29.359 1 92.12 159 GLU B N 1
ATOM 5973 C CA . GLU B 1 159 ? 14.273 53.188 30.625 1 92.12 159 GLU B CA 1
ATOM 5974 C C . GLU B 1 159 ? 15.781 53.281 30.438 1 92.12 159 GLU B C 1
ATOM 5976 O O . GLU B 1 159 ? 16.297 52.969 29.359 1 92.12 159 GLU B O 1
ATOM 5981 N N . THR B 1 160 ? 16.375 53.688 31.531 1 90.75 160 THR B N 1
ATOM 5982 C CA . THR B 1 160 ? 17.828 53.812 31.5 1 90.75 160 THR B CA 1
ATOM 5983 C C . THR B 1 160 ? 18.484 52.469 31.344 1 90.75 160 THR B C 1
ATOM 5985 O O . THR B 1 160 ? 18.109 51.5 32 1 90.75 160 THR B O 1
ATOM 5988 N N . GLY B 1 161 ? 19.438 52.406 30.391 1 91.38 161 GLY B N 1
ATOM 5989 C CA . GLY B 1 161 ? 20.219 51.188 30.234 1 91.38 161 GLY B CA 1
ATOM 5990 C C . GLY B 1 161 ? 19.672 50.281 29.156 1 91.38 161 GLY B C 1
ATOM 5991 O O . GLY B 1 161 ? 20.328 49.312 28.781 1 91.38 161 GLY B O 1
ATOM 5992 N N . VAL B 1 162 ? 18.484 50.562 28.703 1 94.88 162 VAL B N 1
ATOM 5993 C CA . VAL B 1 162 ? 17.906 49.719 27.656 1 94.88 162 VAL B CA 1
ATOM 5994 C C . VAL B 1 162 ? 18.703 49.906 26.359 1 94.88 162 VAL B C 1
ATOM 5996 O O . VAL B 1 162 ? 19.078 51.031 26 1 94.88 162 VAL B O 1
ATOM 5999 N N . ARG B 1 163 ? 18.969 48.781 25.75 1 94.56 163 ARG B N 1
ATOM 6000 C CA . ARG B 1 163 ? 19.688 48.719 24.484 1 94.56 163 ARG B CA 1
ATOM 6001 C C . ARG B 1 163 ? 18.859 48.031 23.422 1 94.56 163 ARG B C 1
ATOM 6003 O O . ARG B 1 163 ? 17.797 47.469 23.719 1 94.56 163 ARG B O 1
ATOM 6010 N N . ASN B 1 164 ? 19.281 48.156 22.203 1 94.44 164 ASN B N 1
ATOM 6011 C CA . ASN B 1 164 ? 18.578 47.469 21.125 1 94.44 164 ASN B CA 1
ATOM 6012 C C . ASN B 1 164 ? 19.547 46.812 20.141 1 94.44 164 ASN B C 1
ATOM 6014 O O . ASN B 1 164 ? 20.719 47.219 20.078 1 94.44 164 ASN B O 1
ATOM 6018 N N . VAL B 1 165 ? 19.172 45.781 19.547 1 95.12 165 VAL B N 1
ATOM 6019 C CA . VAL B 1 165 ? 19.922 45.094 18.5 1 95.12 165 VAL B CA 1
ATOM 6020 C C . VAL B 1 165 ? 18.984 44.688 17.391 1 95.12 165 VAL B C 1
ATOM 6022 O O . VAL B 1 165 ? 17.859 44.25 17.656 1 95.12 165 VAL B O 1
ATOM 6025 N N . SER B 1 166 ? 19.391 44.875 16.203 1 94.69 166 SER B N 1
ATOM 6026 C CA . SER B 1 166 ? 18.594 44.469 15.047 1 94.69 166 SER B CA 1
ATOM 6027 C C . SER B 1 166 ? 19.031 43.094 14.539 1 94.69 166 SER B C 1
ATOM 6029 O O . SER B 1 166 ? 20.219 42.875 14.289 1 94.69 166 SER B O 1
ATOM 6031 N N . LEU B 1 167 ? 18.125 42.219 14.453 1 96 167 LEU B N 1
ATOM 6032 C CA . LEU B 1 167 ? 18.312 40.938 13.773 1 96 167 LEU B CA 1
ATOM 6033 C C . LEU B 1 167 ? 17.516 40.875 12.477 1 96 167 LEU B C 1
ATOM 6035 O O . LEU B 1 167 ? 16.281 40.875 12.5 1 96 167 LEU B O 1
ATOM 6039 N N . ARG B 1 168 ? 18.203 40.844 11.391 1 95.06 168 ARG B N 1
ATOM 6040 C CA . ARG B 1 168 ? 17.531 40.875 10.094 1 95.06 168 ARG B CA 1
ATOM 6041 C C . ARG B 1 168 ? 18.172 39.875 9.125 1 95.06 168 ARG B C 1
ATOM 6043 O O . ARG B 1 168 ? 19.359 39.562 9.258 1 95.06 168 ARG B O 1
ATOM 6050 N N . LEU B 1 169 ? 17.391 39.469 8.164 1 96.19 169 LEU B N 1
ATOM 6051 C CA . LEU B 1 169 ? 17.969 38.688 7.078 1 96.19 169 LEU B CA 1
ATOM 6052 C C . LEU B 1 169 ? 18.969 39.531 6.277 1 96.19 169 LEU B C 1
ATOM 6054 O O . LEU B 1 169 ? 18.891 40.75 6.27 1 96.19 169 LEU B O 1
ATOM 6058 N N . PRO B 1 170 ? 19.906 38.781 5.637 1 93.94 170 PRO B N 1
ATOM 6059 C CA . PRO B 1 170 ? 20.859 39.531 4.797 1 93.94 170 PRO B CA 1
ATOM 6060 C C . PRO B 1 170 ? 20.172 40.344 3.709 1 93.94 170 PRO B C 1
ATOM 6062 O O . PRO B 1 170 ? 19.141 39.938 3.162 1 93.94 170 PRO B O 1
ATOM 6065 N N . SER B 1 171 ? 20.797 41.5 3.48 1 90.94 171 SER B N 1
ATOM 6066 C CA . SER B 1 171 ? 20.266 42.375 2.441 1 90.94 171 SER B CA 1
ATOM 6067 C C . SER B 1 171 ? 20.141 41.625 1.109 1 90.94 171 SER B C 1
ATOM 6069 O O . SER B 1 171 ? 21.062 40.906 0.706 1 90.94 171 SER B O 1
ATOM 6071 N N . GLY B 1 172 ? 19 41.719 0.563 1 87.88 172 GLY B N 1
ATOM 6072 C CA . GLY B 1 172 ? 18.812 41.156 -0.759 1 87.88 172 GLY B CA 1
ATOM 6073 C C . GLY B 1 172 ? 18.438 39.688 -0.72 1 87.88 172 GLY B C 1
ATOM 6074 O O . GLY B 1 172 ? 18.438 39 -1.751 1 87.88 172 GLY B O 1
ATOM 6075 N N . SER B 1 173 ? 18.078 39.188 0.389 1 94.38 173 SER B N 1
ATOM 6076 C CA . SER B 1 173 ? 17.656 37.812 0.456 1 94.38 173 SER B CA 1
ATOM 6077 C C . SER B 1 173 ? 16.5 37.531 -0.515 1 94.38 173 SER B C 1
ATOM 6079 O O . SER B 1 173 ? 15.5 38.25 -0.514 1 94.38 173 SER B O 1
ATOM 6081 N N . GLN B 1 174 ? 16.609 36.469 -1.305 1 94.62 174 GLN B N 1
ATOM 6082 C CA . GLN B 1 174 ? 15.664 36.156 -2.369 1 94.62 174 GLN B CA 1
ATOM 6083 C C . GLN B 1 174 ? 14.438 35.406 -1.82 1 94.62 174 GLN B C 1
ATOM 6085 O O . GLN B 1 174 ? 14.57 34.5 -1.025 1 94.62 174 GLN B O 1
ATOM 6090 N N . VAL B 1 175 ? 13.289 35.875 -2.219 1 94.19 175 VAL B N 1
ATOM 6091 C CA . VAL B 1 175 ? 12.047 35.156 -1.937 1 94.19 175 VAL B CA 1
ATOM 6092 C C . VAL B 1 175 ? 11.797 34.094 -3.018 1 94.19 175 VAL B C 1
ATOM 6094 O O . VAL B 1 175 ? 11.672 34.438 -4.199 1 94.19 175 VAL B O 1
ATOM 6097 N N . PRO B 1 176 ? 11.742 32.875 -2.664 1 94.88 176 PRO B N 1
ATOM 6098 C CA . PRO B 1 176 ? 11.531 31.812 -3.67 1 94.88 176 PRO B CA 1
ATOM 6099 C C . PRO B 1 176 ? 10.188 31.953 -4.391 1 94.88 176 PRO B C 1
ATOM 6101 O O . PRO B 1 176 ? 9.219 32.438 -3.805 1 94.88 176 PRO B O 1
ATOM 6104 N N . ALA B 1 177 ? 10.148 31.422 -5.652 1 91.94 177 ALA B N 1
ATOM 6105 C CA . ALA B 1 177 ? 8.945 31.484 -6.48 1 91.94 177 ALA B CA 1
ATOM 6106 C C . ALA B 1 177 ? 7.965 30.375 -6.113 1 91.94 177 ALA B C 1
ATOM 6108 O O . ALA B 1 177 ? 7.621 29.531 -6.953 1 91.94 177 ALA B O 1
ATOM 6109 N N . LYS B 1 178 ? 7.523 30.375 -4.996 1 92.19 178 LYS B N 1
ATOM 6110 C CA . LYS B 1 178 ? 6.488 29.469 -4.496 1 92.19 178 LYS B CA 1
ATOM 6111 C C . LYS B 1 178 ? 5.578 30.188 -3.498 1 92.19 178 LYS B C 1
ATOM 6113 O O . LYS B 1 178 ? 5.965 31.203 -2.918 1 92.19 178 LYS B O 1
ATOM 6118 N N . GLU B 1 179 ? 4.48 29.703 -3.283 1 85.38 179 GLU B N 1
ATOM 6119 C CA . GLU B 1 179 ? 3.441 30.391 -2.52 1 85.38 179 GLU B CA 1
ATOM 6120 C C . GLU B 1 179 ? 3.906 30.688 -1.096 1 85.38 179 GLU B C 1
ATOM 6122 O O . GLU B 1 179 ? 3.779 31.812 -0.615 1 85.38 179 GLU B O 1
ATOM 6127 N N . THR B 1 180 ? 4.363 29.578 -0.376 1 90.94 180 THR B N 1
ATOM 6128 C CA . THR B 1 180 ? 4.734 29.703 1.029 1 90.94 180 THR B CA 1
ATOM 6129 C C . THR B 1 180 ? 6.195 29.312 1.235 1 90.94 180 THR B C 1
ATOM 6131 O O . THR B 1 180 ? 6.641 28.266 0.744 1 90.94 180 THR B O 1
ATOM 6134 N N . THR B 1 181 ? 6.922 30.172 1.892 1 94.31 181 THR B N 1
ATOM 6135 C CA . THR B 1 181 ? 8.297 29.859 2.271 1 94.31 181 THR B CA 1
ATOM 6136 C C . THR B 1 181 ? 8.562 30.25 3.723 1 94.31 181 THR B C 1
ATOM 6138 O O . THR B 1 181 ? 8.18 31.328 4.156 1 94.31 181 THR B O 1
ATOM 6141 N N . TYR B 1 182 ? 9.164 29.344 4.449 1 94.5 182 TYR B N 1
ATOM 6142 C CA . TYR B 1 182 ? 9.75 29.656 5.742 1 94.5 182 TYR B CA 1
ATOM 6143 C C . TYR B 1 182 ? 11.258 29.859 5.625 1 94.5 182 TYR B C 1
ATOM 6145 O O . TYR B 1 182 ? 11.984 28.922 5.258 1 94.5 182 TYR B O 1
ATOM 6153 N N . MET B 1 183 ? 11.641 31.078 5.867 1 96 183 MET B N 1
ATOM 6154 C CA . MET B 1 183 ? 13.055 31.422 5.805 1 96 183 MET B CA 1
ATOM 6155 C C . MET B 1 183 ? 13.609 31.703 7.199 1 96 183 MET B C 1
ATOM 6157 O O . MET B 1 183 ? 13.047 32.5 7.938 1 96 183 MET B O 1
ATOM 6161 N N . CYS B 1 184 ? 14.758 31.047 7.492 1 97.12 184 CYS B N 1
ATOM 6162 C CA . CYS B 1 184 ? 15.281 31.172 8.852 1 97.12 184 CYS B CA 1
ATOM 6163 C C . CYS B 1 184 ? 16.719 31.672 8.836 1 97.12 184 CYS B C 1
ATOM 6165 O O . CYS B 1 184 ? 17.406 31.578 7.816 1 97.12 184 CYS B O 1
ATOM 6167 N N . GLN B 1 185 ? 17.094 32.25 9.961 1 97 185 GLN B N 1
ATOM 6168 C CA . GLN B 1 185 ? 18.484 32.531 10.273 1 97 185 GLN B CA 1
ATOM 6169 C C . GLN B 1 185 ? 18.734 32.469 11.781 1 97 185 GLN B C 1
ATOM 6171 O O . GLN B 1 185 ? 17.906 32.938 12.57 1 97 185 GLN B O 1
ATOM 6176 N N . ILE B 1 186 ? 19.812 31.8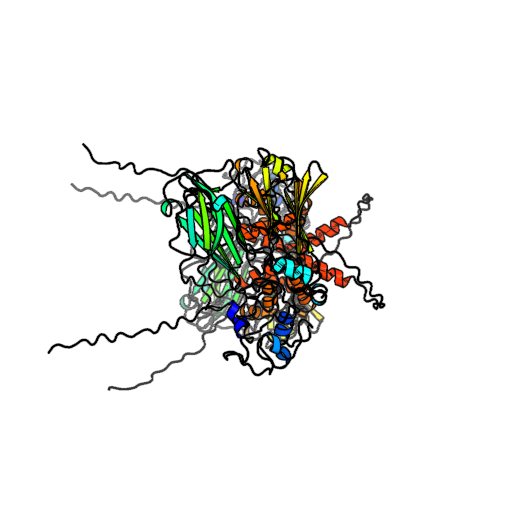59 12.133 1 97.38 186 ILE B N 1
ATOM 6177 C CA . ILE B 1 186 ? 20.203 31.734 13.539 1 97.38 186 ILE B CA 1
ATOM 6178 C C . ILE B 1 186 ? 21.281 32.781 13.852 1 97.38 186 ILE B C 1
ATOM 6180 O O . ILE B 1 186 ? 22.344 32.781 13.227 1 97.38 186 ILE B O 1
ATOM 6184 N N . PHE B 1 187 ? 21.062 33.594 14.836 1 96.62 187 PHE B N 1
ATOM 6185 C CA . PHE B 1 187 ? 21.953 34.688 15.203 1 96.62 187 PHE B CA 1
ATOM 6186 C C . PHE B 1 187 ? 22.656 34.406 16.516 1 96.62 187 PHE B C 1
ATOM 6188 O O . PHE B 1 187 ? 22.094 33.75 17.406 1 96.62 187 PHE B O 1
ATOM 6195 N N . ASP B 1 188 ? 23.828 34.906 16.562 1 95.06 188 ASP B N 1
ATOM 6196 C CA . ASP B 1 188 ? 24.578 34.844 17.812 1 95.06 188 ASP B CA 1
ATOM 6197 C C . ASP B 1 188 ? 24.344 36.094 18.656 1 95.06 188 ASP B C 1
ATOM 6199 O O . ASP B 1 188 ? 25.031 37.094 18.469 1 95.06 188 ASP B O 1
ATOM 6203 N N . PHE B 1 189 ? 23.469 36.062 19.547 1 94.12 189 PHE B N 1
ATOM 6204 C CA . PHE B 1 189 ? 23.141 37.219 20.391 1 94.12 189 PHE B CA 1
ATOM 6205 C C . PHE B 1 189 ? 24.312 37.562 21.312 1 94.12 189 PHE B C 1
ATOM 6207 O O . PHE B 1 189 ? 24.609 38.719 21.516 1 94.12 189 PHE B O 1
ATOM 6214 N N . GLU B 1 190 ? 24.922 36.562 21.797 1 89.44 190 GLU B N 1
ATOM 6215 C CA . GLU B 1 190 ? 26 36.75 22.781 1 89.44 190 GLU B CA 1
ATOM 6216 C C . GLU B 1 190 ? 27.156 37.531 22.203 1 89.44 190 GLU B C 1
ATOM 6218 O O . GLU B 1 190 ? 27.766 38.375 22.875 1 89.44 190 GLU B O 1
ATOM 6223 N N . THR B 1 191 ? 27.453 37.312 20.953 1 87.75 191 THR B N 1
ATOM 6224 C CA . THR B 1 191 ? 28.609 37.969 20.375 1 87.75 191 THR B CA 1
ATOM 6225 C C . THR B 1 191 ? 28.203 39.312 19.734 1 87.75 191 THR B C 1
ATOM 6227 O O . THR B 1 191 ? 29.047 40.156 19.484 1 87.75 191 THR B O 1
ATOM 6230 N N . THR B 1 192 ? 26.953 39.5 19.484 1 88.12 192 THR B N 1
ATOM 6231 C CA . THR B 1 192 ? 26.453 40.688 18.844 1 88.12 192 THR B CA 1
ATOM 6232 C C . THR B 1 192 ? 26.203 41.781 19.875 1 88.12 192 THR B C 1
ATOM 6234 O O . THR B 1 192 ? 26.125 42.969 19.516 1 88.12 192 THR B O 1
ATOM 6237 N N . THR B 1 193 ? 26.141 41.344 21.078 1 87 193 THR B N 1
ATOM 6238 C CA . THR B 1 193 ? 25.891 42.281 22.172 1 87 193 THR B CA 1
ATOM 6239 C C . THR B 1 193 ? 27.016 42.25 23.203 1 87 193 THR B C 1
ATOM 6241 O O . THR B 1 193 ? 27.859 41.344 23.156 1 87 193 THR B O 1
ATOM 6244 N N . ALA B 1 194 ? 26.984 43.25 24.094 1 89.44 194 ALA B N 1
ATOM 6245 C CA . ALA B 1 194 ? 27.953 43.219 25.188 1 89.44 194 ALA B CA 1
ATOM 6246 C C . ALA B 1 194 ? 27.734 42.031 26.109 1 89.44 194 ALA B C 1
ATOM 6248 O O . ALA B 1 194 ? 26.578 41.625 26.328 1 89.44 194 ALA B O 1
ATOM 6249 N N . PRO B 1 195 ? 28.891 41.5 26.516 1 91.12 195 PRO B N 1
ATOM 6250 C CA . PRO B 1 195 ? 28.719 40.375 27.453 1 91.12 195 PRO B CA 1
ATOM 6251 C C . PRO B 1 195 ? 27.906 40.719 28.688 1 91.12 195 PRO B C 1
ATOM 6253 O O . PRO B 1 195 ? 28.031 41.844 29.219 1 91.12 195 PRO B O 1
ATOM 6256 N N . GLY B 1 196 ? 26.953 39.844 29.047 1 93.75 196 GLY B N 1
ATOM 6257 C CA . GLY B 1 196 ? 26.109 40.062 30.203 1 93.75 196 GLY B CA 1
ATOM 6258 C C . GLY B 1 196 ? 24.812 39.281 30.172 1 93.75 196 GLY B C 1
ATOM 6259 O O . GLY B 1 196 ? 24.562 38.5 29.25 1 93.75 196 GLY B O 1
ATOM 6260 N N . ASP B 1 197 ? 24.156 39.469 31.359 1 95.19 197 ASP B N 1
ATOM 6261 C CA . ASP B 1 197 ? 22.828 38.875 31.484 1 95.19 197 ASP B CA 1
ATOM 6262 C C . ASP B 1 197 ? 21.734 39.906 31.297 1 95.19 197 ASP B C 1
ATOM 6264 O O . ASP B 1 197 ? 21.734 40.938 31.984 1 95.19 197 ASP B O 1
ATOM 6268 N N . TYR B 1 198 ? 20.844 39.594 30.344 1 97.31 198 TYR B N 1
ATOM 6269 C CA . TYR B 1 198 ? 19.844 40.594 29.984 1 97.31 198 TYR B CA 1
ATOM 6270 C C . TYR B 1 198 ? 18.438 40 29.953 1 97.31 198 TYR B C 1
ATOM 6272 O O . TYR B 1 198 ? 18.297 38.781 29.953 1 97.31 198 TYR B O 1
ATOM 6280 N N . HIS B 1 199 ? 17.469 40.875 30.062 1 97.88 199 HIS B N 1
ATOM 6281 C CA . HIS B 1 199 ? 16.094 40.531 29.703 1 97.88 199 HIS B CA 1
ATOM 6282 C C . HIS B 1 199 ? 15.672 41.25 28.422 1 97.88 199 HIS B C 1
ATOM 6284 O O . HIS B 1 199 ? 15.875 42.469 28.281 1 97.88 199 HIS B O 1
ATOM 6290 N N . LEU B 1 200 ? 15.18 40.438 27.453 1 97.69 200 LEU B N 1
ATOM 6291 C CA . LEU B 1 200 ? 14.406 41.062 26.391 1 97.69 200 LEU B CA 1
ATOM 6292 C C . LEU B 1 200 ? 13.102 41.625 26.938 1 97.69 200 LEU B C 1
ATOM 6294 O O . LEU B 1 200 ? 12.375 40.938 27.656 1 97.69 200 LEU B O 1
ATOM 6298 N N . ILE B 1 201 ? 12.734 42.875 26.562 1 96.31 201 ILE B N 1
ATOM 6299 C CA . ILE B 1 201 ? 11.555 43.469 27.172 1 96.31 201 ILE B CA 1
ATOM 6300 C C . ILE B 1 201 ? 10.617 44 26.062 1 96.31 201 ILE B C 1
ATOM 6302 O O . ILE B 1 201 ? 9.5 44.438 26.344 1 96.31 201 ILE B O 1
ATOM 6306 N N . GLY B 1 202 ? 11.047 43.938 24.859 1 94.75 202 GLY B N 1
ATOM 6307 C CA . GLY B 1 202 ? 10.219 44.344 23.734 1 94.75 202 GLY B CA 1
ATOM 6308 C C . GLY B 1 202 ? 10.844 44.031 22.391 1 94.75 202 GLY B C 1
ATOM 6309 O O . GLY B 1 202 ? 12.055 43.812 22.297 1 94.75 202 GLY B O 1
ATOM 6310 N N . MET B 1 203 ? 10.023 43.906 21.406 1 94.44 203 MET B N 1
ATOM 6311 C CA . MET B 1 203 ? 10.461 43.656 20.031 1 94.44 203 MET B CA 1
ATOM 6312 C C . MET B 1 203 ? 9.609 44.438 19.031 1 94.44 203 MET B C 1
ATOM 6314 O O . MET B 1 203 ? 8.398 44.594 19.219 1 94.44 203 MET B O 1
ATOM 6318 N N . GLU B 1 204 ? 10.242 44.875 18.047 1 90.88 204 GLU B N 1
ATOM 6319 C CA . GLU B 1 204 ? 9.586 45.562 16.953 1 90.88 204 GLU B CA 1
ATOM 6320 C C . GLU B 1 204 ? 9.969 44.969 15.609 1 90.88 204 GLU B C 1
ATOM 6322 O O . GLU B 1 204 ? 11.117 44.594 15.391 1 90.88 204 GLU B O 1
ATOM 6327 N N . PRO B 1 205 ? 8.969 44.969 14.727 1 90.81 205 PRO B N 1
ATOM 6328 C CA . PRO B 1 205 ? 9.312 44.438 13.398 1 90.81 205 PRO B CA 1
ATOM 6329 C C . PRO B 1 205 ? 10.117 45.438 12.562 1 90.81 205 PRO B C 1
ATOM 6331 O O . PRO B 1 205 ? 9.883 46.656 12.656 1 90.81 205 PRO B O 1
ATOM 6334 N N . ILE B 1 206 ? 11.109 44.906 11.922 1 90.69 206 ILE B N 1
ATOM 6335 C CA . ILE B 1 206 ? 11.781 45.594 10.844 1 90.69 206 ILE B CA 1
ATOM 6336 C C . ILE B 1 206 ? 11.305 45.062 9.492 1 90.69 206 ILE B C 1
ATOM 6338 O O . ILE B 1 206 ? 11.641 43.938 9.109 1 90.69 206 ILE B O 1
ATOM 6342 N N . LEU B 1 207 ? 10.508 45.906 8.805 1 86.75 207 LEU B N 1
ATOM 6343 C CA . LEU B 1 207 ? 9.867 45.406 7.59 1 86.75 207 LEU B CA 1
ATOM 6344 C C . LEU B 1 207 ? 10.555 45.969 6.348 1 86.75 207 LEU B C 1
ATOM 6346 O O . LEU B 1 207 ? 10.648 47.188 6.184 1 86.75 207 LEU B O 1
ATOM 6350 N N . ASP B 1 208 ? 11.094 45.094 5.57 1 86.62 208 ASP B N 1
ATOM 6351 C CA . ASP B 1 208 ? 11.711 45.469 4.301 1 86.62 208 ASP B CA 1
ATOM 6352 C C . ASP B 1 208 ? 10.734 45.312 3.141 1 86.62 208 ASP B C 1
ATOM 6354 O O . ASP B 1 208 ? 10.57 46.219 2.324 1 86.62 208 ASP B O 1
ATOM 6358 N N . ASN B 1 209 ? 10.148 44.156 3.012 1 85.12 209 ASN B N 1
ATOM 6359 C CA . ASN B 1 209 ? 9.188 43.844 1.955 1 85.12 209 ASN B CA 1
ATOM 6360 C C . ASN B 1 209 ? 7.832 43.438 2.529 1 85.12 209 ASN B C 1
ATOM 6362 O O . ASN B 1 209 ? 7.574 42.25 2.742 1 85.12 209 ASN B O 1
ATOM 6366 N N . ARG B 1 210 ? 6.961 44.312 2.707 1 78.19 210 ARG B N 1
ATOM 6367 C CA . ARG B 1 210 ? 5.66 44.094 3.34 1 78.19 210 ARG B CA 1
ATOM 6368 C C . ARG B 1 210 ? 4.746 43.25 2.459 1 78.19 210 ARG B C 1
ATOM 6370 O O . ARG B 1 210 ? 3.73 42.75 2.928 1 78.19 210 ARG B O 1
ATOM 6377 N N . TYR B 1 211 ? 5.184 43.094 1.219 1 69.69 211 TYR B N 1
ATOM 6378 C CA . TYR B 1 211 ? 4.352 42.344 0.273 1 69.69 211 TYR B CA 1
ATOM 6379 C C . TYR B 1 211 ? 4.414 40.844 0.546 1 69.69 211 TYR B C 1
ATOM 6381 O O . TYR B 1 211 ? 3.479 40.125 0.224 1 69.69 211 TYR B O 1
ATOM 6389 N N . VAL B 1 212 ? 5.473 40.438 1.093 1 85.5 212 VAL B N 1
ATOM 6390 C CA . VAL B 1 212 ? 5.629 39 1.19 1 85.5 212 VAL B CA 1
ATOM 6391 C C . VAL B 1 212 ? 5.695 38.562 2.658 1 85.5 212 VAL B C 1
ATOM 6393 O O . VAL B 1 212 ? 5.352 37.438 3.006 1 85.5 212 VAL B O 1
ATOM 6396 N N . ILE B 1 213 ? 6.137 39.5 3.494 1 88.94 213 ILE B N 1
ATOM 6397 C CA . ILE B 1 213 ? 6.363 39.125 4.887 1 88.94 213 ILE B CA 1
ATOM 6398 C C . ILE B 1 213 ? 5.027 39.031 5.613 1 88.94 213 ILE B C 1
ATOM 6400 O O . ILE B 1 213 ? 4.25 39.969 5.652 1 88.94 213 ILE B O 1
ATOM 6404 N N . HIS B 1 214 ? 4.801 37.938 6.18 1 87.56 214 HIS B N 1
ATOM 6405 C CA . HIS B 1 214 ? 3.539 37.719 6.875 1 87.56 214 HIS B CA 1
ATOM 6406 C C . HIS B 1 214 ? 3.756 37.562 8.375 1 87.56 214 HIS B C 1
ATOM 6408 O O . HIS B 1 214 ? 3.008 38.156 9.172 1 87.56 214 HIS B O 1
ATOM 6414 N N . HIS B 1 215 ? 4.629 36.719 8.789 1 90.38 215 HIS B N 1
ATOM 6415 C CA . HIS B 1 215 ? 4.906 36.656 10.219 1 90.38 215 HIS B CA 1
ATOM 6416 C C . HIS B 1 215 ? 6.379 36.344 10.477 1 90.38 215 HIS B C 1
ATOM 6418 O O . HIS B 1 215 ? 7.102 35.906 9.57 1 90.38 215 HIS B O 1
ATOM 6424 N N . ILE B 1 216 ? 6.816 36.75 11.656 1 94.38 216 ILE B N 1
ATOM 6425 C CA . ILE B 1 216 ? 8.164 36.469 12.148 1 94.38 216 ILE B CA 1
ATOM 6426 C C . ILE B 1 216 ? 8.094 35.812 13.523 1 94.38 216 ILE B C 1
ATOM 6428 O O . ILE B 1 216 ? 7.387 36.281 14.414 1 94.38 216 ILE B O 1
ATOM 6432 N N . VAL B 1 217 ? 8.75 34.688 13.609 1 95.75 217 VAL B N 1
ATOM 6433 C CA . VAL B 1 217 ? 8.844 34.031 14.906 1 95.75 217 VAL B CA 1
ATOM 6434 C C . VAL B 1 217 ? 10.297 34.062 15.391 1 95.75 217 VAL B C 1
ATOM 6436 O O . VAL B 1 217 ? 11.219 33.75 14.633 1 95.75 217 VAL B O 1
ATOM 6439 N N . ALA B 1 218 ? 10.477 34.469 16.641 1 96.88 218 ALA B N 1
ATOM 6440 C CA . ALA B 1 218 ? 11.789 34.375 17.281 1 96.88 218 ALA B CA 1
ATOM 6441 C C . ALA B 1 218 ? 11.844 33.188 18.234 1 96.88 218 ALA B C 1
ATOM 6443 O O . ALA B 1 218 ? 10.953 33 19.062 1 96.88 218 ALA B O 1
ATOM 6444 N N . PHE B 1 219 ? 12.891 32.438 18.047 1 96.69 219 PHE B N 1
ATOM 6445 C CA . PHE B 1 219 ? 13.094 31.25 18.875 1 96.69 219 PHE B CA 1
ATOM 6446 C C . PHE B 1 219 ? 14.383 31.375 19.688 1 96.69 219 PHE B C 1
ATOM 6448 O O . PHE B 1 219 ? 15.398 31.859 19.172 1 96.69 219 PHE B O 1
ATOM 6455 N N . GLY B 1 220 ? 14.273 31 20.938 1 96.5 220 GLY B N 1
ATOM 6456 C CA . GLY B 1 220 ? 15.492 30.703 21.688 1 96.5 220 GLY B CA 1
ATOM 6457 C C . GLY B 1 220 ? 16.062 29.328 21.375 1 96.5 220 GLY B C 1
ATOM 6458 O O . GLY B 1 220 ? 15.312 28.359 21.234 1 96.5 220 GLY B O 1
ATOM 6459 N N . CYS B 1 221 ? 17.406 29.281 21.312 1 96.38 221 CYS B N 1
ATOM 6460 C CA . CYS B 1 221 ? 18.047 28.031 20.922 1 96.38 221 CYS B CA 1
ATOM 6461 C C . CYS B 1 221 ? 18.828 27.438 22.078 1 96.38 221 CYS B C 1
ATOM 6463 O O . CYS B 1 221 ? 19.203 28.141 23.016 1 96.38 221 CYS B O 1
ATOM 6465 N N . ASP B 1 222 ? 18.969 26.156 21.969 1 94.56 222 ASP B N 1
ATOM 6466 C CA . ASP B 1 22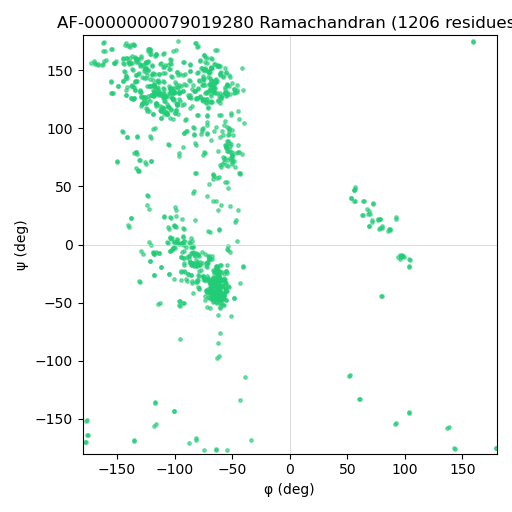2 ? 19.875 25.469 22.875 1 94.56 222 ASP B CA 1
ATOM 6467 C C . ASP B 1 222 ? 21.297 25.953 22.719 1 94.56 222 ASP B C 1
ATOM 6469 O O . ASP B 1 222 ? 21.703 26.359 21.625 1 94.56 222 ASP B O 1
ATOM 6473 N N . ASP B 1 223 ? 22.062 25.828 23.766 1 92.94 223 ASP B N 1
ATOM 6474 C CA . ASP B 1 223 ? 23.438 26.328 23.797 1 92.94 223 ASP B CA 1
ATOM 6475 C C . ASP B 1 223 ? 24.297 25.625 22.75 1 92.94 223 ASP B C 1
ATOM 6477 O O . ASP B 1 223 ? 25.281 26.203 22.266 1 92.94 223 ASP B O 1
ATOM 6481 N N . SER B 1 224 ? 23.875 24.438 22.438 1 93.81 224 SER B N 1
ATOM 6482 C CA . SER B 1 224 ? 24.672 23.641 21.516 1 93.81 224 SER B CA 1
ATOM 6483 C C . SER B 1 224 ? 24.453 24.062 20.062 1 93.81 224 SER B C 1
ATOM 6485 O O . SER B 1 224 ? 25.188 23.656 19.172 1 93.81 224 SER B O 1
ATOM 6487 N N . GLU B 1 225 ? 23.422 24.922 19.906 1 92.38 225 GLU B N 1
ATOM 6488 C CA . GLU B 1 225 ? 23.156 25.391 18.547 1 92.38 225 GLU B CA 1
ATOM 6489 C C . GLU B 1 225 ? 24.25 26.328 18.062 1 92.38 225 GLU B C 1
ATOM 6491 O O . GLU B 1 225 ? 24.906 27 18.859 1 92.38 225 GLU B O 1
ATOM 6496 N N . VAL B 1 226 ? 24.5 26.312 16.703 1 93.75 226 VAL B N 1
ATOM 6497 C CA . VAL B 1 226 ? 25.5 27.188 16.094 1 93.75 226 VAL B CA 1
ATOM 6498 C C . VAL B 1 226 ? 24.828 28.188 15.172 1 93.75 226 VAL B C 1
ATOM 6500 O O . VAL B 1 226 ? 23.844 27.844 14.508 1 93.75 226 VAL B O 1
ATOM 6503 N N . PRO B 1 227 ? 25.359 29.453 15.25 1 94.31 227 PRO B N 1
ATOM 6504 C CA . PRO B 1 227 ? 24.797 30.438 14.32 1 94.31 227 PRO B CA 1
ATOM 6505 C C . PRO B 1 227 ? 24.875 29.984 12.867 1 94.31 227 PRO B C 1
ATOM 6507 O O . PRO B 1 227 ? 25.844 29.344 12.461 1 94.31 227 PRO B O 1
ATOM 6510 N N . SER B 1 228 ? 23.922 30.375 12.094 1 94.31 228 SER B N 1
ATOM 6511 C CA . SER B 1 228 ? 23.938 30.047 10.672 1 94.31 228 SER B CA 1
ATOM 6512 C C . SER B 1 228 ? 24.734 31.078 9.875 1 94.31 228 SER B C 1
ATOM 6514 O O . SER B 1 228 ? 24.859 32.25 10.297 1 94.31 228 SER B O 1
ATOM 6516 N N . VAL B 1 229 ? 25.375 30.75 8.789 1 89.69 229 VAL B N 1
ATOM 6517 C CA . VAL B 1 229 ? 26.172 31.656 7.953 1 89.69 229 VAL B CA 1
ATOM 6518 C C . VAL B 1 229 ? 25.234 32.594 7.195 1 89.69 229 VAL B C 1
ATOM 6520 O O . VAL B 1 229 ? 25.609 33.75 6.914 1 89.69 229 VAL B O 1
ATOM 6523 N N . GLY B 1 230 ? 24.016 32.344 7.113 1 91.81 230 GLY B N 1
ATOM 6524 C CA . GLY B 1 230 ? 23.016 33.094 6.395 1 91.81 230 GLY B CA 1
ATOM 6525 C C . GLY B 1 230 ? 21.609 32.531 6.547 1 91.81 230 GLY B C 1
ATOM 6526 O O . GLY B 1 230 ? 21.344 31.797 7.488 1 91.81 230 GLY B O 1
ATOM 6527 N N . ALA B 1 231 ? 20.875 33.156 5.695 1 95.06 231 ALA B N 1
ATOM 6528 C CA . ALA B 1 231 ? 19.484 32.719 5.711 1 95.06 231 ALA B CA 1
ATOM 6529 C C . ALA B 1 231 ? 19.344 31.359 5.027 1 95.06 231 ALA B C 1
ATOM 6531 O O . ALA B 1 231 ? 20.094 31.047 4.102 1 95.06 231 ALA B O 1
ATOM 6532 N N . PHE B 1 232 ? 18.453 30.516 5.516 1 95.31 232 PHE B N 1
ATOM 6533 C CA . PHE B 1 232 ? 18.188 29.219 4.934 1 95.31 232 PHE B CA 1
ATOM 6534 C C . PHE B 1 232 ? 16.719 28.859 5.043 1 95.31 232 PHE B C 1
ATOM 6536 O O . PHE B 1 232 ? 16.031 29.328 5.953 1 95.31 232 PHE B O 1
ATOM 6543 N N . GLU B 1 233 ? 16.203 28.078 4.074 1 94.25 233 GLU B N 1
ATOM 6544 C CA . GLU B 1 233 ? 14.82 27.594 4.137 1 94.25 233 GLU B CA 1
ATOM 6545 C C . GLU B 1 233 ? 14.641 26.562 5.246 1 94.25 233 GLU B C 1
ATOM 6547 O O . GLU B 1 233 ? 15.484 25.688 5.426 1 94.25 233 GLU B O 1
ATOM 6552 N N . CYS B 1 234 ? 13.586 26.797 5.992 1 93.19 234 CYS B N 1
ATOM 6553 C CA . CYS B 1 234 ? 13.297 25.906 7.105 1 93.19 234 CYS B CA 1
ATOM 6554 C C . CYS B 1 234 ? 11.812 25.547 7.152 1 93.19 234 CYS B C 1
ATOM 6556 O O . CYS B 1 234 ? 11.102 25.719 6.164 1 93.19 234 CYS B O 1
ATOM 6558 N N . GLY B 1 235 ? 11.383 24.922 8.266 1 88.5 235 GLY B N 1
ATOM 6559 C CA . GLY B 1 235 ? 9.984 24.594 8.508 1 88.5 235 GLY B CA 1
ATOM 6560 C C . GLY B 1 235 ? 9.406 25.297 9.711 1 88.5 235 GLY B C 1
ATOM 6561 O O . GLY B 1 235 ? 9.602 26.5 9.883 1 88.5 235 GLY B O 1
ATOM 6562 N N . MET B 1 236 ? 8.672 24.531 10.469 1 80.44 236 MET B N 1
ATOM 6563 C CA . MET B 1 236 ? 7.973 25.094 11.617 1 80.44 236 MET B CA 1
ATOM 6564 C C . MET B 1 236 ? 8.961 25.703 12.609 1 80.44 236 MET B C 1
ATOM 6566 O O . MET B 1 236 ? 8.586 26.562 13.406 1 80.44 236 MET B O 1
ATOM 6570 N N . SER B 1 237 ? 10.172 25.203 12.531 1 86.38 237 SER B N 1
ATOM 6571 C CA . SER B 1 237 ? 11.25 25.766 13.344 1 86.38 237 SER B CA 1
ATOM 6572 C C . SER B 1 237 ? 12.555 25.812 12.562 1 86.38 237 SER B C 1
ATOM 6574 O O . SER B 1 237 ? 12.688 25.188 11.516 1 86.38 237 SER B O 1
ATOM 6576 N N . ALA B 1 238 ? 13.414 26.719 13.148 1 86.5 238 ALA B N 1
ATOM 6577 C CA . ALA B 1 238 ? 14.711 26.844 12.492 1 86.5 238 ALA B CA 1
ATOM 6578 C C . ALA B 1 238 ? 15.531 25.562 12.664 1 86.5 238 ALA B C 1
ATOM 6580 O O . ALA B 1 238 ? 16.297 25.188 11.773 1 86.5 238 ALA B O 1
ATOM 6581 N N . SER B 1 239 ? 15.453 24.969 13.75 1 88.12 239 SER B N 1
ATOM 6582 C CA . SER B 1 239 ? 16.125 23.719 14.086 1 88.12 239 SER B CA 1
ATOM 6583 C C . SER B 1 239 ? 15.461 23.031 15.273 1 88.12 239 SER B C 1
ATOM 6585 O O . SER B 1 239 ? 14.68 23.641 16 1 88.12 239 SER B O 1
ATOM 6587 N N . TYR B 1 240 ? 15.828 21.797 15.445 1 86.12 240 TYR B N 1
ATOM 6588 C CA . TYR B 1 240 ? 15.297 21.047 16.578 1 86.12 240 TYR B CA 1
ATOM 6589 C C . TYR B 1 240 ? 15.875 21.578 17.891 1 86.12 240 TYR B C 1
ATOM 6591 O O . TYR B 1 240 ? 15.359 21.281 18.969 1 86.12 240 TYR B O 1
ATOM 6599 N N . LEU B 1 241 ? 16.859 22.422 17.766 1 91.69 241 LEU B N 1
ATOM 6600 C CA . LEU B 1 241 ? 17.484 22.984 18.953 1 91.69 241 LEU B CA 1
ATOM 6601 C C . LEU B 1 241 ? 16.984 24.406 19.203 1 91.69 241 LEU B C 1
ATOM 6603 O O . LEU B 1 241 ? 17.359 25.031 20.203 1 91.69 241 LEU B O 1
ATOM 6607 N N . CYS B 1 242 ? 16.156 24.922 18.344 1 93.44 242 CYS B N 1
ATOM 6608 C CA . CYS B 1 242 ? 15.602 26.266 18.469 1 93.44 242 CYS B CA 1
ATOM 6609 C C . CYS B 1 242 ? 14.078 26.219 18.547 1 93.44 242 CYS B C 1
ATOM 6611 O O . CYS B 1 242 ? 13.391 26.672 17.625 1 93.44 242 CYS B O 1
ATOM 6613 N N . THR B 1 243 ? 13.523 25.766 19.641 1 89.31 243 THR B N 1
ATOM 6614 C CA . THR B 1 243 ? 12.094 25.484 19.688 1 89.31 243 THR B CA 1
ATOM 6615 C C . THR B 1 243 ? 11.391 26.359 20.719 1 89.31 243 THR B C 1
ATOM 6617 O O . THR B 1 243 ? 10.164 26.359 20.812 1 89.31 243 THR B O 1
ATOM 6620 N N . SER B 1 244 ? 12.188 27.078 21.484 1 91.62 244 SER B N 1
ATOM 6621 C CA . SER B 1 244 ? 11.562 27.922 22.484 1 91.62 244 SER B CA 1
ATOM 6622 C C . SER B 1 244 ? 11.047 29.219 21.875 1 91.62 244 SER B C 1
ATOM 6624 O O . SER B 1 244 ? 11.828 30.141 21.594 1 91.62 244 SER B O 1
ATOM 6626 N N . VAL B 1 245 ? 9.789 29.375 21.828 1 93.56 245 VAL B N 1
ATOM 6627 C CA . VAL B 1 245 ? 9.203 30.562 21.234 1 93.56 245 VAL B CA 1
ATOM 6628 C C . VAL B 1 245 ? 9.406 31.766 22.141 1 93.56 245 VAL B C 1
ATOM 6630 O O . VAL B 1 245 ? 9.008 31.734 23.312 1 93.56 245 VAL B O 1
ATOM 6633 N N . ILE B 1 246 ? 10.039 32.75 21.609 1 95.06 246 ILE B N 1
ATOM 6634 C CA . ILE B 1 246 ? 10.234 33.969 22.344 1 95.06 246 ILE B CA 1
ATOM 6635 C C . ILE B 1 246 ? 9.094 34.938 22.047 1 95.06 246 ILE B C 1
ATOM 6637 O O . ILE B 1 246 ? 8.508 35.531 22.969 1 95.06 246 ILE B O 1
ATOM 6641 N N . THR B 1 247 ? 8.852 35.125 20.781 1 91 247 THR B N 1
ATOM 6642 C CA . THR B 1 247 ? 7.77 36 20.359 1 91 247 THR B CA 1
ATOM 6643 C C . THR B 1 247 ? 7.355 35.688 18.922 1 91 247 THR B C 1
ATOM 6645 O O . THR B 1 247 ? 8.086 35.031 18.188 1 91 247 THR B O 1
ATOM 6648 N N . ILE B 1 248 ? 6.16 36.094 18.656 1 92 248 ILE B N 1
ATOM 6649 C CA . ILE B 1 248 ? 5.605 36 17.312 1 92 248 ILE B CA 1
ATOM 6650 C C . ILE B 1 248 ? 5.051 37.344 16.875 1 92 248 ILE B C 1
ATOM 6652 O O . ILE B 1 248 ? 4.234 37.938 17.562 1 92 248 ILE B O 1
ATOM 6656 N N . TRP B 1 249 ? 5.586 37.812 15.789 1 90.75 249 TRP B N 1
ATOM 6657 C CA . TRP B 1 249 ? 4.996 39 15.156 1 90.75 249 TRP B CA 1
ATOM 6658 C C . TRP B 1 249 ? 4.215 38.594 13.906 1 90.75 249 TRP B C 1
ATOM 6660 O O . TRP B 1 249 ? 4.664 37.75 13.125 1 90.75 249 TRP B O 1
ATOM 6670 N N . THR B 1 250 ? 3.113 39.125 13.742 1 84.12 250 THR B N 1
ATOM 6671 C CA . THR B 1 250 ? 2.354 38.938 12.508 1 84.12 250 THR B CA 1
ATOM 6672 C C . THR B 1 250 ? 1.919 40.281 11.938 1 84.12 250 THR B C 1
ATOM 6674 O O . THR B 1 250 ? 1.857 41.281 12.664 1 84.12 250 THR B O 1
ATOM 6677 N N . VAL B 1 251 ? 1.726 40.219 10.648 1 76.12 251 VAL B N 1
ATOM 6678 C CA . VAL B 1 251 ? 1.286 41.438 9.953 1 76.12 251 VAL B CA 1
ATOM 6679 C C . VAL B 1 251 ? 0.105 42.062 10.695 1 76.12 251 VAL B C 1
ATOM 6681 O O . VAL B 1 251 ? -0.792 41.344 11.156 1 76.12 251 VAL B O 1
ATOM 6684 N N . GLY B 1 252 ? 0.19 43.344 10.875 1 67.75 252 GLY B N 1
ATOM 6685 C CA . GLY B 1 252 ? -0.871 44.062 11.555 1 67.75 252 GLY B CA 1
ATOM 6686 C C . GLY B 1 252 ? -0.518 44.438 12.984 1 67.75 252 GLY B C 1
ATOM 6687 O O . GLY B 1 252 ? -1.148 45.312 13.578 1 67.75 252 GLY B O 1
ATOM 6688 N N . LEU B 1 253 ? 0.451 43.781 13.508 1 75.38 253 LEU B N 1
ATOM 6689 C CA . LEU B 1 253 ? 0.874 44.094 14.875 1 75.38 253 LEU B CA 1
ATOM 6690 C C . LEU B 1 253 ? 2.068 45.031 14.867 1 75.38 253 LEU B C 1
ATOM 6692 O O . LEU B 1 253 ? 2.904 45 13.961 1 75.38 253 LEU B O 1
ATOM 6696 N N . SER B 1 254 ? 2.143 45.906 15.844 1 76.06 254 SER B N 1
ATOM 6697 C CA . SER B 1 254 ? 3.234 46.875 15.93 1 76.06 254 SER B CA 1
ATOM 6698 C C . SER B 1 254 ? 4.465 46.281 16.594 1 76.06 254 SER B C 1
ATOM 6700 O O . SER B 1 254 ? 5.578 46.781 16.438 1 76.06 254 SER B O 1
ATOM 6702 N N . GLY B 1 255 ? 4.34 45.25 17.25 1 87.38 255 GLY B N 1
ATOM 6703 C CA . GLY B 1 255 ? 5.398 44.594 18.016 1 87.38 255 GLY B CA 1
ATOM 6704 C C . GLY B 1 255 ? 4.914 44 19.328 1 87.38 255 GLY B C 1
ATOM 6705 O O . GLY B 1 255 ? 3.705 43.906 19.562 1 87.38 255 GLY B O 1
ATOM 6706 N N . GLU B 1 256 ? 5.855 43.531 20.016 1 90.06 256 GLU B N 1
ATOM 6707 C CA . GLU B 1 256 ? 5.559 42.906 21.312 1 90.06 256 GLU B CA 1
ATOM 6708 C C . GLU B 1 256 ? 6.203 43.688 22.453 1 90.06 256 GLU B C 1
ATOM 6710 O O . GLU B 1 256 ? 7.387 44.031 22.391 1 90.06 256 GLU B O 1
ATOM 6715 N N . CYS B 1 257 ? 5.391 44.156 23.297 1 91.81 257 CYS B N 1
ATOM 6716 C CA . CYS B 1 257 ? 5.871 44.75 24.547 1 91.81 257 CYS B CA 1
ATOM 6717 C C . CYS B 1 257 ? 5.586 43.812 25.734 1 91.81 257 CYS B C 1
ATOM 6719 O O . CYS B 1 257 ? 4.426 43.625 26.094 1 91.81 257 CYS B O 1
ATOM 6721 N N . PHE B 1 258 ? 6.621 43.281 26.359 1 94.19 258 PHE B N 1
ATOM 6722 C CA . PHE B 1 258 ? 6.422 42.375 27.484 1 94.19 258 PHE B CA 1
ATOM 6723 C C . PHE B 1 258 ? 5.859 43.094 28.688 1 94.19 258 PHE B C 1
ATOM 6725 O O . PHE B 1 258 ? 6.047 44.312 28.844 1 94.19 258 PHE B O 1
ATOM 6732 N N . HIS B 1 259 ? 5.129 42.406 29.516 1 93.38 259 HIS B N 1
ATOM 6733 C CA . HIS B 1 259 ? 4.652 42.938 30.781 1 93.38 259 HIS B CA 1
ATOM 6734 C C . HIS B 1 259 ? 5.797 43.531 31.578 1 93.38 259 HIS B C 1
ATOM 6736 O O . HIS B 1 259 ? 6.906 43 31.594 1 93.38 259 HIS B O 1
ATOM 6742 N N . PRO B 1 260 ? 5.539 44.594 32.281 1 92.38 260 PRO B N 1
ATOM 6743 C CA . PRO B 1 260 ? 6.613 45.312 33 1 92.38 260 PRO B CA 1
ATOM 6744 C C . PRO B 1 260 ? 7.367 44.438 33.969 1 92.38 260 PRO B C 1
ATOM 6746 O O . PRO B 1 260 ? 8.531 44.688 34.281 1 92.38 260 PRO B O 1
ATOM 6749 N N . SER B 1 261 ? 6.801 43.406 34.469 1 94.19 261 SER B N 1
ATOM 6750 C CA . SER B 1 261 ? 7.43 42.562 35.469 1 94.19 261 SER B CA 1
ATOM 6751 C C . SER B 1 261 ? 8.148 41.375 34.781 1 94.19 261 SER B C 1
ATOM 6753 O O . SER B 1 261 ? 8.664 40.5 35.469 1 94.19 261 SER B O 1
ATOM 6755 N N . THR B 1 262 ? 8.07 41.375 33.5 1 96 262 THR B N 1
ATOM 6756 C CA . THR B 1 262 ? 8.57 40.156 32.875 1 96 262 THR B CA 1
ATOM 6757 C C . THR B 1 262 ? 9.578 40.5 31.766 1 96 262 THR B C 1
ATOM 6759 O O . THR B 1 262 ? 9.633 41.625 31.297 1 96 262 THR B O 1
ATOM 6762 N N . GLY B 1 263 ? 10.336 39.531 31.406 1 97 263 GLY B N 1
ATOM 6763 C CA . GLY B 1 263 ? 11.258 39.5 30.281 1 97 263 GLY B CA 1
ATOM 6764 C C . GLY B 1 263 ? 11.68 38.125 29.875 1 97 263 GLY B C 1
ATOM 6765 O O . GLY B 1 263 ? 11.266 37.125 30.484 1 97 263 GLY B O 1
ATOM 6766 N N . VAL B 1 264 ? 12.406 38.031 28.781 1 97.62 264 VAL B N 1
ATOM 6767 C CA . VAL B 1 264 ? 13 36.781 28.344 1 97.62 264 VAL B CA 1
ATOM 6768 C C . VAL B 1 264 ? 14.523 36.844 28.5 1 97.62 264 VAL B C 1
ATOM 6770 O O . VAL B 1 264 ? 15.172 37.719 27.938 1 97.62 264 VAL B O 1
ATOM 6773 N N . SER B 1 265 ? 15.078 35.844 29.172 1 97.19 265 SER B N 1
ATOM 6774 C CA . SER B 1 265 ? 16.516 35.844 29.469 1 97.19 265 SER B CA 1
ATOM 6775 C C . SER B 1 265 ? 17.328 35.594 28.203 1 97.19 265 SER B C 1
ATOM 6777 O O . SER B 1 265 ? 17.109 34.625 27.5 1 97.19 265 SER B O 1
ATOM 6779 N N . VAL B 1 266 ? 18.234 36.5 27.953 1 96.81 266 VAL B N 1
ATOM 6780 C CA . VAL B 1 266 ? 19.203 36.375 26.859 1 96.81 266 VAL B CA 1
ATOM 6781 C C . VAL B 1 266 ? 20.594 36.75 27.375 1 96.81 266 VAL B C 1
ATOM 6783 O O . VAL B 1 266 ? 20.734 37.375 28.422 1 96.81 266 VAL B O 1
ATOM 6786 N N . GLY B 1 267 ? 21.594 36.312 26.641 1 94.56 267 GLY B N 1
ATOM 6787 C CA . GLY B 1 267 ? 22.969 36.594 27.031 1 94.56 267 GLY B CA 1
ATOM 6788 C C . GLY B 1 267 ? 23.656 35.406 27.656 1 94.56 267 GLY B C 1
ATOM 6789 O O . GLY B 1 267 ? 23.375 34.25 27.297 1 94.56 267 GLY B O 1
ATOM 6790 N N . THR B 1 268 ? 24.469 35.656 28.609 1 92.88 268 THR B N 1
ATOM 6791 C CA . THR B 1 268 ? 25.391 34.656 29.156 1 92.88 268 THR B CA 1
ATOM 6792 C C . THR B 1 268 ? 24.609 33.562 29.875 1 92.88 268 THR B C 1
ATOM 6794 O O . THR B 1 268 ? 24.969 32.375 29.781 1 92.88 268 THR B O 1
ATOM 6797 N N . LYS B 1 269 ? 23.578 33.906 30.625 1 93.25 269 LYS B N 1
ATOM 6798 C CA . LYS B 1 269 ? 22.844 32.906 31.406 1 93.25 269 LYS B CA 1
ATOM 6799 C C . LYS B 1 269 ? 21.484 32.625 30.766 1 93.25 269 LYS B C 1
ATOM 6801 O O . LYS B 1 269 ? 20.656 31.922 31.359 1 93.25 269 LYS B O 1
ATOM 6806 N N . GLY B 1 270 ? 21.203 33.25 29.656 1 95.12 270 GLY B N 1
ATOM 6807 C CA . GLY B 1 270 ? 19.984 33.031 28.891 1 95.12 270 GLY B CA 1
ATOM 6808 C C . GLY B 1 270 ? 20.25 32.5 27.516 1 95.12 270 GLY B C 1
ATOM 6809 O O . GLY B 1 270 ? 21.234 31.766 27.297 1 95.12 270 GLY B O 1
ATOM 6810 N N . PHE B 1 271 ? 19.344 32.719 26.625 1 96.44 271 PHE B N 1
ATOM 6811 C CA . PHE B 1 271 ? 19.562 32.281 25.25 1 96.44 271 PHE B CA 1
ATOM 6812 C C . PHE B 1 271 ? 20.766 33 24.641 1 96.44 271 PHE B C 1
ATOM 6814 O O . PHE B 1 271 ? 20.797 34.219 24.562 1 96.44 271 PHE B O 1
ATOM 6821 N N . LYS B 1 272 ? 21.672 32.281 24.188 1 96.38 272 LYS B N 1
ATOM 6822 C CA . LYS B 1 272 ? 22.859 32.812 23.531 1 96.38 272 LYS B CA 1
ATOM 6823 C C . LYS B 1 272 ? 22.641 32.969 22.031 1 96.38 272 LYS B C 1
ATOM 6825 O O . LYS B 1 272 ? 23.297 33.781 21.391 1 96.38 272 LYS B O 1
ATOM 6830 N N . ARG B 1 273 ? 21.812 32.062 21.578 1 96.81 273 ARG B N 1
ATOM 6831 C CA . ARG B 1 273 ? 21.438 32.062 20.156 1 96.81 273 ARG B CA 1
ATOM 6832 C C . ARG B 1 273 ? 19.938 32.281 20 1 96.81 273 ARG B C 1
ATOM 6834 O O . ARG B 1 273 ? 19.141 31.75 20.75 1 96.81 273 ARG B O 1
ATOM 6841 N N . ILE B 1 274 ? 19.609 33.156 19.031 1 97.38 274 ILE B N 1
ATOM 6842 C CA . ILE B 1 274 ? 18.219 33.438 18.672 1 97.38 274 ILE B CA 1
ATOM 6843 C C . ILE B 1 274 ? 18 33.156 17.188 1 97.38 274 ILE B C 1
ATOM 6845 O O . ILE B 1 274 ? 18.766 33.625 16.344 1 97.38 274 ILE B O 1
ATOM 6849 N N . ALA B 1 275 ? 17 32.375 16.922 1 97.94 275 ALA B N 1
ATOM 6850 C CA . ALA B 1 275 ? 16.625 32.125 15.539 1 97.94 275 ALA B CA 1
ATOM 6851 C C . ALA B 1 275 ? 15.406 32.938 15.133 1 97.94 275 ALA B C 1
ATOM 6853 O O . ALA B 1 275 ? 14.453 33.062 15.906 1 97.94 275 ALA B O 1
ATOM 6854 N N . LEU B 1 276 ? 15.477 33.531 13.977 1 97.5 276 LEU B N 1
ATOM 6855 C CA . LEU B 1 276 ? 14.305 34.156 13.367 1 97.5 276 LEU B CA 1
ATOM 6856 C C . LEU B 1 276 ? 13.75 33.281 12.242 1 97.5 276 LEU B C 1
ATOM 6858 O O . LEU B 1 276 ? 14.508 32.75 11.445 1 97.5 276 LEU B O 1
ATOM 6862 N N . GLN B 1 277 ? 12.469 33.062 12.312 1 97 277 GLN B N 1
ATOM 6863 C CA . GLN B 1 277 ? 11.734 32.438 11.227 1 97 277 GLN B CA 1
ATOM 6864 C C . GLN B 1 277 ? 10.773 33.406 10.562 1 97 277 GLN B C 1
ATOM 6866 O O . GLN B 1 277 ? 9.891 33.969 11.219 1 97 277 GLN B O 1
ATOM 6871 N N . LEU B 1 278 ? 11.008 33.719 9.328 1 95.56 278 LEU B N 1
ATOM 6872 C CA . LEU B 1 278 ? 10.125 34.562 8.539 1 95.56 278 LEU B CA 1
ATOM 6873 C C . LEU B 1 278 ? 9.227 33.75 7.629 1 95.56 278 LEU B C 1
ATOM 6875 O O . LEU B 1 278 ? 9.703 32.844 6.934 1 95.56 278 LEU B O 1
ATOM 6879 N N . HIS B 1 279 ? 8.023 34.062 7.684 1 94.06 279 HIS B N 1
ATOM 6880 C CA . HIS B 1 279 ? 7.055 33.438 6.793 1 94.06 279 HIS B CA 1
ATOM 6881 C C . HIS B 1 279 ? 6.672 34.375 5.648 1 94.06 279 HIS B C 1
ATOM 6883 O O . HIS B 1 279 ? 6.098 35.438 5.879 1 94.06 279 HIS B O 1
ATOM 6889 N N . TRP B 1 280 ? 7.016 33.938 4.438 1 92.19 280 TRP B N 1
ATOM 6890 C CA . TRP B 1 280 ? 6.672 34.688 3.236 1 92.19 280 TRP B CA 1
ATOM 6891 C C . TRP B 1 280 ? 5.461 34.062 2.537 1 92.19 280 TRP B C 1
ATOM 6893 O O . TRP B 1 280 ? 5.34 32.844 2.436 1 92.19 280 TRP B O 1
ATOM 6903 N N . ASN B 1 281 ? 4.52 34.906 2.221 1 86.31 281 ASN B N 1
ATOM 6904 C CA . ASN B 1 281 ? 3.406 34.531 1.354 1 86.31 281 ASN B CA 1
ATOM 6905 C C . ASN B 1 281 ? 3.555 35.156 -0.038 1 86.31 281 ASN B C 1
ATOM 6907 O O . ASN B 1 281 ? 3.547 36.375 -0.19 1 86.31 281 ASN B O 1
ATOM 6911 N N . ASN B 1 282 ? 3.799 34.25 -1.044 1 86.06 282 ASN B N 1
ATOM 6912 C CA . ASN B 1 282 ? 4.031 34.625 -2.436 1 86.06 282 ASN B CA 1
ATOM 6913 C C . ASN B 1 282 ? 3.064 33.906 -3.373 1 86.06 282 ASN B C 1
ATOM 6915 O O . ASN B 1 282 ? 3.479 33.062 -4.164 1 86.06 282 ASN B O 1
ATOM 6919 N N . PRO B 1 283 ? 1.756 34.281 -3.303 1 76.56 283 PRO B N 1
ATOM 6920 C CA . PRO B 1 283 ? 0.721 33.5 -3.996 1 76.56 283 PRO B CA 1
ATOM 6921 C C . PRO B 1 283 ? 0.904 33.5 -5.512 1 76.56 283 PRO B C 1
ATOM 6923 O O . PRO B 1 283 ? 0.476 32.562 -6.184 1 76.56 283 PRO B O 1
ATOM 6926 N N . GLU B 1 284 ? 1.589 34.5 -6.109 1 77 284 GLU B N 1
ATOM 6927 C CA . GLU B 1 284 ? 1.793 34.562 -7.551 1 77 284 GLU B CA 1
ATOM 6928 C C . GLU B 1 284 ? 3.094 33.875 -7.957 1 77 284 GLU B C 1
ATOM 6930 O O . GLU B 1 284 ? 3.459 33.875 -9.133 1 77 284 GLU B O 1
ATOM 6935 N N . SER B 1 285 ? 3.799 33.375 -7.055 1 88.25 285 SER B N 1
ATOM 6936 C CA . SER B 1 285 ? 5.051 32.656 -7.289 1 88.25 285 SER B CA 1
ATOM 6937 C C . SER B 1 285 ? 6.035 33.531 -8.078 1 88.25 285 SER B C 1
ATOM 6939 O O . SER B 1 285 ? 6.641 33.062 -9.039 1 88.25 285 SER B O 1
ATOM 6941 N N . ARG B 1 286 ? 6.168 34.75 -7.656 1 84.38 286 ARG B N 1
ATOM 6942 C CA . ARG B 1 286 ? 7.109 35.656 -8.289 1 84.38 286 ARG B CA 1
ATOM 6943 C C . ARG B 1 286 ? 8.547 35.312 -7.895 1 84.38 286 ARG B C 1
ATOM 6945 O O . ARG B 1 286 ? 8.812 34.969 -6.742 1 84.38 286 ARG B O 1
ATOM 6952 N N . SER B 1 287 ? 9.422 35.469 -8.906 1 90.06 287 SER B N 1
ATOM 6953 C CA . SER B 1 287 ? 10.82 35.125 -8.672 1 90.06 287 SER B CA 1
ATOM 6954 C C . SER B 1 287 ? 11.672 36.375 -8.453 1 90.06 287 SER B C 1
ATOM 6956 O O . SER B 1 287 ? 12.859 36.281 -8.133 1 90.06 287 SER B O 1
ATOM 6958 N N . ASP B 1 288 ? 11.125 37.594 -8.57 1 88.69 288 ASP B N 1
ATOM 6959 C CA . ASP B 1 288 ? 11.883 38.844 -8.523 1 88.69 288 ASP B CA 1
ATOM 6960 C C . ASP B 1 288 ? 11.82 39.469 -7.133 1 88.69 288 ASP B C 1
ATOM 6962 O O . ASP B 1 288 ? 12.383 40.562 -6.906 1 88.69 288 ASP B O 1
ATOM 6966 N N . LEU B 1 289 ? 11.219 38.812 -6.215 1 87.44 289 LEU B N 1
ATOM 6967 C CA . LEU B 1 289 ? 10.992 39.406 -4.902 1 87.44 289 LEU B CA 1
ATOM 6968 C C . LEU B 1 289 ? 12.188 39.188 -3.984 1 87.44 289 LEU B C 1
ATOM 6970 O O . LEU B 1 289 ? 12.805 38.094 -4.039 1 87.44 289 LEU B O 1
ATOM 6974 N N . VAL B 1 290 ? 12.523 40.219 -3.176 1 91.81 290 VAL B N 1
ATOM 6975 C CA . VAL B 1 290 ? 13.555 40.125 -2.143 1 91.81 290 VAL B CA 1
ATOM 6976 C C . VAL B 1 290 ? 13.008 40.656 -0.818 1 91.81 290 VAL B C 1
ATOM 6978 O O . VAL B 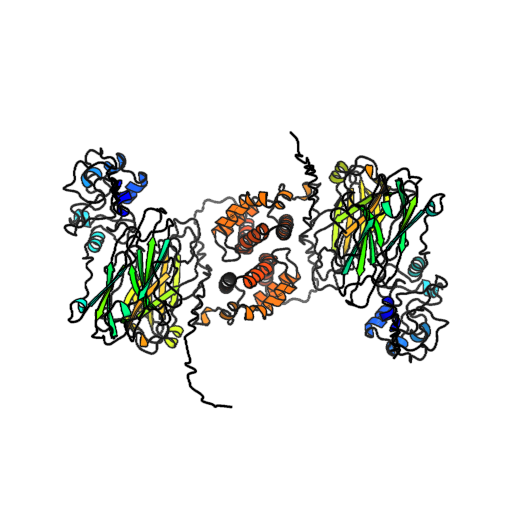1 290 ? 12.055 41.406 -0.799 1 91.81 290 VAL B O 1
ATOM 6981 N N . ASP B 1 291 ? 13.547 40.188 0.29 1 92.25 291 ASP B N 1
ATOM 6982 C CA . ASP B 1 291 ? 13.117 40.656 1.607 1 92.25 291 ASP B CA 1
ATOM 6983 C C . ASP B 1 291 ? 14.234 40.5 2.637 1 92.25 291 ASP B C 1
ATOM 6985 O O . ASP B 1 291 ? 14.875 39.438 2.701 1 92.25 291 ASP B O 1
ATOM 6989 N N . SER B 1 292 ? 14.516 41.531 3.375 1 93.88 292 SER B N 1
ATOM 6990 C CA . SER B 1 292 ? 15.508 41.5 4.441 1 93.88 292 SER B CA 1
ATOM 6991 C C . SER B 1 292 ? 14.906 41.938 5.777 1 93.88 292 SER B C 1
ATOM 6993 O O . SER B 1 292 ? 15.555 42.594 6.578 1 93.88 292 SER B O 1
ATOM 6995 N N . SER B 1 293 ? 13.648 41.594 5.934 1 92.81 293 SER B N 1
ATOM 6996 C CA . SER B 1 293 ? 12.938 41.938 7.164 1 92.81 293 SER B CA 1
ATOM 6997 C C . SER B 1 293 ? 13.531 41.219 8.367 1 92.81 293 SER B C 1
ATOM 6999 O O . SER B 1 293 ? 14.344 40.312 8.211 1 92.81 293 SER B O 1
ATOM 7001 N N . GLY B 1 294 ? 13.133 41.656 9.57 1 95.56 294 GLY B N 1
ATOM 7002 C CA . GLY B 1 294 ? 13.586 41.094 10.836 1 95.56 294 GLY B CA 1
ATOM 7003 C C . GLY B 1 294 ? 12.922 41.719 12.047 1 95.56 294 GLY B C 1
ATOM 7004 O O . GLY B 1 294 ? 11.75 42.094 11.992 1 95.56 294 GLY B O 1
ATOM 7005 N N . LEU B 1 295 ? 13.68 41.688 13.125 1 96.25 295 LEU B N 1
ATOM 7006 C CA . LEU B 1 295 ? 13.164 42.219 14.375 1 96.25 295 LEU B CA 1
ATOM 7007 C C . LEU B 1 295 ? 14.211 43.094 15.055 1 96.25 295 LEU B C 1
ATOM 7009 O O . LEU B 1 295 ? 15.406 42.781 15.016 1 96.25 295 LEU B O 1
ATOM 7013 N N . LEU B 1 296 ? 13.695 44.156 15.594 1 95 296 LEU B N 1
ATOM 7014 C CA . LEU B 1 296 ? 14.461 44.938 16.547 1 95 296 LEU B CA 1
ATOM 7015 C C . LEU B 1 296 ? 14.18 44.5 17.984 1 95 296 LEU B C 1
ATOM 7017 O O . LEU B 1 296 ? 13.039 44.562 18.438 1 95 296 LEU B O 1
ATOM 7021 N N . LEU B 1 297 ? 15.227 44.062 18.688 1 96.62 297 LEU B N 1
ATOM 7022 C CA . LEU B 1 297 ? 15.07 43.562 20.047 1 96.62 297 LEU B CA 1
ATOM 7023 C C . LEU B 1 297 ? 15.508 44.594 21.062 1 96.62 297 LEU B C 1
ATOM 7025 O O . LEU B 1 297 ? 16.609 45.156 20.953 1 96.62 297 LEU B O 1
ATOM 7029 N N . HIS B 1 298 ? 14.664 44.906 21.969 1 96.38 298 HIS B N 1
ATOM 7030 C CA . HIS B 1 298 ? 15.008 45.781 23.094 1 96.38 298 HIS B CA 1
ATOM 7031 C C . HIS B 1 298 ? 15.344 44.969 24.328 1 96.38 298 HIS B C 1
ATOM 7033 O O . HIS B 1 298 ? 14.539 44.156 24.781 1 96.38 298 HIS B O 1
ATOM 7039 N N . TYR B 1 299 ? 16.562 45.125 24.875 1 96.56 299 TYR B N 1
ATOM 7040 C CA . TYR B 1 299 ? 17.016 44.344 26.016 1 96.56 299 TYR B CA 1
ATOM 7041 C C . TYR B 1 299 ? 17.641 45.219 27.094 1 96.56 299 TYR B C 1
ATOM 7043 O O . TYR B 1 299 ? 18.062 46.344 26.812 1 96.56 299 TYR B O 1
ATOM 7051 N N . THR B 1 300 ? 17.672 44.75 28.328 1 97.12 300 THR B N 1
ATOM 7052 C CA . THR B 1 300 ? 18.141 45.531 29.469 1 97.12 300 THR B CA 1
ATOM 7053 C C . THR B 1 300 ? 18.922 44.656 30.438 1 97.12 300 THR B C 1
ATOM 7055 O O . THR B 1 300 ? 18.594 43.469 30.625 1 97.12 300 THR B O 1
ATOM 7058 N N . PRO B 1 301 ? 19.938 45.188 31.078 1 95.75 301 PRO B N 1
ATOM 7059 C CA . PRO B 1 301 ? 20.625 44.469 32.125 1 95.75 301 PRO B CA 1
ATOM 7060 C C . PRO B 1 301 ? 19.859 44.469 33.469 1 95.75 301 PRO B C 1
ATOM 7062 O O . PRO B 1 301 ? 20.188 43.719 34.375 1 95.75 301 PRO B O 1
ATOM 7065 N N . HIS B 1 302 ? 18.875 45.375 33.562 1 95.62 302 HIS B N 1
ATOM 7066 C CA . HIS B 1 302 ? 18.016 45.375 34.719 1 95.62 302 HIS B CA 1
ATOM 7067 C C . HIS B 1 302 ? 16.906 44.344 34.594 1 95.62 302 HIS B C 1
ATOM 7069 O O . HIS B 1 302 ? 15.773 44.656 34.219 1 95.62 302 HIS B O 1
ATOM 7075 N N . LYS B 1 303 ? 17.219 43.219 35 1 95.56 303 LYS B N 1
ATOM 7076 C CA . LYS B 1 303 ? 16.344 42.062 34.812 1 95.56 303 LYS B CA 1
ATOM 7077 C C . LYS B 1 303 ? 15.023 42.25 35.562 1 95.56 303 LYS B C 1
ATOM 7079 O O . LYS B 1 303 ? 15.008 42.812 36.656 1 95.56 303 LYS B O 1
ATOM 7084 N N . ARG B 1 304 ? 14.055 41.844 34.938 1 96.19 304 ARG B N 1
ATOM 7085 C CA . ARG B 1 304 ? 12.719 41.875 35.531 1 96.19 304 ARG B CA 1
ATOM 7086 C C . ARG B 1 304 ? 12.5 40.719 36.469 1 96.19 304 ARG B C 1
ATOM 7088 O O . ARG B 1 304 ? 13.336 39.812 36.562 1 96.19 304 ARG B O 1
ATOM 7095 N N . GLN B 1 305 ? 11.43 40.812 37.156 1 96.31 305 GLN B N 1
ATOM 7096 C CA . GLN B 1 305 ? 11.18 39.875 38.25 1 96.31 305 GLN B CA 1
ATOM 7097 C C . GLN B 1 305 ? 10.938 38.469 37.75 1 96.31 305 GLN B C 1
ATOM 7099 O O . GLN B 1 305 ? 11.352 37.5 38.375 1 96.31 305 GLN B O 1
ATOM 7104 N N . TYR B 1 306 ? 10.211 38.344 36.625 1 97.12 306 TYR B N 1
ATOM 7105 C CA . TYR B 1 306 ? 9.789 37 36.156 1 97.12 306 TYR B CA 1
ATOM 7106 C C . TYR B 1 306 ? 10.234 36.781 34.719 1 97.12 306 TYR B C 1
ATOM 7108 O O . TYR B 1 306 ? 10.438 37.719 33.969 1 97.12 306 TYR B O 1
ATOM 7116 N N . GLU B 1 307 ? 10.344 35.438 34.406 1 97.25 307 GLU B N 1
ATOM 7117 C CA . GLU B 1 307 ? 10.539 35 33.031 1 97.25 307 GLU B CA 1
ATOM 7118 C C . GLU B 1 307 ? 9.211 34.875 32.281 1 97.25 307 GLU B C 1
ATOM 7120 O O . GLU B 1 307 ? 8.227 34.375 32.844 1 97.25 307 GLU B O 1
ATOM 7125 N N . SER B 1 308 ? 9.219 35.406 31.094 1 96.44 308 SER B N 1
ATOM 7126 C CA . SER B 1 308 ? 8.047 35.281 30.234 1 96.44 308 SER B CA 1
ATOM 7127 C C . SER B 1 308 ? 8.133 34.031 29.359 1 96.44 308 SER B C 1
ATOM 7129 O O . SER B 1 308 ? 9.227 33.562 29.031 1 96.44 308 SER B O 1
ATOM 7131 N N . GLY B 1 309 ? 6.961 33.438 29.078 1 95.56 309 GLY B N 1
ATOM 7132 C CA . GLY B 1 309 ? 6.836 32.312 28.141 1 95.56 309 GLY B CA 1
ATOM 7133 C C . GLY B 1 309 ? 5.594 32.406 27.281 1 95.56 309 GLY B C 1
ATOM 7134 O O . GLY B 1 309 ? 4.758 33.281 27.469 1 95.56 309 GLY B O 1
ATOM 7135 N N . VAL B 1 310 ? 5.562 31.531 26.312 1 95.5 310 VAL B N 1
ATOM 7136 C CA . VAL B 1 310 ? 4.391 31.438 25.438 1 95.5 310 VAL B CA 1
ATOM 7137 C C . VAL B 1 310 ? 3.76 30.047 25.562 1 95.5 310 VAL B C 1
ATOM 7139 O O . VAL B 1 310 ? 4.359 29.047 25.172 1 95.5 310 VAL B O 1
ATOM 7142 N N . LEU B 1 311 ? 2.59 30 26.109 1 96.5 311 LEU B N 1
ATOM 7143 C CA . LEU B 1 311 ? 1.821 28.75 26.156 1 96.5 311 LEU B CA 1
ATOM 7144 C C . LEU B 1 311 ? 1.004 28.562 24.891 1 96.5 311 LEU B C 1
ATOM 7146 O O . LEU B 1 311 ? 0.284 29.469 24.469 1 96.5 311 LEU B O 1
ATOM 7150 N N . MET B 1 312 ? 1.159 27.438 24.281 1 95.44 312 MET B N 1
ATOM 7151 C CA . MET B 1 312 ? 0.455 27.125 23.031 1 95.44 312 MET B CA 1
ATOM 7152 C C . MET B 1 312 ? -0.611 26.062 23.266 1 95.44 312 MET B C 1
ATOM 7154 O O . MET B 1 312 ? -0.346 25.047 23.906 1 95.44 312 MET B O 1
ATOM 7158 N N . THR B 1 313 ? -1.839 26.328 22.844 1 96.25 313 THR B N 1
ATOM 7159 C CA . THR B 1 313 ? -2.945 25.375 22.859 1 96.25 313 THR B CA 1
ATOM 7160 C C . THR B 1 313 ? -3.525 25.188 21.453 1 96.25 313 THR B C 1
ATOM 7162 O O . THR B 1 313 ? -3.162 25.906 20.531 1 96.25 313 THR B O 1
ATOM 7165 N N . GLY B 1 314 ? -4.371 24.172 21.297 1 95.75 314 GLY B N 1
ATOM 7166 C CA . GLY B 1 314 ? -5.02 23.984 20 1 95.75 314 GLY B CA 1
ATOM 7167 C C . GLY B 1 314 ? -5.059 22.547 19.547 1 95.75 314 GLY B C 1
ATOM 7168 O O . GLY B 1 314 ? -5.141 21.625 20.375 1 95.75 314 GLY B O 1
ATOM 7169 N N . VAL B 1 315 ? -5.199 22.453 18.188 1 92.94 315 VAL B N 1
ATOM 7170 C CA . VAL B 1 315 ? -5.344 21.125 17.609 1 92.94 315 VAL B CA 1
ATOM 7171 C C . VAL B 1 315 ? -4.414 20.984 16.406 1 92.94 315 VAL B C 1
ATOM 7173 O O . VAL B 1 315 ? -4.262 21.922 15.617 1 92.94 315 VAL B O 1
ATOM 7176 N N . SER B 1 316 ? -3.834 19.766 16.328 1 90.44 316 SER B N 1
ATOM 7177 C CA . SER B 1 316 ? -3.008 19.422 15.172 1 90.44 316 SER B CA 1
ATOM 7178 C C . SER B 1 316 ? -3.549 18.203 14.438 1 90.44 316 SER B C 1
ATOM 7180 O O . SER B 1 316 ? -4.445 17.516 14.938 1 90.44 316 SER B O 1
ATOM 7182 N N . GLY B 1 317 ? -3.078 18.016 13.227 1 88.44 317 GLY B N 1
ATOM 7183 C CA . GLY B 1 317 ? -3.312 16.766 12.508 1 88.44 317 GLY B CA 1
ATOM 7184 C C . GLY B 1 317 ? -4.742 16.625 12.031 1 88.44 317 GLY B C 1
ATOM 7185 O O . GLY B 1 317 ? -5.32 15.531 12.117 1 88.44 317 GLY B O 1
ATOM 7186 N N . PHE B 1 318 ? -5.402 17.625 11.648 1 90.62 318 PHE B N 1
ATOM 7187 C CA . PHE B 1 318 ? -6.789 17.562 11.211 1 90.62 318 PHE B CA 1
ATOM 7188 C C . PHE B 1 318 ? -6.895 17.781 9.711 1 90.62 318 PHE B C 1
ATOM 7190 O O . PHE B 1 318 ? -5.914 18.172 9.062 1 90.62 318 PHE B O 1
ATOM 7197 N N . THR B 1 319 ? -8.008 17.453 9.164 1 92.25 319 THR B N 1
ATOM 7198 C CA . THR B 1 319 ? -8.391 17.734 7.781 1 92.25 319 THR B CA 1
ATOM 7199 C C . THR B 1 319 ? -9.773 18.375 7.723 1 92.25 319 THR B C 1
ATOM 7201 O O . THR B 1 319 ? -10.711 17.891 8.367 1 92.25 319 THR B O 1
ATOM 7204 N N . LEU B 1 320 ? -9.875 19.438 6.992 1 94.44 320 LEU B N 1
ATOM 7205 C CA . LEU B 1 320 ? -11.148 20.109 6.797 1 94.44 320 LEU B CA 1
ATOM 7206 C C . LEU B 1 320 ? -11.812 19.656 5.5 1 94.44 320 LEU B C 1
ATOM 7208 O O . LEU B 1 320 ? -11.164 19.625 4.445 1 94.44 320 LEU B O 1
ATOM 7212 N N . PRO B 1 321 ? -13.086 19.297 5.562 1 93.94 321 PRO B N 1
ATOM 7213 C CA . PRO B 1 321 ? -13.781 18.953 4.32 1 93.94 321 PRO B CA 1
ATOM 7214 C C . PRO B 1 321 ? -13.992 20.156 3.406 1 93.94 321 PRO B C 1
ATOM 7216 O O . PRO B 1 321 ? -14.086 21.297 3.885 1 93.94 321 PRO B O 1
ATOM 7219 N N . PRO B 1 322 ? -14.07 19.953 2.139 1 92.62 322 PRO B N 1
ATOM 7220 C CA . PRO B 1 322 ? -14.305 21.047 1.204 1 92.62 322 PRO B CA 1
ATOM 7221 C C . PRO B 1 322 ? -15.758 21.516 1.181 1 92.62 322 PRO B C 1
ATOM 7223 O O . PRO B 1 322 ? -16.656 20.75 1.551 1 92.62 322 PRO B O 1
ATOM 7226 N N . GLY B 1 323 ? -15.945 22.719 0.877 1 90.62 323 GLY B N 1
ATOM 7227 C CA . GLY B 1 323 ? -17.266 23.234 0.551 1 90.62 323 GLY B CA 1
ATOM 7228 C C . GLY B 1 323 ? -18.141 23.453 1.773 1 90.62 323 GLY B C 1
ATOM 7229 O O . GLY B 1 323 ? -19.359 23.422 1.683 1 90.62 323 GLY B O 1
ATOM 7230 N N . ARG B 1 324 ? -17.562 23.594 2.891 1 91.88 324 ARG B N 1
ATOM 7231 C CA . ARG B 1 324 ? -18.328 23.797 4.109 1 91.88 324 ARG B CA 1
ATOM 7232 C C . ARG B 1 324 ? -18.328 25.266 4.523 1 91.88 324 ARG B C 1
ATOM 7234 O O . ARG B 1 324 ? -17.266 25.875 4.613 1 91.88 324 ARG B O 1
ATOM 7241 N N . LEU B 1 325 ? -19.453 25.812 4.824 1 88.62 325 LEU B N 1
ATOM 7242 C CA . LEU B 1 325 ? -19.578 27.188 5.285 1 88.62 325 LEU B CA 1
ATOM 7243 C C . LEU B 1 325 ? -19.062 27.328 6.715 1 88.62 325 LEU B C 1
ATOM 7245 O O . LEU B 1 325 ? -18.484 28.359 7.074 1 88.62 325 LEU B O 1
ATOM 7249 N N . ASN B 1 326 ? -19.406 26.328 7.414 1 91.25 326 ASN B N 1
ATOM 7250 C CA . ASN B 1 326 ? -19 26.344 8.812 1 91.25 326 ASN B CA 1
ATOM 7251 C C . ASN B 1 326 ? -18.438 24.984 9.242 1 91.25 326 ASN B C 1
ATOM 7253 O O . ASN B 1 326 ? -19.047 23.953 8.961 1 91.25 326 ASN B O 1
ATOM 7257 N N . PHE B 1 327 ? -17.312 24.984 9.766 1 94.25 327 PHE B N 1
ATOM 7258 C CA . PHE B 1 327 ? -16.672 23.828 10.359 1 94.25 327 PHE B CA 1
ATOM 7259 C C . PHE B 1 327 ? -15.891 24.203 11.609 1 94.25 327 PHE B C 1
ATOM 7261 O O . PHE B 1 327 ? -15.078 25.125 11.57 1 94.25 327 PHE B O 1
ATOM 7268 N N . GLU B 1 328 ? -16.125 23.516 12.695 1 94.25 328 GLU B N 1
ATOM 7269 C CA . GLU B 1 328 ? -15.492 23.891 13.953 1 94.25 328 GLU B CA 1
ATOM 7270 C C . GLU B 1 328 ? -14.594 22.766 14.469 1 94.25 328 GLU B C 1
ATOM 7272 O O . GLU B 1 328 ? -14.961 21.594 14.406 1 94.25 328 GLU B O 1
ATOM 7277 N N . LEU B 1 329 ? -13.469 23.156 14.945 1 94.25 329 LEU B N 1
ATOM 7278 C CA . LEU B 1 329 ? -12.547 22.25 15.625 1 94.25 329 LEU B CA 1
ATOM 7279 C C . LEU B 1 329 ? -12.328 22.688 17.062 1 94.25 329 LEU B C 1
ATOM 7281 O O . LEU B 1 329 ? -12.328 23.891 17.359 1 94.25 329 LEU B O 1
ATOM 7285 N N . THR B 1 330 ? -12.133 21.703 17.859 1 93.19 330 THR B N 1
ATOM 7286 C CA . THR B 1 330 ? -11.891 21.969 19.266 1 93.19 330 THR B CA 1
ATOM 7287 C C . THR B 1 330 ? -10.641 21.25 19.75 1 93.19 330 THR B C 1
ATOM 7289 O O . THR B 1 330 ? -10.453 20.062 19.453 1 93.19 330 THR B O 1
ATOM 7292 N N . GLY B 1 331 ? -9.75 22 20.359 1 94.44 331 GLY B N 1
ATOM 7293 C CA . GLY B 1 331 ? -8.625 21.453 21.094 1 94.44 331 GLY B CA 1
ATOM 7294 C C . GLY B 1 331 ? -8.688 21.75 22.578 1 94.44 331 GLY B C 1
ATOM 7295 O O . GLY B 1 331 ? -8.93 22.891 22.969 1 94.44 331 GLY B O 1
ATOM 7296 N N . THR B 1 332 ? -8.5 20.688 23.375 1 94.31 332 THR B N 1
ATOM 7297 C CA . THR B 1 332 ? -8.664 20.859 24.812 1 94.31 332 THR B CA 1
ATOM 7298 C C . THR B 1 332 ? -7.344 20.609 25.531 1 94.31 332 THR B C 1
ATOM 7300 O O . THR B 1 332 ? -6.727 19.547 25.359 1 94.31 332 THR B O 1
ATOM 7303 N N . CYS B 1 333 ? -6.871 21.562 26.25 1 96.06 333 CYS B N 1
ATOM 7304 C CA . CYS B 1 333 ? -5.91 21.328 27.328 1 96.06 333 CYS B CA 1
ATOM 7305 C C . CYS B 1 333 ? -6.613 20.938 28.625 1 96.06 333 CYS B C 1
ATOM 7307 O O . CYS B 1 333 ? -7.078 21.797 29.359 1 96.06 333 CYS B O 1
ATOM 7309 N N . HIS B 1 334 ? -6.59 19.703 28.875 1 95.31 334 HIS B N 1
ATOM 7310 C CA . HIS B 1 334 ? -7.41 19.141 29.938 1 95.31 334 HIS B CA 1
ATOM 7311 C C . HIS B 1 334 ? -6.848 19.484 31.312 1 95.31 334 HIS B C 1
ATOM 7313 O O . HIS B 1 334 ? -5.656 19.781 31.438 1 95.31 334 HIS B O 1
ATOM 7319 N N . SER B 1 335 ? -7.754 19.344 32.281 1 96.06 335 SER B N 1
ATOM 7320 C CA . SER B 1 335 ? -7.371 19.594 33.656 1 96.06 335 SER B CA 1
ATOM 7321 C C . SER B 1 335 ? -6.223 18.688 34.094 1 96.06 335 SER B C 1
ATOM 7323 O O . SER B 1 335 ? -5.34 19.094 34.844 1 96.06 335 SER B O 1
ATOM 7325 N N . THR B 1 336 ? -6.27 17.547 33.594 1 95.19 336 THR B N 1
ATOM 7326 C CA . THR B 1 336 ? -5.215 16.594 33.906 1 95.19 336 THR B CA 1
ATOM 7327 C C . THR B 1 336 ? -3.871 17.062 33.344 1 95.19 336 THR B C 1
ATOM 7329 O O . THR B 1 336 ? -2.836 16.875 34 1 95.19 336 THR B O 1
ATOM 7332 N N . CYS B 1 337 ? -3.877 17.703 32.281 1 95.44 337 CYS B N 1
ATOM 7333 C CA . CYS B 1 337 ? -2.65 18.188 31.641 1 95.44 337 CYS B CA 1
ATOM 7334 C C . CYS B 1 337 ? -2.039 19.328 32.438 1 95.44 337 CYS B C 1
ATOM 7336 O O . CYS B 1 337 ? -0.839 19.312 32.719 1 95.44 337 CYS B O 1
ATOM 7338 N N . THR B 1 338 ? -2.852 20.25 32.844 1 96.62 338 THR B N 1
ATOM 7339 C CA . THR B 1 338 ? -2.336 21.391 33.594 1 96.62 338 THR B CA 1
ATOM 7340 C C . THR B 1 338 ? -1.897 20.953 35 1 96.62 338 THR B C 1
ATOM 7342 O O . THR B 1 338 ? -0.944 21.5 35.562 1 96.62 338 THR B O 1
ATOM 7345 N N . ARG B 1 339 ? -2.561 19.938 35.594 1 96.5 339 ARG B N 1
ATOM 7346 C CA . ARG B 1 339 ? -2.129 19.422 36.906 1 96.5 339 ARG B CA 1
ATOM 7347 C C . ARG B 1 339 ? -0.724 18.828 36.812 1 96.5 339 ARG B C 1
ATOM 7349 O O . ARG B 1 339 ? 0.046 18.906 37.781 1 96.5 339 ARG B O 1
ATOM 7356 N N . GLN B 1 340 ? -0.466 18.344 35.656 1 94.94 340 GLN B N 1
ATOM 7357 C CA . GLN B 1 340 ? 0.826 17.688 35.469 1 94.94 340 GLN B CA 1
ATOM 7358 C C . GLN B 1 340 ? 1.909 18.703 35.125 1 94.94 340 GLN B C 1
ATOM 7360 O O . GLN B 1 340 ? 3.07 18.531 35.5 1 94.94 340 GLN B O 1
ATOM 7365 N N . THR B 1 341 ? 1.559 19.734 34.438 1 95.62 341 THR B N 1
ATOM 7366 C CA . THR B 1 341 ? 2.592 20.562 33.812 1 95.62 341 THR B CA 1
ATOM 7367 C C . THR B 1 341 ? 2.771 21.859 34.594 1 95.62 341 THR B C 1
ATOM 7369 O O . THR B 1 341 ? 3.844 22.469 34.562 1 95.62 341 THR B O 1
ATOM 7372 N N . PHE B 1 342 ? 1.694 22.328 35.344 1 97.06 342 PHE B N 1
ATOM 7373 C CA . PHE B 1 342 ? 1.8 23.562 36.125 1 97.06 342 PHE B CA 1
ATOM 7374 C C . PHE B 1 342 ? 2.342 23.281 37.5 1 97.06 342 PHE B C 1
ATOM 7376 O O . PHE B 1 342 ? 1.808 22.422 38.219 1 97.06 342 PHE B O 1
ATOM 7383 N N . LYS B 1 343 ? 3.371 23.953 37.906 1 96.88 343 LYS B N 1
ATOM 7384 C CA . LYS B 1 343 ? 3.955 23.812 39.25 1 96.88 343 LYS B CA 1
ATOM 7385 C C . LYS B 1 343 ? 3.391 24.859 40.188 1 96.88 343 LYS B C 1
ATOM 7387 O O . LYS B 1 343 ? 3.602 24.766 41.406 1 96.88 343 LYS B O 1
ATOM 7392 N N . GLY B 1 344 ? 2.688 25.812 39.656 1 96.81 344 GLY B N 1
ATOM 7393 C CA . GLY B 1 344 ? 2.064 26.891 40.406 1 96.81 344 GLY B CA 1
ATOM 7394 C C . GLY B 1 344 ? 1.213 27.797 39.531 1 96.81 344 GLY B C 1
ATOM 7395 O O . GLY B 1 344 ? 0.811 27.422 38.438 1 96.81 344 GLY B O 1
ATOM 7396 N N . THR B 1 345 ? 0.928 28.938 40.125 1 96.94 345 THR B N 1
ATOM 7397 C CA . THR B 1 345 ? 0.105 29.922 39.438 1 96.94 345 THR B CA 1
ATOM 7398 C C . THR B 1 345 ? 0.862 30.531 38.25 1 96.94 345 THR B C 1
ATOM 7400 O O . THR B 1 345 ? 2.057 30.828 38.375 1 96.94 345 THR B O 1
ATOM 7403 N N . VAL B 1 346 ? 0.104 30.641 37.219 1 97.25 346 VAL B N 1
ATOM 7404 C CA . VAL B 1 346 ? 0.616 31.328 36.031 1 97.25 346 VAL B CA 1
ATOM 7405 C C . VAL B 1 346 ? -0.324 32.469 35.656 1 97.25 346 VAL B C 1
ATOM 7407 O O . VAL B 1 346 ? -1.538 32.375 35.844 1 97.25 346 VAL B O 1
ATOM 7410 N N . TRP B 1 347 ? 0.244 33.5 35.156 1 97.5 347 TRP B N 1
ATOM 7411 C CA . TRP B 1 347 ? -0.536 34.656 34.781 1 97.5 347 TRP B CA 1
ATOM 7412 C C . TRP B 1 347 ? -0.458 34.906 33.281 1 97.5 347 TRP B C 1
ATOM 7414 O O . TRP B 1 347 ? 0.631 34.938 32.719 1 97.5 347 TRP B O 1
ATOM 7424 N N . VAL B 1 348 ? -1.644 35.156 32.688 1 97.56 348 VAL B N 1
ATOM 7425 C CA . VAL B 1 348 ? -1.732 35.438 31.25 1 97.56 348 VAL B CA 1
ATOM 7426 C C . VAL B 1 348 ? -1.754 36.938 31.016 1 97.56 348 VAL B C 1
ATOM 7428 O O . VAL B 1 348 ? -2.562 37.656 31.609 1 97.56 348 VAL B O 1
ATOM 7431 N N . THR B 1 349 ? -0.899 37.406 30.094 1 95.75 349 THR B N 1
ATOM 7432 C CA . THR B 1 349 ? -0.803 38.844 29.859 1 95.75 349 THR B CA 1
ATOM 7433 C C . THR B 1 349 ? -1.345 39.188 28.484 1 95.75 349 THR B C 1
ATOM 7435 O O . THR B 1 349 ? -1.647 40.375 28.219 1 95.75 349 THR B O 1
ATOM 7438 N N . SER B 1 350 ? -1.446 38.312 27.609 1 93.12 350 SER B N 1
ATOM 7439 C CA . SER B 1 350 ? -2.057 38.5 26.312 1 93.12 350 SER B CA 1
ATOM 7440 C C . SER B 1 350 ? -2.404 37.188 25.656 1 93.12 350 SER B C 1
ATOM 7442 O O . SER B 1 350 ? -1.836 36.156 26 1 93.12 350 SER B O 1
ATOM 7444 N N . VAL B 1 351 ? -3.391 37.219 24.75 1 94.75 351 VAL B N 1
ATOM 7445 C CA . VAL B 1 351 ? -3.861 36 24.094 1 94.75 351 VAL B CA 1
ATOM 7446 C C . VAL B 1 351 ? -4.262 36.312 22.656 1 94.75 351 VAL B C 1
ATOM 7448 O O . VAL B 1 351 ? -4.832 37.375 22.375 1 94.75 351 VAL B O 1
ATOM 7451 N N . TRP B 1 352 ? -3.953 35.438 21.766 1 91.56 352 TRP B N 1
ATOM 7452 C CA . TRP B 1 352 ? -4.449 35.5 20.391 1 91.56 352 TRP B CA 1
ATOM 7453 C C . TRP B 1 352 ? -4.465 34.125 19.75 1 91.56 352 TRP B C 1
ATOM 7455 O O . TRP B 1 352 ? -4.016 33.156 20.344 1 91.56 352 TRP B O 1
ATOM 7465 N N . ILE B 1 353 ? -5.109 34.031 18.625 1 94.25 353 ILE B N 1
ATOM 7466 C CA . ILE B 1 353 ? -5.27 32.75 17.953 1 94.25 353 ILE B CA 1
ATOM 7467 C C . ILE B 1 353 ? -4.715 32.812 16.531 1 94.25 353 ILE B C 1
ATOM 7469 O O . ILE B 1 353 ? -4.59 33.906 15.969 1 94.25 353 ILE B O 1
ATOM 7473 N N . HIS B 1 354 ? -4.238 31.688 16.062 1 93.81 354 HIS B N 1
ATOM 7474 C CA . HIS B 1 354 ? -3.639 31.641 14.734 1 93.81 354 HIS B CA 1
ATOM 7475 C C . HIS B 1 354 ? -4.309 30.578 13.867 1 93.81 354 HIS B C 1
ATOM 7477 O O . HIS B 1 354 ? -4.344 29.406 14.234 1 93.81 354 HIS B O 1
ATOM 7483 N N . MET B 1 355 ? -4.824 30.969 12.797 1 94.06 355 MET B N 1
ATOM 7484 C CA . MET B 1 355 ? -5.332 30.172 11.688 1 94.06 355 MET B CA 1
ATOM 7485 C C . MET B 1 355 ? -4.875 30.734 10.352 1 94.06 355 MET B C 1
ATOM 7487 O O . MET B 1 355 ? -4.125 31.703 10.312 1 94.06 355 MET B O 1
ATOM 7491 N N . HIS B 1 356 ? -5.129 30 9.305 1 92.38 356 HIS B N 1
ATOM 7492 C CA . HIS B 1 356 ? -4.816 30.547 7.984 1 92.38 356 HIS B CA 1
ATOM 7493 C C . HIS B 1 356 ? -6.07 31.078 7.297 1 92.38 356 HIS B C 1
ATOM 7495 O O . HIS B 1 356 ? -6.934 31.672 7.949 1 92.38 356 HIS B O 1
ATOM 7501 N N . TYR B 1 357 ? -6.215 30.938 6.02 1 87.5 357 TYR B N 1
ATOM 7502 C CA . TYR B 1 357 ? -7.184 31.719 5.254 1 87.5 357 TYR B CA 1
ATOM 7503 C C . TYR B 1 357 ? -8.586 31.125 5.398 1 87.5 357 TYR B C 1
ATOM 7505 O O . TYR B 1 357 ? -9.578 31.797 5.105 1 87.5 357 TYR B O 1
ATOM 7513 N N . ALA B 1 358 ? -8.727 29.906 5.844 1 93.12 358 ALA B N 1
ATOM 7514 C CA . ALA B 1 358 ? -10.062 29.344 6.039 1 93.12 358 ALA B CA 1
ATOM 7515 C C . ALA B 1 358 ? -10.633 29.75 7.395 1 93.12 358 ALA B C 1
ATOM 7517 O O . ALA B 1 358 ? -11.828 29.594 7.645 1 93.12 358 ALA B O 1
ATOM 7518 N N . GLY B 1 359 ? -9.75 30.234 8.289 1 94.44 359 GLY B N 1
ATOM 7519 C CA . GLY B 1 359 ? -10.188 30.625 9.625 1 94.44 359 GLY B CA 1
ATOM 7520 C C . GLY B 1 359 ? -11.148 31.797 9.609 1 94.44 359 GLY B C 1
ATOM 7521 O O . GLY B 1 359 ? -10.961 32.75 8.852 1 94.44 359 GLY B O 1
ATOM 7522 N N . ARG B 1 360 ? -12.219 31.734 10.5 1 88.69 360 ARG B N 1
ATOM 7523 C CA . ARG B 1 360 ? -13.227 32.781 10.539 1 88.69 360 ARG B CA 1
ATOM 7524 C C . ARG B 1 360 ? -13.461 33.25 11.969 1 88.69 360 ARG B C 1
ATOM 7526 O O . ARG B 1 360 ? -13.805 34.438 12.188 1 88.69 360 ARG B O 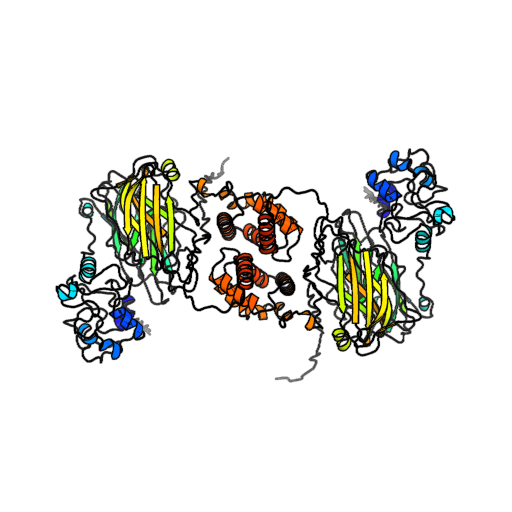1
ATOM 7533 N N . LYS B 1 361 ? -13.297 32.344 12.852 1 90.75 361 LYS B N 1
ATOM 7534 C CA . LYS B 1 361 ? -13.508 32.688 14.25 1 90.75 361 LYS B CA 1
ATOM 7535 C C . LYS B 1 361 ? -12.68 31.812 15.172 1 90.75 361 LYS B C 1
ATOM 7537 O O . LYS B 1 361 ? -12.25 30.719 14.773 1 90.75 361 LYS B O 1
ATOM 7542 N N . GLY B 1 362 ? -12.398 32.312 16.391 1 95 362 GLY B N 1
ATOM 7543 C CA . GLY B 1 362 ? -11.648 31.547 17.375 1 95 362 GLY B CA 1
ATOM 7544 C C . GLY B 1 362 ? -11.93 31.984 18.812 1 95 362 GLY B C 1
ATOM 7545 O O . GLY B 1 362 ? -12.117 33.156 19.078 1 95 362 GLY B O 1
ATOM 7546 N N . THR B 1 363 ? -12.008 30.984 19.656 1 95.38 363 THR B N 1
ATOM 7547 C CA . THR B 1 363 ? -12.195 31.266 21.062 1 95.38 363 THR B CA 1
ATOM 7548 C C . THR B 1 363 ? -11.234 30.438 21.922 1 95.38 363 THR B C 1
ATOM 7550 O O . THR B 1 363 ? -10.805 29.359 21.516 1 95.38 363 THR B O 1
ATOM 7553 N N . ILE B 1 364 ? -10.789 30.984 23 1 97.62 364 ILE B N 1
ATOM 7554 C CA . ILE B 1 364 ? -10.094 30.281 24.062 1 97.62 364 ILE B CA 1
ATOM 7555 C C . ILE B 1 364 ? -10.828 30.5 25.391 1 97.62 364 ILE B C 1
ATOM 7557 O O . ILE B 1 364 ? -10.914 31.625 25.875 1 97.62 364 ILE B O 1
ATOM 7561 N N . GLU B 1 365 ? -11.352 29.422 25.906 1 97.44 365 GLU B N 1
ATOM 7562 C CA . GLU B 1 365 ? -12.172 29.469 27.109 1 97.44 365 GLU B CA 1
ATOM 7563 C C . GLU B 1 365 ? -11.445 28.828 28.297 1 97.44 365 GLU B C 1
ATOM 7565 O O . GLU B 1 365 ? -10.805 27.797 28.156 1 97.44 365 GLU B O 1
ATOM 7570 N N . LEU B 1 366 ? -11.5 29.516 29.422 1 97.94 366 LEU B N 1
ATOM 7571 C CA . LEU B 1 366 ? -10.961 29 30.672 1 97.94 366 LEU B CA 1
ATOM 7572 C C . LEU B 1 366 ? -12.062 28.375 31.531 1 97.94 366 LEU B C 1
ATOM 7574 O O . LEU B 1 366 ? -13.047 29.031 31.859 1 97.94 366 LEU B O 1
ATOM 7578 N N . ILE B 1 367 ? -11.844 27.094 31.812 1 97.38 367 ILE B N 1
ATOM 7579 C CA . ILE B 1 367 ? -12.758 26.344 32.656 1 97.38 367 ILE B CA 1
ATOM 7580 C C . ILE B 1 367 ? -12.055 25.953 33.969 1 97.38 367 ILE B C 1
ATOM 7582 O O . ILE B 1 367 ? -10.922 25.453 33.938 1 97.38 367 ILE B O 1
ATOM 7586 N N . ARG B 1 368 ? -12.625 26.219 35.156 1 96.94 368 ARG B N 1
ATOM 7587 C CA . ARG B 1 368 ? -12.125 25.844 36.469 1 96.94 368 ARG B CA 1
ATOM 7588 C C . ARG B 1 368 ? -13.195 25.094 37.281 1 96.94 368 ARG B C 1
ATOM 7590 O O . ARG B 1 368 ? -14.297 25.609 37.469 1 96.94 368 ARG B O 1
ATOM 7597 N N . ASN B 1 369 ? -12.836 23.875 37.719 1 95.44 369 ASN B N 1
ATOM 7598 C CA . ASN B 1 369 ? -13.781 23.047 38.469 1 95.44 369 ASN B CA 1
ATOM 7599 C C . ASN B 1 369 ? -15.102 22.891 37.719 1 95.44 369 ASN B C 1
ATOM 7601 O O . ASN B 1 369 ? -16.172 23.125 38.281 1 95.44 369 ASN B O 1
ATOM 7605 N N . ASN B 1 370 ? -15.008 22.719 36.438 1 92.88 370 ASN B N 1
ATOM 7606 C CA . ASN B 1 370 ? -16.109 22.406 35.531 1 92.88 370 ASN B CA 1
ATOM 7607 C C . ASN B 1 370 ? -17.031 23.609 35.344 1 92.88 370 ASN B C 1
ATOM 7609 O O . ASN B 1 370 ? -18.188 23.469 34.969 1 92.88 370 ASN B O 1
ATOM 7613 N N . LYS B 1 371 ? -16.516 24.734 35.625 1 94.81 371 LYS B N 1
ATOM 7614 C CA . LYS B 1 371 ? -17.266 25.969 35.406 1 94.81 371 LYS B CA 1
ATOM 7615 C C . LYS B 1 371 ? -16.484 26.922 34.5 1 94.81 371 LYS B C 1
ATOM 7617 O O . LYS B 1 371 ? -15.273 27.078 34.656 1 94.81 371 LYS B O 1
ATOM 7622 N N . SER B 1 372 ? -17.219 27.484 33.594 1 93.94 372 SER B N 1
ATOM 7623 C CA . SER B 1 372 ? -16.594 28.484 32.75 1 93.94 372 SER B CA 1
ATOM 7624 C C . SER B 1 372 ? -16.234 29.734 33.531 1 93.94 372 SER B C 1
ATOM 7626 O O . SER B 1 372 ? -17.109 30.328 34.188 1 93.94 372 SER B O 1
ATOM 7628 N N . ILE B 1 373 ? -15.07 30.172 33.562 1 92.56 373 ILE B N 1
ATOM 7629 C CA . ILE B 1 373 ? -14.594 31.344 34.312 1 92.56 373 ILE B CA 1
ATOM 7630 C C . ILE B 1 373 ? -14.578 32.562 33.375 1 92.56 373 ILE B C 1
ATOM 7632 O O . ILE B 1 373 ? -15.031 33.656 33.781 1 92.56 373 ILE B O 1
ATOM 7636 N N . ASP B 1 374 ? -13.984 32.406 32.156 1 90.75 374 ASP B N 1
ATOM 7637 C CA . ASP B 1 374 ? -13.836 33.5 31.203 1 90.75 374 ASP B CA 1
ATOM 7638 C C . ASP B 1 374 ? -13.445 33 29.828 1 90.75 374 ASP B C 1
ATOM 7640 O O . ASP B 1 374 ? -13.008 31.859 29.672 1 90.75 374 ASP B O 1
ATOM 7644 N N . PHE B 1 375 ? -13.805 33.844 28.875 1 94.06 375 PHE B N 1
ATOM 7645 C CA . PHE B 1 375 ? -13.18 33.688 27.562 1 94.06 375 PHE B CA 1
ATOM 7646 C C . PHE B 1 375 ? -11.922 34.531 27.453 1 94.06 375 PHE B C 1
ATOM 7648 O O . PHE B 1 375 ? -12 35.781 27.391 1 94.06 375 PHE B O 1
ATOM 7655 N N . LEU B 1 376 ? -10.797 33.812 27.484 1 96.5 376 LEU B N 1
ATOM 7656 C CA . LEU B 1 376 ? -9.531 34.531 27.328 1 96.5 376 LEU B CA 1
ATOM 7657 C C . LEU B 1 376 ? -9.461 35.25 25.984 1 96.5 376 LEU B C 1
ATOM 7659 O O . LEU B 1 376 ? -8.812 36.312 25.875 1 96.5 376 LEU B O 1
ATOM 7663 N N . LEU B 1 377 ? -10.031 34.625 25.016 1 95.25 377 LEU B N 1
ATOM 7664 C CA . LEU B 1 377 ? -10.164 35.219 23.688 1 95.25 377 LEU B CA 1
ATOM 7665 C C . LEU B 1 377 ? -11.523 34.875 23.078 1 95.25 377 LEU B C 1
ATOM 7667 O O . LEU B 1 377 ? -11.992 33.719 23.188 1 95.25 377 LEU B O 1
ATOM 7671 N N . ASN B 1 378 ? -12.141 35.781 22.531 1 92.19 378 ASN B N 1
ATOM 7672 C CA . ASN B 1 378 ? -13.344 35.625 21.734 1 92.19 378 ASN B CA 1
ATOM 7673 C C . ASN B 1 378 ? -13.281 36.438 20.453 1 92.19 378 ASN B C 1
ATOM 7675 O O . ASN B 1 378 ? -13.867 37.531 20.359 1 92.19 378 ASN B O 1
ATOM 7679 N N . ASP B 1 379 ? -12.57 35.906 19.5 1 89.19 379 ASP B N 1
ATOM 7680 C CA . ASP B 1 379 ? -12.422 36.531 18.188 1 89.19 379 ASP B CA 1
ATOM 7681 C C . ASP B 1 379 ? -13.508 36.062 17.234 1 89.19 379 ASP B C 1
ATOM 7683 O O . ASP B 1 379 ? -13.359 35.031 16.562 1 89.19 379 ASP B O 1
ATOM 7687 N N . THR B 1 380 ? -14.539 36.781 17.047 1 82.12 380 THR B N 1
ATOM 7688 C CA . THR B 1 380 ? -15.703 36.375 16.266 1 82.12 380 THR B CA 1
ATOM 7689 C C . THR B 1 380 ? -15.508 36.688 14.789 1 82.12 380 THR B C 1
ATOM 7691 O O . THR B 1 380 ? -16.281 36.25 13.938 1 82.12 380 THR B O 1
ATOM 7694 N N . PHE B 1 381 ? -14.539 37.5 14.523 1 79.06 381 PHE B N 1
ATOM 7695 C CA . PHE B 1 381 ? -14.234 37.875 13.141 1 79.06 381 PHE B CA 1
ATOM 7696 C C . PHE B 1 381 ? -12.742 37.75 12.867 1 79.06 381 PHE B C 1
ATOM 7698 O O . PHE B 1 381 ? -12.086 38.719 12.5 1 79.06 381 PHE B O 1
ATOM 7705 N N . TYR B 1 382 ? -12.25 36.594 12.938 1 86.25 382 TYR B N 1
ATOM 7706 C CA . TYR B 1 382 ? -10.828 36.312 12.758 1 86.25 382 TYR B CA 1
ATOM 7707 C C . TYR B 1 382 ? -10.391 36.625 11.328 1 86.25 382 TYR B C 1
ATOM 7709 O O . TYR B 1 382 ? -11.125 36.344 10.375 1 86.25 382 TYR B O 1
ATOM 7717 N N . SER B 1 383 ? -9.211 37.188 11.25 1 76.56 383 SER B N 1
ATOM 7718 C CA . SER B 1 383 ? -8.555 37.406 9.961 1 76.56 383 SER B CA 1
ATOM 7719 C C . SER B 1 383 ? -7.074 37.031 10.039 1 76.56 383 SER B C 1
ATOM 7721 O O . SER B 1 383 ? -6.352 37.531 10.914 1 76.56 383 SER B O 1
ATOM 7723 N N . TYR B 1 384 ? -6.688 36.188 9.172 1 82.69 384 TYR B N 1
ATOM 7724 C CA . TYR B 1 384 ? -5.293 35.75 9.086 1 82.69 384 TYR B CA 1
ATOM 7725 C C . TYR B 1 384 ? -4.367 36.938 8.898 1 82.69 384 TYR B C 1
ATOM 7727 O O . TYR B 1 384 ? -3.248 36.969 9.414 1 82.69 384 TYR B O 1
ATOM 7735 N N . ASP B 1 385 ? -4.828 37.906 8.242 1 70.75 385 ASP B N 1
ATOM 7736 C CA . ASP B 1 385 ? -4.004 39.062 7.91 1 70.75 385 ASP B CA 1
ATOM 7737 C C . ASP B 1 385 ? -4.074 40.125 9.008 1 70.75 385 ASP B C 1
ATOM 7739 O O . ASP B 1 385 ? -3.318 41.094 8.992 1 70.75 385 ASP B O 1
ATOM 7743 N N . SER B 1 386 ? -4.98 39.938 9.906 1 73.12 386 SER B N 1
ATOM 7744 C CA . SER B 1 386 ? -5.125 40.906 10.992 1 73.12 386 SER B CA 1
ATOM 7745 C C . SER B 1 386 ? -5.645 40.219 12.258 1 73.12 386 SER B C 1
ATOM 7747 O O . SER B 1 386 ? -6.758 40.5 12.703 1 73.12 386 SER B O 1
ATOM 7749 N N . PRO B 1 387 ? -4.824 39.5 12.797 1 78.12 387 PRO B N 1
ATOM 7750 C CA . PRO B 1 387 ? -5.297 38.812 14.016 1 78.12 387 PRO B CA 1
ATOM 7751 C C . PRO B 1 387 ? -5.48 39.781 15.188 1 78.12 387 PRO B C 1
ATOM 7753 O O . PRO B 1 387 ? -4.805 40.812 15.258 1 78.12 387 PRO B O 1
ATOM 7756 N N . GLN B 1 388 ? -6.41 39.469 16.016 1 76.62 388 GLN B N 1
ATOM 7757 C CA . GLN B 1 388 ? -6.664 40.25 17.219 1 76.62 388 GLN B CA 1
ATOM 7758 C C . GLN B 1 388 ? -5.906 39.688 18.406 1 76.62 388 GLN B C 1
ATOM 7760 O O . GLN B 1 388 ? -5.832 38.469 18.594 1 76.62 388 GLN B O 1
ATOM 7765 N N . VAL B 1 389 ? -5.25 40.625 19.094 1 86.06 389 VAL B N 1
ATOM 7766 C CA . VAL B 1 389 ? -4.559 40.219 20.328 1 86.06 389 VAL B CA 1
ATOM 7767 C C . VAL B 1 389 ? -5.293 40.781 21.531 1 86.06 389 VAL B C 1
ATOM 7769 O O . VAL B 1 389 ? -5.48 42 21.641 1 86.06 389 VAL B O 1
ATOM 7772 N N . GLN B 1 390 ? -5.77 39.938 22.312 1 89.06 390 GLN B N 1
ATOM 7773 C CA . GLN B 1 390 ? -6.359 40.375 23.578 1 89.06 390 GLN B CA 1
ATOM 7774 C C . GLN B 1 390 ? -5.285 40.625 24.641 1 89.06 390 GLN B C 1
ATOM 7776 O O . GLN B 1 390 ? -4.469 39.75 24.922 1 89.06 390 GLN B O 1
ATOM 7781 N N . GLN B 1 391 ? -5.328 41.875 25.234 1 87.06 391 GLN B N 1
ATOM 7782 C CA . GLN B 1 391 ? -4.297 42.281 26.188 1 87.06 391 GLN B CA 1
ATOM 7783 C C . GLN B 1 391 ? -4.832 42.219 27.609 1 87.06 391 GLN B C 1
ATOM 7785 O O . GLN B 1 391 ? -5.977 42.594 27.859 1 87.06 391 GLN B O 1
ATOM 7790 N N . TYR B 1 392 ? -4.039 41.656 28.484 1 90.31 392 TYR B N 1
ATOM 7791 C CA . TYR B 1 392 ? -4.328 41.625 29.922 1 90.31 392 TYR B CA 1
ATOM 7792 C C . TYR B 1 392 ? -3.184 42.25 30.719 1 90.31 392 TYR B C 1
ATOM 7794 O O . TYR B 1 392 ? -2.781 41.719 31.75 1 90.31 392 TYR B O 1
ATOM 7802 N N . LYS B 1 393 ? -2.646 43.281 30.312 1 80.12 393 LYS B N 1
ATOM 7803 C CA . LYS B 1 393 ? -1.438 43.844 30.906 1 80.12 393 LYS B CA 1
ATOM 7804 C C . LYS B 1 393 ? -1.712 44.375 32.312 1 80.12 393 LYS B C 1
ATOM 7806 O O . LYS B 1 393 ? -0.927 44.125 33.25 1 80.12 393 LYS B O 1
ATOM 7811 N N . ASP B 1 394 ? -2.797 45.062 32.5 1 83.56 394 ASP B N 1
ATOM 7812 C CA . ASP B 1 394 ? -3.105 45.688 33.781 1 83.56 394 ASP B CA 1
ATOM 7813 C C . ASP B 1 394 ? -3.705 44.688 34.75 1 83.56 394 ASP B C 1
ATOM 7815 O O . ASP B 1 394 ? -3.449 44.719 35.969 1 83.56 394 ASP B O 1
ATOM 7819 N N . ASN B 1 395 ? -4.41 43.781 34.25 1 89.81 395 ASN B N 1
ATOM 7820 C CA . ASN B 1 395 ? -5.047 42.75 35.062 1 89.81 395 ASN B CA 1
ATOM 7821 C C . ASN B 1 395 ? -4.832 41.344 34.438 1 89.81 395 ASN B C 1
ATOM 7823 O O . ASN B 1 395 ? -5.766 40.75 33.906 1 89.81 395 ASN B O 1
ATOM 7827 N N . PRO B 1 396 ? -3.646 40.844 34.688 1 95 396 PRO B N 1
ATOM 7828 C CA . PRO B 1 396 ? -3.377 39.5 34.125 1 95 396 PRO B CA 1
ATOM 7829 C C . PRO B 1 396 ? -4.336 38.438 34.656 1 95 396 PRO B C 1
ATOM 7831 O O . PRO B 1 396 ? -4.758 38.531 35.812 1 95 396 PRO B O 1
ATOM 7834 N N . ILE B 1 397 ? -4.648 37.5 33.844 1 96.44 397 ILE B N 1
ATOM 7835 C CA . ILE B 1 397 ? -5.59 36.469 34.219 1 96.44 397 ILE B CA 1
ATOM 7836 C C . ILE B 1 397 ? -4.836 35.281 34.812 1 96.44 397 ILE B C 1
ATOM 7838 O O . ILE B 1 397 ? -3.812 34.844 34.281 1 96.44 397 ILE B O 1
ATOM 7842 N N . GLN B 1 398 ? -5.402 34.781 35.844 1 96.56 398 GLN B N 1
ATOM 7843 C CA . GLN B 1 398 ? -4.766 33.719 36.594 1 96.56 398 GLN B CA 1
ATOM 7844 C C . GLN B 1 398 ? -5.137 32.344 36.031 1 96.56 398 GLN B C 1
ATOM 7846 O O . GLN B 1 398 ? -6.316 32.062 35.812 1 96.56 398 GLN B O 1
ATOM 7851 N N . LEU B 1 399 ? -4.121 31.5 35.75 1 97.94 399 LEU B N 1
ATOM 7852 C CA . LEU B 1 399 ? -4.297 30.078 35.469 1 97.94 399 LEU B CA 1
ATOM 7853 C C . LEU B 1 399 ? -3.76 29.219 36.594 1 97.94 399 LEU B C 1
ATOM 7855 O O . LEU B 1 399 ? -2.721 29.547 37.188 1 97.94 399 LEU B O 1
ATOM 7859 N N . LEU B 1 400 ? -4.418 28.188 36.906 1 97.81 400 LEU B N 1
ATOM 7860 C CA . LEU B 1 400 ? -4.062 27.312 38.031 1 97.81 400 LEU B CA 1
ATOM 7861 C C . LEU B 1 400 ? -3.945 25.859 37.562 1 97.81 400 LEU B C 1
ATOM 7863 O O . LEU B 1 400 ? -4.57 25.469 36.594 1 97.81 400 LEU B O 1
ATOM 7867 N N . PRO B 1 401 ? -3.027 25.109 38.375 1 97.44 401 PRO B N 1
ATOM 7868 C CA . PRO B 1 401 ? -3.115 23.672 38.125 1 97.44 401 PRO B CA 1
ATOM 7869 C C . PRO B 1 401 ? -4.539 23.141 38.281 1 97.44 401 PRO B C 1
ATOM 7871 O O . PRO B 1 401 ? -5.23 23.453 39.25 1 97.44 401 PRO B O 1
ATOM 7874 N N . GLY B 1 402 ? -4.988 22.375 37.219 1 97.38 402 GLY B N 1
ATOM 7875 C CA . GLY B 1 402 ? -6.34 21.844 37.25 1 97.38 402 GLY B CA 1
ATOM 7876 C C . GLY B 1 402 ? -7.301 22.594 36.344 1 97.38 402 GLY B C 1
ATOM 7877 O O . GLY B 1 402 ? -8.414 22.141 36.094 1 97.38 402 GLY B O 1
ATOM 7878 N N . ASP B 1 403 ? -6.887 23.75 35.875 1 97.81 403 ASP B N 1
ATOM 7879 C CA . ASP B 1 403 ? -7.695 24.5 34.906 1 97.81 403 ASP B CA 1
ATOM 7880 C C . ASP B 1 403 ? -7.762 23.766 33.562 1 97.81 403 ASP B C 1
ATOM 7882 O O . ASP B 1 403 ? -6.871 22.969 33.25 1 97.81 403 ASP B O 1
ATOM 7886 N N . GLU B 1 404 ? -8.828 24.016 32.906 1 96.75 404 GLU B N 1
ATOM 7887 C CA . GLU B 1 404 ? -9 23.531 31.531 1 96.75 404 GLU B CA 1
ATOM 7888 C C . GLU B 1 404 ? -9.07 24.688 30.531 1 96.75 404 GLU B C 1
ATOM 7890 O O . GLU B 1 404 ? -9.711 25.703 30.812 1 96.75 404 GLU B O 1
ATOM 7895 N N . LEU B 1 405 ? -8.367 24.562 29.438 1 97.69 405 LEU B N 1
ATOM 7896 C CA . LEU B 1 405 ? -8.43 25.531 28.359 1 97.69 405 LEU B CA 1
ATOM 7897 C C . LEU B 1 405 ? -9 24.922 27.094 1 97.69 405 LEU B C 1
ATOM 7899 O O . LEU B 1 405 ? -8.461 23.938 26.562 1 97.69 405 LEU B O 1
ATOM 7903 N N . ILE B 1 406 ? -10.07 25.469 26.609 1 96.5 406 ILE B N 1
ATOM 7904 C CA . ILE B 1 406 ? -10.719 24.984 25.391 1 96.5 406 ILE B CA 1
ATOM 7905 C C . ILE B 1 406 ? -10.469 25.953 24.234 1 96.5 406 ILE B C 1
ATOM 7907 O O . ILE B 1 406 ? -10.938 27.094 24.281 1 96.5 406 ILE B O 1
ATOM 7911 N N . THR B 1 407 ? -9.719 25.547 23.266 1 96.88 407 THR B N 1
ATOM 7912 C CA . THR B 1 407 ? -9.461 26.328 22.062 1 96.88 407 THR B CA 1
ATOM 7913 C C . THR B 1 407 ? -10.375 25.875 20.922 1 96.88 407 THR B C 1
ATOM 7915 O O . THR B 1 407 ? -10.352 24.703 20.531 1 96.88 407 THR B O 1
ATOM 7918 N N . LYS B 1 408 ? -11.164 26.766 20.406 1 96.06 408 LYS B N 1
ATOM 7919 C CA . LYS B 1 408 ? -12.07 26.469 19.297 1 96.06 408 LYS B CA 1
ATOM 7920 C C . LYS B 1 408 ? -11.727 27.312 18.078 1 96.06 408 LYS B C 1
ATOM 7922 O O . LYS B 1 408 ? -11.539 28.531 18.188 1 96.06 408 LYS B O 1
ATOM 7927 N N . CYS B 1 409 ? -11.625 26.703 16.984 1 96.5 409 CYS B N 1
ATOM 7928 C CA . CYS B 1 409 ? -11.398 27.375 15.703 1 96.5 409 CYS B CA 1
ATOM 7929 C C . CYS B 1 409 ? -12.555 27.109 14.742 1 96.5 409 CYS B C 1
ATOM 7931 O O . CYS B 1 409 ? -12.984 25.969 14.57 1 96.5 409 CYS B O 1
ATOM 7933 N N . GLY B 1 410 ? -13.086 28.141 14.203 1 95.62 410 GLY B N 1
ATOM 7934 C CA . GLY B 1 410 ? -14.109 28.062 13.164 1 95.62 410 GLY B CA 1
ATOM 7935 C C . GLY B 1 410 ? -13.57 28.344 11.773 1 95.62 410 GLY B C 1
ATOM 7936 O O . GLY B 1 410 ? -12.836 29.297 11.57 1 95.62 410 GLY B O 1
ATOM 7937 N N . PHE B 1 411 ? -13.938 27.484 10.82 1 95.56 411 PHE B N 1
ATOM 7938 C CA . PHE B 1 411 ? -13.414 27.562 9.461 1 95.56 411 PHE B CA 1
ATOM 7939 C C . PHE B 1 411 ? -14.555 27.656 8.453 1 95.56 411 PHE B C 1
ATOM 7941 O O . PHE B 1 411 ? -15.664 27.188 8.711 1 95.56 411 PHE B O 1
ATOM 7948 N N . SER B 1 412 ? -14.227 28.297 7.344 1 92 412 SER B N 1
ATOM 7949 C CA . SER B 1 412 ? -15.047 28.203 6.145 1 92 412 SER B CA 1
ATOM 7950 C C . SER B 1 412 ? -14.234 27.719 4.949 1 92 412 SER B C 1
ATOM 7952 O O . SER B 1 412 ? -13.25 28.359 4.559 1 92 412 SER B O 1
ATOM 7954 N N . THR B 1 413 ? -14.633 26.562 4.453 1 93.12 413 THR B N 1
ATOM 7955 C CA . THR B 1 413 ? -13.992 26.016 3.264 1 93.12 413 THR B CA 1
ATOM 7956 C C . THR B 1 413 ? -14.938 26.078 2.068 1 93.12 413 THR B C 1
ATOM 7958 O O . THR B 1 413 ? -14.844 25.25 1.155 1 93.12 413 THR B O 1
ATOM 7961 N N . SER B 1 414 ? -15.883 26.922 2.057 1 86.19 414 SER B N 1
ATOM 7962 C CA . SER B 1 414 ? -16.969 26.984 1.08 1 86.19 414 SER B CA 1
ATOM 7963 C C . SER B 1 414 ? -16.422 27.203 -0.33 1 86.19 414 SER B C 1
ATOM 7965 O O . SER B 1 414 ? -17.031 26.75 -1.307 1 86.19 414 SER B O 1
ATOM 7967 N N . ILE B 1 415 ? -15.305 27.844 -0.43 1 81.06 415 ILE B N 1
ATOM 7968 C CA . ILE B 1 415 ? -14.797 28.156 -1.759 1 81.06 415 ILE B CA 1
ATOM 7969 C C . ILE B 1 415 ? -13.672 27.203 -2.133 1 81.06 415 ILE B C 1
ATOM 7971 O O . ILE B 1 415 ? -12.938 27.438 -3.098 1 81.06 415 ILE B O 1
ATOM 7975 N N . ARG B 1 416 ? -13.445 26.25 -1.296 1 87.56 416 ARG B N 1
ATOM 7976 C CA . ARG B 1 416 ? -12.414 25.25 -1.576 1 87.56 416 ARG B CA 1
ATOM 7977 C C . ARG B 1 416 ? -13.039 23.969 -2.104 1 87.56 416 ARG B C 1
ATOM 7979 O O . ARG B 1 416 ? -13.961 23.422 -1.498 1 87.56 416 ARG B O 1
ATOM 7986 N N . SER B 1 417 ? -12.578 23.406 -3.168 1 89.06 417 SER B N 1
ATOM 7987 C CA . SER B 1 417 ? -13.133 22.219 -3.803 1 89.06 417 SER B CA 1
ATOM 7988 C C . SER B 1 417 ? -12.453 20.953 -3.287 1 89.06 417 SER B C 1
ATOM 7990 O O . SER B 1 417 ? -12.953 19.844 -3.5 1 89.06 417 SER B O 1
ATOM 7992 N N . LYS B 1 418 ? -11.359 21.125 -2.576 1 92.88 418 LYS B N 1
ATOM 7993 C CA . LYS B 1 418 ? -10.609 20 -2.01 1 92.88 418 LYS B CA 1
ATOM 7994 C C . LYS B 1 418 ? -10.469 20.141 -0.497 1 92.88 418 LYS B C 1
ATOM 7996 O O . LYS B 1 418 ? -10.578 21.25 0.041 1 92.88 418 LYS B O 1
ATOM 8001 N N . SER B 1 419 ? -10.25 19.078 0.109 1 95.25 419 SER B N 1
ATOM 8002 C CA . SER B 1 419 ? -9.992 19.078 1.544 1 95.25 419 SER B CA 1
ATOM 8003 C C . SER B 1 419 ? -8.758 19.906 1.877 1 95.25 419 SER B C 1
ATOM 8005 O O . SER B 1 419 ? -7.836 20.016 1.062 1 95.25 419 SER B O 1
ATOM 8007 N N . THR B 1 420 ? -8.828 20.5 3.053 1 94.56 420 THR B N 1
ATOM 8008 C CA . THR B 1 420 ? -7.703 21.297 3.545 1 94.56 420 THR B CA 1
ATOM 8009 C C . THR B 1 420 ? -7.008 20.578 4.703 1 94.56 420 THR B C 1
ATOM 8011 O O . THR B 1 420 ? -7.637 20.281 5.719 1 94.56 420 THR B O 1
ATOM 8014 N N . LYS B 1 421 ? -5.797 20.359 4.562 1 92.88 421 LYS B N 1
ATOM 8015 C CA . LYS B 1 421 ? -5.062 19.625 5.586 1 92.88 421 LYS B CA 1
ATOM 8016 C C . LYS B 1 421 ? -4.43 20.562 6.602 1 92.88 421 LYS B C 1
ATOM 8018 O O . LYS B 1 421 ? -4.219 21.75 6.309 1 92.88 421 LYS B O 1
ATOM 8023 N N . TRP B 1 422 ? -4.184 20.047 7.727 1 93.88 422 TRP B N 1
ATOM 8024 C CA . TRP B 1 422 ? -3.311 20.734 8.68 1 93.88 422 TRP B CA 1
ATOM 8025 C C . TRP B 1 422 ? -1.886 20.812 8.148 1 93.88 422 TRP B C 1
ATOM 8027 O O . TRP B 1 422 ? -1.337 19.828 7.656 1 93.88 422 TRP B O 1
ATOM 8037 N N . GLY B 1 423 ? -1.336 22.031 8.227 1 90.75 423 GLY B N 1
ATOM 8038 C CA . GLY B 1 423 ? 0.017 22.141 7.707 1 90.75 423 GLY B CA 1
ATOM 8039 C C . GLY B 1 423 ? 0.579 23.547 7.809 1 90.75 423 GLY B C 1
ATOM 8040 O O . GLY B 1 423 ? -0.063 24.438 8.367 1 90.75 423 GLY B O 1
ATOM 8041 N N . GLU B 1 424 ? 1.705 23.688 7.277 1 87.94 424 GLU B N 1
ATOM 8042 C CA . GLU B 1 424 ? 2.473 24.922 7.43 1 87.94 424 GLU B CA 1
ATOM 8043 C C . GLU B 1 424 ? 2.117 25.922 6.34 1 87.94 424 GLU B C 1
ATOM 8045 O O . GLU B 1 424 ? 2.221 27.141 6.547 1 87.94 424 GLU B O 1
ATOM 8050 N N . ALA B 1 425 ? 1.669 25.422 5.242 1 88.06 425 ALA B N 1
ATOM 8051 C CA . ALA B 1 425 ? 1.426 26.297 4.102 1 88.06 425 ALA B CA 1
ATOM 8052 C C . ALA B 1 425 ? 0.189 27.156 4.328 1 88.06 425 ALA B C 1
ATOM 8054 O O . ALA B 1 425 ? -0.757 26.734 4.996 1 88.06 425 ALA B O 1
ATOM 8055 N N . THR B 1 426 ? 0.196 28.312 3.746 1 85.94 426 THR B N 1
ATOM 8056 C CA . THR B 1 426 ? -0.922 29.25 3.842 1 85.94 426 THR B CA 1
ATOM 8057 C C . THR B 1 426 ? -2.213 28.594 3.354 1 85.94 426 THR B C 1
ATOM 8059 O O . THR B 1 426 ? -3.295 28.891 3.865 1 85.94 426 THR B O 1
ATOM 8062 N N . SER B 1 427 ? -2.033 27.625 2.363 1 88.38 427 SER B N 1
ATOM 8063 C CA . SER B 1 427 ? -3.195 26.953 1.809 1 88.38 427 SER B CA 1
ATOM 8064 C C . SER B 1 427 ? -3.66 25.812 2.721 1 88.38 427 SER B C 1
ATOM 8066 O O . SER B 1 427 ? -4.773 25.312 2.574 1 88.38 427 SER B O 1
ATOM 8068 N N . ASP B 1 428 ? -2.816 25.469 3.645 1 93.62 428 ASP B N 1
ATOM 8069 C CA . ASP B 1 428 ? -3.213 24.562 4.711 1 93.62 428 ASP B CA 1
ATOM 8070 C C . ASP B 1 428 ? -3.969 25.297 5.812 1 93.62 428 ASP B C 1
ATOM 8072 O O . ASP B 1 428 ? -4.41 26.438 5.617 1 93.62 428 ASP B O 1
ATOM 8076 N N . GLU B 1 429 ? -4.121 24.609 6.93 1 94.5 429 GLU B N 1
ATOM 8077 C CA . GLU B 1 429 ? -4.723 25.312 8.062 1 94.5 429 GLU B CA 1
ATOM 8078 C C . GLU B 1 429 ? -4.043 24.922 9.375 1 94.5 429 GLU B C 1
ATOM 8080 O O . GLU B 1 429 ? -3.383 23.891 9.453 1 94.5 429 GLU B O 1
ATOM 8085 N N . MET B 1 430 ? -4.184 25.797 10.305 1 94.88 430 MET B N 1
ATOM 8086 C CA . MET B 1 430 ? -3.734 25.609 11.68 1 94.88 430 MET B CA 1
ATOM 8087 C C . MET B 1 430 ? -4.816 26.031 12.672 1 94.88 430 MET B C 1
ATOM 8089 O O . MET B 1 430 ? -5.785 26.703 12.289 1 94.88 430 MET B O 1
ATOM 8093 N N . CYS B 1 431 ? -4.73 25.547 13.852 1 95.88 431 CYS B N 1
ATOM 8094 C CA . CYS B 1 431 ? -5.578 25.969 14.961 1 95.88 431 CYS B CA 1
ATOM 8095 C C . CYS B 1 431 ? -4.785 26.031 16.266 1 95.88 431 CYS B C 1
ATOM 8097 O O . CYS B 1 431 ? -4.738 25.047 17.016 1 95.88 431 CYS B O 1
ATOM 8099 N N . TYR B 1 432 ? -4.266 27.266 16.5 1 95.81 432 TYR B N 1
ATOM 8100 C CA . TYR B 1 432 ? -3.428 27.391 17.688 1 95.81 432 TYR B CA 1
ATOM 8101 C C . TYR B 1 432 ? -3.764 28.656 18.469 1 95.81 432 TYR B C 1
ATOM 8103 O O . TYR B 1 432 ? -4.008 29.719 17.875 1 95.81 432 TYR B O 1
ATOM 8111 N N . GLY B 1 433 ? -3.863 28.516 19.719 1 95.88 433 GLY B N 1
ATOM 8112 C CA . GLY B 1 433 ? -3.873 29.641 20.641 1 95.88 433 GLY B CA 1
ATOM 8113 C C . GLY B 1 433 ? -2.516 29.922 21.25 1 95.88 433 GLY B C 1
ATOM 8114 O O . GLY B 1 433 ? -1.8 28.984 21.641 1 95.88 433 GLY B O 1
ATOM 8115 N N . PHE B 1 434 ? -2.186 31.188 21.266 1 95.06 434 PHE B N 1
ATOM 8116 C CA . PHE B 1 434 ? -0.941 31.625 21.891 1 95.06 434 PHE B CA 1
ATOM 8117 C C . PHE B 1 434 ? -1.219 32.531 23.078 1 95.06 434 PHE B C 1
ATOM 8119 O O . PHE B 1 434 ? -1.965 33.5 22.969 1 95.06 434 PHE B O 1
ATOM 8126 N N . MET B 1 435 ? -0.58 32.188 24.203 1 96.31 435 MET B N 1
ATOM 8127 C CA . MET B 1 435 ? -0.739 33 25.422 1 96.31 435 MET B CA 1
ATOM 8128 C C . MET B 1 435 ? 0.618 33.375 26 1 96.31 435 MET B C 1
ATOM 8130 O O . MET B 1 435 ? 1.42 32.5 26.344 1 96.31 435 MET B O 1
ATOM 8134 N N . ASN B 1 436 ? 0.812 34.656 26.094 1 95.56 436 ASN B N 1
ATOM 8135 C CA . ASN B 1 436 ? 1.963 35.094 26.875 1 95.56 436 ASN B CA 1
ATOM 8136 C C . ASN B 1 436 ? 1.72 34.906 28.375 1 95.56 436 ASN B C 1
ATOM 8138 O O . ASN B 1 436 ? 0.69 35.344 28.891 1 95.56 436 ASN B O 1
ATOM 8142 N N . ILE B 1 437 ? 2.715 34.281 29.016 1 97.31 437 ILE B N 1
ATOM 8143 C CA . ILE B 1 437 ? 2.469 33.938 30.422 1 97.31 437 ILE B CA 1
ATOM 8144 C C . ILE B 1 437 ? 3.711 34.25 31.25 1 97.31 437 ILE B C 1
ATOM 8146 O O . ILE B 1 437 ? 4.793 34.469 30.703 1 97.31 437 ILE B O 1
ATOM 8150 N N . TYR B 1 438 ? 3.547 34.344 32.562 1 96.81 438 TYR B N 1
ATOM 8151 C CA . TYR B 1 438 ? 4.617 34.375 33.562 1 96.81 438 TYR B CA 1
ATOM 8152 C C . TYR B 1 438 ? 4.137 33.812 34.875 1 96.81 438 TYR B C 1
ATOM 8154 O O . TYR B 1 438 ? 2.938 33.812 35.188 1 96.81 438 TYR B O 1
ATOM 8162 N N . PRO B 1 439 ? 4.93 33.312 35.781 1 97.44 439 PRO B N 1
ATOM 8163 C CA . PRO B 1 439 ? 6.328 33 35.469 1 97.44 439 PRO B CA 1
ATOM 8164 C C . PRO B 1 439 ? 6.477 31.734 34.625 1 97.44 439 PRO B C 1
ATOM 8166 O O . PRO B 1 439 ? 5.832 30.719 34.906 1 97.44 439 PRO B O 1
ATOM 8169 N N . LYS B 1 440 ? 7.312 31.75 33.719 1 96.12 440 LYS B N 1
ATOM 8170 C CA . LYS B 1 440 ? 7.559 30.594 32.844 1 96.12 440 LYS B CA 1
ATOM 8171 C C . LYS B 1 440 ? 8.031 29.391 33.656 1 96.12 440 LYS B C 1
ATOM 8173 O O . LYS B 1 440 ? 7.727 28.25 33.344 1 96.12 440 LYS B O 1
ATOM 8178 N N . GLU B 1 441 ? 8.68 29.609 34.719 1 94.12 441 GLU B N 1
ATOM 8179 C CA . GLU B 1 441 ? 9.242 28.578 35.594 1 94.12 441 GLU B CA 1
ATOM 8180 C C . GLU B 1 441 ? 8.148 27.688 36.188 1 94.12 441 GLU B C 1
ATOM 8182 O O . GLU B 1 441 ? 8.414 26.562 36.625 1 94.12 441 GLU B O 1
ATOM 8187 N N . ASN B 1 442 ? 6.945 28.234 36.188 1 97.12 442 ASN B N 1
ATOM 8188 C CA . ASN B 1 442 ? 5.844 27.5 36.781 1 97.12 442 ASN B CA 1
ATOM 8189 C C . ASN B 1 442 ? 5.215 26.516 35.812 1 97.12 442 ASN B C 1
ATOM 8191 O O . ASN B 1 442 ? 4.215 25.875 36.125 1 97.12 442 ASN B O 1
ATOM 8195 N N . ILE B 1 443 ? 5.777 26.422 34.625 1 96.12 443 ILE B N 1
ATOM 8196 C CA . ILE B 1 443 ? 5.242 25.5 33.656 1 96.12 443 ILE B CA 1
ATOM 8197 C C . ILE B 1 443 ? 6.367 24.641 33.094 1 96.12 443 ILE B C 1
ATOM 8199 O O . ILE B 1 443 ? 7.422 25.156 32.688 1 96.12 443 ILE B O 1
ATOM 8203 N N . THR B 1 444 ? 6.137 23.359 33.031 1 94.5 444 THR B N 1
ATOM 8204 C CA . THR B 1 444 ? 7.184 22.438 32.594 1 94.5 444 THR B CA 1
ATOM 8205 C C . THR B 1 444 ? 7.066 22.156 31.094 1 94.5 444 THR B C 1
ATOM 8207 O O . THR B 1 444 ? 8.031 21.734 30.453 1 94.5 444 THR B O 1
ATOM 8210 N N . ASN B 1 445 ? 5.867 22.344 30.562 1 92.81 445 ASN B N 1
ATOM 8211 C CA . ASN B 1 445 ? 5.617 22.156 29.141 1 92.81 445 ASN B CA 1
ATOM 8212 C C . ASN B 1 445 ? 4.723 23.25 28.578 1 92.81 445 ASN B C 1
ATOM 8214 O O . ASN B 1 445 ? 3.582 23.422 29.016 1 92.81 445 ASN B O 1
ATOM 8218 N N . LEU B 1 446 ? 5.152 23.891 27.562 1 93.81 446 LEU B N 1
ATOM 8219 C CA . LEU B 1 446 ? 4.469 25.078 27.047 1 93.81 446 LEU B CA 1
ATOM 8220 C C . LEU B 1 446 ? 3.547 24.703 25.891 1 93.81 446 LEU B C 1
ATOM 8222 O O . LEU B 1 446 ? 2.916 25.594 25.297 1 93.81 446 LEU B O 1
ATOM 8226 N N . LEU B 1 447 ? 3.492 23.516 25.562 1 92.38 447 LEU B N 1
ATOM 8227 C CA . LEU B 1 447 ? 2.588 23.016 24.531 1 92.38 447 LEU B CA 1
ATOM 8228 C C . LEU B 1 447 ? 1.497 22.141 25.125 1 92.38 447 LEU B C 1
ATOM 8230 O O . LEU B 1 447 ? 1.793 21.141 25.781 1 92.38 447 LEU B O 1
ATOM 8234 N N . CYS B 1 448 ? 0.277 22.516 25 1 93.94 448 CYS B N 1
ATOM 8235 C CA . CYS B 1 448 ? -0.869 21.719 25.438 1 93.94 448 CYS B CA 1
ATOM 8236 C C . CYS B 1 448 ? -1.918 21.625 24.344 1 93.94 448 CYS B C 1
ATOM 8238 O O . CYS B 1 448 ? -2.943 22.297 24.391 1 93.94 448 CYS B O 1
ATOM 8240 N N . ASP B 1 449 ? -1.658 20.891 23.359 1 90.44 449 ASP B N 1
ATOM 8241 C CA . ASP B 1 449 ? -2.545 20.75 22.219 1 90.44 449 ASP B CA 1
ATOM 8242 C C . ASP B 1 449 ? -3.07 19.312 22.094 1 90.44 449 ASP B C 1
ATOM 8244 O O . ASP B 1 449 ? -2.66 18.438 22.859 1 90.44 449 ASP B O 1
ATOM 8248 N N . SER B 1 450 ? -4.117 19.172 21.328 1 88.06 450 SER B N 1
ATOM 8249 C CA . SER B 1 450 ? -4.66 17.859 21.016 1 88.06 450 SER B CA 1
ATOM 8250 C C . SER B 1 450 ? -4.367 17.484 19.562 1 88.06 450 SER B C 1
ATOM 8252 O O . SER B 1 450 ? -4.031 18.359 18.75 1 88.06 450 SER B O 1
ATOM 8254 N N . ASP B 1 451 ? -4.336 16.219 19.344 1 81.5 451 ASP B N 1
ATOM 8255 C CA . ASP B 1 451 ? -4.168 15.703 17.984 1 81.5 451 ASP B CA 1
ATOM 8256 C C . ASP B 1 451 ? -5.5 15.219 17.406 1 81.5 451 ASP B C 1
ATOM 8258 O O . ASP B 1 451 ? -6.328 14.664 18.125 1 81.5 451 ASP B O 1
ATOM 8262 N N . GLY B 1 452 ? -5.691 15.422 16.109 1 69.56 452 GLY B N 1
ATOM 8263 C CA . GLY B 1 452 ? -6.773 14.812 15.352 1 69.56 452 GLY B CA 1
ATOM 8264 C C . GLY B 1 452 ? -8.141 15.023 15.984 1 69.56 452 GLY B C 1
ATOM 8265 O O . GLY B 1 452 ? -8.602 16.156 16.109 1 69.56 452 GLY B O 1
ATOM 8266 N N . PRO B 1 453 ? -8.711 13.812 16.484 1 67.38 453 PRO B N 1
ATOM 8267 C CA . PRO B 1 453 ? -10.008 13.781 17.156 1 67.38 453 PRO B CA 1
ATOM 8268 C C . PRO B 1 453 ? -9.914 14.125 18.641 1 67.38 453 PRO B C 1
ATOM 8270 O O . PRO B 1 453 ? -10.477 13.414 19.484 1 67.38 453 PRO B O 1
ATOM 8273 N N . ASP B 1 454 ? -9.172 15.117 18.875 1 75.81 454 ASP B N 1
ATOM 8274 C CA . ASP B 1 454 ? -9.008 15.664 20.219 1 75.81 454 ASP B CA 1
ATOM 8275 C C . ASP B 1 454 ? -8.336 14.656 21.156 1 75.81 454 ASP B C 1
ATOM 8277 O O . ASP B 1 454 ? -8.781 14.453 22.281 1 75.81 454 ASP B O 1
ATOM 8281 N N . VAL B 1 455 ? -7.398 13.914 20.625 1 85.19 455 VAL B N 1
ATOM 8282 C CA . VAL B 1 455 ? -6.59 13.008 21.438 1 85.19 455 VAL B CA 1
ATOM 8283 C C . VAL B 1 455 ? -5.484 13.797 22.141 1 85.19 455 VAL B C 1
ATOM 8285 O O . VAL B 1 455 ? -4.762 14.562 21.5 1 85.19 455 VAL B O 1
ATOM 8288 N N . SER B 1 456 ? -5.445 13.633 23.453 1 88.81 456 SER B N 1
ATOM 8289 C CA . SER B 1 456 ? -4.438 14.328 24.234 1 88.81 456 SER B CA 1
ATOM 8290 C C . SER B 1 456 ? -3.52 13.336 24.953 1 88.81 456 SER B C 1
ATOM 8292 O O . SER B 1 456 ? -3.992 12.406 25.609 1 88.81 456 SER B O 1
ATOM 8294 N N . GLN B 1 457 ? -2.268 13.602 24.828 1 83.19 457 GLN B N 1
ATOM 8295 C CA . GLN B 1 457 ? -1.292 12.703 25.438 1 83.19 457 GLN B CA 1
ATOM 8296 C C . GLN B 1 457 ? -1.43 12.68 26.953 1 83.19 457 GLN B C 1
ATOM 8298 O O . GLN B 1 457 ? -1.186 11.656 27.594 1 83.19 457 GLN B O 1
ATOM 8303 N N . CYS B 1 458 ? -1.866 13.734 27.469 1 88.81 458 CYS B N 1
ATOM 8304 C CA . CYS B 1 458 ? -1.911 13.867 28.906 1 88.81 458 CYS B CA 1
ATOM 8305 C C . CYS B 1 458 ? -3.271 13.445 29.453 1 88.81 458 CYS B C 1
ATOM 8307 O O . CYS B 1 458 ? -3.492 13.469 30.672 1 88.81 458 CYS B O 1
ATOM 8309 N N . GLU B 1 459 ? -4.18 13 28.578 1 91.19 459 GLU B N 1
ATOM 8310 C CA . GLU B 1 459 ? -5.52 12.609 29 1 91.19 459 GLU B CA 1
ATOM 8311 C C . GLU B 1 459 ? -5.922 11.266 28.406 1 91.19 459 GLU B C 1
ATOM 8313 O O . GLU B 1 459 ? -6.625 11.227 27.391 1 91.19 459 GLU B O 1
ATOM 8318 N N . PRO B 1 460 ? -5.699 10.211 29.062 1 88.81 460 PRO B N 1
ATOM 8319 C CA . PRO B 1 460 ? -5.941 8.867 28.531 1 88.81 460 PRO B CA 1
ATOM 8320 C C . PRO B 1 460 ? -7.41 8.617 28.203 1 88.81 460 PRO B C 1
ATOM 8322 O O . PRO B 1 460 ? -7.723 7.754 27.375 1 88.81 460 PRO B O 1
ATOM 8325 N N . SER B 1 461 ? -8.312 9.32 28.859 1 88.94 461 SER B N 1
ATOM 8326 C CA . SER B 1 461 ? -9.727 9.141 28.562 1 88.94 461 SER B CA 1
ATOM 8327 C C . SER B 1 461 ? -10.039 9.461 27.109 1 88.94 461 SER B C 1
ATOM 8329 O O . SER B 1 461 ? -11.07 9.039 26.578 1 88.94 461 SER B O 1
ATOM 8331 N N . THR B 1 462 ? -9.117 10.195 26.438 1 90.06 462 THR B N 1
ATOM 8332 C CA . THR B 1 462 ? -9.328 10.594 25.062 1 90.06 462 THR B CA 1
ATOM 8333 C C . THR B 1 462 ? -8.875 9.484 24.109 1 90.06 462 THR B C 1
ATOM 8335 O O . THR B 1 462 ? -9.07 9.586 22.891 1 90.06 462 THR B O 1
ATOM 8338 N N . TYR B 1 463 ? -8.352 8.414 24.609 1 89.88 463 TYR B N 1
ATOM 8339 C CA . TYR B 1 463 ? -7.797 7.352 23.766 1 89.88 463 TYR B CA 1
ATOM 8340 C C . TYR B 1 463 ? -8.891 6.383 23.328 1 89.88 463 TYR B C 1
ATOM 8342 O O . TYR B 1 463 ? -8.625 5.461 22.547 1 89.88 463 TYR B O 1
ATOM 8350 N N . GLN B 1 464 ? -10.039 6.504 23.828 1 90.25 464 GLN B N 1
ATOM 8351 C CA . GLN B 1 464 ? -11.195 5.68 23.469 1 90.25 464 GLN B CA 1
ATOM 8352 C C . GLN B 1 464 ? -10.891 4.195 23.672 1 90.25 464 GLN B C 1
ATOM 8354 O O . GLN B 1 464 ? -11.133 3.383 22.781 1 90.25 464 GLN B O 1
ATOM 8359 N N . GLY B 1 465 ? -10.172 3.902 24.688 1 91.81 465 GLY B N 1
ATOM 8360 C CA . GLY B 1 465 ? -9.914 2.521 25.078 1 91.81 465 GLY B CA 1
ATOM 8361 C C . GLY B 1 465 ? -8.594 1.992 24.547 1 91.81 465 GLY B C 1
ATOM 8362 O O . GLY B 1 465 ? -8.141 0.92 24.953 1 91.81 465 GLY B O 1
ATOM 8363 N N . CYS B 1 466 ? -7.918 2.697 23.656 1 93.81 466 CYS B N 1
ATOM 8364 C CA . CYS B 1 466 ? -6.637 2.275 23.094 1 93.81 466 CYS B CA 1
ATOM 8365 C C . CYS B 1 466 ? -5.488 2.65 24.031 1 93.81 466 CYS B C 1
ATOM 8367 O O . CYS B 1 466 ? -4.859 3.695 23.859 1 93.81 466 CYS B O 1
ATOM 8369 N N . MET B 1 467 ? -5.113 1.797 24.812 1 90.94 467 MET B N 1
ATOM 8370 C CA . MET B 1 467 ? -4.102 2.09 25.828 1 90.94 467 MET B CA 1
ATOM 8371 C C . MET B 1 467 ? -2.699 2.043 25.219 1 90.94 467 MET B C 1
ATOM 8373 O O . MET B 1 467 ? -1.757 2.6 25.781 1 90.94 467 MET B O 1
ATOM 8377 N N . ASP B 1 468 ? -2.598 1.425 24.047 1 90.81 468 ASP B N 1
ATOM 8378 C CA . ASP B 1 468 ? -1.295 1.312 23.406 1 90.81 468 ASP B CA 1
ATOM 8379 C C . ASP B 1 468 ? -1.131 2.371 22.312 1 90.81 468 ASP B C 1
ATOM 8381 O O . ASP B 1 468 ? -0.289 2.23 21.422 1 90.81 468 ASP B O 1
ATOM 8385 N N . LEU B 1 469 ? -1.941 3.324 22.344 1 90.06 469 LEU B N 1
ATOM 8386 C CA . LEU B 1 469 ? -2.004 4.32 21.266 1 90.06 469 LEU B CA 1
ATOM 8387 C C . LEU B 1 469 ? -0.609 4.828 20.922 1 90.06 469 LEU B C 1
ATOM 8389 O O . LEU B 1 469 ? -0.229 4.859 19.75 1 90.06 469 LEU B O 1
ATOM 8393 N N . PHE B 1 470 ? 0.182 5.152 21.859 1 86.81 470 PHE B N 1
ATOM 8394 C CA . PHE B 1 470 ? 1.48 5.758 21.594 1 86.81 470 PHE B CA 1
ATOM 8395 C C . PHE B 1 470 ? 2.529 4.688 21.312 1 86.81 470 PHE B C 1
ATOM 8397 O O . PHE B 1 470 ? 3.58 4.977 20.75 1 86.81 470 PHE B O 1
ATOM 8404 N N . SER B 1 471 ? 2.232 3.453 21.688 1 89.56 471 SER B N 1
ATOM 8405 C CA . SER B 1 471 ? 3.127 2.348 21.359 1 89.56 471 SER B CA 1
ATOM 8406 C C . SER B 1 471 ? 3.168 2.107 19.844 1 89.56 471 SER B C 1
ATOM 8408 O O . SER B 1 471 ? 4.191 1.677 19.312 1 89.56 471 SER B O 1
ATOM 8410 N N . TYR B 1 472 ? 2.146 2.424 19.25 1 89.25 472 TYR B N 1
ATOM 8411 C CA . TYR B 1 472 ? 2.039 2.18 17.812 1 89.25 472 TYR B CA 1
ATOM 8412 C C . TYR B 1 472 ? 2.965 3.104 17.031 1 89.25 472 TYR B C 1
ATOM 8414 O O . TYR B 1 472 ? 3.207 2.887 15.844 1 89.25 472 TYR B O 1
ATOM 8422 N N . SER B 1 473 ? 3.494 4.09 17.656 1 84.44 473 SER B N 1
ATOM 8423 C CA . SER B 1 473 ? 4.449 4.977 16.984 1 84.44 473 SER B CA 1
ATOM 8424 C C . SER B 1 473 ? 5.852 4.379 17 1 84.44 473 SER B C 1
ATOM 8426 O O . SER B 1 473 ? 6.742 4.867 16.297 1 84.44 473 SER B O 1
ATOM 8428 N N . ASN B 1 474 ? 5.984 3.357 17.719 1 87.94 474 ASN B N 1
ATOM 8429 C CA . ASN B 1 474 ? 7.27 2.674 17.812 1 87.94 474 ASN B CA 1
ATOM 8430 C C . ASN B 1 474 ? 7.328 1.452 16.906 1 87.94 474 ASN B C 1
ATOM 8432 O O . ASN B 1 474 ? 6.711 0.426 17.188 1 87.94 474 ASN B O 1
ATOM 8436 N N . ALA B 1 475 ? 8.172 1.488 15.961 1 86.5 475 ALA B N 1
ATOM 8437 C CA . ALA B 1 475 ? 8.258 0.438 14.953 1 86.5 475 ALA B CA 1
ATOM 8438 C C . ALA B 1 475 ? 8.695 -0.887 15.57 1 86.5 475 ALA B C 1
ATOM 8440 O O . ALA B 1 475 ? 8.211 -1.951 15.188 1 86.5 475 ALA B O 1
ATOM 8441 N N . SER B 1 476 ? 9.641 -0.791 16.453 1 88.06 476 SER B N 1
ATOM 8442 C CA . SER B 1 476 ? 10.133 -2.006 17.094 1 88.06 476 SER B CA 1
ATOM 8443 C C . SER B 1 476 ? 9.023 -2.705 17.875 1 88.06 476 SER B C 1
ATOM 8445 O O . SER B 1 476 ? 8.938 -3.934 17.875 1 88.06 476 SER B O 1
ATOM 8447 N N . TRP B 1 477 ? 8.234 -1.905 18.531 1 91.44 477 TRP B N 1
ATOM 8448 C CA . TRP B 1 477 ? 7.125 -2.471 19.281 1 91.44 477 TRP B CA 1
ATOM 8449 C C . TRP B 1 477 ? 6.094 -3.096 18.344 1 91.44 477 TRP B C 1
ATOM 8451 O O . TRP B 1 477 ? 5.602 -4.199 18.594 1 91.44 477 TRP B O 1
ATOM 8461 N N . VAL B 1 478 ? 5.805 -2.463 17.281 1 90.75 478 VAL B N 1
ATOM 8462 C CA . VAL B 1 478 ? 4.809 -2.932 16.312 1 90.75 478 VAL B CA 1
ATOM 8463 C C . VAL B 1 478 ? 5.246 -4.273 15.734 1 90.75 478 VAL B C 1
ATOM 8465 O O . VAL B 1 478 ? 4.426 -5.18 15.562 1 90.75 478 VAL B O 1
ATOM 8468 N N . ASN B 1 479 ? 6.523 -4.477 15.453 1 89.75 479 ASN B N 1
ATOM 8469 C CA . ASN B 1 479 ? 7.078 -5.688 14.859 1 89.75 479 ASN B CA 1
ATOM 8470 C C . ASN B 1 479 ? 6.91 -6.895 15.773 1 89.75 479 ASN B C 1
ATOM 8472 O O . ASN B 1 479 ? 6.969 -8.039 15.32 1 89.75 479 ASN B O 1
ATOM 8476 N N . GLU B 1 480 ? 6.688 -6.578 17.031 1 92.31 480 GLU B N 1
ATOM 8477 C CA . GLU B 1 480 ? 6.59 -7.668 18 1 92.31 480 GLU B CA 1
ATOM 8478 C C . GLU B 1 480 ? 5.133 -7.992 18.312 1 92.31 480 GLU B C 1
ATOM 8480 O O . GLU B 1 480 ? 4.852 -8.961 19.016 1 92.31 480 GLU B O 1
ATOM 8485 N N . THR B 1 481 ? 4.254 -7.277 17.766 1 92.31 481 THR B N 1
ATOM 8486 C CA . THR B 1 481 ? 2.844 -7.477 18.078 1 92.31 481 THR B CA 1
ATOM 8487 C C . THR B 1 481 ? 2.291 -8.695 17.344 1 92.31 481 THR B C 1
ATOM 8489 O O . THR B 1 481 ? 2.818 -9.094 16.312 1 92.31 481 THR B O 1
ATOM 8492 N N . SER B 1 482 ? 1.215 -9.266 17.844 1 94.44 482 SER B N 1
ATOM 8493 C CA . SER B 1 482 ? 0.501 -10.344 17.172 1 94.44 482 SER B CA 1
ATOM 8494 C C . SER B 1 482 ? -0.168 -9.852 15.891 1 94.44 482 SER B C 1
ATOM 8496 O O . SER B 1 482 ? -0.295 -10.602 14.922 1 94.44 482 SER B O 1
ATOM 8498 N N . LEU B 1 483 ? -0.578 -8.547 15.93 1 94.19 483 LEU B N 1
ATOM 8499 C CA . LEU B 1 483 ? -1.199 -7.977 14.734 1 94.19 483 LEU B CA 1
ATOM 8500 C C . LEU B 1 483 ? -0.262 -8.07 13.539 1 94.19 483 LEU B C 1
ATOM 8502 O O . LEU B 1 483 ? -0.67 -8.508 12.461 1 94.19 483 LEU B O 1
ATOM 8506 N N . TYR B 1 484 ? 0.973 -7.715 13.695 1 93.5 484 TYR B N 1
ATOM 8507 C CA . TYR B 1 484 ? 1.952 -7.742 12.617 1 93.5 484 TYR B CA 1
ATOM 8508 C C . TYR B 1 484 ? 2.18 -9.164 12.125 1 93.5 484 TYR B C 1
ATOM 8510 O O . TYR B 1 484 ? 2.148 -9.422 10.914 1 93.5 484 TYR B O 1
ATOM 8518 N N . ARG B 1 485 ? 2.42 -10.016 13.055 1 95 485 ARG B N 1
ATOM 8519 C CA . ARG B 1 485 ? 2.672 -11.414 12.711 1 95 485 ARG B CA 1
ATOM 8520 C C . ARG B 1 485 ? 1.484 -12.016 11.969 1 95 485 ARG B C 1
ATOM 8522 O O . ARG B 1 485 ? 1.66 -12.664 10.938 1 95 485 ARG B O 1
ATOM 8529 N N . ASP B 1 486 ? 0.34 -11.789 12.453 1 96.5 486 ASP B N 1
ATOM 8530 C CA . ASP B 1 486 ? -0.868 -12.359 11.867 1 96.5 486 ASP B CA 1
ATOM 8531 C C . ASP B 1 486 ? -1.109 -11.805 10.461 1 96.5 486 ASP B C 1
ATOM 8533 O O . ASP B 1 486 ? -1.523 -12.539 9.562 1 96.5 486 ASP B O 1
ATOM 8537 N N . LEU B 1 487 ? -0.903 -10.523 10.297 1 96.75 487 LEU B N 1
ATOM 8538 C CA . LEU B 1 487 ? -1.078 -9.922 8.984 1 96.75 487 LEU B CA 1
ATOM 8539 C C . LEU B 1 487 ? -0.106 -10.523 7.977 1 96.75 487 LEU B C 1
ATOM 8541 O O . LEU B 1 487 ? -0.504 -10.898 6.871 1 96.75 487 LEU B O 1
ATOM 8545 N N . LYS B 1 488 ? 1.11 -10.703 8.352 1 95.06 488 LYS B N 1
ATOM 8546 C CA . LYS B 1 488 ? 2.139 -11.25 7.473 1 95.06 488 LYS B CA 1
ATOM 8547 C C . LYS B 1 488 ? 1.835 -12.695 7.105 1 95.06 488 LYS B C 1
ATOM 8549 O O . LYS B 1 488 ? 2.104 -13.125 5.984 1 95.06 488 LYS B O 1
ATOM 8554 N N . GLU B 1 489 ? 1.229 -13.312 8.008 1 94.75 489 GLU B N 1
ATOM 8555 C CA . GLU B 1 489 ? 1.003 -14.742 7.828 1 94.75 489 GLU B CA 1
ATOM 8556 C C . GLU B 1 489 ? -0.269 -15.008 7.023 1 94.75 489 GLU B C 1
ATOM 8558 O O . GLU B 1 489 ? -0.379 -16.031 6.34 1 94.75 489 GLU B O 1
ATOM 8563 N N . ASN B 1 490 ? -1.207 -14.078 7.066 1 95.62 490 ASN B N 1
ATOM 8564 C CA . ASN B 1 490 ? -2.535 -14.453 6.598 1 95.62 490 ASN B CA 1
ATOM 8565 C C . ASN B 1 490 ? -2.998 -13.57 5.445 1 95.62 490 ASN B C 1
ATOM 8567 O O . ASN B 1 490 ? -3.99 -13.875 4.781 1 95.62 490 ASN B O 1
ATOM 8571 N N . CYS B 1 491 ? -2.357 -12.508 5.227 1 96.31 491 CYS B N 1
ATOM 8572 C CA . CYS B 1 491 ? -2.879 -11.555 4.258 1 96.31 491 CYS B CA 1
ATOM 8573 C C . CYS B 1 491 ? -1.891 -11.336 3.117 1 96.31 491 CYS B C 1
ATOM 8575 O O . CYS B 1 491 ? -0.684 -11.508 3.297 1 96.31 491 CYS B O 1
ATOM 8577 N N . ASN B 1 492 ? -2.449 -11.102 1.894 1 94 492 ASN B N 1
ATOM 8578 C CA . ASN B 1 492 ? -1.663 -10.594 0.777 1 94 492 ASN B CA 1
ATOM 8579 C C . ASN B 1 492 ? -1.6 -9.062 0.79 1 94 492 ASN B C 1
ATOM 8581 O O . ASN B 1 492 ? -2.451 -8.406 1.394 1 94 492 ASN B O 1
ATOM 8585 N N . SER B 1 493 ? -0.538 -8.562 0.186 1 92.5 493 SER B N 1
ATOM 8586 C CA . SER B 1 493 ? -0.514 -7.113 -0.003 1 92.5 493 SER B CA 1
ATOM 8587 C C . SER B 1 493 ? -1.513 -6.68 -1.069 1 92.5 493 SER B C 1
ATOM 8589 O O . SER B 1 493 ? -1.368 -7.031 -2.242 1 92.5 493 SER B O 1
ATOM 8591 N N . TYR B 1 494 ? -2.629 -5.984 -0.774 1 92.75 494 TYR B N 1
ATOM 8592 C CA . TYR B 1 494 ? -3.623 -5.328 -1.616 1 92.75 494 TYR B CA 1
ATOM 8593 C C . TYR B 1 494 ? -4.617 -6.336 -2.176 1 92.75 494 TYR B C 1
ATOM 8595 O O . TYR B 1 494 ? -5.82 -6.066 -2.238 1 92.75 494 TYR B O 1
ATOM 8603 N N . SER B 1 495 ? -4.16 -7.504 -2.67 1 90.69 495 SER B N 1
ATOM 8604 C CA . SER B 1 495 ? -5.023 -8.445 -3.377 1 90.69 495 SER B CA 1
ATOM 8605 C C . SER B 1 495 ? -4.328 -9.789 -3.582 1 90.69 495 SER B C 1
ATOM 8607 O O . SER B 1 495 ? -3.102 -9.852 -3.676 1 90.69 495 SER B O 1
ATOM 8609 N N . PRO B 1 496 ? -5.047 -10.75 -3.734 1 90.25 496 PRO B N 1
ATOM 8610 C CA . PRO B 1 496 ? -6.477 -10.867 -3.426 1 90.25 496 PRO B CA 1
ATOM 8611 C C . PRO B 1 496 ? -6.746 -10.977 -1.926 1 90.25 496 PRO B C 1
ATOM 8613 O O . PRO B 1 496 ? -5.82 -11.203 -1.142 1 90.25 496 PRO B O 1
ATOM 8616 N N . CYS B 1 497 ? -7.984 -10.727 -1.611 1 94.44 497 CYS B N 1
ATOM 8617 C CA . CYS B 1 497 ? -8.406 -10.961 -0.234 1 94.44 497 CYS B CA 1
ATOM 8618 C C . CYS B 1 497 ? -8.57 -12.445 0.047 1 94.44 497 CYS B C 1
ATOM 8620 O O . CYS B 1 497 ? -9.297 -13.141 -0.667 1 94.44 497 CYS B O 1
ATOM 8622 N N . LEU B 1 498 ? -7.906 -12.93 1.052 1 95.38 498 LEU B N 1
ATOM 8623 C CA . LEU B 1 498 ? -7.984 -14.328 1.449 1 95.38 498 LEU B CA 1
ATOM 8624 C C . LEU B 1 498 ? -8.961 -14.508 2.604 1 95.38 498 LEU B C 1
ATOM 8626 O O . LEU B 1 498 ? -9.109 -13.625 3.447 1 95.38 498 LEU B O 1
ATOM 8630 N N . GLU B 1 499 ? -9.602 -15.609 2.67 1 94.25 499 GLU B N 1
ATOM 8631 C CA . GLU B 1 499 ? -10.594 -15.875 3.707 1 94.25 499 GLU B CA 1
ATOM 8632 C C . GLU B 1 499 ? -9.969 -15.805 5.098 1 94.25 499 GLU B C 1
ATOM 8634 O O . GLU B 1 499 ? -10.562 -15.25 6.023 1 94.25 499 GLU B O 1
ATOM 8639 N N . GLU B 1 500 ? -8.805 -16.422 5.23 1 95.19 500 GLU B N 1
ATOM 8640 C CA . GLU B 1 500 ? -8.133 -16.391 6.527 1 95.19 500 GLU B CA 1
ATOM 8641 C C . GLU B 1 500 ? -7.766 -14.969 6.93 1 95.19 500 GLU B C 1
ATOM 8643 O O . GLU B 1 500 ? -7.746 -14.641 8.117 1 95.19 500 GLU B O 1
ATOM 8648 N N . CYS B 1 501 ? -7.453 -14.125 5.996 1 97.38 501 CYS B N 1
ATOM 8649 C CA . CYS B 1 501 ? -7.133 -12.734 6.27 1 97.38 501 CYS B CA 1
ATOM 8650 C C . CYS B 1 501 ? -8.352 -11.992 6.805 1 97.38 501 CYS B C 1
ATOM 8652 O O . CYS B 1 501 ? -8.258 -11.281 7.809 1 97.38 501 CYS B O 1
ATOM 8654 N N . THR B 1 502 ? -9.508 -12.133 6.129 1 96.81 502 THR B N 1
ATOM 8655 C CA . THR B 1 502 ? -10.742 -11.5 6.574 1 96.81 502 THR B CA 1
ATOM 8656 C C . THR B 1 502 ? -11.07 -11.906 8.008 1 96.81 502 THR B C 1
ATOM 8658 O O . THR B 1 502 ? -11.359 -11.055 8.852 1 96.81 502 THR B O 1
ATOM 8661 N N . LYS B 1 503 ? -10.984 -13.234 8.211 1 94.88 503 LYS B N 1
ATOM 8662 C CA . LYS B 1 503 ? -11.305 -13.75 9.539 1 94.88 503 LYS B CA 1
ATOM 8663 C C . LYS B 1 503 ? -10.383 -13.164 10.602 1 94.88 503 LYS B C 1
ATOM 8665 O O . LYS B 1 503 ? -10.836 -12.758 11.672 1 94.88 503 LYS B O 1
ATOM 8670 N N . MET B 1 504 ? -9.156 -13.18 10.266 1 96.25 504 MET B N 1
ATOM 8671 C CA . MET B 1 504 ? -8.148 -12.656 11.188 1 96.25 504 MET B CA 1
ATOM 8672 C C . MET B 1 504 ? -8.383 -11.18 11.461 1 96.25 504 MET B C 1
ATOM 8674 O O . MET B 1 504 ? -8.336 -10.742 12.609 1 96.25 504 MET B O 1
ATOM 8678 N N . LEU B 1 505 ? -8.641 -10.328 10.438 1 97.12 505 LEU B N 1
ATOM 8679 C CA . LEU B 1 505 ? -8.867 -8.891 10.586 1 97.12 505 LEU B CA 1
ATOM 8680 C C . LEU B 1 505 ? -10.102 -8.617 11.445 1 97.12 505 LEU B C 1
ATOM 8682 O O . LEU B 1 505 ? -10.078 -7.73 12.297 1 97.12 505 LEU B O 1
ATOM 8686 N N . VAL B 1 506 ? -11.125 -9.352 11.211 1 96.38 506 VAL B N 1
ATOM 8687 C CA . VAL B 1 506 ? -12.344 -9.203 11.992 1 96.38 506 VAL B CA 1
ATOM 8688 C C . VAL B 1 506 ? -12.062 -9.461 13.469 1 96.38 506 VAL B C 1
ATOM 8690 O O . VAL B 1 506 ? -12.5 -8.703 14.336 1 96.38 506 VAL B O 1
ATOM 8693 N N . LYS B 1 507 ? -11.312 -10.539 13.734 1 95.69 507 LYS B N 1
ATOM 8694 C CA . LYS B 1 507 ? -10.969 -10.875 15.109 1 95.69 507 LYS B CA 1
ATOM 8695 C C . LYS B 1 507 ? -10.188 -9.742 15.773 1 95.69 507 LYS B C 1
ATOM 8697 O O . LYS B 1 507 ? -10.539 -9.305 16.875 1 95.69 507 LYS B O 1
ATOM 8702 N N . HIS B 1 508 ? -9.195 -9.227 15.125 1 96.31 508 HIS B N 1
ATOM 8703 C CA . HIS B 1 508 ? -8.375 -8.156 15.68 1 96.31 508 HIS B CA 1
ATOM 8704 C C . HIS B 1 508 ? -9.188 -6.879 15.859 1 96.31 508 HIS B C 1
ATOM 8706 O O . HIS B 1 508 ? -9.039 -6.184 16.875 1 96.31 508 HIS B O 1
ATOM 8712 N N . LYS B 1 509 ? -10 -6.516 14.906 1 94.88 509 LYS B N 1
ATOM 8713 C CA . LYS B 1 509 ? -10.773 -5.277 14.969 1 94.88 509 LYS B CA 1
ATOM 8714 C C . LYS B 1 509 ? -11.859 -5.363 16.047 1 94.88 509 LYS B C 1
ATOM 8716 O O . LYS B 1 509 ? -12.227 -4.352 16.641 1 94.88 509 LYS B O 1
ATOM 8721 N N . LYS B 1 510 ? -12.352 -6.508 16.281 1 93.5 510 LYS B N 1
ATOM 8722 C CA . LYS B 1 510 ? -13.352 -6.699 17.328 1 93.5 510 LYS B CA 1
ATOM 8723 C C . LYS B 1 510 ? -12.719 -6.57 18.719 1 93.5 510 LYS B C 1
ATOM 8725 O O . LYS B 1 510 ? -13.289 -5.93 19.594 1 93.5 510 LYS B O 1
ATOM 8730 N N . ASP B 1 511 ? -11.531 -7.125 18.859 1 93 511 ASP B N 1
ATOM 8731 C CA . ASP B 1 511 ? -10.93 -7.285 20.188 1 93 511 ASP B CA 1
ATOM 8732 C C . ASP B 1 511 ? -10.062 -6.078 20.547 1 93 511 ASP B C 1
ATOM 8734 O O . ASP B 1 511 ? -9.828 -5.809 21.719 1 93 511 ASP B O 1
ATOM 8738 N N . ASN B 1 512 ? -9.586 -5.344 19.578 1 94.94 512 ASN B N 1
ATOM 8739 C CA . ASN B 1 512 ? -8.602 -4.289 19.812 1 94.94 512 ASN B CA 1
ATOM 8740 C C . ASN B 1 512 ? -9.195 -2.906 19.562 1 94.94 512 ASN B C 1
ATOM 8742 O O . ASN B 1 512 ? -9.344 -2.492 18.406 1 94.94 512 ASN B O 1
ATOM 8746 N N . PRO B 1 513 ? -9.422 -2.105 20.578 1 94.06 513 PRO B N 1
ATOM 8747 C CA . PRO B 1 513 ? -10.016 -0.78 20.406 1 94.06 513 PRO B CA 1
ATOM 8748 C C . PRO B 1 513 ? -9.141 0.159 19.578 1 94.06 513 PRO B C 1
ATOM 8750 O O . PRO B 1 513 ? -9.641 1.139 19.016 1 94.06 513 PRO B O 1
ATOM 8753 N N . CYS B 1 514 ? -7.84 -0.129 19.438 1 94.5 514 CYS B N 1
ATOM 8754 C CA . CYS B 1 514 ? -6.922 0.732 18.703 1 94.5 514 CYS B CA 1
ATOM 8755 C C . CYS B 1 514 ? -7.184 0.651 17.203 1 94.5 514 CYS B C 1
ATOM 8757 O O . CYS B 1 514 ? -6.723 1.505 16.453 1 94.5 514 CYS B O 1
ATOM 8759 N N . LEU B 1 515 ? -7.922 -0.363 16.781 1 94.81 515 LEU B N 1
ATOM 8760 C CA . LEU B 1 515 ? -8.125 -0.577 15.359 1 94.81 515 LEU B CA 1
ATOM 8761 C C . LEU B 1 515 ? -9.516 -0.122 14.938 1 94.81 515 LEU B C 1
ATOM 8763 O O . LEU B 1 515 ? -10.039 -0.577 13.914 1 94.81 515 LEU B O 1
ATOM 8767 N N . LYS B 1 516 ? -10.062 0.786 15.75 1 89.06 516 LYS B N 1
ATOM 8768 C CA . LYS B 1 516 ? -11.43 1.204 15.469 1 89.06 516 LYS B CA 1
ATOM 8769 C C . LYS B 1 516 ? -11.508 2.711 15.242 1 89.06 516 LYS B C 1
ATOM 8771 O O . LYS B 1 516 ? -10.82 3.482 15.906 1 89.06 516 LYS B O 1
ATOM 8776 N N . ASP B 1 517 ? -12.25 3.072 14.227 1 82.69 517 ASP B N 1
ATOM 8777 C CA . ASP B 1 517 ? -12.773 4.422 14.047 1 82.69 517 ASP B CA 1
ATOM 8778 C C . ASP B 1 517 ? -11.641 5.441 13.93 1 82.69 517 ASP B C 1
ATOM 8780 O O . ASP B 1 517 ? -10.68 5.219 13.188 1 82.69 517 ASP B O 1
ATOM 8784 N N . GLU B 1 518 ? -11.758 6.57 14.688 1 85.56 518 GLU B N 1
ATOM 8785 C CA . GLU B 1 518 ? -10.844 7.695 14.523 1 85.56 518 GLU B CA 1
ATOM 8786 C C . GLU B 1 518 ? -9.477 7.387 15.125 1 85.56 518 GLU B C 1
ATOM 8788 O O . GLU B 1 518 ? -8.453 7.883 14.633 1 85.56 518 GLU B O 1
ATOM 8793 N N . ILE B 1 519 ? -9.531 6.594 16.109 1 89.56 519 ILE B N 1
ATOM 8794 C CA . ILE B 1 519 ? -8.266 6.227 16.734 1 89.56 519 ILE B CA 1
ATOM 8795 C C . ILE B 1 519 ? -7.398 5.453 15.742 1 89.56 519 ILE B C 1
ATOM 8797 O O . ILE B 1 519 ? -6.195 5.699 15.633 1 89.56 519 ILE B O 1
ATOM 8801 N N . PHE B 1 520 ? -8.07 4.594 15.031 1 91.62 520 PHE B N 1
ATOM 8802 C CA . PHE B 1 520 ? -7.309 3.836 14.039 1 91.62 520 PHE B CA 1
ATOM 8803 C C . PHE B 1 520 ? -6.812 4.746 12.922 1 91.62 520 PHE B C 1
ATOM 8805 O O . PHE B 1 520 ? -5.707 4.562 12.414 1 91.62 520 PHE B O 1
ATOM 8812 N N . THR B 1 521 ? -7.555 5.629 12.531 1 88.56 521 THR B N 1
ATOM 8813 C CA . THR B 1 521 ? -7.117 6.598 11.531 1 88.56 521 THR B CA 1
ATOM 8814 C C . THR B 1 521 ? -5.871 7.34 12 1 88.56 521 THR B C 1
ATOM 8816 O O . THR B 1 521 ? -4.953 7.582 11.219 1 88.56 521 THR B O 1
ATOM 8819 N N . HIS B 1 522 ? -5.895 7.707 13.234 1 87.19 522 HIS B N 1
ATOM 8820 C CA . HIS B 1 522 ? -4.734 8.367 13.82 1 87.19 522 HIS B CA 1
ATOM 8821 C C . HIS B 1 522 ? -3.508 7.469 13.781 1 87.19 522 HIS B C 1
ATOM 8823 O O . HIS B 1 522 ? -2.408 7.922 13.453 1 87.19 522 HIS B O 1
ATOM 8829 N N . ILE B 1 523 ? -3.744 6.246 14.094 1 89.81 523 ILE B N 1
ATOM 8830 C CA . ILE B 1 523 ? -2.645 5.285 14.086 1 89.81 523 ILE B CA 1
ATOM 8831 C C . ILE B 1 523 ? -2.113 5.121 12.664 1 89.81 523 ILE B C 1
ATOM 8833 O O . ILE B 1 523 ? -0.899 5.094 12.453 1 89.81 523 ILE B O 1
ATOM 8837 N N . LYS B 1 524 ? -2.967 5.004 11.703 1 90.5 524 LYS B N 1
ATOM 8838 C CA . LYS B 1 524 ? -2.549 4.875 10.305 1 90.5 524 LYS B CA 1
ATOM 8839 C C . LYS B 1 524 ? -1.673 6.051 9.883 1 90.5 524 LYS B C 1
ATOM 8841 O O . LYS B 1 524 ? -0.653 5.863 9.219 1 90.5 524 LYS B O 1
ATOM 8846 N N . THR B 1 525 ? -2.1 7.145 10.25 1 81.44 525 THR B N 1
ATOM 8847 C CA . THR B 1 525 ? -1.358 8.344 9.883 1 81.44 525 THR B CA 1
ATOM 8848 C C . THR B 1 525 ? 0.029 8.344 10.516 1 81.44 525 THR B C 1
ATOM 8850 O O . THR B 1 525 ? 1.005 8.758 9.891 1 81.44 525 THR B O 1
ATOM 8853 N N . THR B 1 526 ? 0.017 7.926 11.727 1 81.94 526 THR B N 1
ATOM 8854 C CA . THR B 1 526 ? 1.298 7.797 12.414 1 81.94 526 THR B CA 1
ATOM 8855 C C . THR B 1 526 ? 2.197 6.793 11.695 1 81.94 526 THR B C 1
ATOM 8857 O O . THR B 1 526 ? 3.402 7.016 11.562 1 81.94 526 THR B O 1
ATOM 8860 N N . TRP B 1 527 ? 1.625 5.75 11.227 1 87.06 527 TRP B N 1
ATOM 8861 C CA . TRP B 1 5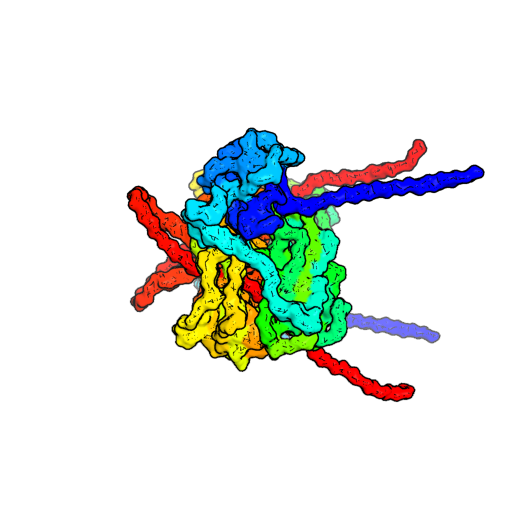27 ? 2.367 4.711 10.523 1 87.06 527 TRP B CA 1
ATOM 8862 C C . TRP B 1 527 ? 2.949 5.242 9.219 1 87.06 527 TRP B C 1
ATOM 8864 O O . TRP B 1 527 ? 4.039 4.836 8.805 1 87.06 527 TRP B O 1
ATOM 8874 N N . LEU B 1 528 ? 2.32 6.086 8.578 1 85.75 528 LEU B N 1
ATOM 8875 C CA . LEU B 1 528 ? 2.732 6.613 7.281 1 85.75 528 LEU B CA 1
ATOM 8876 C C . LEU B 1 528 ? 3.889 7.594 7.438 1 85.75 528 LEU B C 1
ATOM 8878 O O . LEU B 1 528 ? 4.68 7.781 6.508 1 85.75 528 LEU B O 1
ATOM 8882 N N . THR B 1 529 ? 4.02 8.25 8.492 1 72.25 529 THR B N 1
ATOM 8883 C CA . THR B 1 529 ? 5.07 9.234 8.719 1 72.25 529 THR B CA 1
ATOM 8884 C C . THR B 1 529 ? 6.387 8.547 9.078 1 72.25 529 THR B C 1
ATOM 8886 O O . THR B 1 529 ? 7.465 9.07 8.789 1 72.25 529 THR B O 1
ATOM 8889 N N . HIS B 1 530 ? 6.34 7.582 9.766 1 56.72 530 HIS B N 1
ATOM 8890 C CA . HIS B 1 530 ? 7.57 7.133 10.406 1 56.72 530 HIS B CA 1
ATOM 8891 C C . HIS B 1 530 ? 8.195 5.969 9.648 1 56.72 530 HIS B C 1
ATOM 8893 O O . HIS B 1 530 ? 9.375 5.668 9.82 1 56.72 530 HIS B O 1
ATOM 8899 N N . GLN B 1 531 ? 7.23 4.977 8.852 1 62.88 531 GLN B N 1
ATOM 8900 C CA . GLN B 1 531 ? 7.953 3.709 8.836 1 62.88 531 GLN B CA 1
ATOM 8901 C C . GLN B 1 531 ? 7.531 2.848 7.648 1 62.88 531 GLN B C 1
ATOM 8903 O O . GLN B 1 531 ? 6.418 2.99 7.137 1 62.88 531 GLN B O 1
ATOM 8908 N N . ASP B 1 532 ? 8.539 2.367 6.926 1 76.62 532 ASP B N 1
ATOM 8909 C CA . ASP B 1 532 ? 8.383 1.302 5.941 1 76.62 532 ASP B CA 1
ATOM 8910 C C . ASP B 1 532 ? 7.477 0.19 6.473 1 76.62 532 ASP B C 1
ATOM 8912 O O . ASP B 1 532 ? 6.617 -0.319 5.75 1 76.62 532 ASP B O 1
ATOM 8916 N N . VAL B 1 533 ? 7.578 0.01 7.805 1 82.19 533 VAL B N 1
ATOM 8917 C CA . VAL B 1 533 ? 6.789 -1.069 8.391 1 82.19 533 VAL B CA 1
ATOM 8918 C C . VAL B 1 533 ? 5.309 -0.702 8.359 1 82.19 533 VAL B C 1
ATOM 8920 O O . VAL B 1 533 ? 4.457 -1.554 8.102 1 82.19 533 VAL B O 1
ATOM 8923 N N . GLY B 1 534 ? 5.008 0.588 8.594 1 86.62 534 GLY B N 1
ATOM 8924 C CA . GLY B 1 534 ? 3.625 1.04 8.555 1 86.62 534 GLY B CA 1
ATOM 8925 C C . GLY B 1 534 ? 2.977 0.87 7.195 1 86.62 534 GLY B C 1
ATOM 8926 O O . GLY B 1 534 ? 1.843 0.397 7.098 1 86.62 534 GLY B O 1
ATOM 8927 N N . ARG B 1 535 ? 3.732 1.19 6.242 1 88.56 535 ARG B N 1
ATOM 8928 C CA . ARG B 1 535 ? 3.215 1.057 4.883 1 88.56 535 ARG B CA 1
ATOM 8929 C C . ARG B 1 535 ? 2.975 -0.407 4.531 1 88.56 535 ARG B C 1
ATOM 8931 O O . ARG B 1 535 ? 1.998 -0.736 3.854 1 88.56 535 ARG B O 1
ATOM 8938 N N . GLU B 1 536 ? 3.871 -1.235 4.957 1 91.31 536 GLU B N 1
ATOM 8939 C CA . GLU B 1 536 ? 3.717 -2.668 4.727 1 91.31 536 GLU B CA 1
ATOM 8940 C C . GLU B 1 536 ? 2.455 -3.203 5.395 1 91.31 536 GLU B C 1
ATOM 8942 O O . GLU B 1 536 ? 1.692 -3.955 4.781 1 91.31 536 GLU B O 1
ATOM 8947 N N . LEU B 1 537 ? 2.23 -2.818 6.602 1 92.81 537 LEU B N 1
ATOM 8948 C CA . LEU B 1 537 ? 1.061 -3.275 7.344 1 92.81 537 LEU B CA 1
ATOM 8949 C C . LEU B 1 537 ? -0.226 -2.799 6.68 1 92.81 537 LEU B C 1
ATOM 8951 O O . LEU B 1 537 ? -1.19 -3.559 6.566 1 92.81 537 LEU B O 1
ATOM 8955 N N . LEU B 1 538 ? -0.172 -1.564 6.285 1 94.94 538 LEU B N 1
ATOM 8956 C CA . LEU B 1 538 ? -1.367 -1.004 5.664 1 94.94 538 LEU B CA 1
ATOM 8957 C C . LEU B 1 538 ? -1.662 -1.689 4.332 1 94.94 538 LEU B C 1
ATOM 8959 O O . LEU B 1 538 ? -2.824 -1.902 3.984 1 94.94 538 LEU B O 1
ATOM 8963 N N . ALA B 1 539 ? -0.646 -2.043 3.613 1 94.06 539 ALA B N 1
ATOM 8964 C CA . ALA B 1 539 ? -0.82 -2.766 2.355 1 94.06 539 ALA B CA 1
ATOM 8965 C C . ALA B 1 539 ? -1.445 -4.137 2.594 1 94.06 539 ALA B C 1
ATOM 8967 O O . ALA B 1 539 ? -2.293 -4.582 1.816 1 94.06 539 ALA B O 1
ATOM 8968 N N . LEU B 1 540 ? -1.021 -4.836 3.631 1 95.94 540 LEU B N 1
ATOM 8969 C CA . LEU B 1 540 ? -1.569 -6.141 3.99 1 95.94 540 LEU B CA 1
ATOM 8970 C C . LEU B 1 540 ? -3.035 -6.023 4.395 1 95.94 540 LEU B C 1
ATOM 8972 O O . LEU B 1 540 ? -3.871 -6.816 3.959 1 95.94 540 LEU B O 1
ATOM 8976 N N . MET B 1 541 ? -3.365 -4.98 5.137 1 95.81 541 MET B N 1
ATOM 8977 C CA . MET B 1 541 ? -4.738 -4.773 5.582 1 95.81 541 MET B CA 1
ATOM 8978 C C . MET B 1 541 ? -5.645 -4.422 4.406 1 95.81 541 MET B C 1
ATOM 8980 O O . MET B 1 541 ? -6.82 -4.797 4.391 1 95.81 541 MET B O 1
ATOM 8984 N N . ALA B 1 542 ? -5.059 -3.721 3.467 1 95.25 542 ALA B N 1
ATOM 8985 C CA . ALA B 1 542 ? -5.82 -3.215 2.328 1 95.25 542 ALA B CA 1
ATOM 8986 C C . ALA B 1 542 ? -6.375 -4.363 1.486 1 95.25 542 ALA B C 1
ATOM 8988 O O . ALA B 1 542 ? -7.336 -4.184 0.737 1 95.25 542 ALA B O 1
ATOM 8989 N N . SER B 1 543 ? -5.789 -5.57 1.598 1 95.25 543 SER B N 1
ATOM 8990 C CA . SER B 1 543 ? -6.238 -6.691 0.779 1 95.25 543 SER B CA 1
ATOM 8991 C C . SER B 1 543 ? -7.668 -7.09 1.122 1 95.25 543 SER B C 1
ATOM 8993 O O . SER B 1 543 ? -8.406 -7.574 0.263 1 95.25 543 SER B O 1
ATOM 8995 N N . CYS B 1 544 ? -8.062 -6.859 2.377 1 96.75 544 CYS B N 1
ATOM 8996 C CA . CYS B 1 544 ? -9.367 -7.371 2.783 1 96.75 544 CYS B CA 1
ATOM 8997 C C . CYS B 1 544 ? -10.125 -6.34 3.617 1 96.75 544 CYS B C 1
ATOM 8999 O O . CYS B 1 544 ? -10.953 -6.699 4.453 1 96.75 544 CYS B O 1
ATOM 9001 N N . ASP B 1 545 ? -9.812 -5.078 3.496 1 94.81 545 ASP B N 1
ATOM 9002 C CA . ASP B 1 545 ? -10.438 -4.047 4.32 1 94.81 545 ASP B CA 1
ATOM 9003 C C . ASP B 1 545 ? -11.945 -4.004 4.098 1 94.81 545 ASP B C 1
ATOM 9005 O O . ASP B 1 545 ? -12.719 -3.906 5.051 1 94.81 545 ASP B O 1
ATOM 9009 N N . VAL B 1 546 ? -12.359 -4.047 2.883 1 94.06 546 VAL B N 1
ATOM 9010 C CA . VAL B 1 546 ? -13.773 -3.986 2.547 1 94.06 546 VAL B CA 1
ATOM 9011 C C . VAL B 1 546 ? -14.484 -5.242 3.049 1 94.06 546 VAL B C 1
ATOM 9013 O O . VAL B 1 546 ? -15.531 -5.16 3.684 1 94.06 546 VAL B O 1
ATOM 9016 N N . GLU B 1 547 ? -13.867 -6.422 2.785 1 94.5 547 GLU B N 1
ATOM 9017 C CA . GLU B 1 547 ? -14.438 -7.691 3.221 1 94.5 547 GLU B CA 1
ATOM 9018 C C . GLU B 1 547 ? -14.555 -7.754 4.742 1 94.5 547 GLU B C 1
ATOM 9020 O O . GLU B 1 547 ? -15.539 -8.273 5.273 1 94.5 547 GLU B O 1
ATOM 9025 N N . ALA B 1 548 ? -13.539 -7.246 5.367 1 95.38 548 ALA B N 1
ATOM 9026 C CA . ALA B 1 548 ? -13.586 -7.215 6.828 1 95.38 548 ALA B CA 1
ATOM 9027 C C . ALA B 1 548 ? -14.719 -6.316 7.32 1 95.38 548 ALA B C 1
ATOM 9029 O O . ALA B 1 548 ? -15.414 -6.656 8.281 1 95.38 548 ALA B O 1
ATOM 9030 N N . TYR B 1 549 ? -14.906 -5.152 6.734 1 94.25 549 TYR B N 1
ATOM 9031 C CA . TYR B 1 549 ? -15.992 -4.254 7.094 1 94.25 549 TYR B CA 1
ATOM 9032 C C . TYR B 1 549 ? -17.344 -4.938 6.926 1 94.25 549 TYR B C 1
ATOM 9034 O O . TYR B 1 549 ? -18.203 -4.844 7.801 1 94.25 549 TYR B O 1
ATOM 9042 N N . ILE B 1 550 ? -17.453 -5.605 5.801 1 93.31 550 ILE B N 1
ATOM 9043 C CA . ILE B 1 550 ? -18.703 -6.293 5.508 1 93.31 550 ILE B CA 1
ATOM 9044 C C . ILE B 1 550 ? -18.969 -7.371 6.559 1 93.31 550 ILE B C 1
ATOM 9046 O O . ILE B 1 550 ? -20.078 -7.484 7.082 1 93.31 550 ILE B O 1
ATOM 9050 N N . ALA B 1 551 ? -17.922 -8.125 6.805 1 93.31 551 ALA B N 1
ATOM 9051 C CA . ALA B 1 551 ? -18.047 -9.211 7.773 1 93.31 551 ALA B CA 1
ATOM 9052 C C . ALA B 1 551 ? -18.406 -8.672 9.156 1 93.31 551 ALA B C 1
ATOM 9054 O O . ALA B 1 551 ? -19.219 -9.273 9.875 1 93.31 551 ALA B O 1
ATOM 9055 N N . MET B 1 552 ? -17.875 -7.574 9.562 1 92.31 552 MET B N 1
ATOM 9056 C CA . MET B 1 552 ? -18.125 -6.973 10.875 1 92.31 552 MET B CA 1
ATOM 9057 C C . MET B 1 552 ? -19.562 -6.445 10.961 1 92.31 552 MET B C 1
ATOM 9059 O O . MET B 1 552 ? -20.188 -6.523 12.016 1 92.31 552 MET B O 1
ATOM 9063 N N . LYS B 1 553 ? -20.062 -5.848 9.898 1 87.94 553 LYS B N 1
ATOM 9064 C CA . LYS B 1 553 ? -21.422 -5.336 9.883 1 87.94 553 LYS B CA 1
ATOM 9065 C C . LYS B 1 553 ? -22.438 -6.477 9.914 1 87.94 553 LYS B C 1
ATOM 9067 O O . LYS B 1 553 ? -23.516 -6.344 10.5 1 87.94 553 LYS B O 1
ATOM 9072 N N . SER B 1 554 ? -22.141 -7.594 9.234 1 82.38 554 SER B N 1
ATOM 9073 C CA . SER B 1 554 ? -23.031 -8.758 9.242 1 82.38 554 SER B CA 1
ATOM 9074 C C . SER B 1 554 ? -23.109 -9.367 10.633 1 82.38 554 SER B C 1
ATOM 9076 O O . SER B 1 554 ? -24.172 -9.852 11.039 1 82.38 554 SER B O 1
ATOM 9078 N N . LEU B 1 555 ? -22.109 -9.336 11.328 1 72.81 555 LEU B N 1
ATOM 9079 C CA . LEU B 1 555 ? -22.078 -9.852 12.688 1 72.81 555 LEU B CA 1
ATOM 9080 C C . LEU B 1 555 ? -22.875 -8.953 13.633 1 72.81 555 LEU B C 1
ATOM 9082 O O . LEU B 1 555 ? -23.5 -9.445 14.578 1 72.81 555 LEU B O 1
ATOM 9086 N N . ALA B 1 556 ? -22.906 -7.676 13.289 1 67.38 556 ALA B N 1
ATOM 9087 C CA . ALA B 1 556 ? -23.609 -6.723 14.141 1 67.38 556 ALA B CA 1
ATOM 9088 C C . ALA B 1 556 ? -25.125 -6.793 13.906 1 67.38 556 ALA B C 1
ATOM 9090 O O . ALA B 1 556 ? -25.906 -6.488 14.805 1 67.38 556 ALA B O 1
ATOM 9091 N N . ALA B 1 557 ? -25.688 -7.199 12.727 1 60.62 557 ALA B N 1
ATOM 9092 C CA . ALA B 1 557 ? -27.094 -7.301 12.398 1 60.62 557 ALA B CA 1
ATOM 9093 C C . ALA B 1 557 ? -27.703 -8.594 12.961 1 60.62 557 ALA B C 1
ATOM 9095 O O . ALA B 1 557 ? -28.922 -8.773 12.938 1 60.62 557 ALA B O 1
ATOM 9096 N N . VAL B 1 558 ? -27.109 -9.625 13.336 1 50.66 558 VAL B N 1
ATOM 9097 C CA . VAL B 1 558 ? -27.703 -10.828 13.906 1 50.66 558 VAL B CA 1
ATOM 9098 C C . VAL B 1 558 ? -28.188 -10.539 15.328 1 50.66 558 VAL B C 1
ATOM 9100 O O . VAL B 1 558 ? -27.391 -10.234 16.219 1 50.66 558 VAL B O 1
ATOM 9103 N N . PRO B 1 559 ? -29.547 -10.188 15.445 1 41.75 559 PRO B N 1
ATOM 9104 C CA . PRO B 1 559 ? -30.125 -10.031 16.781 1 41.75 559 PRO B CA 1
ATOM 9105 C C . PRO B 1 559 ? -29.734 -11.164 17.719 1 41.75 559 PRO B C 1
ATOM 9107 O O . PRO B 1 559 ? -29.5 -12.289 17.281 1 41.75 559 PRO B O 1
ATOM 9110 N N . THR B 1 560 ? -29.281 -10.766 18.938 1 41.62 560 THR B N 1
ATOM 9111 C CA . THR B 1 560 ? -29.078 -11.695 20.047 1 41.62 560 THR B CA 1
ATOM 9112 C C . THR B 1 560 ? -30.266 -12.617 20.219 1 41.62 560 THR B C 1
ATOM 9114 O O . THR B 1 560 ? -30.875 -12.688 21.297 1 41.62 560 THR B O 1
ATOM 9117 N N . SER B 1 561 ? -31.109 -12.883 19.344 1 34.34 561 SER B N 1
ATOM 9118 C CA . SER B 1 561 ? -32.062 -13.867 19.828 1 34.34 561 SER B CA 1
ATOM 9119 C C . SER B 1 561 ? -31.406 -15.219 20.078 1 34.34 561 SER B C 1
ATOM 9121 O O . SER B 1 561 ? -30.484 -15.602 19.375 1 34.34 561 SER B O 1
ATOM 9123 N N . LYS B 1 562 ? -31.875 -15.852 21.344 1 38.44 562 LYS B N 1
ATOM 9124 C CA . LYS B 1 562 ? -31.516 -17.172 21.859 1 38.44 562 LYS B CA 1
ATOM 9125 C C . LYS B 1 562 ? -31.578 -18.219 20.75 1 38.44 562 LYS B C 1
ATOM 9127 O O . LYS B 1 562 ? -32.594 -18.375 20.078 1 38.44 562 LYS B O 1
ATOM 9132 N N . PRO B 1 563 ? -30.391 -18.844 20.359 1 33.16 563 PRO B N 1
ATOM 9133 C CA . PRO B 1 563 ? -30.422 -19.953 19.422 1 33.16 563 PRO B CA 1
ATOM 9134 C C . PRO B 1 563 ? -31.516 -20.969 19.75 1 33.16 563 PRO B C 1
ATOM 9136 O O . PRO B 1 563 ? -31.547 -21.5 20.859 1 33.16 563 PRO B O 1
ATOM 9139 N N . GLU B 1 564 ? -32.75 -20.719 19.406 1 29.58 564 GLU B N 1
ATOM 9140 C CA . GLU B 1 564 ? -33.406 -22.031 19.344 1 29.58 564 GLU B CA 1
ATOM 9141 C C . GLU B 1 564 ? -32.625 -22.984 18.469 1 29.58 564 GLU B C 1
ATOM 9143 O O . GLU B 1 564 ? -31.984 -22.578 17.5 1 29.58 564 GLU B O 1
ATOM 9148 N N . ASP B 1 565 ? -32.406 -24.375 18.891 1 26.84 565 ASP B N 1
ATOM 9149 C CA . ASP B 1 565 ? -31.609 -25.531 18.531 1 26.84 565 ASP B CA 1
ATOM 9150 C C . ASP B 1 565 ? -31.766 -25.875 17.047 1 26.84 565 ASP B C 1
ATOM 9152 O O . ASP B 1 565 ? -31.391 -26.953 16.609 1 26.84 565 ASP B O 1
ATOM 9156 N N . ASP B 1 566 ? -32.656 -25.156 16.312 1 25.88 566 ASP B N 1
ATOM 9157 C CA . ASP B 1 566 ? -32.875 -25.922 15.094 1 25.88 566 ASP B CA 1
ATOM 9158 C C . ASP B 1 566 ? -31.656 -25.859 14.188 1 25.88 566 ASP B C 1
ATOM 9160 O O . ASP B 1 566 ? -31.172 -24.781 13.867 1 25.88 566 ASP B O 1
ATOM 9164 N N . ASP B 1 567 ? -30.812 -26.953 14.07 1 23.8 567 ASP B N 1
ATOM 9165 C CA . ASP B 1 567 ? -29.578 -27.406 13.453 1 23.8 567 ASP B CA 1
ATOM 9166 C C . ASP B 1 567 ? -29.578 -27.141 11.953 1 23.8 567 ASP B C 1
ATOM 9168 O O . ASP B 1 567 ? -28.75 -27.672 11.219 1 23.8 567 ASP B O 1
ATOM 9172 N N . THR B 1 568 ? -30.672 -26.672 11.312 1 23.53 568 THR B N 1
ATOM 9173 C CA . THR B 1 568 ? -30.531 -26.875 9.875 1 23.53 568 THR B CA 1
ATOM 9174 C C . THR B 1 568 ? -29.531 -25.891 9.273 1 23.53 568 THR B C 1
ATOM 9176 O O . THR B 1 568 ? -29.781 -24.672 9.281 1 23.53 568 THR B O 1
ATOM 9179 N N . ILE B 1 569 ? -28.234 -26.078 9.375 1 21.19 569 ILE B N 1
ATOM 9180 C CA . ILE B 1 569 ? -27.172 -25.266 8.805 1 21.19 569 ILE B CA 1
ATOM 9181 C C . ILE B 1 569 ? -27.359 -25.141 7.301 1 21.19 569 ILE B C 1
ATOM 9183 O O . ILE B 1 569 ? -27.312 -26.141 6.574 1 21.19 569 ILE B O 1
ATOM 9187 N N . LYS B 1 570 ? -28.156 -24.203 6.824 1 24.98 570 LYS B N 1
ATOM 9188 C CA . LYS B 1 570 ? -28.25 -23.906 5.402 1 24.98 570 LYS B CA 1
ATOM 9189 C C . LYS B 1 570 ? -26.875 -23.547 4.832 1 24.98 570 LYS B C 1
ATOM 9191 O O . LYS B 1 570 ? -26.203 -22.656 5.34 1 24.98 570 LYS B O 1
ATOM 9196 N N . GLU B 1 571 ? -26.234 -24.531 4.094 1 20.66 571 GLU B N 1
ATOM 9197 C CA . GLU B 1 571 ? -25 -24.469 3.301 1 20.66 571 GLU B CA 1
ATOM 9198 C C . GLU B 1 571 ? -25.016 -23.297 2.338 1 20.66 571 GLU B C 1
ATOM 9200 O O . GLU B 1 571 ? -25.891 -23.203 1.472 1 20.66 571 GLU B O 1
ATOM 9205 N N . PHE B 1 572 ? -24.781 -22.062 2.881 1 20.62 572 PHE B N 1
ATOM 9206 C CA . PHE B 1 572 ? -24.594 -20.938 1.98 1 20.62 572 PHE B CA 1
ATOM 9207 C C . PHE B 1 572 ? -23.516 -21.234 0.948 1 20.62 572 PHE B C 1
ATOM 9209 O O . PHE B 1 572 ? -22.391 -21.594 1.304 1 20.62 572 PHE B O 1
ATOM 9216 N N . ASN B 1 573 ? -23.891 -21.656 -0.252 1 21.03 573 ASN B N 1
ATOM 9217 C CA . ASN B 1 573 ? -23.141 -21.844 -1.484 1 21.03 573 ASN B CA 1
ATOM 9218 C C . ASN B 1 573 ? -22.406 -20.562 -1.893 1 21.03 573 ASN B C 1
ATOM 9220 O O . ASN B 1 573 ? -23.016 -19.641 -2.41 1 21.03 573 ASN B O 1
ATOM 9224 N N . THR B 1 574 ? -21.625 -20.031 -1.003 1 20.64 574 THR B N 1
ATOM 9225 C CA . THR B 1 574 ? -20.828 -18.891 -1.45 1 20.64 574 THR B CA 1
ATOM 9226 C C . THR B 1 574 ? -19.859 -19.312 -2.557 1 20.64 574 THR B C 1
ATOM 9228 O O . THR B 1 574 ? -18.781 -19.859 -2.281 1 20.64 574 THR B O 1
ATOM 9231 N N . ALA B 1 575 ? -20.266 -19.891 -3.713 1 23.12 575 ALA B N 1
ATOM 9232 C CA . ALA B 1 575 ? -19.453 -20.266 -4.871 1 23.12 575 ALA B CA 1
ATOM 9233 C C . ALA B 1 575 ? -18.641 -19.078 -5.387 1 23.12 575 ALA B C 1
ATOM 9235 O O . ALA B 1 575 ? -17.766 -19.25 -6.238 1 23.12 575 ALA B O 1
ATOM 9236 N N . SER B 1 576 ? -19.156 -17.812 -5.09 1 19.91 576 SER B N 1
ATOM 9237 C CA . SER B 1 576 ? -18.812 -16.938 -6.215 1 19.91 576 SER B CA 1
ATOM 9238 C C . SER B 1 576 ? -17.297 -16.828 -6.383 1 19.91 576 SER B C 1
ATOM 9240 O O . SER B 1 576 ? -16.766 -17.047 -7.477 1 19.91 576 SER B O 1
ATOM 9242 N N . LEU B 1 577 ? -16.688 -15.781 -5.824 1 18.84 577 LEU B N 1
ATOM 9243 C CA . LEU B 1 577 ? -15.945 -14.766 -6.559 1 18.84 577 LEU B CA 1
ATOM 9244 C C . LEU B 1 577 ? -14.445 -15.039 -6.512 1 18.84 577 LEU B C 1
ATOM 9246 O O . LEU B 1 577 ? -13.656 -14.141 -6.215 1 18.84 577 LEU B O 1
ATOM 9250 N N . THR B 1 578 ? -14.039 -16.297 -6.316 1 18.64 578 THR B N 1
ATOM 9251 C CA . THR B 1 578 ? -12.609 -16.219 -6.043 1 18.64 578 THR B CA 1
ATOM 9252 C C . THR B 1 578 ? -11.828 -15.938 -7.324 1 18.64 578 THR B C 1
ATOM 9254 O O . THR B 1 578 ? -11.82 -16.766 -8.242 1 18.64 578 THR B O 1
ATOM 9257 N N . ALA B 1 579 ? -11.75 -14.664 -7.828 1 18.88 579 ALA B N 1
ATOM 9258 C CA . ALA B 1 579 ? -11.094 -14.148 -9.023 1 18.88 579 ALA B CA 1
ATOM 9259 C C . ALA B 1 579 ? -9.586 -14.359 -8.953 1 18.88 579 ALA B C 1
ATOM 9261 O O . ALA B 1 579 ? -8.922 -13.844 -8.047 1 18.88 579 ALA B O 1
ATOM 9262 N N . SER B 1 580 ? -9.195 -15.578 -9.266 1 18.17 580 SER B N 1
ATOM 9263 C CA . SER B 1 580 ? -7.781 -15.938 -9.219 1 18.17 580 SER B CA 1
ATOM 9264 C C . SER B 1 580 ? -6.957 -15.086 -10.172 1 18.17 580 SER B C 1
ATOM 9266 O O . SER B 1 580 ? -7.422 -14.742 -11.266 1 18.17 580 SER B O 1
ATOM 9268 N N . CYS B 1 581 ? -5.957 -14.344 -9.711 1 18.06 581 CYS B N 1
ATOM 9269 C CA . CYS B 1 581 ? -4.957 -13.383 -10.172 1 18.06 581 CYS B CA 1
ATOM 9270 C C . CYS B 1 581 ? -3.949 -14.055 -11.094 1 18.06 581 CYS B C 1
ATOM 9272 O O . CYS B 1 581 ? -3.076 -14.797 -10.641 1 18.06 581 CYS B O 1
ATOM 9274 N N . SER B 1 582 ? -4.371 -14.742 -12.273 1 17.11 582 SER B N 1
ATOM 9275 C CA . SER B 1 582 ? -3.363 -15.422 -13.078 1 17.11 582 SER B CA 1
ATOM 9276 C C . SER B 1 582 ? -2.379 -14.438 -13.695 1 17.11 582 SER B C 1
ATOM 9278 O O . SER B 1 582 ? -2.744 -13.305 -14.008 1 17.11 582 SER B O 1
ATOM 9280 N N . ARG B 1 583 ? -0.99 -14.672 -13.664 1 17.23 583 ARG B N 1
ATOM 9281 C CA . ARG B 1 583 ? 0.309 -14.156 -14.086 1 17.23 583 ARG B CA 1
ATOM 9282 C C . ARG B 1 583 ? 0.431 -14.156 -15.609 1 17.23 583 ARG B C 1
ATOM 9284 O O . ARG B 1 583 ? 0.214 -15.188 -16.25 1 17.23 583 ARG B O 1
ATOM 9291 N N . LEU B 1 584 ? 0.25 -13.023 -16.234 1 18.03 584 LEU B N 1
ATOM 9292 C CA . LEU B 1 584 ? 0.56 -12.664 -17.625 1 18.03 584 LEU B CA 1
ATOM 9293 C C . LEU B 1 584 ? 2.031 -12.922 -17.922 1 18.03 584 LEU B C 1
ATOM 9295 O O . LEU B 1 584 ? 2.912 -12.258 -17.375 1 18.03 584 LEU B O 1
ATOM 9299 N N . LEU B 1 585 ? 2.48 -14.117 -17.969 1 17.02 585 LEU B N 1
ATOM 9300 C CA . LEU B 1 585 ? 3.822 -14.312 -18.5 1 17.02 585 LEU B CA 1
ATOM 9301 C C . LEU B 1 585 ? 3.934 -13.719 -19.906 1 17.02 585 LEU B C 1
ATOM 9303 O O . LEU B 1 585 ? 3.104 -14 -20.766 1 17.02 585 LEU B O 1
ATOM 9307 N N . LEU B 1 586 ? 4.621 -12.57 -20.031 1 17.56 586 LEU B N 1
ATOM 9308 C CA . LEU B 1 586 ? 5.18 -11.883 -21.188 1 17.56 586 LEU B CA 1
ATOM 9309 C C . LEU B 1 586 ? 5.941 -12.859 -22.078 1 17.56 586 LEU B C 1
ATOM 9311 O O . LEU B 1 586 ? 6.922 -13.469 -21.641 1 17.56 586 LEU B O 1
ATOM 9315 N N . MET B 1 587 ? 5.305 -13.656 -22.906 1 17.81 587 MET B N 1
ATOM 9316 C CA . MET B 1 587 ? 6.008 -14.258 -24.047 1 17.81 587 MET B CA 1
ATOM 9317 C C . MET B 1 587 ? 6.699 -13.188 -24.875 1 17.81 587 MET B C 1
ATOM 9319 O O . MET B 1 587 ? 6.035 -12.406 -25.562 1 17.81 587 MET B O 1
ATOM 9323 N N . THR B 1 588 ? 7.758 -12.438 -24.453 1 18.36 588 THR B N 1
ATOM 9324 C CA . THR B 1 588 ? 8.688 -11.695 -25.297 1 18.36 588 THR B CA 1
ATOM 9325 C C . THR B 1 588 ? 9.305 -12.609 -26.359 1 18.36 588 THR B C 1
ATOM 9327 O O . THR B 1 588 ? 10.156 -13.445 -26.047 1 18.36 588 THR B O 1
ATOM 9330 N N . SER B 1 589 ? 8.734 -13.414 -27.141 1 18.5 589 SER B N 1
ATOM 9331 C CA . SER B 1 589 ? 9.469 -13.828 -28.328 1 18.5 589 SER B CA 1
ATOM 9332 C C . SER B 1 589 ? 9.891 -12.625 -29.172 1 18.5 589 SER B C 1
ATOM 9334 O O . SER B 1 589 ? 9.055 -11.953 -29.766 1 18.5 589 SER B O 1
ATOM 9336 N N . CYS B 1 590 ? 10.93 -11.719 -28.734 1 18.45 590 CYS B N 1
ATOM 9337 C CA . CYS B 1 590 ? 11.914 -11.062 -29.594 1 18.45 590 CYS B CA 1
ATOM 9338 C C . CYS B 1 590 ? 12.469 -12.031 -30.625 1 18.45 590 CYS B C 1
ATOM 9340 O O . CYS B 1 590 ? 13.273 -12.906 -30.297 1 18.45 590 CYS B O 1
ATOM 9342 N N . PHE B 1 591 ? 11.844 -12.656 -31.516 1 16.44 591 PHE B N 1
ATOM 9343 C CA . PHE B 1 591 ? 12.414 -13.164 -32.75 1 16.44 591 PHE B CA 1
ATOM 9344 C C . PHE B 1 591 ? 13.297 -12.117 -33.406 1 16.44 591 PHE B C 1
ATOM 9346 O O . PHE B 1 591 ? 13.039 -10.914 -33.281 1 16.44 591 PHE B O 1
ATOM 9353 N N . MET B 1 592 ? 14.672 -12.461 -34.031 1 17.89 592 MET B N 1
ATOM 9354 C CA . MET B 1 592 ? 15.914 -12.133 -34.719 1 17.89 592 MET B CA 1
ATOM 9355 C C . MET B 1 592 ? 15.633 -11.523 -36.094 1 17.89 592 MET B C 1
ATOM 9357 O O . MET B 1 592 ? 15.312 -12.234 -37.031 1 17.89 592 MET B O 1
ATOM 9361 N N . SER B 1 593 ? 14.68 -10.766 -36.5 1 16.77 593 SER B N 1
ATOM 9362 C CA . SER B 1 593 ? 14.828 -10.57 -37.938 1 16.77 593 SER B CA 1
ATOM 9363 C C . SER B 1 593 ? 16.281 -10.305 -38.312 1 16.77 593 SER B C 1
ATOM 9365 O O . SER B 1 593 ? 17.125 -10.094 -37.438 1 16.77 593 SER B O 1
ATOM 9367 N N . THR B 1 594 ? 16.516 -9.219 -39.219 1 16.44 594 THR B N 1
ATOM 9368 C CA . THR B 1 594 ? 17.156 -8.977 -40.5 1 16.44 594 THR B CA 1
ATOM 9369 C C . THR B 1 594 ? 18.656 -8.773 -40.344 1 16.44 594 THR B C 1
ATOM 9371 O O . THR B 1 594 ? 19.109 -8.195 -39.344 1 16.44 594 THR B O 1
ATOM 9374 N N . ALA B 1 595 ? 19.578 -9.492 -41.219 1 16.31 595 ALA B N 1
ATOM 9375 C CA . ALA B 1 595 ? 20.875 -9.586 -41.875 1 16.31 595 ALA B CA 1
ATOM 9376 C C . ALA B 1 595 ? 21.281 -8.25 -42.5 1 16.31 595 ALA B C 1
ATOM 9378 O O . ALA B 1 595 ? 20.812 -7.883 -43.562 1 16.31 595 ALA B O 1
ATOM 9379 N N . LEU B 1 596 ? 20.953 -6.957 -42.094 1 16.27 596 LEU B N 1
ATOM 9380 C CA . LEU B 1 596 ? 21.609 -5.988 -42.969 1 16.27 596 LEU B CA 1
ATOM 9381 C C . LEU B 1 596 ? 23.109 -6.25 -43.031 1 16.27 596 LEU B C 1
ATOM 9383 O O . LEU B 1 596 ? 23.812 -6.137 -42 1 16.27 596 LEU B O 1
ATOM 9387 N N . VAL B 1 597 ? 23.719 -7.023 -44.031 1 16.06 597 VAL B N 1
ATOM 9388 C CA . VAL B 1 597 ? 24.875 -7.473 -44.812 1 16.06 597 VAL B CA 1
ATOM 9389 C C . VAL B 1 597 ? 25.797 -6.289 -45.094 1 16.06 597 VAL B C 1
ATOM 9391 O O . VAL B 1 597 ? 26.984 -6.328 -44.75 1 16.06 597 VAL B O 1
ATOM 9394 N N . VAL B 1 598 ? 25.938 -5.859 -46.469 1 16.56 598 VAL B N 1
ATOM 9395 C CA . VAL B 1 598 ? 27.062 -5.98 -47.375 1 16.56 598 VAL B CA 1
ATOM 9396 C C . VAL B 1 598 ? 28 -4.781 -47.219 1 16.56 598 VAL B C 1
ATOM 9398 O O . VAL B 1 598 ? 27.609 -3.756 -46.656 1 16.56 598 VAL B O 1
ATOM 9401 N N . LEU B 1 599 ? 29.062 -4.695 -48.25 1 16.59 599 LEU B N 1
ATOM 9402 C CA . LEU B 1 599 ? 30.375 -4.426 -48.812 1 16.59 599 LEU B CA 1
ATOM 9403 C C . LEU B 1 599 ? 30.453 -3.014 -49.406 1 16.59 599 LEU B C 1
ATOM 9405 O O . LEU B 1 599 ? 30.141 -2.801 -50.562 1 16.59 599 LEU B O 1
ATOM 9409 N N . THR B 1 600 ? 29.688 -1.964 -49.125 1 16.33 600 THR B N 1
ATOM 9410 C CA . THR B 1 600 ? 30.234 -0.978 -50.062 1 16.33 600 THR B CA 1
ATOM 9411 C C . THR B 1 600 ? 31.734 -0.796 -49.844 1 16.33 600 THR B C 1
ATOM 9413 O O . THR B 1 600 ? 32.25 -1.09 -48.75 1 16.33 600 THR B O 1
ATOM 9416 N N . SER B 1 601 ? 32.656 -0.362 -51 1 17.73 601 SER B N 1
ATOM 9417 C CA . SER B 1 601 ? 33.875 -0.093 -51.75 1 17.73 601 SER B CA 1
ATOM 9418 C C . SER B 1 601 ? 34.719 0.979 -51.062 1 17.73 601 SER B C 1
ATOM 9420 O O . SER B 1 601 ? 35.938 0.783 -50.844 1 17.73 601 SER B O 1
ATOM 9422 N N . GLY B 1 602 ? 34.438 2.324 -51.312 1 18.28 602 GLY B N 1
ATOM 9423 C CA . GLY B 1 602 ? 35.406 3.168 -52 1 18.28 602 GLY B CA 1
ATOM 9424 C C . GLY B 1 602 ? 36.688 3.35 -51.219 1 18.28 602 GLY B C 1
ATOM 9425 O O . GLY B 1 602 ? 36.75 3.066 -50.031 1 18.28 602 GLY B O 1
ATOM 9426 N N . ILE B 1 603 ? 37.625 4.289 -51.906 1 20.02 603 ILE B N 1
ATOM 9427 C CA . ILE B 1 603 ? 38.875 4.625 -52.562 1 20.02 603 ILE B CA 1
ATOM 9428 C C . ILE B 1 603 ? 39.844 5.281 -51.562 1 20.02 603 ILE B C 1
ATOM 9430 O O . ILE B 1 603 ? 39.375 5.832 -50.562 1 20.02 603 ILE B O 1
ATOM 9434 N N . PHE B 1 604 ? 41.156 5.555 -52.094 1 22.08 604 PHE B N 1
ATOM 9435 C CA . PHE B 1 604 ? 42.562 5.992 -52.062 1 22.08 604 PHE B CA 1
ATOM 9436 C C . PHE B 1 604 ? 42.656 7.465 -51.656 1 22.08 604 PHE B C 1
ATOM 9438 O O . PHE B 1 604 ? 43.5 7.844 -50.875 1 22.08 604 PHE B O 1
ATOM 9445 N N . HIS B 1 605 ? 41.875 8.461 -51.938 1 21.16 605 HIS B N 1
ATOM 9446 C CA . HIS B 1 605 ? 42.562 9.664 -51.469 1 21.16 605 HIS B CA 1
ATOM 9447 C C . HIS B 1 605 ? 42.344 9.867 -49.969 1 21.16 605 HIS B C 1
ATOM 9449 O O . HIS B 1 605 ? 41.25 9.633 -49.438 1 21.16 605 HIS B O 1
#